Protein AF-0000000084427116 (afdb_homodimer)

Organism: Penicillium patulum (NCBI:txid5078)

Radius of gyration: 33.01 Å; Cα contacts (8 Å, |Δi|>4): 1481; chains: 2; bounding box: 61×115×76 Å

InterPro domains:
  IPR022703 Domain of unknown function DUF3533 [PF12051] (39-429)
  IPR053001 MNNG export permease-like [PTHR34814] (16-445)

Nearest PDB structures (foldseek):
  6zkm-assembly1_L  TM=2.591E-01  e=7.501E+00  Ovis aries
  6zkm-assembly1_L  TM=2.591E-01  e=5.934E+00  Ovis aries
  4whj-assembly1_A  TM=1.745E-01  e=9.472E+00  Homo sapiens

Secondary structure (DSSP, 8-state):
---------S------B-TT-GGGHHHHHHHHHHHHHHHHHHHHHHHHHHHHHHHHTTTTGGGGGGSEEEEEE-TTTSTT---S--SHHHHHHHHHHHHHHSSS---EEEEE-GGGGTT-HHHHHHHHHTTSSSEEEEE-TTHHHHHHHHHHTT-TT--GGGSEEEEE-GGG-HHHIIIIIHHHHHHHHHHHHHHHHHHHHHHHHTT--TTTS-HHHHTTS--EEEEESS----GGGHHHHTTHHHHHHHHHHHHHHHHHHHHHTTTS-SSSPPBPHHHHHHHHHHHHHHHHHHHHHHHHHHHHHTT----PPP--SSS--SS--TTGGGHHHHHHHHHHHHHHHHHHHHHHHHHHH-TTHHHHHHHHHHHHHHHHHSS-GGGS-GGGGGGGGSHHHHHHHHHHHHHH--S--HHHHHHHHHHHHHHHHHHHHHHHHHHHHHHHHT-/---------S------B-TT-GGGHHHHHHHHHHHHHHHHHHHHHHHHHHHHHHHHTTTTGGGGGGSEEEEEE-TTTSTT---S--SHHHHHHHHHHHHHHSSS---EEEEE-GGGGTT-HHHHHHHHHTTSSSEEEEE-TTHHHHHHHHHHTT-TT--GGGSEEEEE-GGG-HHHIIIIIHHHHHHHHHHHHHHHHHHHHHHHHTT--TTTS-HHHHTT---EEEEESS----GGGHHHHTTHHHHHHHHHHHHHHHHHHHHHTTTS-SSSPPBPHHHHHHHHHHHHHHHHHHHHHHHHHHHHHTT----PPP--SSS--SS--TTGGGHHHHHHHHHHHHHHHHHHHHHHHHHHH-TTHHHHHHHHHHHHHHHHHSS-GGGS-GGGGGGGGSHHHHHHHHHHHHHH--S--HHHHHHHHHHHHHHHHHHHHHHHHHHHHHHHHT-

Solvent-accessible surface area (backbone atoms only — not comparable to full-atom values): 45428 Å² total; per-residue (Å²): 126,75,27,36,73,52,71,77,72,88,73,66,75,64,66,58,34,61,81,83,36,75,81,41,46,68,58,47,51,50,32,50,50,53,44,50,50,51,50,49,50,49,32,53,47,49,38,57,49,51,41,55,39,49,47,36,31,43,64,31,70,78,28,31,47,63,49,30,27,38,36,32,52,27,37,22,68,31,90,89,39,64,46,92,83,57,59,58,39,58,44,50,54,50,49,50,50,52,54,71,70,42,92,61,87,52,61,21,71,40,83,46,62,37,71,85,37,74,64,34,76,64,47,52,40,41,38,39,43,69,61,76,30,62,30,34,39,38,31,30,34,51,32,39,61,52,43,52,45,18,47,75,64,44,37,77,80,64,62,31,47,69,26,26,38,34,43,38,44,32,42,80,44,49,67,56,34,38,67,49,49,50,57,51,50,48,53,51,52,51,52,34,51,62,53,44,23,28,54,51,43,58,59,36,63,74,72,50,69,68,79,62,25,31,37,46,52,62,13,58,33,54,33,73,35,80,45,43,36,23,51,70,53,61,66,48,52,48,42,75,60,42,70,48,49,54,50,48,48,52,52,32,48,50,45,47,65,65,46,43,66,45,57,48,58,47,56,48,65,78,90,40,53,28,51,35,65,71,55,49,50,50,48,51,53,50,49,48,53,51,47,32,45,51,42,22,41,34,57,44,46,44,48,51,72,68,64,52,73,36,62,32,49,58,60,62,69,69,41,63,38,80,53,18,7,50,51,16,72,50,24,50,59,53,51,28,49,49,39,23,47,44,34,41,30,53,16,42,51,41,48,36,41,33,38,59,59,28,90,59,55,27,54,56,48,49,53,46,52,51,41,61,32,49,43,34,40,74,43,65,58,67,34,22,49,79,83,53,64,64,25,78,73,35,58,50,25,31,47,35,54,38,47,34,17,40,48,42,44,44,64,80,55,50,67,60,29,52,48,52,30,50,49,44,36,49,52,34,58,67,43,37,62,57,23,51,50,45,33,50,55,31,56,76,67,72,98,108,71,30,39,78,58,68,79,70,87,73,67,75,64,66,59,35,62,82,83,35,76,81,42,47,67,57,48,52,49,33,50,50,52,44,50,50,52,50,50,52,50,32,54,47,49,39,57,51,51,41,54,40,49,48,36,29,42,64,31,72,78,27,30,47,62,49,31,28,40,36,32,53,27,36,20,69,30,91,90,40,64,46,93,82,58,59,58,38,59,44,50,53,50,51,49,52,52,55,70,72,40,93,61,87,53,61,22,72,40,82,46,62,36,72,83,38,74,65,35,75,62,48,51,39,40,39,38,45,67,61,78,29,62,29,35,39,39,31,33,36,50,32,41,60,51,42,51,44,18,46,75,65,44,37,78,80,63,62,31,48,69,26,27,38,33,40,37,45,34,43,80,45,49,67,56,34,38,67,47,49,49,56,52,48,48,52,50,52,51,54,35,49,63,53,43,23,29,53,51,42,58,60,36,63,74,73,50,68,68,77,63,26,33,36,45,53,61,12,58,33,56,34,74,34,79,44,44,36,22,49,70,52,61,66,46,54,49,43,74,59,43,70,48,49,56,50,48,49,52,51,32,48,52,46,46,65,65,47,44,64,45,57,46,58,48,55,48,65,79,90,38,54,29,51,34,66,70,55,48,50,51,47,51,52,50,51,49,54,51,46,32,45,51,43,21,42,33,57,44,46,44,48,51,71,68,65,50,72,36,62,32,48,58,62,62,70,67,40,65,36,82,54,18,6,49,50,17,71,49,24,50,59,52,51,29,50,47,40,22,47,44,34,42,31,54,16,43,51,41,48,37,42,33,39,58,61,28,90,58,56,28,54,56,49,49,53,47,52,51,42,62,32,50,42,33,40,74,44,65,58,68,33,23,51,79,83,52,62,64,26,79,72,35,57,50,26,30,47,34,54,38,46,35,18,38,48,41,43,43,62,79,54,49,68,60,31,51,49,53,29,48,49,45,35,51,52,35,58,66,44,37,63,57,22,50,48,46,32,51,54,31,56,74,67,71,97

Foldseek 3Di:
DPPPPPPPDDPPPPPDDDPPDPVCVVVVVVVVVVVVVVVVVVVVLCVVLVCLQVQQLPQLLVLQQLQEEEEEELALVDPPSNDPDAQLNVLLVVLVVVVVPDPDRAHNYDYDYCVVQVSDPLSVLLCCLLVVHAKYKYFDHCLRVLLVCQQVVVPQPDDQAPGIEMEHACLQAVCCCVVRVVVRVVVSQVSSQVVSLVVVVVVCVVPGDPVSGHPVSNPSVHHYDYFHQFDPDDPLCVLVQAVVVLVLLVCLLVVQVVCVVVLCVQQPPPPDDRDDPVVSLVCVLVVSLVVLLVVLVVSLVVCVVVPQDQAADADDSRHHDYFHFQHHNCLSVVLSVLSSLLSLLSNLVLNLVCLQVPPPVSVSVSSSSSSLQNSLANDPSSSGPPVNPCNVLRLSNLSSSCSSCGGRVGNDPVVVNSVSSVVSNVVSSVCSVVSNVNSVVCVVVVD/DPPPPPPPDDPPPPDDDDPPDPVCVVVVVVVVVVVVVVVVVVVVLCVVLVCLQVQQLPQLLVLQQLQEEEEEELALVDPPSNDPDAQLNVLLVVLVVVVVPDPDRAHNYDYDYCVVQVSDPLSVLLCCLLVVHAKYKYFDHCQRVLLVCQQVVVPQVDDQAPGIEMEHACLQAVCCCVVRVVVRVVVSQVSSQVVSLVVVVVVCVVPGDPVSGHPVSNPSVHHYDYFHQFDPDDPLCVLVQAVVVLVLLVCLLVVQVVCVVVLCVQQPPPPDDRDDPVVSLVCVLVVSLVVLLVVLVVSLVVCVVVPQDQAADADDSRHHDYFHFQHHNCLSVVLSVLSSLLSLLSNLVLNLVCLQVPPPCSVSVSSSSSSLQNSLANDPSSSGPPVNPCNVLRLSNLSSSCSSCGGRVGNDPVVVNSVSSVVSNVVSSVCSVVSNVNSVVCVVVVD

pLDDT: mean 87.54, std 12.49, range [20.28, 98.56]

Structure (mmCIF, N/CA/C/O backbone):
data_AF-0000000084427116-model_v1
#
loop_
_entity.id
_entity.type
_entity.pdbx_description
1 polymer 'DUF3533 domain-containing protein'
#
loop_
_atom_site.group_PDB
_atom_site.id
_atom_site.type_symbol
_atom_site.label_atom_id
_atom_site.label_alt_id
_atom_site.label_comp_id
_atom_site.label_asym_id
_atom_site.label_entity_id
_atom_site.label_seq_id
_atom_site.pdbx_PDB_ins_code
_atom_site.Cartn_x
_atom_site.Cartn_y
_atom_site.Cartn_z
_atom_site.occupancy
_atom_site.B_iso_or_equiv
_atom_site.auth_seq_id
_atom_site.auth_comp_id
_atom_site.auth_asym_id
_atom_site.auth_atom_id
_atom_site.pdbx_PDB_model_num
ATOM 1 N N . MET A 1 1 ? 1.533 65.188 28.297 1 20.28 1 MET A N 1
ATOM 2 C CA . MET A 1 1 ? 0.159 64.75 28.188 1 20.28 1 MET A CA 1
ATOM 3 C C . MET A 1 1 ? 0.121 63.188 28.094 1 20.28 1 MET A C 1
ATOM 5 O O . MET A 1 1 ? 0.51 62.625 27.062 1 20.28 1 MET A O 1
ATOM 9 N N . THR A 1 2 ? 0.407 62.469 29.188 1 22.05 2 THR A N 1
ATOM 10 C CA . THR A 1 2 ? 0.474 61.094 29.734 1 22.05 2 THR A CA 1
ATOM 11 C C . THR A 1 2 ? -0.844 60.375 29.516 1 22.05 2 THR A C 1
ATOM 13 O O . THR A 1 2 ? -1.873 60.75 30.078 1 22.05 2 THR A O 1
ATOM 16 N N . ALA A 1 3 ? -1.116 60.094 28.312 1 28.48 3 ALA A N 1
ATOM 17 C CA . ALA A 1 3 ? -2.482 59.625 28.062 1 28.48 3 ALA A CA 1
ATOM 18 C C . ALA A 1 3 ? -2.887 58.562 29.062 1 28.48 3 ALA A C 1
ATOM 20 O O . ALA A 1 3 ? -2.217 57.531 29.172 1 28.48 3 ALA A O 1
ATOM 21 N N . LYS A 1 4 ? -3.453 58.938 30.234 1 29.41 4 LYS A N 1
ATOM 22 C CA . LYS A 1 4 ? -4.129 58.188 31.297 1 29.41 4 LYS A CA 1
ATOM 23 C C . LYS A 1 4 ? -4.992 57.062 30.703 1 29.41 4 LYS A C 1
ATOM 25 O O . LYS A 1 4 ? -5.914 57.344 29.938 1 29.41 4 LYS A O 1
ATOM 30 N N . VAL A 1 5 ? -4.355 56 30.344 1 29.88 5 VAL A N 1
ATOM 31 C CA . VAL A 1 5 ? -5.062 54.719 30.219 1 29.88 5 VAL A CA 1
ATOM 32 C C . VAL A 1 5 ? -6.211 54.656 31.219 1 29.88 5 VAL A C 1
ATOM 34 O O . VAL A 1 5 ? -5.984 54.562 32.438 1 29.88 5 VAL A O 1
ATOM 37 N N . GLU A 1 6 ? -7.117 55.656 31.25 1 28.17 6 GLU A N 1
ATOM 38 C CA . GLU A 1 6 ? -8.32 55.688 32.062 1 28.17 6 GLU A CA 1
ATOM 39 C C . GLU A 1 6 ? -8.859 54.281 32.312 1 28.17 6 GLU A C 1
ATOM 41 O O . GLU A 1 6 ? -9.156 53.562 31.359 1 28.17 6 GLU A O 1
ATOM 46 N N . LEU A 1 7 ? -8.5 53.531 33.344 1 32 7 LEU A N 1
ATOM 47 C CA . LEU A 1 7 ? -9.023 52.5 34.219 1 32 7 LEU A CA 1
ATOM 48 C C . LEU A 1 7 ? -10.547 52.531 34.25 1 32 7 LEU A C 1
ATOM 50 O O . LEU A 1 7 ? -11.148 53.469 34.75 1 32 7 LEU A O 1
ATOM 54 N N . LEU A 1 8 ? -11.148 52.312 33.062 1 33.34 8 LEU A N 1
ATOM 55 C CA . LEU A 1 8 ? -12.602 52.375 32.969 1 33.34 8 LEU A CA 1
ATOM 56 C C . LEU A 1 8 ? -13.234 52.094 34.344 1 33.34 8 LEU A C 1
ATOM 58 O O . LEU A 1 8 ? -12.828 51.156 35.031 1 33.34 8 LEU A O 1
ATOM 62 N N . ASP A 1 9 ? -13.758 53 35.062 1 33.19 9 ASP A N 1
ATOM 63 C CA . ASP A 1 9 ? -14.43 53.156 36.344 1 33.19 9 ASP A CA 1
ATOM 64 C C . ASP A 1 9 ? -15.133 51.875 36.75 1 33.19 9 ASP A C 1
ATOM 66 O O . ASP A 1 9 ? -15.297 50.969 35.938 1 33.19 9 ASP A O 1
ATOM 70 N N . ASP A 1 10 ? -16.125 51.969 37.812 1 35.47 10 ASP A N 1
ATOM 71 C CA . ASP A 1 10 ? -16.875 51.188 38.812 1 35.47 10 ASP A CA 1
ATOM 72 C C . ASP A 1 10 ? -17.766 50.156 38.156 1 35.47 10 ASP A C 1
ATOM 74 O O . ASP A 1 10 ? -18.75 49.719 38.75 1 35.47 10 ASP A O 1
ATOM 78 N N . ALA A 1 11 ? -18.109 50.219 36.844 1 41.19 11 ALA A N 1
ATOM 79 C CA . ALA A 1 11 ? -19.156 49.438 36.219 1 41.19 11 ALA A CA 1
ATOM 80 C C . ALA A 1 11 ? -18.922 47.938 36.406 1 41.19 11 ALA A C 1
ATOM 82 O O . ALA A 1 11 ? -17.828 47.438 36.156 1 41.19 11 ALA A O 1
ATOM 83 N N . SER A 1 12 ? -19.672 47.281 37.344 1 41.81 12 SER A N 1
ATOM 84 C CA . SER A 1 12 ? -19.797 45.875 37.781 1 41.81 12 SER A CA 1
ATOM 85 C C . SER A 1 12 ? -19.562 44.906 36.625 1 41.81 12 SER A C 1
ATOM 87 O O . SER A 1 12 ? -20 45.156 35.5 1 41.81 12 SER A O 1
ATOM 89 N N . PRO A 1 13 ? -18.438 44.219 36.688 1 49 13 PRO A N 1
ATOM 90 C CA . PRO A 1 13 ? -18.156 43.188 35.656 1 49 13 PRO A CA 1
ATOM 91 C C . PRO A 1 13 ? -19.422 42.562 35.094 1 49 13 PRO A C 1
ATOM 93 O O . PRO A 1 13 ? -20.344 42.219 35.844 1 49 13 PRO A O 1
ATOM 96 N N . PRO A 1 14 ? -19.938 43.125 33.969 1 53.84 14 PRO A N 1
ATOM 97 C CA . PRO A 1 14 ? -21.203 42.594 33.438 1 53.84 14 PRO A CA 1
ATOM 98 C C . PRO A 1 14 ? -21.391 41.125 33.812 1 53.84 14 PRO A C 1
ATOM 100 O O . PRO A 1 14 ? -20.438 40.344 33.875 1 53.84 14 PRO A O 1
ATOM 103 N N . VAL A 1 15 ? -22.297 40.781 34.625 1 57.59 15 VAL A N 1
ATOM 104 C CA . VAL A 1 15 ? -22.734 39.469 35.125 1 57.59 15 VAL A CA 1
ATOM 105 C C . VAL A 1 15 ? -22.828 38.469 33.938 1 57.59 15 VAL A C 1
ATOM 107 O O . VAL A 1 15 ? -23.391 38.781 32.906 1 57.59 15 VAL A O 1
ATOM 110 N N . ALA A 1 16 ? -21.859 37.469 33.875 1 65.5 16 ALA A N 1
ATOM 111 C CA . ALA A 1 16 ? -21.875 36.344 32.938 1 65.5 16 ALA A CA 1
ATOM 112 C C . ALA A 1 16 ? -23.297 35.844 32.688 1 65.5 16 ALA A C 1
ATOM 114 O O . ALA A 1 16 ? -24.078 35.719 33.625 1 65.5 16 ALA A O 1
ATOM 115 N N . ALA A 1 17 ? -23.781 36.031 31.484 1 67.94 17 ALA A N 1
ATOM 116 C CA . ALA A 1 17 ? -25.141 35.625 31.156 1 67.94 17 ALA A CA 1
ATOM 117 C C . ALA A 1 17 ? -25.172 34.188 30.672 1 67.94 17 ALA A C 1
ATOM 119 O O . ALA A 1 17 ? -24.141 33.625 30.266 1 67.94 17 ALA A O 1
ATOM 120 N N . SER A 1 18 ? -26.266 33.531 30.984 1 71.88 18 SER A N 1
ATOM 121 C CA . SER A 1 18 ? -26.5 32.156 30.531 1 71.88 18 SER A CA 1
ATOM 122 C C . SER A 1 18 ? -26.625 32.094 29.016 1 71.88 18 SER A C 1
ATOM 124 O O . SER A 1 18 ? -26.875 33.094 28.359 1 71.88 18 SER A O 1
ATOM 126 N N . PHE A 1 19 ? -26.344 31.047 28.391 1 73.31 19 PHE A N 1
ATOM 127 C CA . PHE A 1 19 ? -26.328 30.859 26.938 1 73.31 19 PHE A CA 1
ATOM 128 C C . PHE A 1 19 ? -27.672 31.219 26.328 1 73.31 19 PHE A C 1
ATOM 130 O O . PHE A 1 19 ? -27.719 31.766 25.219 1 73.31 19 PHE A O 1
ATOM 137 N N . PHE A 1 20 ? -28.766 31.031 27.078 1 72.69 20 PHE A N 1
ATOM 138 C CA . PHE A 1 20 ? -30.094 31.25 26.5 1 72.69 20 PHE A CA 1
ATOM 139 C C . PHE A 1 20 ? -30.641 32.594 26.906 1 72.69 20 PHE A C 1
ATOM 141 O O . PHE A 1 20 ? -31.828 32.875 26.703 1 72.69 20 PHE A O 1
ATOM 148 N N . ASP A 1 21 ? -29.75 33.375 27.422 1 73.5 21 ASP A N 1
ATOM 149 C CA . ASP A 1 21 ? -30.188 34.719 27.828 1 73.5 21 ASP A CA 1
ATOM 150 C C . ASP A 1 21 ? -30.531 35.562 26.609 1 73.5 21 ASP A C 1
ATOM 152 O O . ASP A 1 21 ? -29.875 35.469 25.578 1 73.5 21 ASP A O 1
ATOM 156 N N . GLN A 1 22 ? -31.578 36.25 26.641 1 72.69 22 GLN A N 1
ATOM 157 C CA . GLN A 1 22 ? -32.125 37.062 25.547 1 72.69 22 GLN A CA 1
ATOM 158 C C . GLN A 1 22 ? -31.109 38.125 25.078 1 72.69 22 GLN A C 1
ATOM 160 O O . GLN A 1 22 ? -31.109 38.5 23.906 1 72.69 22 GLN A O 1
ATOM 165 N N . SER A 1 23 ? -30.219 38.5 25.891 1 69.94 23 SER A N 1
ATOM 166 C CA . SER A 1 23 ? -29.25 39.531 25.531 1 69.94 23 SER A CA 1
ATOM 167 C C . SER A 1 23 ? -28.188 38.969 24.578 1 69.94 23 SER A C 1
ATOM 169 O O . SER A 1 23 ? -27.562 39.75 23.844 1 69.94 23 SER A O 1
ATOM 171 N N . LEU A 1 24 ? -28.172 37.75 24.531 1 75.38 24 LEU A N 1
ATOM 172 C CA . LEU A 1 24 ? -27.125 37.156 23.703 1 75.38 24 LEU A CA 1
ATOM 173 C C . LEU A 1 24 ? -27.703 36.594 22.406 1 75.38 24 LEU A C 1
ATOM 175 O O . LEU A 1 24 ? -27.016 35.906 21.656 1 75.38 24 LEU A O 1
ATOM 179 N N . LYS A 1 25 ? -28.922 36.906 22.109 1 77.69 25 LYS A N 1
ATOM 180 C CA . LYS A 1 25 ? -29.609 36.344 20.938 1 77.69 25 LYS A CA 1
ATOM 181 C C . LYS A 1 25 ? -28.938 36.812 19.656 1 77.69 25 LYS A C 1
ATOM 183 O O . LYS A 1 25 ? -28.719 36 18.75 1 77.69 25 LYS A O 1
ATOM 188 N N . GLU A 1 26 ? -28.594 38.094 19.578 1 78.31 26 GLU A N 1
ATOM 189 C CA . GLU A 1 26 ? -27.969 38.594 18.359 1 78.31 26 GLU A CA 1
ATOM 190 C C . GLU A 1 26 ? -26.578 38 18.156 1 78.31 26 GLU A C 1
ATOM 192 O O . GLU A 1 26 ? -26.203 37.625 17.047 1 78.31 26 GLU A O 1
ATOM 197 N N . VAL A 1 27 ? -25.844 37.875 19.266 1 79.75 27 VAL A N 1
ATOM 198 C CA . VAL A 1 27 ? -24.5 37.312 19.203 1 79.75 27 VAL A CA 1
ATOM 199 C C . VAL A 1 27 ? -24.578 35.812 18.844 1 79.75 27 VAL A C 1
ATOM 201 O O . VAL A 1 27 ? -23.781 35.312 18.047 1 79.75 27 VAL A O 1
ATOM 204 N N . ARG A 1 28 ? -25.594 35.219 19.406 1 82.19 28 ARG A N 1
ATOM 205 C CA . ARG A 1 28 ? -25.781 33.781 19.109 1 82.19 28 ARG A CA 1
ATOM 206 C C . ARG A 1 28 ? -26.078 33.594 17.625 1 82.19 28 ARG A C 1
ATOM 208 O O . ARG A 1 28 ? -25.531 32.656 17.016 1 82.19 28 ARG A O 1
ATOM 215 N N . ARG A 1 29 ? -26.875 34.375 17.094 1 82.5 29 ARG A N 1
ATOM 216 C CA . ARG A 1 29 ? -27.219 34.25 15.68 1 82.5 29 ARG A CA 1
ATOM 217 C C . ARG A 1 29 ? -26.016 34.531 14.797 1 82.5 29 ARG A C 1
ATOM 219 O O . ARG A 1 29 ? -25.797 33.844 13.797 1 82.5 29 ARG A O 1
ATOM 226 N N . ARG A 1 30 ? -25.297 35.438 15.172 1 80.81 30 ARG A N 1
ATOM 227 C CA . ARG A 1 30 ? -24.109 35.781 14.398 1 80.81 30 ARG A CA 1
ATOM 228 C C . ARG A 1 30 ? -23.078 34.656 14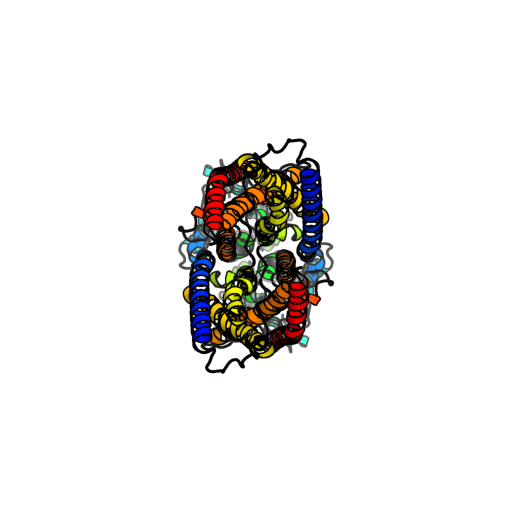.477 1 80.81 30 ARG A C 1
ATOM 230 O O . ARG A 1 30 ? -22.453 34.281 13.477 1 80.81 30 ARG A O 1
ATOM 237 N N . VAL A 1 31 ? -22.906 34.156 15.672 1 83.44 31 VAL A N 1
ATOM 238 C CA . VAL A 1 31 ? -21.953 33.094 15.875 1 83.44 31 VAL A CA 1
ATOM 239 C C . VAL A 1 31 ? -22.406 31.844 15.109 1 83.44 31 VAL A C 1
ATOM 241 O O . VAL A 1 31 ? -21.594 31.188 14.445 1 83.44 31 VAL A O 1
ATOM 244 N N . PHE A 1 32 ? -23.688 31.578 15.164 1 86.38 32 PHE A N 1
ATOM 245 C CA . PHE A 1 32 ? -24.219 30.422 14.461 1 86.38 32 PHE A CA 1
ATOM 246 C C . PHE A 1 32 ? -24.062 30.578 12.953 1 86.38 32 PHE A C 1
ATOM 248 O O . PHE A 1 32 ? -23.734 29.625 12.25 1 86.38 32 PHE A O 1
ATOM 255 N N . TYR A 1 33 ? -24.281 31.75 12.453 1 87.31 33 TYR A N 1
ATOM 256 C CA . TYR A 1 33 ? -24.141 31.984 11.023 1 87.31 33 TYR A CA 1
ATOM 257 C C . TYR A 1 33 ? -22.703 31.859 10.586 1 87.31 33 TYR A C 1
ATOM 259 O O . TYR A 1 33 ? -22.406 31.203 9.578 1 87.31 33 TYR A O 1
ATOM 267 N N . GLN A 1 34 ? -21.828 32.438 11.359 1 85.62 34 GLN A N 1
ATOM 268 C CA . GLN A 1 34 ? -20.422 32.344 11.016 1 85.62 34 GLN A CA 1
ATOM 269 C C . GLN A 1 34 ? -19.922 30.906 11.125 1 85.62 34 GLN A C 1
ATOM 271 O O . GLN A 1 34 ? -19.125 30.438 10.297 1 85.62 34 GLN A O 1
ATOM 276 N N . TRP A 1 35 ? -20.344 30.297 12.141 1 88.31 35 TRP A N 1
ATOM 277 C CA . TRP A 1 35 ? -19.984 28.906 12.352 1 88.31 35 TRP A CA 1
ATOM 278 C C . TRP A 1 35 ? -20.516 28.031 11.219 1 88.31 35 TRP A C 1
ATOM 280 O O . TRP A 1 35 ? -19.781 27.203 10.664 1 88.31 35 TRP A O 1
ATOM 290 N N . ALA A 1 36 ? -21.719 28.188 10.836 1 90.31 36 ALA A N 1
ATOM 291 C CA . ALA A 1 36 ? -22.344 27.406 9.773 1 90.31 36 ALA A CA 1
ATOM 292 C C . ALA A 1 36 ? -21.688 27.703 8.422 1 90.31 36 ALA A C 1
ATOM 294 O O . ALA A 1 36 ? -21.5 26.797 7.609 1 90.31 36 ALA A O 1
ATOM 295 N N . ARG A 1 37 ? -21.438 28.922 8.219 1 90.12 37 ARG A N 1
ATOM 296 C CA . ARG A 1 37 ? -20.797 29.312 6.969 1 90.12 37 ARG A CA 1
ATOM 297 C C . ARG A 1 37 ? -19.406 28.688 6.852 1 90.12 37 ARG A C 1
ATOM 299 O O . ARG A 1 37 ? -19.047 28.141 5.809 1 90.12 37 ARG A O 1
ATOM 306 N N . THR A 1 38 ? -18.656 28.797 7.941 1 88.19 38 THR A N 1
ATOM 307 C CA . THR A 1 38 ? -17.328 28.203 7.945 1 88.19 38 THR A CA 1
ATOM 308 C C . THR A 1 38 ? -17.406 26.703 7.746 1 88.19 38 THR A C 1
ATOM 310 O O . THR A 1 38 ? -16.625 26.125 6.98 1 88.19 38 THR A O 1
ATOM 313 N N . LEU A 1 39 ? -18.312 26.109 8.398 1 90.44 39 LEU A N 1
ATOM 314 C CA . LEU A 1 39 ? -18.5 24.656 8.273 1 90.44 39 LEU A CA 1
ATOM 315 C C . LEU A 1 39 ? -18.875 24.281 6.844 1 90.44 39 LEU A C 1
ATOM 317 O O . LEU A 1 39 ? -18.375 23.297 6.305 1 90.44 39 LEU A O 1
ATOM 321 N N . PHE A 1 40 ? -19.688 25.062 6.242 1 92.69 40 PHE A N 1
ATOM 322 C CA . PHE A 1 40 ? -20.125 24.797 4.871 1 92.69 40 PHE A CA 1
ATOM 323 C C . PHE A 1 40 ? -18.938 24.922 3.908 1 92.69 40 PHE A C 1
ATOM 325 O O . PHE A 1 40 ? -18.781 24.109 3 1 92.69 40 PHE A O 1
ATOM 332 N N . ILE A 1 41 ? -18.141 25.906 4.117 1 90.81 41 ILE A N 1
ATOM 333 C CA . ILE A 1 41 ? -16.984 26.109 3.268 1 90.81 41 ILE A CA 1
ATOM 334 C C . ILE A 1 41 ? -16.016 24.938 3.426 1 90.81 41 ILE A C 1
ATOM 336 O O . ILE A 1 41 ? -15.484 24.422 2.438 1 90.81 41 ILE A O 1
ATOM 340 N N . LEU A 1 42 ? -15.828 24.578 4.637 1 90.06 42 LEU A N 1
ATOM 341 C CA . LEU A 1 42 ? -14.93 23.453 4.895 1 90.06 42 LEU A CA 1
ATOM 342 C C . LEU A 1 42 ? -15.469 22.172 4.285 1 90.06 42 LEU A C 1
ATOM 344 O O . LEU A 1 42 ? -14.711 21.391 3.684 1 90.06 42 LEU A O 1
ATOM 348 N N . CYS A 1 43 ? -16.703 21.953 4.418 1 92.06 43 CYS A N 1
ATOM 349 C CA . CYS A 1 43 ? -17.344 20.766 3.859 1 92.06 43 CYS A CA 1
ATOM 350 C C . CYS A 1 43 ? -17.203 20.734 2.342 1 92.06 43 CYS A C 1
ATOM 352 O O . CYS A 1 43 ? -16.828 19.703 1.767 1 92.06 43 CYS A O 1
ATOM 354 N N . ALA A 1 44 ? -17.516 21.844 1.743 1 92.75 44 ALA A N 1
ATOM 355 C CA . ALA A 1 44 ? -17.406 21.938 0.29 1 92.75 44 ALA A CA 1
ATOM 356 C C . ALA A 1 44 ? -15.961 21.734 -0.166 1 92.75 44 ALA A C 1
ATOM 358 O O . ALA A 1 44 ? -15.703 21.062 -1.169 1 92.75 44 ALA A O 1
ATOM 359 N N . PHE A 1 45 ? -15.078 22.297 0.538 1 92.31 45 PHE A N 1
ATOM 360 C CA . PHE A 1 45 ? -13.656 22.172 0.22 1 92.31 45 PHE A CA 1
ATOM 361 C C . PHE A 1 45 ? -13.203 20.719 0.36 1 92.31 45 PHE A C 1
ATOM 363 O O . PHE A 1 45 ? -12.539 20.188 -0.532 1 92.31 45 PHE A O 1
ATOM 370 N N . ILE A 1 46 ? -13.562 20.125 1.433 1 89.06 46 ILE A N 1
ATOM 371 C CA . ILE A 1 46 ? -13.148 18.75 1.698 1 89.06 46 ILE A CA 1
ATOM 372 C C . ILE A 1 46 ? -13.742 17.828 0.645 1 89.06 46 ILE A C 1
ATOM 374 O O . ILE A 1 46 ? -13.055 16.938 0.13 1 89.06 46 ILE A O 1
ATOM 378 N N . PHE A 1 47 ? -14.961 18.062 0.305 1 92.62 47 PHE A N 1
ATOM 379 C CA . PHE A 1 47 ? -15.609 17.25 -0.718 1 92.62 47 PHE A CA 1
ATOM 380 C C . PHE A 1 47 ? -14.891 17.375 -2.053 1 92.62 47 PHE A C 1
ATOM 382 O O . PHE A 1 47 ? -14.625 16.375 -2.725 1 92.62 47 PHE A O 1
ATOM 389 N N . GLY A 1 48 ? -14.516 18.578 -2.393 1 92.75 48 GLY A N 1
ATOM 390 C CA . GLY A 1 48 ? -13.828 18.828 -3.65 1 92.75 48 GLY A CA 1
ATOM 391 C C . GLY A 1 48 ? -12.422 18.25 -3.68 1 92.75 48 GLY A C 1
ATOM 392 O O . GLY A 1 48 ? -12.047 17.562 -4.625 1 92.75 48 GLY A O 1
ATOM 393 N N . VAL A 1 49 ? -11.688 18.422 -2.67 1 92.25 49 VAL A N 1
ATOM 394 C CA . VAL A 1 49 ? -10.273 18.047 -2.641 1 92.25 49 VAL A CA 1
ATOM 395 C C . VAL A 1 49 ? -10.148 16.547 -2.463 1 92.25 49 VAL A C 1
ATOM 397 O O . VAL A 1 49 ? -9.305 15.906 -3.098 1 92.25 49 VAL A O 1
ATOM 400 N N . LEU A 1 50 ? -10.969 15.945 -1.625 1 91.75 50 LEU A N 1
ATOM 401 C CA . LEU A 1 50 ? -10.914 14.5 -1.414 1 91.75 50 LEU A CA 1
ATOM 402 C C . LEU A 1 50 ? -11.359 13.75 -2.666 1 91.75 50 LEU A C 1
ATOM 404 O O . LEU A 1 50 ? -10.914 12.625 -2.91 1 91.75 50 LEU A O 1
ATOM 408 N N . SER A 1 51 ? -12.211 14.375 -3.443 1 93.38 51 SER A N 1
ATOM 409 C CA . SER A 1 51 ? -12.648 13.758 -4.691 1 93.38 51 SER A CA 1
ATOM 410 C C . SER A 1 51 ? -11.477 13.57 -5.652 1 93.38 51 SER A C 1
ATOM 412 O O . SER A 1 51 ? -11.477 12.633 -6.453 1 93.38 51 SER A O 1
ATOM 414 N N . LEU A 1 52 ? -10.477 14.375 -5.512 1 92 52 LEU A N 1
ATOM 415 C CA . LEU A 1 52 ? -9.297 14.234 -6.352 1 92 52 LEU A CA 1
ATOM 416 C C . LEU A 1 52 ? -8.531 12.961 -6.008 1 92 52 LEU A C 1
ATOM 418 O O . LEU A 1 52 ? -7.953 12.32 -6.887 1 92 52 LEU A O 1
ATOM 422 N N . PHE A 1 53 ? -8.57 12.641 -4.816 1 91.81 53 PHE A N 1
ATOM 423 C CA . PHE A 1 53 ? -7.859 11.438 -4.406 1 91.81 53 PHE A CA 1
ATOM 424 C C . PHE A 1 53 ? -8.641 10.188 -4.793 1 91.81 53 PHE A C 1
ATOM 426 O O . PHE A 1 53 ? -8.086 9.25 -5.355 1 91.81 53 PHE A O 1
ATOM 433 N N . TRP A 1 54 ? -9.938 10.18 -4.473 1 92.62 54 TRP A N 1
ATOM 434 C CA . TRP A 1 54 ? -10.781 9.055 -4.859 1 92.62 54 TRP A CA 1
ATOM 435 C C . TRP A 1 54 ? -10.82 8.898 -6.379 1 92.62 54 TRP A C 1
ATOM 437 O O . TRP A 1 54 ? -10.898 7.781 -6.895 1 92.62 54 TRP A O 1
ATOM 447 N N . GLY A 1 55 ? -10.773 9.977 -7.043 1 91.5 55 GLY A N 1
ATOM 448 C CA . GLY A 1 55 ? -10.812 9.961 -8.5 1 91.5 55 GLY A CA 1
ATOM 449 C C . GLY A 1 55 ? -9.602 9.305 -9.117 1 91.5 55 GLY A C 1
ATOM 450 O O . GLY A 1 55 ? -9.68 8.75 -10.219 1 91.5 55 GLY A O 1
ATOM 451 N N . SER A 1 56 ? -8.492 9.312 -8.438 1 91.44 56 SER A N 1
ATOM 452 C CA . SER A 1 56 ? -7.273 8.703 -8.961 1 91.44 56 SER A CA 1
ATOM 453 C C . SER A 1 56 ? -7.391 7.188 -9.016 1 91.44 56 SER A C 1
ATOM 455 O O . SER A 1 56 ? -6.695 6.531 -9.789 1 91.44 56 SER A O 1
ATOM 457 N N . GLN A 1 57 ? -8.258 6.602 -8.203 1 89.06 57 GLN A N 1
ATOM 458 C CA . GLN A 1 57 ? -8.422 5.152 -8.172 1 89.06 57 GLN A CA 1
ATOM 459 C C . GLN A 1 57 ? -9.742 4.73 -8.82 1 89.06 57 GLN A C 1
ATOM 461 O O . GLN A 1 57 ? -10.141 3.568 -8.727 1 89.06 57 GLN A O 1
ATOM 466 N N . TYR A 1 58 ? -10.305 5.785 -9.461 1 88.38 58 TYR A N 1
ATOM 467 C CA . TYR A 1 58 ? -11.578 5.5 -10.109 1 88.38 58 TYR A CA 1
ATOM 468 C C . TYR A 1 58 ? -11.367 4.742 -11.414 1 88.38 58 TYR A C 1
ATOM 470 O O . TYR A 1 58 ? -10.562 5.152 -12.25 1 88.38 58 TYR A O 1
ATOM 478 N N . HIS A 1 59 ? -11.914 3.555 -11.617 1 86.06 59 HIS A N 1
ATOM 479 C CA . HIS A 1 59 ? -11.859 2.697 -12.797 1 86.06 59 HIS A CA 1
ATOM 480 C C . HIS A 1 59 ? -10.438 2.211 -13.055 1 86.06 59 HIS A C 1
ATOM 482 O O . HIS A 1 59 ? -9.953 2.268 -14.188 1 86.06 59 HIS A O 1
ATOM 488 N N . THR A 1 60 ? -9.719 1.9 -12.055 1 89.12 60 THR A N 1
ATOM 489 C CA . THR A 1 60 ? -8.375 1.338 -12.133 1 89.12 60 THR A CA 1
ATOM 490 C C . THR A 1 60 ? -8.375 0.034 -12.93 1 89.12 60 THR A C 1
ATOM 492 O O . THR A 1 60 ? -7.457 -0.225 -13.711 1 89.12 60 THR A O 1
ATOM 495 N N . GLU A 1 61 ? -9.453 -0.756 -12.789 1 89.94 61 GLU A N 1
ATOM 496 C CA . GLU A 1 61 ? -9.555 -2.049 -13.453 1 89.94 61 GLU A CA 1
ATOM 497 C C . GLU A 1 61 ? -9.656 -1.881 -14.969 1 89.94 61 GLU A C 1
ATOM 499 O O . GLU A 1 61 ? -9.156 -2.711 -15.727 1 89.94 61 GLU A O 1
ATOM 504 N N . ALA A 1 62 ? -10.281 -0.801 -15.391 1 90 62 ALA A N 1
ATOM 505 C CA . ALA A 1 62 ? -10.438 -0.535 -16.812 1 90 62 ALA A CA 1
ATOM 506 C C . ALA A 1 62 ? -9.102 -0.148 -17.453 1 90 62 ALA A C 1
ATOM 508 O O . ALA A 1 62 ? -8.922 -0.276 -18.656 1 90 62 ALA A O 1
ATOM 509 N N . ASN A 1 63 ? -8.141 0.222 -16.656 1 93.12 63 ASN A N 1
ATOM 510 C CA . ASN A 1 63 ? -6.855 0.678 -17.172 1 93.12 63 ASN A CA 1
ATOM 511 C C . ASN A 1 63 ? -5.773 -0.388 -17.016 1 93.12 63 ASN A C 1
ATOM 513 O O . ASN A 1 63 ? -4.586 -0.099 -17.156 1 93.12 63 ASN A O 1
ATOM 517 N N . TYR A 1 64 ? -6.141 -1.6 -16.75 1 93.5 64 TYR A N 1
ATOM 518 C CA . TYR A 1 64 ? -5.207 -2.713 -16.609 1 93.5 64 TYR A CA 1
ATOM 519 C C . TYR A 1 64 ? -4.363 -2.881 -17.859 1 93.5 64 TYR A C 1
ATOM 521 O O . TYR A 1 64 ? -3.164 -3.166 -17.781 1 93.5 64 TYR A O 1
ATOM 529 N N . PRO A 1 65 ? -5 -2.643 -19.062 1 94.25 65 PRO A N 1
ATOM 530 C CA . PRO A 1 65 ? -4.223 -2.848 -20.297 1 94.25 65 PRO A CA 1
ATOM 531 C C . PRO A 1 65 ? -3.084 -1.841 -20.453 1 94.25 65 PRO A C 1
ATOM 533 O O . PRO A 1 65 ? -2.205 -2.021 -21.297 1 94.25 65 PRO A O 1
ATOM 536 N N . ALA A 1 66 ? -3.084 -0.791 -19.641 1 94.31 66 ALA A N 1
ATOM 537 C CA . ALA A 1 66 ? -1.984 0.171 -19.672 1 94.31 66 ALA A CA 1
ATOM 538 C C . ALA A 1 66 ? -0.703 -0.446 -19.109 1 94.31 66 ALA A C 1
ATOM 540 O O . ALA A 1 66 ? 0.398 0.025 -19.406 1 94.31 66 ALA A O 1
ATOM 541 N N . LEU A 1 67 ? -0.818 -1.456 -18.266 1 96.38 67 LEU A N 1
ATOM 542 C CA . LEU A 1 67 ? 0.33 -2.205 -17.766 1 96.38 67 LEU A CA 1
ATOM 543 C C . LEU A 1 67 ? 0.812 -3.215 -18.797 1 96.38 67 LEU A C 1
ATOM 545 O O . LEU A 1 67 ? 0.338 -4.352 -18.828 1 96.38 67 LEU A O 1
ATOM 549 N N . LYS A 1 68 ? 1.73 -2.818 -19.531 1 97.25 68 LYS A N 1
ATOM 550 C CA . LYS A 1 68 ? 2.203 -3.621 -20.656 1 97.25 68 LYS A CA 1
ATOM 551 C C . LYS A 1 68 ? 3.08 -4.773 -20.172 1 97.25 68 LYS A C 1
ATOM 553 O O . LYS A 1 68 ? 3.982 -4.578 -19.359 1 97.25 68 LYS A O 1
ATOM 558 N N . VAL A 1 69 ? 2.807 -5.922 -20.656 1 98.19 69 VAL A N 1
ATOM 559 C CA . VAL A 1 69 ? 3.584 -7.133 -20.406 1 98.19 69 VAL A CA 1
ATOM 560 C C . VAL A 1 69 ? 3.98 -7.777 -21.734 1 98.19 69 VAL A C 1
ATOM 562 O O . VAL A 1 69 ? 3.121 -8.102 -22.547 1 98.19 69 VAL A O 1
ATOM 565 N N . TRP A 1 70 ? 5.25 -7.973 -21.984 1 98.5 70 TRP A N 1
ATOM 566 C CA . TRP A 1 70 ? 5.746 -8.539 -23.234 1 98.5 70 TRP A CA 1
ATOM 567 C C . TRP A 1 70 ? 5.777 -10.062 -23.172 1 98.5 70 TRP A C 1
ATOM 569 O O . TRP A 1 70 ? 6.164 -10.641 -22.156 1 98.5 70 TRP A O 1
ATOM 579 N N . ILE A 1 71 ? 5.242 -10.648 -24.141 1 98.44 71 ILE A N 1
ATOM 580 C CA . ILE A 1 71 ? 5.422 -12.078 -24.375 1 98.44 71 ILE A CA 1
ATOM 581 C C . ILE A 1 71 ? 6.367 -12.289 -25.547 1 98.44 71 ILE A C 1
ATOM 583 O O . ILE A 1 71 ? 6.055 -11.906 -26.688 1 98.44 71 ILE A O 1
ATOM 587 N N . VAL A 1 72 ? 7.492 -12.805 -25.312 1 98.25 72 VAL A N 1
ATOM 588 C CA . VAL A 1 72 ? 8.484 -13 -26.359 1 98.25 72 VAL A CA 1
ATOM 589 C C . VAL A 1 72 ? 8.812 -14.484 -26.5 1 98.25 72 VAL A C 1
ATOM 591 O O . VAL A 1 72 ? 9.336 -15.102 -25.562 1 98.25 72 VAL A O 1
ATOM 594 N N . ASP A 1 73 ? 8.539 -15.039 -27.594 1 97.5 73 ASP A N 1
ATOM 595 C CA . ASP A 1 73 ? 8.758 -16.453 -27.875 1 97.5 73 ASP A CA 1
ATOM 596 C C . ASP A 1 73 ? 10.086 -16.656 -28.609 1 97.5 73 ASP A C 1
ATOM 598 O O . ASP A 1 73 ? 10.18 -16.422 -29.812 1 97.5 73 ASP A O 1
ATOM 602 N N . PHE A 1 74 ? 11.102 -17.172 -27.922 1 96.88 74 PHE A N 1
ATOM 603 C CA . PHE A 1 74 ? 12.398 -17.469 -28.516 1 96.88 74 PHE A CA 1
ATOM 604 C C . PHE A 1 74 ? 12.5 -18.953 -28.859 1 96.88 74 PHE A C 1
ATOM 606 O O . PHE A 1 74 ? 13.539 -19.406 -29.344 1 96.88 74 PHE A O 1
ATOM 613 N N . ASP A 1 75 ? 11.461 -19.672 -28.562 1 95.94 75 ASP A N 1
ATOM 614 C CA . ASP A 1 75 ? 11.477 -21.125 -28.719 1 95.94 75 ASP A CA 1
ATOM 615 C C . ASP A 1 75 ? 11.75 -21.516 -30.172 1 95.94 75 ASP A C 1
ATOM 617 O O . ASP A 1 75 ? 10.938 -21.234 -31.062 1 95.94 75 ASP A O 1
ATOM 621 N N . GLY A 1 76 ? 12.867 -22.062 -30.422 1 93.44 76 GLY A N 1
ATOM 622 C CA . GLY A 1 76 ? 13.234 -22.531 -31.75 1 93.44 76 GLY A CA 1
ATOM 623 C C . GLY A 1 76 ? 13.586 -21.406 -32.719 1 93.44 76 GLY A C 1
ATOM 624 O O . GLY A 1 76 ? 13.586 -21.594 -33.938 1 93.44 76 GLY A O 1
ATOM 625 N N . GLN A 1 77 ? 13.867 -20.25 -32.188 1 91.81 77 GLN A N 1
ATOM 626 C CA . GLN A 1 77 ? 14.062 -19.094 -33.062 1 91.81 77 GLN A CA 1
ATOM 627 C C . GLN A 1 77 ? 15.516 -18.625 -33.031 1 91.81 77 GLN A C 1
ATOM 629 O O . GLN A 1 77 ? 15.898 -17.734 -33.781 1 91.81 77 GLN A O 1
ATOM 634 N N . VAL A 1 78 ? 16.312 -19.172 -32.188 1 90.06 78 VAL A N 1
ATOM 635 C CA . VAL A 1 78 ? 17.703 -18.734 -32.031 1 90.06 78 VAL A CA 1
ATOM 636 C C . VAL A 1 78 ? 18.656 -19.891 -32.344 1 90.06 78 VAL A C 1
ATOM 638 O O . VAL A 1 78 ? 18.359 -21.047 -32.031 1 90.06 78 VAL A O 1
ATOM 641 N N . ASP A 1 79 ? 19.766 -19.594 -32.969 1 86.44 79 ASP A N 1
ATOM 642 C CA . ASP A 1 79 ? 20.781 -20.594 -33.219 1 86.44 79 ASP A CA 1
ATOM 643 C C . ASP A 1 79 ? 21.422 -21.094 -31.938 1 86.44 79 ASP A C 1
ATOM 645 O O . ASP A 1 79 ? 21.672 -20.312 -31.031 1 86.44 79 ASP A O 1
ATOM 649 N N . PRO A 1 80 ? 21.562 -22.359 -31.875 1 87.56 80 PRO A N 1
ATOM 650 C CA . PRO A 1 80 ? 21.453 -23.516 -32.781 1 87.56 80 PRO A CA 1
ATOM 651 C C . PRO A 1 80 ? 20.156 -24.297 -32.562 1 87.56 80 PRO A C 1
ATOM 653 O O . PRO A 1 80 ? 20.062 -25.469 -32.969 1 87.56 80 PRO A O 1
ATOM 656 N N . TYR A 1 81 ? 19.234 -23.688 -32 1 85.75 81 TYR A N 1
ATOM 657 C CA . TYR A 1 81 ? 18 -24.391 -31.641 1 85.75 81 TYR A CA 1
ATOM 658 C C . TYR A 1 81 ? 16.906 -24.125 -32.656 1 85.75 81 TYR A C 1
ATOM 660 O O . TYR A 1 81 ? 15.711 -24.234 -32.344 1 85.75 81 TYR A O 1
ATOM 668 N N . HIS A 1 82 ? 17.234 -23.828 -33.844 1 88 82 HIS A N 1
ATOM 669 C CA . HIS A 1 82 ? 16.219 -23.5 -34.844 1 88 82 HIS A CA 1
ATOM 670 C C . HIS A 1 82 ? 15.367 -24.703 -35.188 1 88 82 HIS A C 1
ATOM 672 O O . HIS A 1 82 ? 15.898 -25.781 -35.469 1 88 82 HIS A O 1
ATOM 678 N N . SER A 1 83 ? 14.156 -24.562 -34.906 1 87.75 83 SER A N 1
ATOM 679 C CA . SER A 1 83 ? 13.219 -25.641 -35.219 1 87.75 83 SER A CA 1
ATOM 680 C C . SER A 1 83 ? 11.852 -25.094 -35.594 1 87.75 83 SER A C 1
ATOM 682 O O . SER A 1 83 ? 11.406 -24.078 -35.062 1 87.75 83 SER A O 1
ATOM 684 N N . ASP A 1 84 ? 11.219 -25.734 -36.594 1 84.88 84 ASP A N 1
ATOM 685 C CA . ASP A 1 84 ? 9.883 -25.312 -37.031 1 84.88 84 ASP A CA 1
ATOM 686 C C . ASP A 1 84 ? 8.797 -26.062 -36.25 1 84.88 84 ASP A C 1
ATOM 688 O O . ASP A 1 84 ? 7.621 -25.703 -36.344 1 84.88 84 ASP A O 1
ATOM 692 N N . ASN A 1 85 ? 9.203 -27 -35.469 1 89.19 85 ASN A N 1
ATOM 693 C CA . ASN A 1 85 ? 8.242 -27.812 -34.719 1 89.19 85 ASN A CA 1
ATOM 694 C C . ASN A 1 85 ? 8.359 -27.562 -33.219 1 89.19 85 ASN A C 1
ATOM 696 O O . ASN A 1 85 ? 8.867 -28.406 -32.5 1 89.19 85 ASN A O 1
ATOM 700 N N . THR A 1 86 ? 7.934 -26.469 -32.781 1 94 86 THR A N 1
ATOM 701 C CA . THR A 1 86 ? 7.98 -26.125 -31.359 1 94 86 THR A CA 1
ATOM 702 C C . THR A 1 86 ? 6.602 -26.281 -30.734 1 94 86 THR A C 1
ATOM 704 O O . THR A 1 86 ? 5.578 -26.141 -31.406 1 94 86 THR A O 1
ATOM 707 N N . ILE A 1 87 ? 6.52 -26.594 -29.484 1 94.19 87 ILE A N 1
ATOM 708 C CA . ILE A 1 87 ? 5.242 -26.812 -28.812 1 94.19 87 ILE A CA 1
ATOM 709 C C . ILE A 1 87 ? 5.086 -25.812 -27.656 1 94.19 87 ILE A C 1
ATOM 711 O O . ILE A 1 87 ? 3.979 -25.344 -27.375 1 94.19 87 ILE A O 1
ATOM 715 N N . VAL A 1 88 ? 6.148 -25.516 -26.938 1 95.81 88 VAL A N 1
ATOM 716 C CA . VAL A 1 88 ? 6.078 -24.672 -25.75 1 95.81 88 VAL A CA 1
ATOM 717 C C . VAL A 1 88 ? 5.707 -23.25 -26.141 1 95.81 88 VAL A C 1
ATOM 719 O O . VAL A 1 88 ? 4.758 -22.672 -25.594 1 95.81 88 VAL A O 1
ATOM 722 N N . GLY A 1 89 ? 6.383 -22.609 -27.062 1 95.75 89 GLY A N 1
ATOM 723 C CA . GLY A 1 89 ? 6.156 -21.234 -27.516 1 95.75 89 GLY A CA 1
ATOM 724 C C . GLY A 1 89 ? 4.738 -21 -27.984 1 95.75 89 GLY A C 1
ATOM 725 O O . GLY A 1 89 ? 4.039 -20.125 -27.469 1 95.75 89 GLY A O 1
ATOM 726 N N . PRO A 1 90 ? 4.277 -21.812 -28.922 1 95.5 90 PRO A N 1
ATOM 727 C CA . PRO A 1 90 ? 2.934 -21.625 -29.469 1 95.5 90 PRO A CA 1
ATOM 728 C C . PRO A 1 90 ? 1.838 -21.75 -28.422 1 95.5 90 PRO A C 1
ATOM 730 O O . PRO A 1 90 ? 0.828 -21.047 -28.484 1 95.5 90 PRO A O 1
ATOM 733 N N . VAL A 1 91 ? 1.986 -22.625 -27.406 1 96.5 91 VAL A N 1
ATOM 734 C CA . VAL A 1 91 ? 0.967 -22.781 -26.375 1 96.5 91 VAL A CA 1
ATOM 735 C C . VAL A 1 91 ? 0.854 -21.5 -25.562 1 96.5 91 VAL A C 1
ATOM 737 O O . VAL A 1 91 ? -0.251 -21.047 -25.266 1 96.5 91 VAL A O 1
ATOM 740 N N . VAL A 1 92 ? 1.994 -20.891 -25.188 1 97.5 92 VAL A N 1
ATOM 741 C CA . VAL A 1 92 ? 2 -19.656 -24.406 1 97.5 92 VAL A CA 1
ATOM 742 C C . VAL A 1 92 ? 1.354 -18.531 -25.219 1 97.5 92 VAL A C 1
ATOM 744 O O . VAL A 1 92 ? 0.527 -17.781 -24.703 1 97.5 92 VAL A O 1
ATOM 747 N N . THR A 1 93 ? 1.711 -18.391 -26.5 1 97.19 93 THR A N 1
ATOM 748 C CA . THR A 1 93 ? 1.171 -17.328 -27.344 1 97.19 93 THR A CA 1
ATOM 749 C C . THR A 1 93 ? -0.321 -17.547 -27.578 1 97.19 93 THR A C 1
ATOM 751 O O . THR A 1 93 ? -1.092 -16.578 -27.609 1 97.19 93 THR A O 1
ATOM 754 N N . ASP A 1 94 ? -0.735 -18.797 -27.734 1 96.81 94 ASP A N 1
ATOM 755 C CA . ASP A 1 94 ? -2.143 -19.094 -27.969 1 96.81 94 ASP A CA 1
ATOM 756 C C . ASP A 1 94 ? -2.988 -18.75 -26.75 1 96.81 94 ASP A C 1
ATOM 758 O O . ASP A 1 94 ? -4.062 -18.156 -26.875 1 96.81 94 ASP A O 1
ATOM 762 N N . VAL A 1 95 ? -2.52 -19.156 -25.594 1 96.75 95 VAL A N 1
ATOM 763 C CA . VAL A 1 95 ? -3.238 -18.875 -24.359 1 96.75 95 VAL A CA 1
ATOM 764 C C . VAL A 1 95 ? -3.34 -17.359 -24.156 1 96.75 95 VAL A C 1
ATOM 766 O O . VAL A 1 95 ? -4.387 -16.859 -23.766 1 96.75 95 VAL A O 1
ATOM 769 N N . THR A 1 96 ? -2.248 -16.625 -24.438 1 97.31 96 THR A N 1
ATOM 770 C CA . THR A 1 96 ? -2.23 -15.18 -24.297 1 97.31 96 THR A CA 1
ATOM 771 C C . THR A 1 96 ? -3.244 -14.531 -25.25 1 97.31 96 THR A C 1
ATOM 773 O O . THR A 1 96 ? -3.975 -13.625 -24.844 1 97.31 96 THR A O 1
ATOM 776 N N . ASN A 1 97 ? -3.273 -15.039 -26.469 1 96.56 97 ASN A N 1
ATOM 777 C CA . ASN A 1 97 ? -4.227 -14.523 -27.453 1 96.56 97 ASN A CA 1
ATOM 778 C C . ASN A 1 97 ? -5.668 -14.758 -27 1 96.56 97 ASN A C 1
ATOM 780 O O . ASN A 1 97 ? -6.535 -13.914 -27.219 1 96.56 97 ASN A O 1
ATOM 784 N N . ARG A 1 98 ? -5.93 -15.844 -26.375 1 95.25 98 ARG A N 1
ATOM 785 C CA . ARG A 1 98 ? -7.27 -16.141 -25.875 1 95.25 98 ARG A CA 1
ATOM 786 C C . ARG A 1 98 ? -7.648 -15.195 -24.734 1 95.25 98 ARG A C 1
ATOM 788 O O . ARG A 1 98 ? -8.805 -14.773 -24.625 1 95.25 98 ARG A O 1
ATOM 795 N N . ILE A 1 99 ? -6.664 -14.898 -23.891 1 94.44 99 ILE A N 1
ATOM 796 C CA . ILE A 1 99 ? -6.906 -13.969 -22.797 1 94.44 99 ILE A CA 1
ATOM 797 C C . ILE A 1 99 ? -7.227 -12.586 -23.359 1 94.44 99 ILE A C 1
ATOM 799 O O . ILE A 1 99 ? -8.148 -11.914 -22.891 1 94.44 99 ILE A O 1
ATOM 803 N N . LEU A 1 100 ? -6.504 -12.156 -24.391 1 93.94 100 LEU A N 1
ATOM 804 C CA . LEU A 1 100 ? -6.668 -10.844 -25 1 93.94 100 LEU A CA 1
ATOM 805 C C . LEU A 1 100 ? -8.023 -10.727 -25.703 1 93.94 100 LEU A C 1
ATOM 807 O O . LEU A 1 100 ? -8.594 -9.641 -25.781 1 93.94 100 LEU A O 1
ATOM 811 N N . ARG A 1 101 ? -8.555 -11.781 -26.172 1 92.38 101 ARG A N 1
ATOM 812 C CA . ARG A 1 101 ? -9.828 -11.789 -26.891 1 92.38 101 ARG A CA 1
ATOM 813 C C . ARG A 1 101 ? -11 -11.938 -25.938 1 92.38 101 ARG A C 1
ATOM 815 O O . ARG A 1 101 ? -12.148 -11.68 -26.297 1 92.38 101 ARG A O 1
ATOM 822 N N . SER A 1 102 ? -10.633 -12.32 -24.734 1 90.12 102 SER A N 1
ATOM 823 C CA . SER A 1 102 ? -11.688 -12.492 -23.734 1 90.12 102 SER A CA 1
ATOM 824 C C . SER A 1 102 ? -12.148 -11.148 -23.188 1 90.12 102 SER A C 1
ATOM 826 O O . SER A 1 102 ? -11.43 -10.148 -23.281 1 90.12 102 SER A O 1
ATOM 828 N N . ASP A 1 103 ? -13.398 -11.047 -22.672 1 85.69 103 ASP A N 1
ATOM 829 C CA . ASP A 1 103 ? -13.992 -9.836 -22.125 1 85.69 103 ASP A CA 1
ATOM 830 C C . ASP A 1 103 ? -13.57 -9.641 -20.656 1 85.69 103 ASP A C 1
ATOM 832 O O . ASP A 1 103 ? -13.977 -8.664 -20.016 1 85.69 103 ASP A O 1
ATOM 836 N N . GLY A 1 104 ? -12.758 -10.492 -20.172 1 84 104 GLY A N 1
ATOM 837 C CA . GLY A 1 104 ? -12.336 -10.375 -18.797 1 84 104 GLY A CA 1
ATOM 838 C C . GLY A 1 104 ? -11.25 -9.344 -18.578 1 84 104 GLY A C 1
ATOM 839 O O . GLY A 1 104 ? -10.695 -8.812 -19.547 1 84 104 GLY A O 1
ATOM 840 N N . LEU A 1 105 ? -11.07 -8.953 -17.328 1 87.44 105 LEU A N 1
ATOM 841 C CA . LEU A 1 105 ? -10 -8.023 -16.953 1 87.44 105 LEU A CA 1
ATOM 842 C C . LEU A 1 105 ? -8.633 -8.672 -17.156 1 87.44 105 LEU A C 1
ATOM 844 O O . LEU A 1 105 ? -8.422 -9.82 -16.75 1 87.44 105 LEU A O 1
ATOM 848 N N . HIS A 1 106 ? -7.824 -8.062 -17.906 1 91.31 106 HIS A N 1
ATOM 849 C CA . HIS A 1 106 ? -6.473 -8.57 -18.109 1 91.31 106 HIS A CA 1
ATOM 850 C C . HIS A 1 106 ? -5.477 -7.43 -18.281 1 91.31 106 HIS A C 1
ATOM 852 O O . HIS A 1 106 ? -5.867 -6.297 -18.562 1 91.31 106 HIS A O 1
ATOM 858 N N . LEU A 1 107 ? -4.223 -7.746 -18.125 1 95.81 107 LEU A N 1
ATOM 859 C CA . LEU A 1 107 ? -3.154 -6.773 -18.344 1 95.81 107 LEU A CA 1
ATOM 860 C C . LEU A 1 107 ? -2.943 -6.516 -19.844 1 95.81 107 LEU A C 1
ATOM 862 O O . LEU A 1 107 ? -3.623 -7.113 -20.672 1 95.81 107 LEU A O 1
ATOM 866 N N . GLY A 1 108 ? -2.117 -5.543 -20.141 1 96.12 108 GLY A N 1
ATOM 867 C CA . GLY A 1 108 ? -1.804 -5.246 -21.531 1 96.12 108 GLY A CA 1
ATOM 868 C C . GLY A 1 108 ? -0.745 -6.164 -22.109 1 96.12 108 GLY A C 1
ATOM 869 O O . GLY A 1 108 ? 0.36 -5.719 -22.438 1 96.12 108 GLY A O 1
ATOM 870 N N . TYR A 1 109 ? -1.117 -7.426 -22.375 1 97.44 109 TYR A N 1
ATOM 871 C CA . TYR A 1 109 ? -0.199 -8.391 -22.969 1 97.44 109 TYR A CA 1
ATOM 872 C C . TYR A 1 109 ? 0.098 -8.031 -24.422 1 97.44 109 TYR A C 1
ATOM 874 O O . TYR A 1 109 ? -0.817 -7.734 -25.188 1 97.44 109 TYR A O 1
ATOM 882 N N . THR A 1 110 ? 1.36 -7.969 -24.797 1 97.25 110 THR A N 1
ATOM 883 C CA . THR A 1 110 ? 1.79 -7.703 -26.156 1 97.25 110 THR A CA 1
ATOM 884 C C . THR A 1 110 ? 2.785 -8.766 -26.625 1 97.25 110 THR A C 1
ATOM 886 O O . THR A 1 110 ? 3.863 -8.906 -26.047 1 97.25 110 THR A O 1
ATOM 889 N N . ILE A 1 111 ? 2.391 -9.555 -27.625 1 97.19 111 ILE A N 1
ATOM 890 C CA . ILE A 1 111 ? 3.283 -10.555 -28.188 1 97.19 111 ILE A CA 1
ATOM 891 C C . ILE A 1 111 ? 4.301 -9.875 -29.109 1 97.19 111 ILE A C 1
ATOM 893 O O . ILE A 1 111 ? 3.934 -9.289 -30.125 1 97.19 111 ILE A O 1
ATOM 897 N N . LYS A 1 112 ? 5.547 -9.898 -28.719 1 97.12 112 LYS A N 1
ATOM 898 C CA . LYS A 1 112 ? 6.617 -9.266 -29.469 1 97.12 112 LYS A CA 1
ATOM 899 C C . LYS A 1 112 ? 7.461 -10.305 -30.203 1 97.12 112 LYS A C 1
ATOM 901 O O . LYS A 1 112 ? 7.59 -11.438 -29.75 1 97.12 112 LYS A O 1
ATOM 906 N N . SER A 1 113 ? 8.023 -9.898 -31.312 1 96.19 113 SER A N 1
ATOM 907 C CA . SER A 1 113 ? 8.898 -10.773 -32.094 1 96.19 113 SER A CA 1
ATOM 908 C C . SER A 1 113 ? 10.312 -10.781 -31.5 1 96.19 113 SER A C 1
ATOM 910 O O . SER A 1 113 ? 10.805 -9.75 -31.031 1 96.19 113 SER A O 1
ATOM 912 N N . PRO A 1 114 ? 10.938 -11.961 -31.469 1 95.94 114 PRO A N 1
ATOM 913 C CA . PRO A 1 114 ? 12.328 -12.008 -31.016 1 95.94 114 PRO A CA 1
ATOM 914 C C . PRO A 1 114 ? 13.242 -11.086 -31.828 1 95.94 114 PRO A C 1
ATOM 916 O O . PRO A 1 114 ? 14.281 -10.648 -31.328 1 95.94 114 PRO A O 1
ATOM 919 N N . ALA A 1 115 ? 12.828 -10.75 -33 1 94.88 115 ALA A N 1
ATOM 920 C CA . ALA A 1 115 ? 13.609 -9.875 -33.875 1 94.88 115 ALA A CA 1
ATOM 921 C C . ALA A 1 115 ? 13.719 -8.469 -33.281 1 94.88 115 ALA A C 1
ATOM 923 O O . ALA A 1 115 ? 14.711 -7.773 -33.5 1 94.88 115 ALA A O 1
ATOM 924 N N . ASP A 1 116 ? 12.711 -8.031 -32.562 1 95.88 116 ASP A N 1
ATOM 925 C CA . ASP A 1 116 ? 12.695 -6.715 -31.938 1 95.88 116 ASP A CA 1
ATOM 926 C C . ASP A 1 116 ? 13.781 -6.602 -30.859 1 95.88 116 ASP A C 1
ATOM 928 O O . ASP A 1 116 ? 14.172 -5.496 -30.484 1 95.88 116 ASP A O 1
ATOM 932 N N . PHE A 1 117 ? 14.305 -7.793 -30.438 1 96.94 117 PHE A N 1
ATOM 933 C CA . PHE A 1 117 ? 15.297 -7.812 -29.359 1 96.94 117 PHE A CA 1
ATOM 934 C C . PHE A 1 117 ? 16.594 -8.438 -29.844 1 96.94 117 PHE A C 1
ATOM 936 O O . PHE A 1 117 ? 17.328 -9.039 -29.062 1 96.94 117 PHE A O 1
ATOM 943 N N . ASN A 1 118 ? 16.844 -8.5 -31.172 1 95 118 ASN A N 1
ATOM 944 C CA . ASN A 1 118 ? 18.062 -9.047 -31.781 1 95 118 ASN A CA 1
ATOM 945 C C . ASN A 1 118 ? 18.266 -10.508 -31.406 1 95 118 ASN A C 1
ATOM 947 O O . ASN A 1 118 ? 19.391 -10.953 -31.188 1 95 118 ASN A O 1
ATOM 951 N N . TYR A 1 119 ? 17.203 -11.227 -31.125 1 94.94 119 TYR A N 1
ATOM 952 C CA . TYR A 1 119 ? 17.203 -12.648 -30.812 1 94.94 119 TYR A CA 1
ATOM 953 C C . TYR A 1 119 ? 18 -12.93 -29.547 1 94.94 119 TYR A C 1
ATOM 955 O O . TYR A 1 119 ? 18.703 -13.945 -29.453 1 94.94 119 TYR A O 1
ATOM 963 N N . ASP A 1 120 ? 17.984 -11.945 -28.641 1 94.75 120 ASP A N 1
ATOM 964 C CA . ASP A 1 120 ? 18.703 -12.055 -27.375 1 94.75 120 ASP A CA 1
ATOM 965 C C . ASP A 1 120 ? 17.766 -11.883 -26.188 1 94.75 120 ASP A C 1
ATOM 967 O O . ASP A 1 120 ? 17.234 -10.789 -25.969 1 94.75 120 ASP A O 1
ATOM 971 N N . PRO A 1 121 ? 17.609 -12.938 -25.406 1 94.5 121 PRO A N 1
ATOM 972 C CA . PRO A 1 121 ? 16.734 -12.828 -24.219 1 94.5 121 PRO A CA 1
ATOM 973 C C . PRO A 1 121 ? 17.203 -11.758 -23.25 1 94.5 121 PRO A C 1
ATOM 975 O O . PRO A 1 121 ? 16.391 -11.172 -22.516 1 94.5 121 PRO A O 1
ATOM 978 N N . TRP A 1 122 ? 18.469 -11.43 -23.203 1 95.38 122 TRP A N 1
ATOM 979 C CA . TRP A 1 122 ? 19 -10.422 -22.297 1 95.38 122 TRP A CA 1
ATOM 980 C C . TRP A 1 122 ? 18.531 -9.023 -22.688 1 95.38 122 TRP A C 1
ATOM 982 O O . TRP A 1 122 ? 18.391 -8.148 -21.828 1 95.38 122 TRP A O 1
ATOM 992 N N . ALA A 1 123 ? 18.281 -8.852 -23.938 1 96.5 123 ALA A N 1
ATOM 993 C CA . ALA A 1 123 ? 17.781 -7.57 -24.422 1 96.5 123 ALA A CA 1
ATOM 994 C C . ALA A 1 123 ? 16.359 -7.305 -23.906 1 96.5 123 ALA A C 1
ATOM 996 O O . ALA A 1 123 ? 15.992 -6.152 -23.672 1 96.5 123 ALA A O 1
ATOM 997 N N . VAL A 1 124 ? 15.594 -8.391 -23.734 1 97.44 124 VAL A N 1
ATOM 998 C CA . VAL A 1 124 ? 14.258 -8.25 -23.188 1 97.44 124 VAL A CA 1
ATOM 999 C C . VAL A 1 124 ? 14.352 -7.777 -21.734 1 97.44 124 VAL A C 1
ATOM 1001 O O . VAL A 1 124 ? 13.617 -6.875 -21.312 1 97.44 124 VAL A O 1
ATOM 1004 N N . ARG A 1 125 ? 15.281 -8.375 -20.969 1 96.88 125 ARG A N 1
ATOM 1005 C CA . ARG A 1 125 ? 15.5 -7.965 -19.578 1 96.88 125 ARG A CA 1
ATOM 1006 C C . ARG A 1 125 ? 15.898 -6.496 -19.5 1 96.88 125 ARG A C 1
ATOM 1008 O O . ARG A 1 125 ? 15.438 -5.766 -18.625 1 96.88 125 ARG A O 1
ATOM 1015 N N . GLN A 1 126 ? 16.75 -6.117 -20.453 1 96.31 126 GLN A N 1
ATOM 1016 C CA . GLN A 1 126 ? 17.172 -4.723 -20.5 1 96.31 126 GLN A CA 1
ATOM 1017 C C . GLN A 1 126 ? 15.984 -3.793 -20.766 1 96.31 126 GLN A C 1
ATOM 1019 O O . GLN A 1 126 ? 15.906 -2.703 -20.203 1 96.31 126 GLN A O 1
ATOM 1024 N N . GLY A 1 127 ? 15.102 -4.254 -21.625 1 96.5 127 GLY A N 1
ATOM 1025 C CA . GLY A 1 127 ? 13.914 -3.465 -21.906 1 96.5 127 GLY A CA 1
ATOM 1026 C C . GLY A 1 127 ? 13.023 -3.277 -20.703 1 96.5 127 GLY A C 1
ATOM 1027 O O . GLY A 1 127 ? 12.453 -2.203 -20.5 1 96.5 127 GLY A O 1
ATOM 1028 N N . ILE A 1 128 ? 12.906 -4.336 -19.891 1 96.62 128 ILE A N 1
ATOM 1029 C CA . ILE A 1 128 ? 12.109 -4.266 -18.672 1 96.62 128 ILE A CA 1
ATOM 1030 C C . ILE A 1 128 ? 12.805 -3.355 -17.656 1 96.62 128 ILE A C 1
ATOM 1032 O O . ILE A 1 128 ? 12.148 -2.553 -17 1 96.62 128 ILE A O 1
ATOM 1036 N N . TYR A 1 129 ? 14.148 -3.432 -17.562 1 95.75 129 TYR A N 1
ATOM 1037 C CA . TYR A 1 129 ? 14.906 -2.564 -16.656 1 95.75 129 TYR A CA 1
ATOM 1038 C C . TYR A 1 129 ? 14.758 -1.103 -17.062 1 95.75 129 TYR A C 1
ATOM 1040 O O . TYR A 1 129 ? 14.648 -0.225 -16.203 1 95.75 129 TYR A O 1
ATOM 1048 N N . ASP A 1 130 ? 14.68 -0.849 -18.391 1 95.31 130 ASP A N 1
ATOM 1049 C CA . ASP A 1 130 ? 14.539 0.505 -18.922 1 95.31 130 ASP A CA 1
ATOM 1050 C C . ASP A 1 130 ? 13.094 0.989 -18.812 1 95.31 130 ASP A C 1
ATOM 1052 O O . ASP A 1 130 ? 12.773 2.105 -19.219 1 95.31 130 ASP A O 1
ATOM 1056 N N . GLN A 1 131 ? 12.219 0.152 -18.266 1 94.56 131 GLN A N 1
ATOM 1057 C CA . GLN A 1 131 ? 10.828 0.487 -17.953 1 94.56 131 GLN A CA 1
ATOM 1058 C C . GLN A 1 131 ? 10.023 0.734 -19.219 1 94.56 131 GLN A C 1
ATOM 1060 O O . GLN A 1 131 ? 9.172 1.629 -19.266 1 94.56 131 GLN A O 1
ATOM 1065 N N . HIS A 1 132 ? 10.32 -0.015 -20.297 1 95.88 132 HIS A N 1
ATOM 1066 C CA . HIS A 1 132 ? 9.516 0.036 -21.516 1 95.88 132 HIS A CA 1
ATOM 1067 C C . HIS A 1 132 ? 8.242 -0.798 -21.359 1 95.88 132 HIS A C 1
ATOM 1069 O O . HIS A 1 132 ? 7.262 -0.572 -22.078 1 95.88 132 HIS A O 1
ATOM 1075 N N . ALA A 1 133 ? 8.305 -1.768 -20.5 1 97.12 133 ALA A N 1
ATOM 1076 C CA . ALA A 1 133 ? 7.176 -2.6 -20.094 1 97.12 133 ALA A CA 1
ATOM 1077 C C . ALA A 1 133 ? 7.281 -2.973 -18.609 1 97.12 133 ALA A C 1
ATOM 1079 O O . ALA A 1 133 ? 8.336 -2.797 -18 1 97.12 133 ALA A O 1
ATOM 1080 N N . TYR A 1 134 ? 6.227 -3.326 -18.047 1 97.38 134 TYR A N 1
ATOM 1081 C CA . TYR A 1 134 ? 6.23 -3.641 -16.609 1 97.38 134 TYR A CA 1
ATOM 1082 C C . TYR A 1 134 ? 6.801 -5.031 -16.359 1 97.38 134 TYR A C 1
ATOM 1084 O O . TYR A 1 134 ? 7.441 -5.27 -15.336 1 97.38 134 TYR A O 1
ATOM 1092 N N . ALA A 1 135 ? 6.547 -5.965 -17.219 1 98.25 135 ALA A N 1
ATOM 1093 C CA . ALA A 1 135 ? 7.004 -7.344 -17.078 1 98.25 135 ALA A CA 1
ATOM 1094 C C . ALA A 1 135 ? 7.152 -8.008 -18.453 1 98.25 135 ALA A C 1
ATOM 1096 O O . ALA A 1 135 ? 6.762 -7.441 -19.469 1 98.25 135 ALA A O 1
ATOM 1097 N N . ALA A 1 136 ? 7.797 -9.125 -18.469 1 98.56 136 ALA A N 1
ATOM 1098 C CA . ALA A 1 136 ? 7.965 -9.898 -19.703 1 98.56 136 ALA A CA 1
ATOM 1099 C C . ALA A 1 136 ? 7.957 -11.398 -19.406 1 98.56 136 ALA A C 1
ATOM 1101 O O . ALA A 1 136 ? 8.422 -11.836 -18.359 1 98.56 136 ALA A O 1
ATOM 1102 N N . VAL A 1 137 ? 7.34 -12.094 -20.203 1 98.44 137 VAL A N 1
ATOM 1103 C CA . VAL A 1 137 ? 7.391 -13.555 -20.219 1 98.44 137 VAL A CA 1
ATOM 1104 C C . VAL A 1 137 ? 8.258 -14.031 -21.391 1 98.44 137 VAL A C 1
ATOM 1106 O O . VAL A 1 137 ? 7.93 -13.797 -22.547 1 98.44 137 VAL A O 1
ATOM 1109 N N . ILE A 1 138 ? 9.352 -14.648 -21.094 1 98.12 138 ILE A N 1
ATOM 1110 C CA . ILE A 1 138 ? 10.344 -15.047 -22.094 1 98.12 138 ILE A CA 1
ATOM 1111 C C . ILE A 1 138 ? 10.359 -16.562 -22.219 1 98.12 138 ILE A C 1
ATOM 1113 O O . ILE A 1 138 ? 10.672 -17.266 -21.25 1 98.12 138 ILE A O 1
ATOM 1117 N N . ILE A 1 139 ? 9.938 -17.109 -23.312 1 97.88 139 ILE A N 1
ATOM 1118 C CA . ILE A 1 139 ? 10.117 -18.516 -23.609 1 97.88 139 ILE A CA 1
ATOM 1119 C C . ILE A 1 139 ? 11.531 -18.766 -24.141 1 97.88 139 ILE A C 1
ATOM 1121 O O . ILE A 1 139 ? 11.914 -18.203 -25.172 1 97.88 139 ILE A O 1
ATOM 1125 N N . LYS A 1 140 ? 12.258 -19.594 -23.484 1 96.31 140 LYS A N 1
ATOM 1126 C CA . LYS A 1 140 ? 13.664 -19.797 -23.812 1 96.31 140 LYS A CA 1
ATOM 1127 C C . LYS A 1 140 ? 13.82 -20.438 -25.172 1 96.31 140 LYS A C 1
ATOM 1129 O O . LYS A 1 140 ? 12.953 -21.188 -25.625 1 96.31 140 LYS A O 1
ATOM 1134 N N . PRO A 1 141 ? 14.938 -20.141 -25.812 1 95.06 141 PRO A N 1
ATOM 1135 C CA . PRO A 1 141 ? 15.141 -20.641 -27.172 1 95.06 141 PRO A CA 1
ATOM 1136 C C . PRO A 1 141 ? 15.203 -22.172 -27.234 1 95.06 141 PRO A C 1
ATOM 1138 O O . PRO A 1 141 ? 14.852 -22.766 -28.25 1 95.06 141 PRO A O 1
ATOM 1141 N N . ASN A 1 142 ? 15.602 -22.797 -26.156 1 93.19 142 ASN A N 1
ATOM 1142 C CA . ASN A 1 142 ? 15.805 -24.234 -26.156 1 93.19 142 ASN A CA 1
ATOM 1143 C C . ASN A 1 142 ? 14.711 -24.953 -25.375 1 93.19 142 ASN A C 1
ATOM 1145 O O . ASN A 1 142 ? 14.891 -26.094 -24.938 1 93.19 142 ASN A O 1
ATOM 1149 N N . ALA A 1 143 ? 13.555 -24.344 -25.234 1 94.69 143 ALA A N 1
ATOM 1150 C CA . ALA A 1 143 ? 12.523 -24.906 -24.375 1 94.69 143 ALA A CA 1
ATOM 1151 C C . ALA A 1 143 ? 11.984 -26.219 -24.938 1 94.69 143 ALA A C 1
ATOM 1153 O O . ALA A 1 143 ? 11.984 -27.234 -24.25 1 94.69 143 ALA A O 1
ATOM 1154 N N . THR A 1 144 ? 11.562 -26.234 -26.219 1 94.5 144 THR A N 1
ATOM 1155 C CA . THR A 1 144 ? 10.992 -27.438 -26.828 1 94.5 144 THR A CA 1
ATOM 1156 C C . THR A 1 144 ? 12.078 -28.469 -27.109 1 94.5 144 THR A C 1
ATOM 1158 O O . THR A 1 144 ? 11.891 -29.656 -26.859 1 94.5 144 THR A O 1
ATOM 1161 N N . VAL A 1 145 ? 13.242 -28.047 -27.594 1 92.19 145 VAL A N 1
ATOM 1162 C CA . VAL A 1 145 ? 14.32 -28.938 -27.984 1 92.19 145 VAL A CA 1
ATOM 1163 C C . VAL A 1 145 ? 14.844 -29.688 -26.766 1 92.19 145 VAL A C 1
ATOM 1165 O O . VAL A 1 145 ? 15.062 -30.906 -26.812 1 92.19 145 VAL A O 1
ATOM 1168 N N . LEU A 1 146 ? 15.023 -28.984 -25.688 1 91.94 146 LEU A N 1
ATOM 1169 C CA . LEU A 1 146 ? 15.531 -29.625 -24.469 1 91.94 146 LEU A CA 1
ATOM 1170 C C . LEU A 1 146 ? 14.5 -30.594 -23.891 1 91.94 146 LEU A C 1
ATOM 1172 O O . LEU A 1 146 ? 14.859 -31.625 -23.328 1 91.94 146 LEU A O 1
ATOM 1176 N N . LEU A 1 147 ? 13.227 -30.219 -23.984 1 93.31 147 LEU A N 1
ATOM 1177 C CA . LEU A 1 147 ? 12.156 -31.078 -23.516 1 93.31 147 LEU A CA 1
ATOM 1178 C C . LEU A 1 147 ? 12.094 -32.375 -24.328 1 93.31 147 LEU A C 1
ATOM 1180 O O . LEU A 1 147 ? 12.008 -33.469 -23.781 1 93.31 147 LEU A O 1
ATOM 1184 N N . ARG A 1 148 ? 12.18 -32.312 -25.625 1 90.38 148 ARG A N 1
ATOM 1185 C CA . ARG A 1 148 ? 12.148 -33.5 -26.5 1 90.38 148 ARG A CA 1
ATOM 1186 C C . ARG A 1 148 ? 13.406 -34.344 -26.328 1 90.38 148 ARG A C 1
ATOM 1188 O O . ARG A 1 148 ? 13.336 -35.562 -26.375 1 90.38 148 ARG A O 1
ATOM 1195 N N . ASP A 1 149 ? 14.523 -33.656 -26.141 1 89.56 149 ASP A N 1
ATOM 1196 C CA . ASP A 1 149 ? 15.773 -34.344 -25.906 1 89.56 149 ASP A CA 1
ATOM 1197 C C . ASP A 1 149 ? 15.727 -35.125 -24.594 1 89.56 149 ASP A C 1
ATOM 1199 O O . ASP A 1 149 ? 16.312 -36.219 -24.5 1 89.56 149 ASP A O 1
ATOM 1203 N N . ALA A 1 150 ? 15.078 -34.531 -23.625 1 91.62 150 ALA A N 1
ATOM 1204 C CA . ALA A 1 150 ? 14.953 -35.188 -22.328 1 91.62 150 ALA A CA 1
ATOM 1205 C C . ALA A 1 150 ? 14.148 -36.5 -22.453 1 91.62 150 ALA A C 1
ATOM 1207 O O . ALA A 1 150 ? 14.469 -37.5 -21.828 1 91.62 150 ALA A O 1
ATOM 1208 N N . VAL A 1 151 ? 13.133 -36.5 -23.281 1 89 151 VAL A N 1
ATOM 1209 C CA . VAL A 1 151 ? 12.273 -37.656 -23.484 1 89 151 VAL A CA 1
ATOM 1210 C C . VAL A 1 151 ? 12.969 -38.688 -24.375 1 89 151 VAL A C 1
ATOM 1212 O O . VAL A 1 151 ? 12.922 -39.906 -24.109 1 89 151 VAL A O 1
ATOM 1215 N N . SER A 1 152 ? 13.695 -38.219 -25.391 1 86.44 152 SER A N 1
ATOM 1216 C CA . SER A 1 152 ? 14.297 -39.125 -26.375 1 86.44 152 SER A CA 1
ATOM 1217 C C . SER A 1 152 ? 15.578 -39.75 -25.844 1 86.44 152 SER A C 1
ATOM 1219 O O . SER A 1 152 ? 15.891 -40.906 -26.141 1 86.44 152 SER A O 1
ATOM 1221 N N . ASN A 1 153 ? 16.312 -38.969 -25.062 1 86.81 153 ASN A N 1
ATOM 1222 C CA . ASN A 1 153 ? 17.625 -39.438 -24.609 1 86.81 153 ASN A CA 1
ATOM 1223 C C . ASN A 1 153 ? 17.609 -39.781 -23.125 1 86.81 153 ASN A C 1
ATOM 1225 O O . ASN A 1 153 ? 18.672 -39.969 -22.531 1 86.81 153 ASN A O 1
ATOM 1229 N N . ASP A 1 154 ? 16.5 -39.781 -22.516 1 84.88 154 ASP A N 1
ATOM 1230 C CA . ASP A 1 154 ? 16.359 -40.156 -21.109 1 84.88 154 ASP A CA 1
ATOM 1231 C C . ASP A 1 154 ? 17.25 -39.281 -20.219 1 84.88 154 ASP A C 1
ATOM 1233 O O . ASP A 1 154 ? 18.031 -39.812 -19.422 1 84.88 154 ASP A O 1
ATOM 1237 N N . ASN A 1 155 ? 17.266 -38.062 -20.453 1 87.12 155 ASN A N 1
ATOM 1238 C CA . ASN A 1 155 ? 18.062 -37.125 -19.656 1 87.12 155 ASN A CA 1
ATOM 1239 C C . ASN A 1 155 ? 17.438 -36.906 -18.281 1 87.12 155 ASN A C 1
ATOM 1241 O O . ASN A 1 155 ? 16.516 -36.094 -18.156 1 87.12 155 ASN A O 1
ATOM 1245 N N . THR A 1 156 ? 18.016 -37.406 -17.234 1 86.38 156 THR A N 1
ATOM 1246 C CA . THR A 1 156 ? 17.453 -37.344 -15.891 1 86.38 156 THR A CA 1
ATOM 1247 C C . THR A 1 156 ? 17.797 -36.031 -15.234 1 86.38 156 THR A C 1
ATOM 1249 O O . THR A 1 156 ? 17.219 -35.656 -14.203 1 86.38 156 THR A O 1
ATOM 1252 N N . THR A 1 157 ? 18.594 -35.219 -15.883 1 89.25 157 THR A N 1
ATOM 1253 C CA . THR A 1 157 ? 18.984 -33.938 -15.289 1 89.25 157 THR A CA 1
ATOM 1254 C C . THR A 1 157 ? 18.156 -32.812 -15.859 1 89.25 157 THR A C 1
ATOM 1256 O O . THR A 1 157 ? 18.406 -31.641 -15.562 1 89.25 157 THR A O 1
ATOM 1259 N N . TYR A 1 158 ? 17.156 -33.094 -16.609 1 92.5 158 TYR A N 1
ATOM 1260 C CA . TYR A 1 158 ? 16.266 -32.094 -17.203 1 92.5 158 TYR A CA 1
ATOM 1261 C C . TYR A 1 158 ? 15.562 -31.297 -16.109 1 92.5 158 TYR A C 1
ATOM 1263 O O . TYR A 1 158 ? 15.008 -31.875 -15.172 1 92.5 158 TYR A O 1
ATOM 1271 N N . ASP A 1 159 ? 15.672 -29.938 -16.219 1 90.81 159 ASP A N 1
ATOM 1272 C CA . ASP A 1 159 ? 14.992 -29.031 -15.281 1 90.81 159 ASP A CA 1
ATOM 1273 C C . ASP A 1 159 ? 13.828 -28.312 -15.961 1 90.81 159 ASP A C 1
ATOM 1275 O O . ASP A 1 159 ? 14.039 -27.438 -16.797 1 90.81 159 ASP A O 1
ATOM 1279 N N . PRO A 1 160 ? 12.641 -28.688 -15.578 1 93 160 PRO A N 1
ATOM 1280 C CA . PRO A 1 160 ? 11.469 -28.094 -16.219 1 93 160 PRO A CA 1
ATOM 1281 C C . PRO A 1 160 ? 11.359 -26.594 -15.969 1 93 160 PRO A C 1
ATOM 1283 O O . PRO A 1 160 ? 10.672 -25.875 -16.703 1 93 160 PRO A O 1
ATOM 1286 N N . THR A 1 161 ? 11.938 -26.016 -14.906 1 89.5 161 THR A N 1
ATOM 1287 C CA . THR A 1 161 ? 11.766 -24.625 -14.5 1 89.5 161 THR A CA 1
ATOM 1288 C C . THR A 1 161 ? 12.539 -23.703 -15.422 1 89.5 161 THR A C 1
ATOM 1290 O O . THR A 1 161 ? 12.352 -22.484 -15.383 1 89.5 161 THR A O 1
ATOM 1293 N N . GLY A 1 162 ? 13.336 -24.188 -16.312 1 89.94 162 GLY A N 1
ATOM 1294 C CA . GLY A 1 162 ? 14.156 -23.375 -17.203 1 89.94 162 GLY A CA 1
ATOM 1295 C C . GLY A 1 162 ? 13.477 -23.062 -18.516 1 89.94 162 GLY A C 1
ATOM 1296 O O . GLY A 1 162 ? 14.016 -22.312 -19.344 1 89.94 162 GLY A O 1
ATOM 1297 N N . ALA A 1 163 ? 12.25 -23.516 -18.719 1 95.06 163 ALA A N 1
ATOM 1298 C CA . ALA A 1 163 ? 11.586 -23.406 -20.016 1 95.06 163 ALA A CA 1
ATOM 1299 C C . ALA A 1 163 ? 11.062 -21.984 -20.234 1 95.06 163 ALA A C 1
ATOM 1301 O O . ALA A 1 163 ? 11.25 -21.406 -21.297 1 95.06 163 ALA A O 1
ATOM 1302 N N . ILE A 1 164 ? 10.414 -21.391 -19.266 1 97 164 ILE A N 1
ATOM 1303 C CA . ILE A 1 164 ? 9.797 -20.078 -19.391 1 97 164 ILE A CA 1
ATOM 1304 C C . ILE A 1 164 ? 10.234 -19.188 -18.234 1 97 164 ILE A C 1
ATOM 1306 O O . ILE A 1 164 ? 10.242 -19.641 -17.078 1 97 164 ILE A O 1
ATOM 1310 N N . GLU A 1 165 ? 10.594 -17.969 -18.547 1 96.94 165 GLU A N 1
ATOM 1311 C CA . GLU A 1 165 ? 11.055 -17.016 -17.547 1 96.94 165 GLU A CA 1
ATOM 1312 C C . GLU A 1 165 ? 10.164 -15.781 -17.516 1 96.94 165 GLU A C 1
ATOM 1314 O O . GLU A 1 165 ? 9.812 -15.242 -18.562 1 96.94 165 GLU A O 1
ATOM 1319 N N . ILE A 1 166 ? 9.75 -15.43 -16.312 1 97.31 166 ILE A N 1
ATOM 1320 C CA . ILE A 1 166 ? 9.016 -14.188 -16.109 1 97.31 166 ILE A CA 1
ATOM 1321 C C . ILE A 1 166 ? 9.945 -13.148 -15.477 1 97.31 166 ILE A C 1
ATOM 1323 O O . ILE A 1 166 ? 10.57 -13.406 -14.445 1 97.31 166 ILE A O 1
ATOM 1327 N N . VAL A 1 167 ? 10.102 -12.055 -16.125 1 97.81 167 VAL A N 1
ATOM 1328 C CA . VAL A 1 167 ? 10.984 -10.992 -15.641 1 97.81 167 VAL A CA 1
ATOM 1329 C C . VAL A 1 167 ? 10.148 -9.828 -15.102 1 97.81 167 VAL A C 1
ATOM 1331 O O . VAL A 1 167 ? 9.258 -9.32 -15.797 1 97.81 167 VAL A O 1
ATOM 1334 N N . ILE A 1 168 ? 10.398 -9.422 -13.867 1 96.62 168 ILE A N 1
ATOM 1335 C CA . ILE A 1 168 ? 9.68 -8.312 -13.266 1 9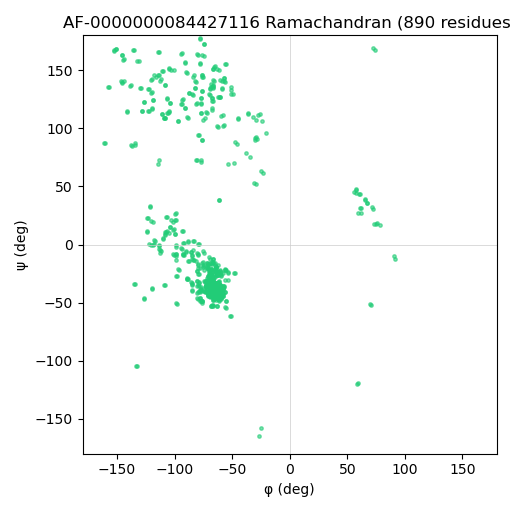6.62 168 ILE A CA 1
ATOM 1336 C C . ILE A 1 168 ? 10.664 -7.398 -12.531 1 96.62 168 ILE A C 1
ATOM 1338 O O . ILE A 1 168 ? 11.836 -7.738 -12.375 1 96.62 168 ILE A O 1
ATOM 1342 N N . ILE A 1 169 ? 10.289 -6.258 -12.148 1 96.19 169 ILE A N 1
ATOM 1343 C CA . ILE A 1 169 ? 10.992 -5.301 -11.297 1 96.19 169 ILE A CA 1
ATOM 1344 C C . ILE A 1 169 ? 10.039 -4.754 -10.242 1 96.19 169 ILE A C 1
ATOM 1346 O O . ILE A 1 169 ? 9.445 -3.686 -10.422 1 96.19 169 ILE A O 1
ATOM 1350 N N . SER A 1 170 ? 9.922 -5.418 -9.141 1 94.12 170 SER A N 1
ATOM 1351 C CA . SER A 1 170 ? 8.906 -5.086 -8.141 1 94.12 170 SER A CA 1
ATOM 1352 C C . SER A 1 170 ? 9.227 -3.768 -7.445 1 94.12 170 SER A C 1
ATOM 1354 O O . SER A 1 170 ? 8.32 -3.049 -7.02 1 94.12 170 SER A O 1
ATOM 1356 N N . ALA A 1 171 ? 10.57 -3.377 -7.383 1 93.62 171 ALA A N 1
ATOM 1357 C CA . ALA A 1 171 ? 10.984 -2.174 -6.664 1 93.62 171 ALA A CA 1
ATOM 1358 C C . ALA A 1 171 ? 10.562 -0.916 -7.418 1 93.62 171 ALA A C 1
ATOM 1360 O O . ALA A 1 171 ? 10.586 0.184 -6.859 1 93.62 171 ALA A O 1
ATOM 1361 N N . ARG A 1 172 ? 10.203 -1.056 -8.742 1 93.12 172 ARG A N 1
ATOM 1362 C CA . ARG A 1 172 ? 9.719 0.081 -9.523 1 93.12 172 ARG A CA 1
ATOM 1363 C C . ARG A 1 172 ? 8.43 0.64 -8.938 1 93.12 172 ARG A C 1
ATOM 1365 O O . ARG A 1 172 ? 8.273 1.856 -8.812 1 93.12 172 ARG A O 1
ATOM 1372 N N . ASP A 1 173 ? 7.52 -0.219 -8.609 1 92.75 173 ASP A N 1
ATOM 1373 C CA . ASP A 1 173 ? 6.219 0.111 -8.031 1 92.75 173 ASP A CA 1
ATOM 1374 C C . ASP A 1 173 ? 5.605 -1.101 -7.332 1 92.75 173 ASP A C 1
ATOM 1376 O O . ASP A 1 173 ? 4.77 -1.799 -7.906 1 92.75 173 ASP A O 1
ATOM 1380 N N . GLN A 1 174 ? 5.934 -1.278 -6.105 1 90.69 174 GLN A N 1
ATOM 1381 C CA . GLN A 1 174 ? 5.645 -2.521 -5.398 1 90.69 174 GLN A CA 1
ATOM 1382 C C . GLN A 1 174 ? 4.141 -2.746 -5.27 1 90.69 174 GLN A C 1
ATOM 1384 O O . GLN A 1 174 ? 3.658 -3.867 -5.453 1 90.69 174 GLN A O 1
ATOM 1389 N N . PRO A 1 175 ? 3.318 -1.743 -4.996 1 88.5 175 PRO A N 1
ATOM 1390 C CA . PRO A 1 175 ? 1.886 -2.029 -4.891 1 88.5 175 PRO A CA 1
ATOM 1391 C C . PRO A 1 175 ? 1.273 -2.486 -6.211 1 88.5 175 PRO A C 1
ATOM 1393 O O . PRO A 1 175 ? 0.427 -3.385 -6.227 1 88.5 175 PRO A O 1
ATOM 1396 N N . THR A 1 176 ? 1.671 -1.924 -7.309 1 92.19 176 THR A N 1
ATOM 1397 C CA . THR A 1 176 ? 1.146 -2.283 -8.617 1 92.19 176 THR A CA 1
ATOM 1398 C C . THR A 1 176 ? 1.545 -3.709 -8.992 1 92.19 176 THR A C 1
ATOM 1400 O O . THR A 1 176 ? 0.729 -4.473 -9.508 1 92.19 176 THR A O 1
ATOM 1403 N N . TYR A 1 177 ? 2.791 -4.062 -8.742 1 94.38 177 TYR A N 1
ATOM 1404 C CA . TYR A 1 177 ? 3.273 -5.398 -9.078 1 94.38 177 TYR A CA 1
ATOM 1405 C C . TYR A 1 177 ? 2.58 -6.461 -8.234 1 94.38 177 TYR A C 1
ATOM 1407 O O . TYR A 1 177 ? 2.104 -7.469 -8.758 1 94.38 177 TYR A O 1
ATOM 1415 N N . TYR A 1 178 ? 2.432 -6.195 -6.98 1 91.25 178 TYR A N 1
ATOM 1416 C CA . TYR A 1 178 ? 1.917 -7.211 -6.066 1 91.25 178 TYR A CA 1
ATOM 1417 C C . TYR A 1 178 ? 0.398 -7.305 -6.156 1 91.25 178 TYR A C 1
ATOM 1419 O O . TYR A 1 178 ? -0.169 -8.398 -6.066 1 91.25 178 TYR A O 1
ATOM 1427 N N . SER A 1 179 ? -0.25 -6.227 -6.441 1 89.62 179 SER A N 1
ATOM 1428 C CA . SER A 1 179 ? -1.708 -6.211 -6.402 1 89.62 179 SER A CA 1
ATOM 1429 C C . SER A 1 179 ? -2.299 -6.609 -7.754 1 89.62 179 SER A C 1
ATOM 1431 O O . SER A 1 179 ? -3.391 -7.18 -7.816 1 89.62 179 SER A O 1
ATOM 1433 N N . TYR A 1 180 ? -1.558 -6.312 -8.82 1 92.19 180 TYR A N 1
ATOM 1434 C CA . TYR A 1 180 ? -2.207 -6.457 -10.125 1 92.19 180 TYR A CA 1
ATOM 1435 C C . TYR A 1 180 ? -1.386 -7.348 -11.047 1 92.19 180 TYR A C 1
ATOM 1437 O O . TYR A 1 180 ? -1.911 -8.297 -11.625 1 92.19 180 TYR A O 1
ATOM 1445 N N . ILE A 1 181 ? -0.113 -7.156 -11.141 1 95.06 181 ILE A N 1
ATOM 1446 C CA . ILE A 1 181 ? 0.711 -7.797 -12.164 1 95.06 181 ILE A CA 1
ATOM 1447 C C . ILE A 1 181 ? 0.956 -9.258 -11.781 1 95.06 181 ILE A C 1
ATOM 1449 O O . ILE A 1 181 ? 0.695 -10.164 -12.57 1 95.06 181 ILE A O 1
ATOM 1453 N N . LEU A 1 182 ? 1.349 -9.484 -10.547 1 93.69 182 LEU A N 1
ATOM 1454 C CA . LEU A 1 182 ? 1.72 -10.836 -10.133 1 93.69 182 LEU A CA 1
ATOM 1455 C C . LEU A 1 182 ? 0.503 -11.758 -10.117 1 93.69 182 LEU A C 1
ATOM 1457 O O . LEU A 1 182 ? 0.566 -12.883 -10.617 1 93.69 182 LEU A O 1
ATOM 1461 N N . PRO A 1 183 ? -0.622 -11.273 -9.609 1 89.75 183 PRO A N 1
ATOM 1462 C CA . PRO A 1 183 ? -1.798 -12.148 -9.656 1 89.75 183 PRO A CA 1
ATOM 1463 C C . PRO A 1 183 ? -2.234 -12.469 -11.086 1 89.75 183 PRO A C 1
ATOM 1465 O O . PRO A 1 183 ? -2.635 -13.602 -11.367 1 89.75 183 PRO A O 1
ATOM 1468 N N . ASP A 1 184 ? -2.162 -11.547 -11.953 1 93.5 184 ASP A N 1
ATOM 1469 C CA . ASP A 1 184 ? -2.549 -11.773 -13.344 1 93.5 184 ASP A CA 1
ATOM 1470 C C . ASP A 1 184 ? -1.57 -12.711 -14.047 1 93.5 184 ASP A C 1
ATOM 1472 O O . ASP A 1 184 ? -1.974 -13.531 -14.875 1 93.5 184 ASP A O 1
ATOM 1476 N N . LEU A 1 185 ? -0.309 -12.578 -13.742 1 94.94 185 LEU A N 1
ATOM 1477 C CA . LEU A 1 185 ? 0.697 -13.469 -14.305 1 94.94 185 LEU A CA 1
ATOM 1478 C C . LEU A 1 185 ? 0.515 -14.891 -13.789 1 94.94 185 LEU A C 1
ATOM 1480 O O . LEU A 1 185 ? 0.775 -15.852 -14.516 1 94.94 185 LEU A O 1
ATOM 1484 N N . ALA A 1 186 ? 0.083 -14.984 -12.57 1 91.25 186 ALA A N 1
ATOM 1485 C CA . ALA A 1 186 ? -0.203 -16.297 -12.016 1 91.25 186 ALA A CA 1
ATOM 1486 C C . ALA A 1 186 ? -1.349 -16.969 -12.773 1 91.25 186 ALA A C 1
ATOM 1488 O O . ALA A 1 186 ? -1.306 -18.188 -13.031 1 91.25 186 ALA A O 1
ATOM 1489 N N . ILE A 1 187 ? -2.34 -16.203 -13.117 1 90.06 187 ILE A N 1
ATOM 1490 C CA . ILE A 1 187 ? -3.463 -16.734 -13.891 1 90.06 187 ILE A CA 1
ATOM 1491 C C . ILE A 1 187 ? -2.973 -17.203 -15.266 1 90.06 187 ILE A C 1
ATOM 1493 O O . ILE A 1 187 ? -3.348 -18.281 -15.727 1 90.06 187 ILE A O 1
ATOM 1497 N N . LEU A 1 188 ? -2.15 -16.438 -15.867 1 94.69 188 LEU A N 1
ATOM 1498 C CA . LEU A 1 188 ? -1.576 -16.812 -17.156 1 94.69 188 LEU A CA 1
ATOM 1499 C C . LEU A 1 188 ? -0.782 -18.109 -17.031 1 94.69 188 LEU A C 1
ATOM 1501 O O . LEU A 1 188 ? -0.914 -19 -17.875 1 94.69 188 LEU A O 1
ATOM 1505 N N . GLN A 1 189 ? 0.05 -18.219 -16.016 1 94.12 189 GLN A N 1
ATOM 1506 C CA . GLN A 1 189 ? 0.856 -19.406 -15.789 1 94.12 189 GLN A CA 1
ATOM 1507 C C . GLN A 1 189 ? -0.025 -20.641 -15.641 1 94.12 189 GLN A C 1
ATOM 1509 O O . G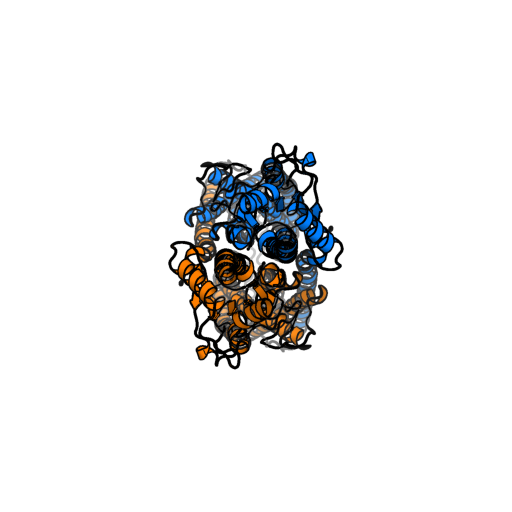LN A 1 189 ? 0.25 -21.688 -16.234 1 94.12 189 GLN A O 1
ATOM 1514 N N . HIS A 1 190 ? -1.056 -20.469 -14.883 1 90 190 HIS A N 1
ATOM 1515 C CA . HIS A 1 190 ? -1.961 -21.578 -14.648 1 90 190 HIS A CA 1
ATOM 1516 C C . HIS A 1 190 ? -2.652 -22.016 -15.938 1 90 190 HIS A C 1
ATOM 1518 O O . HIS A 1 190 ? -2.789 -23.219 -16.203 1 90 190 HIS A O 1
ATOM 1524 N N . LYS A 1 191 ? -3.076 -21.125 -16.703 1 92.62 191 LYS A N 1
ATOM 1525 C CA . LYS A 1 191 ? -3.76 -21.438 -17.953 1 92.62 191 LYS A CA 1
ATOM 1526 C C . LYS A 1 191 ? -2.811 -22.094 -18.953 1 92.62 191 LYS A C 1
ATOM 1528 O O . LYS A 1 191 ? -3.203 -23.016 -19.672 1 92.62 191 LYS A O 1
ATOM 1533 N N . VAL A 1 192 ? -1.576 -21.641 -18.969 1 95.81 192 VAL A N 1
ATOM 1534 C CA . VAL A 1 192 ? -0.58 -22.203 -19.875 1 95.81 192 VAL A CA 1
ATOM 1535 C C . VAL A 1 192 ? -0.282 -23.656 -19.484 1 95.81 192 VAL A C 1
ATOM 1537 O O . VAL A 1 192 ? -0.263 -24.531 -20.328 1 95.81 192 VAL A O 1
ATOM 1540 N N . LEU A 1 193 ? -0.05 -23.906 -18.234 1 93.25 193 LEU A N 1
ATOM 1541 C CA . LEU A 1 193 ? 0.266 -25.25 -17.766 1 93.25 193 LEU A CA 1
ATOM 1542 C C . LEU A 1 193 ? -0.917 -26.203 -17.969 1 93.25 193 LEU A C 1
ATOM 1544 O O . LEU A 1 193 ? -0.734 -27.375 -18.312 1 93.25 193 LEU A O 1
ATOM 1548 N N . ALA A 1 194 ? -2.121 -25.672 -17.75 1 90.5 194 ALA A N 1
ATOM 1549 C CA . ALA A 1 194 ? -3.328 -26.484 -17.906 1 90.5 194 ALA A CA 1
ATOM 1550 C C . ALA A 1 194 ? -3.529 -26.891 -19.375 1 90.5 194 ALA A C 1
ATOM 1552 O O . ALA A 1 194 ? -4.035 -27.984 -19.656 1 90.5 194 ALA A O 1
ATOM 1553 N N . GLU A 1 195 ? -3.166 -26.047 -20.25 1 93.25 195 GLU A N 1
ATOM 1554 C CA . GLU A 1 195 ? -3.326 -26.344 -21.672 1 93.25 195 GLU A CA 1
ATOM 1555 C C . GLU A 1 195 ? -2.148 -27.156 -22.203 1 93.25 195 GLU A C 1
ATOM 1557 O O . GLU A 1 195 ? -2.326 -28.047 -23.031 1 93.25 195 GLU A O 1
ATOM 1562 N N . PHE A 1 196 ? -0.978 -26.875 -21.812 1 95.44 196 PHE A N 1
ATOM 1563 C CA . PHE A 1 196 ? 0.236 -27.531 -22.297 1 95.44 196 PHE A CA 1
ATOM 1564 C C . PHE A 1 196 ? 0.261 -29 -21.906 1 95.44 196 PHE A C 1
ATOM 1566 O O . PHE A 1 196 ? 0.643 -29.859 -22.703 1 95.44 196 PHE A O 1
ATOM 1573 N N . GLY A 1 197 ? -0.102 -29.328 -20.672 1 93.25 197 GLY A N 1
ATOM 1574 C CA . GLY A 1 197 ? -0.015 -30.672 -20.156 1 93.25 197 GLY A CA 1
ATOM 1575 C C . GLY A 1 197 ? -0.668 -31.703 -21.047 1 93.25 197 GLY A C 1
ATOM 1576 O O . GLY A 1 197 ? 0.007 -32.594 -21.578 1 93.25 197 GLY A O 1
ATOM 1577 N N . PRO A 1 198 ? -1.965 -31.594 -21.281 1 91.5 198 PRO A N 1
ATOM 1578 C CA . PRO A 1 198 ? -2.656 -32.562 -22.141 1 91.5 198 PRO A CA 1
ATOM 1579 C C . PRO A 1 198 ? -2.115 -32.562 -23.578 1 91.5 198 PRO A C 1
ATOM 1581 O O . PRO A 1 198 ? -2.01 -33.625 -24.188 1 91.5 198 PRO A O 1
ATOM 1584 N N . LYS A 1 199 ? -1.799 -31.406 -24.094 1 91.75 199 LYS A N 1
ATOM 1585 C CA . LYS A 1 199 ? -1.254 -31.328 -25.453 1 91.75 199 LYS A CA 1
ATOM 1586 C C . LYS A 1 199 ? 0.077 -32.062 -25.547 1 91.75 199 LYS A C 1
ATOM 1588 O O . LYS A 1 199 ? 0.345 -32.75 -26.547 1 91.75 199 LYS A O 1
ATOM 1593 N N . TRP A 1 200 ? 0.951 -31.906 -24.609 1 92.62 200 TRP A N 1
ATOM 1594 C CA . TRP A 1 200 ? 2.252 -32.562 -24.547 1 92.62 200 TRP A CA 1
ATOM 1595 C C . TRP A 1 200 ? 2.092 -34.062 -24.469 1 92.62 200 TRP A C 1
ATOM 1597 O O . TRP A 1 200 ? 2.758 -34.812 -25.188 1 92.62 200 TRP A O 1
ATOM 1607 N N . ILE A 1 201 ? 1.152 -34.531 -23.625 1 89.38 201 ILE A N 1
ATOM 1608 C CA . ILE A 1 201 ? 0.921 -35.969 -23.438 1 89.38 201 ILE A CA 1
ATOM 1609 C C . ILE A 1 201 ? 0.403 -36.594 -24.734 1 89.38 201 ILE A C 1
ATOM 1611 O O . ILE A 1 201 ? 0.801 -37.688 -25.109 1 89.38 201 ILE A O 1
ATOM 1615 N N . ARG A 1 202 ? -0.489 -35.906 -25.391 1 86.94 202 ARG A N 1
ATOM 1616 C CA . ARG A 1 202 ? -1.006 -36.375 -26.656 1 86.94 202 ARG A CA 1
ATOM 1617 C C . ARG A 1 202 ? 0.107 -36.469 -27.703 1 86.94 202 ARG A C 1
ATOM 1619 O O . ARG A 1 202 ? 0.105 -37.406 -28.531 1 86.94 202 ARG A O 1
ATOM 1626 N N . SER A 1 203 ? 1.021 -35.562 -27.625 1 86.38 203 SER A N 1
ATOM 1627 C CA . SER A 1 203 ? 2.133 -35.562 -28.578 1 86.38 203 SER A CA 1
ATOM 1628 C C . SER A 1 203 ? 3.086 -36.719 -28.297 1 86.38 203 SER A C 1
ATOM 1630 O O . SER A 1 203 ? 3.736 -37.25 -29.203 1 86.38 203 SER A O 1
ATOM 1632 N N . LEU A 1 204 ? 3.268 -37.156 -27.016 1 84.19 204 LEU A N 1
ATOM 1633 C CA . LEU A 1 204 ? 4.152 -38.219 -26.609 1 84.19 204 LEU A CA 1
ATOM 1634 C C . LEU A 1 204 ? 3.525 -39.594 -26.922 1 84.19 204 LEU A C 1
ATOM 1636 O O . LEU A 1 204 ? 4.234 -40.531 -27.266 1 84.19 204 LEU A O 1
ATOM 1640 N N . ALA A 1 205 ? 2.305 -39.75 -26.531 1 73.56 205 ALA A N 1
ATOM 1641 C CA . ALA A 1 205 ? 1.612 -41 -26.703 1 73.56 205 ALA A CA 1
ATOM 1642 C C . ALA A 1 205 ? 1.781 -41.531 -28.125 1 73.56 205 ALA A C 1
ATOM 1644 O O . ALA A 1 205 ? 1.802 -42.75 -28.344 1 73.56 205 ALA A O 1
ATOM 1645 N N . SER A 1 206 ? 2.018 -40.688 -28.969 1 64.94 206 SER A N 1
ATOM 1646 C CA . SER A 1 206 ? 2.137 -41.094 -30.359 1 64.94 206 SER A CA 1
ATOM 1647 C C . SER A 1 206 ? 3.549 -41.594 -30.688 1 64.94 206 SER A C 1
ATOM 1649 O O . SER A 1 206 ? 3.76 -42.312 -31.656 1 64.94 206 SER A O 1
ATOM 1651 N N . SER A 1 207 ? 4.516 -41.344 -29.797 1 60.47 207 SER A N 1
ATOM 1652 C CA . SER A 1 207 ? 5.867 -41.562 -30.281 1 60.47 207 SER A CA 1
ATOM 1653 C C . SER A 1 207 ? 6.711 -42.312 -29.266 1 60.47 207 SER A C 1
ATOM 1655 O O . SER A 1 207 ? 7.711 -42.938 -29.609 1 60.47 207 SER A O 1
ATOM 1657 N N . VAL A 1 208 ? 6.5 -42.094 -27.969 1 61.56 208 VAL A N 1
ATOM 1658 C CA . VAL A 1 208 ? 7.543 -42.438 -27 1 61.56 208 VAL A CA 1
ATOM 1659 C C . VAL A 1 208 ? 6.98 -43.406 -25.969 1 61.56 208 VAL A C 1
ATOM 1661 O O . VAL A 1 208 ? 5.797 -43.344 -25.625 1 61.56 208 VAL A O 1
ATOM 1664 N N . ASN A 1 209 ? 7.781 -44.375 -25.766 1 62.66 209 ASN A N 1
ATOM 1665 C CA . ASN A 1 209 ? 7.508 -45.219 -24.609 1 62.66 209 ASN A CA 1
ATOM 1666 C C . ASN A 1 209 ? 7.625 -44.438 -23.312 1 62.66 209 ASN A C 1
ATOM 1668 O O . ASN A 1 209 ? 8.711 -44 -22.938 1 62.66 209 ASN A O 1
ATOM 1672 N N . LEU A 1 210 ? 6.602 -44.031 -22.688 1 66.06 210 LEU A N 1
ATOM 1673 C CA . LEU A 1 210 ? 6.5 -43.219 -21.484 1 66.06 210 LEU A CA 1
ATOM 1674 C C . LEU A 1 210 ? 7.305 -43.812 -20.344 1 66.06 210 LEU A C 1
ATOM 1676 O O . LEU A 1 210 ? 7.785 -43.094 -19.469 1 66.06 210 LEU A O 1
ATOM 1680 N N . SER A 1 211 ? 7.539 -45.094 -20.391 1 68.06 211 SER A N 1
ATOM 1681 C CA . SER A 1 211 ? 8.211 -45.75 -19.281 1 68.06 211 SER A CA 1
ATOM 1682 C C . SER A 1 211 ? 9.711 -45.438 -19.281 1 68.06 211 SER A C 1
ATOM 1684 O O . SER A 1 211 ? 10.367 -45.562 -18.25 1 68.06 211 SER A O 1
ATOM 1686 N N . SER A 1 212 ? 10.188 -45.031 -20.359 1 74.94 212 SER A N 1
ATOM 1687 C CA . SER A 1 212 ? 11.617 -44.781 -20.438 1 74.94 212 SER A CA 1
ATOM 1688 C C . SER A 1 212 ? 11.938 -43.312 -20.266 1 74.94 212 SER A C 1
ATOM 1690 O O . SER A 1 212 ? 13.078 -42.938 -20 1 74.94 212 SER A O 1
ATOM 1692 N N . ALA A 1 213 ? 10.961 -42.531 -20.344 1 82.88 213 ALA A N 1
ATOM 1693 C CA . ALA A 1 213 ? 11.172 -41.094 -20.25 1 82.88 213 ALA A CA 1
ATOM 1694 C C . ALA A 1 213 ? 11.273 -40.625 -18.797 1 82.88 213 ALA A C 1
ATOM 1696 O O . ALA A 1 213 ? 10.602 -41.188 -17.922 1 82.88 213 ALA A O 1
ATOM 1697 N N . PRO A 1 214 ? 12.289 -39.75 -18.516 1 89.44 214 PRO A N 1
ATOM 1698 C CA . PRO A 1 214 ? 12.344 -39.188 -17.156 1 89.44 214 PRO A CA 1
ATOM 1699 C C . PRO A 1 214 ? 11.016 -38.594 -16.703 1 89.44 214 PRO A C 1
ATOM 1701 O O . PRO A 1 214 ? 10.367 -37.875 -17.453 1 89.44 214 PRO A O 1
ATOM 1704 N N . PRO A 1 215 ? 10.57 -38.906 -15.492 1 89.25 215 PRO A N 1
ATOM 1705 C CA . PRO A 1 215 ? 9.25 -38.469 -15.023 1 89.25 215 PRO A CA 1
ATOM 1706 C C . PRO A 1 215 ? 9.07 -36.969 -15.062 1 89.25 215 PRO A C 1
ATOM 1708 O O . PRO A 1 215 ? 7.965 -36.469 -15.32 1 89.25 215 PRO A O 1
ATOM 1711 N N . GLN A 1 216 ? 10.133 -36.156 -14.781 1 91.25 216 GLN A N 1
ATOM 1712 C CA . GLN A 1 216 ? 10.031 -34.688 -14.758 1 91.25 216 GLN A CA 1
ATOM 1713 C C . GLN A 1 216 ? 9.789 -34.125 -16.156 1 91.25 216 GLN A C 1
ATOM 1715 O O . GLN A 1 216 ? 9.328 -33 -16.312 1 91.25 216 GLN A O 1
ATOM 1720 N N . ALA A 1 217 ? 10.125 -34.906 -17.172 1 91.81 217 ALA A N 1
ATOM 1721 C CA . ALA A 1 217 ? 9.914 -34.5 -18.547 1 91.81 217 ALA A CA 1
ATOM 1722 C C . ALA A 1 217 ? 8.477 -34.781 -18.984 1 91.81 217 ALA A C 1
ATOM 1724 O O . ALA A 1 217 ? 8.031 -34.25 -20.016 1 91.81 217 ALA A O 1
ATOM 1725 N N . ILE A 1 218 ? 7.762 -35.531 -18.234 1 89.38 218 ILE A N 1
ATOM 1726 C CA . ILE A 1 218 ? 6.371 -35.844 -18.547 1 89.38 218 ILE A CA 1
ATOM 1727 C C . ILE A 1 218 ? 5.453 -34.938 -17.734 1 89.38 218 ILE A C 1
ATOM 1729 O O . ILE A 1 218 ? 4.555 -34.281 -18.281 1 89.38 218 ILE A O 1
ATOM 1733 N N . ASN A 1 219 ? 5.703 -34.906 -16.562 1 91.06 219 ASN A N 1
ATOM 1734 C CA . ASN A 1 219 ? 4.996 -34.031 -15.602 1 91.06 219 ASN A CA 1
ATOM 1735 C C . ASN A 1 219 ? 5.945 -33.469 -14.562 1 91.06 219 ASN A C 1
ATOM 1737 O O . ASN A 1 219 ? 6.484 -34.188 -13.734 1 91.06 219 ASN A O 1
ATOM 1741 N N . PRO A 1 220 ? 6.102 -32.094 -14.625 1 92.12 220 PRO A N 1
ATOM 1742 C CA . PRO A 1 220 ? 5.32 -31.016 -15.25 1 92.12 220 PRO A CA 1
ATOM 1743 C C . PRO A 1 220 ? 5.789 -30.703 -16.672 1 92.12 220 PRO A C 1
ATOM 1745 O O . PRO A 1 220 ? 5.094 -30 -17.406 1 92.12 220 PRO A O 1
ATOM 1748 N N . ALA A 1 221 ? 6.91 -31.25 -17.141 1 93.56 221 ALA A N 1
ATOM 1749 C CA . ALA A 1 221 ? 7.473 -31.047 -18.469 1 93.56 221 ALA A CA 1
ATOM 1750 C C . ALA A 1 221 ? 8.023 -29.641 -18.625 1 93.56 221 ALA A C 1
ATOM 1752 O O . ALA A 1 221 ? 9.164 -29.453 -19.062 1 93.56 221 ALA A O 1
ATOM 1753 N N . ILE A 1 222 ? 7.176 -28.625 -18.297 1 94.75 222 ILE A N 1
ATOM 1754 C CA . ILE A 1 222 ? 7.641 -27.25 -18.359 1 94.75 222 ILE A CA 1
ATOM 1755 C C . ILE A 1 222 ? 7.27 -26.531 -17.062 1 94.75 222 ILE A C 1
ATOM 1757 O O . ILE A 1 222 ? 6.426 -27 -16.297 1 94.75 222 ILE A O 1
ATOM 1761 N N . GLY A 1 223 ? 7.992 -25.453 -16.781 1 92.38 223 GLY A N 1
ATOM 1762 C CA . GLY A 1 223 ? 7.723 -24.641 -15.602 1 92.38 223 GLY A CA 1
ATOM 1763 C C . GLY A 1 223 ? 8.102 -23.188 -15.797 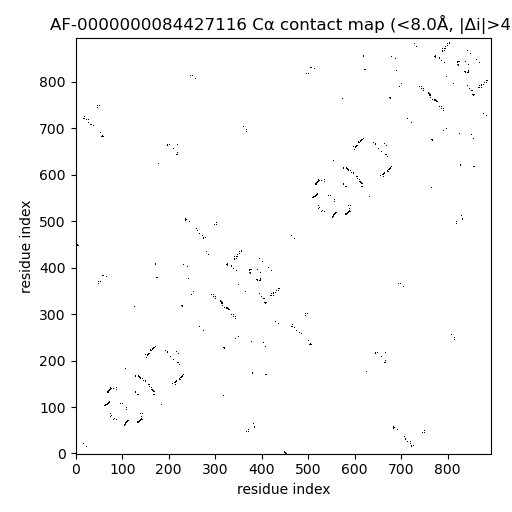1 92.38 223 GLY A C 1
ATOM 1764 O O . GLY A 1 223 ? 8.68 -22.812 -16.828 1 92.38 223 GLY A O 1
ATOM 1765 N N . PHE A 1 224 ? 7.664 -22.375 -14.875 1 93.81 224 PHE A N 1
ATOM 1766 C CA . PHE A 1 224 ? 7.945 -20.938 -14.891 1 93.81 224 PHE A CA 1
ATOM 1767 C C . PHE A 1 224 ? 8.938 -20.578 -13.797 1 93.81 224 PHE A C 1
ATOM 1769 O O . PHE A 1 224 ? 8.891 -21.125 -12.695 1 93.81 224 PHE A O 1
ATOM 1776 N N . THR A 1 225 ? 9.852 -19.766 -14.125 1 93.69 225 THR A N 1
ATOM 1777 C CA . THR A 1 225 ? 10.742 -19.156 -13.141 1 93.69 225 THR A CA 1
ATOM 1778 C C . THR A 1 225 ? 10.602 -17.641 -13.148 1 93.69 225 THR A C 1
ATOM 1780 O O . THR A 1 225 ? 10.641 -17.016 -14.203 1 93.69 225 THR A O 1
ATOM 1783 N N . THR A 1 226 ? 10.312 -17.047 -12.031 1 93.69 226 THR A N 1
ATOM 1784 C CA . THR A 1 226 ? 10.164 -15.602 -11.93 1 93.69 226 THR A CA 1
ATOM 1785 C C . THR A 1 226 ? 11.477 -14.953 -11.5 1 93.69 226 THR A C 1
ATOM 1787 O O . THR A 1 226 ? 12.047 -15.32 -10.477 1 93.69 226 THR A O 1
ATOM 1790 N N . VAL A 1 227 ? 11.969 -14.094 -12.297 1 94.5 227 VAL A N 1
ATOM 1791 C CA . VAL A 1 227 ? 13.188 -13.352 -11.992 1 94.5 227 VAL A CA 1
ATOM 1792 C C . VAL A 1 227 ? 12.844 -11.891 -11.711 1 94.5 227 VAL A C 1
ATOM 1794 O O . VAL A 1 227 ? 12.422 -11.164 -12.617 1 94.5 227 VAL A O 1
ATOM 1797 N N . ASP A 1 228 ? 12.945 -11.477 -10.5 1 94.62 228 ASP A N 1
ATOM 1798 C CA . ASP A 1 228 ? 12.805 -10.078 -10.109 1 94.62 228 ASP A CA 1
ATOM 1799 C C . ASP A 1 228 ? 14.148 -9.352 -10.18 1 94.62 228 ASP A C 1
ATOM 1801 O O . ASP A 1 228 ? 15.062 -9.648 -9.414 1 94.62 228 ASP A O 1
ATOM 1805 N N . LEU A 1 229 ? 14.336 -8.461 -11.141 1 94.75 229 LEU A N 1
ATOM 1806 C CA . LEU A 1 229 ? 15.602 -7.766 -11.352 1 94.75 229 LEU A CA 1
ATOM 1807 C C . LEU A 1 229 ? 15.969 -6.918 -10.141 1 94.75 229 LEU A C 1
ATOM 1809 O O . LEU A 1 229 ? 17.141 -6.789 -9.797 1 94.75 229 LEU A O 1
ATOM 1813 N N . ARG A 1 230 ? 14.945 -6.301 -9.547 1 95.12 230 ARG A N 1
ATOM 1814 C CA . ARG A 1 230 ? 15.102 -5.484 -8.352 1 95.12 230 ARG A CA 1
ATOM 1815 C C . ARG A 1 230 ? 13.977 -5.758 -7.352 1 95.12 230 ARG A C 1
ATOM 1817 O O . ARG A 1 230 ? 12.992 -5.02 -7.297 1 95.12 230 ARG A O 1
ATOM 1824 N N . PRO A 1 231 ? 14.156 -6.781 -6.516 1 91.81 231 PRO A N 1
ATOM 1825 C CA . PRO A 1 231 ? 13.109 -7.102 -5.547 1 91.81 231 PRO A CA 1
ATOM 1826 C C . PRO A 1 231 ? 12.93 -6.012 -4.492 1 91.81 231 PRO A C 1
ATOM 1828 O O . PRO A 1 231 ? 13.906 -5.406 -4.051 1 91.81 231 PRO A O 1
ATOM 1831 N N . PHE A 1 232 ? 11.672 -5.738 -4.242 1 91.12 232 PHE A N 1
ATOM 1832 C CA . PHE A 1 232 ? 11.391 -4.785 -3.178 1 91.12 232 PHE A CA 1
ATOM 1833 C C . PHE A 1 232 ? 11.578 -5.426 -1.809 1 91.12 232 PHE A C 1
ATOM 1835 O O . PHE A 1 232 ? 10.641 -6.02 -1.265 1 91.12 232 PHE A O 1
ATOM 1842 N N . ALA A 1 233 ? 12.672 -5.383 -1.271 1 84.19 233 ALA A N 1
ATOM 1843 C CA . ALA A 1 233 ? 13.102 -5.883 0.034 1 84.19 233 ALA A CA 1
ATOM 1844 C C . ALA A 1 233 ? 14.352 -5.156 0.521 1 84.19 233 ALA A C 1
ATOM 1846 O O . ALA A 1 233 ? 15.18 -4.727 -0.285 1 84.19 233 ALA A O 1
ATOM 1847 N N . PRO A 1 234 ? 14.328 -4.812 1.732 1 84.94 234 PRO A N 1
ATOM 1848 C CA . PRO A 1 234 ? 13.516 -5.23 2.875 1 84.94 234 PRO A CA 1
ATOM 1849 C C . PRO A 1 234 ? 12.297 -4.332 3.092 1 84.94 234 PRO A C 1
ATOM 1851 O O . PRO A 1 234 ? 12.234 -3.23 2.537 1 84.94 234 PRO A O 1
ATOM 1854 N N . ALA A 1 235 ? 11.336 -4.836 3.904 1 84.62 235 ALA A N 1
ATOM 1855 C CA . ALA A 1 235 ? 10.078 -4.141 4.137 1 84.62 235 ALA A CA 1
ATOM 1856 C C . ALA A 1 235 ? 10.305 -2.785 4.797 1 84.62 235 ALA A C 1
ATOM 1858 O O . ALA A 1 235 ? 9.5 -1.866 4.645 1 84.62 235 ALA A O 1
ATOM 1859 N N . VAL A 1 236 ? 11.406 -2.623 5.441 1 86.44 236 VAL A N 1
ATOM 1860 C CA . VAL A 1 236 ? 11.703 -1.413 6.203 1 86.44 236 VAL A CA 1
ATOM 1861 C C . VAL A 1 236 ? 11.867 -0.23 5.254 1 86.44 236 VAL A C 1
ATOM 1863 O O . VAL A 1 236 ? 11.812 0.927 5.676 1 86.44 236 VAL A O 1
ATOM 1866 N N . ALA A 1 237 ? 12.062 -0.453 3.941 1 87.81 237 ALA A N 1
ATOM 1867 C CA . ALA A 1 237 ? 12.219 0.622 2.965 1 87.81 237 ALA A CA 1
ATOM 1868 C C . ALA A 1 237 ? 10.867 1.212 2.572 1 87.81 237 ALA A C 1
ATOM 1870 O O . ALA A 1 237 ? 10.805 2.285 1.968 1 87.81 237 ALA A O 1
ATOM 1871 N N . ALA A 1 238 ? 9.758 0.606 2.992 1 87.75 238 ALA A N 1
ATOM 1872 C CA . ALA A 1 238 ? 8.422 0.995 2.557 1 87.75 238 ALA A CA 1
ATOM 1873 C C . ALA A 1 238 ? 8.07 2.4 3.039 1 87.75 238 ALA A C 1
ATOM 1875 O O . ALA A 1 238 ? 7.586 3.227 2.264 1 87.75 238 ALA A O 1
ATOM 1876 N N . PRO A 1 239 ? 8.352 2.699 4.281 1 87.19 239 PRO A N 1
ATOM 1877 C CA . PRO A 1 239 ? 8.016 4.051 4.742 1 87.19 239 PRO A CA 1
ATOM 1878 C C . PRO A 1 239 ? 8.773 5.137 3.979 1 87.19 239 PRO A C 1
ATOM 1880 O O . PRO A 1 239 ? 8.227 6.215 3.732 1 87.19 239 PRO A O 1
ATOM 1883 N N . ALA A 1 240 ? 9.961 4.867 3.572 1 88.94 240 ALA A N 1
ATOM 1884 C CA . ALA A 1 240 ? 10.789 5.871 2.916 1 88.94 240 ALA A CA 1
ATOM 1885 C C . ALA A 1 240 ? 10.273 6.184 1.515 1 88.94 240 ALA A C 1
ATOM 1887 O O . ALA A 1 240 ? 10.531 7.262 0.976 1 88.94 240 ALA A O 1
ATOM 1888 N N . VAL A 1 241 ? 9.484 5.289 0.942 1 90.56 241 VAL A N 1
ATOM 1889 C CA . VAL A 1 241 ? 9.062 5.512 -0.437 1 90.56 241 VAL A CA 1
ATOM 1890 C C . VAL A 1 241 ? 7.551 5.758 -0.482 1 90.56 241 VAL A C 1
ATOM 1892 O O . VAL A 1 241 ? 6.988 5.996 -1.553 1 90.56 241 VAL A O 1
ATOM 1895 N N . THR A 1 242 ? 6.824 5.73 0.632 1 89.75 242 THR A N 1
ATOM 1896 C CA . THR A 1 242 ? 5.375 5.895 0.615 1 89.75 242 THR A CA 1
ATOM 1897 C C . THR A 1 242 ? 4.93 6.895 1.676 1 89.75 242 THR A C 1
ATOM 1899 O O . THR A 1 242 ? 5.137 8.102 1.522 1 89.75 242 THR A O 1
ATOM 1902 N N . ILE A 1 243 ? 4.352 6.355 2.811 1 85.88 243 ILE A N 1
ATOM 1903 C CA . ILE A 1 243 ? 3.641 7.176 3.787 1 85.88 243 ILE A CA 1
ATOM 1904 C C . ILE A 1 243 ? 4.629 8.07 4.531 1 85.88 243 ILE A C 1
ATOM 1906 O O . ILE A 1 243 ? 4.277 9.164 4.965 1 85.88 243 ILE A O 1
ATOM 1910 N N . GLY A 1 244 ? 5.918 7.625 4.633 1 86.56 244 GLY A N 1
ATOM 1911 C CA . GLY A 1 244 ? 6.914 8.469 5.277 1 86.56 244 GLY A CA 1
ATOM 1912 C C . GLY A 1 244 ? 7.105 9.805 4.586 1 86.56 244 GLY A C 1
ATOM 1913 O O . GLY A 1 244 ? 7.473 10.789 5.227 1 86.56 244 GLY A O 1
ATOM 1914 N N . LEU A 1 245 ? 6.773 9.891 3.373 1 89.94 245 LEU A N 1
ATOM 1915 C CA . LEU A 1 245 ? 6.969 11.109 2.598 1 89.94 245 LEU A CA 1
ATOM 1916 C C . LEU A 1 245 ? 5.852 12.117 2.869 1 89.94 245 LEU A C 1
ATOM 1918 O O . LEU A 1 245 ? 6.012 13.312 2.619 1 89.94 245 LEU A O 1
ATOM 1922 N N . ILE A 1 246 ? 4.691 11.625 3.336 1 87.31 246 ILE A N 1
ATOM 1923 C CA . ILE A 1 246 ? 3.613 12.516 3.742 1 87.31 246 ILE A CA 1
ATOM 1924 C C . ILE A 1 246 ? 4.059 13.352 4.938 1 87.31 246 ILE A C 1
ATOM 1926 O O . ILE A 1 246 ? 3.764 14.547 5.012 1 87.31 246 ILE A O 1
ATOM 1930 N N . TYR A 1 247 ? 4.863 12.773 5.742 1 86.5 247 TYR A N 1
ATOM 1931 C CA . TYR A 1 247 ? 5.352 13.477 6.922 1 86.5 247 TYR A CA 1
ATOM 1932 C C . TYR A 1 247 ? 6.348 14.562 6.543 1 86.5 247 TYR A C 1
ATOM 1934 O O . TYR A 1 247 ? 6.449 15.586 7.219 1 86.5 247 TYR A O 1
ATOM 1942 N N . LEU A 1 248 ? 7.031 14.312 5.438 1 85.19 248 LEU A N 1
ATOM 1943 C CA . LEU A 1 248 ? 7.938 15.336 4.938 1 85.19 248 LEU A CA 1
ATOM 1944 C C . LEU A 1 248 ? 7.18 16.609 4.598 1 85.19 248 LEU A C 1
ATOM 1946 O O . LEU A 1 248 ? 7.645 17.719 4.902 1 85.19 248 LEU A O 1
ATOM 1950 N N . ILE A 1 249 ? 5.98 16.469 4.059 1 88 249 ILE A N 1
ATOM 1951 C CA . ILE A 1 249 ? 5.152 17.609 3.688 1 88 249 ILE A CA 1
ATOM 1952 C C . ILE A 1 249 ? 4.641 18.312 4.945 1 88 249 ILE A C 1
ATOM 1954 O O . ILE A 1 249 ? 4.703 19.531 5.059 1 88 249 ILE A O 1
ATOM 1958 N N . ILE A 1 250 ? 4.219 17.516 5.891 1 86.88 250 ILE A N 1
ATOM 1959 C CA . ILE A 1 250 ? 3.639 18.062 7.113 1 86.88 250 ILE A CA 1
ATOM 1960 C C . ILE A 1 250 ? 4.707 18.812 7.902 1 86.88 250 ILE A C 1
ATOM 1962 O O . ILE A 1 250 ? 4.477 19.938 8.367 1 86.88 250 ILE A O 1
ATOM 1966 N N . ILE A 1 251 ? 5.875 18.25 7.992 1 86 251 ILE A N 1
ATOM 1967 C CA . ILE A 1 251 ? 6.98 18.875 8.719 1 86 251 ILE A CA 1
ATOM 1968 C C . ILE A 1 251 ? 7.387 20.172 8.031 1 86 251 ILE A C 1
ATOM 1970 O O . ILE A 1 251 ? 7.629 21.188 8.695 1 86 251 ILE A O 1
ATOM 1974 N N . ALA A 1 252 ? 7.434 20.109 6.75 1 85.06 252 ALA A N 1
ATOM 1975 C CA . ALA A 1 252 ? 7.797 21.297 5.992 1 85.06 252 ALA A CA 1
ATOM 1976 C C . ALA A 1 252 ? 6.773 22.406 6.199 1 85.06 252 ALA A C 1
ATOM 1978 O O . ALA A 1 252 ? 7.141 23.578 6.312 1 85.06 252 ALA A O 1
ATOM 1979 N N . PHE A 1 253 ? 5.52 22.078 6.309 1 83.94 253 PHE A N 1
ATOM 1980 C CA . PHE A 1 253 ? 4.449 23.047 6.5 1 83.94 253 PHE A CA 1
ATOM 1981 C C . PHE A 1 253 ? 4.559 23.719 7.863 1 83.94 253 PHE A C 1
ATOM 1983 O O . PHE A 1 253 ? 4.414 24.938 7.98 1 83.94 253 PHE A O 1
ATOM 1990 N N . PHE A 1 254 ? 4.871 22.922 8.828 1 83.81 254 PHE A N 1
ATOM 1991 C CA . PHE A 1 254 ? 4.848 23.453 10.188 1 83.81 254 PHE A CA 1
ATOM 1992 C C . PHE A 1 254 ? 6.172 24.125 10.531 1 83.81 254 PHE A C 1
ATOM 1994 O O . PHE A 1 254 ? 6.309 24.734 11.594 1 83.81 254 PHE A O 1
ATOM 2001 N N . ASN A 1 255 ? 7.051 23.984 9.656 1 82.81 255 ASN A N 1
ATOM 2002 C CA . ASN A 1 255 ? 8.312 24.703 9.844 1 82.81 255 ASN A CA 1
ATOM 2003 C C . ASN A 1 255 ? 8.102 26.203 9.875 1 82.81 255 ASN A C 1
ATOM 2005 O O . ASN A 1 255 ? 8.734 26.906 10.664 1 82.81 255 ASN A O 1
ATOM 2009 N N . PHE A 1 256 ? 7.152 26.656 9.164 1 80.81 256 PHE A N 1
ATOM 2010 C CA . PHE A 1 256 ? 6.895 28.078 9.023 1 80.81 256 PHE A CA 1
ATOM 2011 C C . PHE A 1 256 ? 6.406 28.672 10.336 1 80.81 256 PHE A C 1
ATOM 2013 O O . PHE A 1 256 ? 7.008 29.625 10.859 1 80.81 256 PHE A O 1
ATOM 2020 N N . PRO A 1 257 ? 5.441 28.141 10.898 1 78.75 257 PRO A N 1
ATOM 2021 C CA . PRO A 1 257 ? 4.949 28.719 12.148 1 78.75 257 PRO A CA 1
ATOM 2022 C C . PRO A 1 257 ? 5.93 28.547 13.305 1 78.75 257 PRO A C 1
ATOM 2024 O O . PRO A 1 257 ? 5.941 29.375 14.234 1 78.75 257 PRO A O 1
ATOM 2027 N N . PHE A 1 258 ? 6.742 27.625 13.32 1 81.81 258 PHE A N 1
ATOM 2028 C CA . PHE A 1 258 ? 7.715 27.422 14.383 1 81.81 258 PHE A CA 1
ATOM 2029 C C . PHE A 1 258 ? 8.828 28.453 14.312 1 81.81 258 PHE A C 1
ATOM 2031 O O . PHE A 1 258 ? 9.352 28.891 15.344 1 81.81 258 PHE A O 1
ATOM 2038 N N . LEU A 1 259 ? 9.156 28.906 13.109 1 80.81 259 LEU A N 1
ATOM 2039 C CA . LEU A 1 259 ? 10.297 29.797 12.953 1 80.81 259 LEU A CA 1
ATOM 2040 C C . LEU A 1 259 ? 9.844 31.25 12.875 1 80.81 259 LEU A C 1
ATOM 2042 O O . LEU A 1 259 ? 10.664 32.156 12.992 1 80.81 259 LEU A O 1
ATOM 2046 N N . MET A 1 260 ? 8.57 31.484 12.789 1 78.81 260 MET A N 1
ATOM 2047 C CA . MET A 1 260 ? 8.047 32.844 12.586 1 78.81 260 MET A CA 1
ATOM 2048 C C . MET A 1 260 ? 8.375 33.719 13.773 1 78.81 260 MET A C 1
ATOM 2050 O O . MET A 1 260 ? 8.773 34.875 13.586 1 78.81 260 MET A O 1
ATOM 2054 N N . PRO A 1 261 ? 8.289 33.188 15.008 1 75.5 261 PRO A N 1
ATOM 2055 C CA . PRO A 1 261 ? 8.633 34.062 16.141 1 75.5 261 PRO A CA 1
ATOM 2056 C C . PRO A 1 261 ? 10.078 34.531 16.094 1 75.5 261 PRO A C 1
ATOM 2058 O O . PRO A 1 261 ? 10.367 35.688 16.484 1 75.5 261 PRO A O 1
ATOM 2061 N N . ALA A 1 262 ? 10.922 33.719 15.609 1 76.06 262 ALA A N 1
ATOM 2062 C CA . ALA A 1 262 ? 12.32 34.125 15.492 1 76.06 262 ALA A CA 1
ATOM 2063 C C . ALA A 1 262 ? 12.484 35.219 14.43 1 76.06 262 ALA A C 1
ATOM 2065 O O . ALA A 1 262 ? 13.32 36.125 14.578 1 76.06 262 ALA A O 1
ATOM 2066 N N . HIS A 1 263 ? 11.664 35.219 13.445 1 78.19 263 HIS A N 1
ATOM 2067 C CA . HIS A 1 263 ? 11.766 36.188 12.359 1 78.19 263 HIS A CA 1
ATOM 2068 C C . HIS A 1 263 ? 11.18 37.531 12.773 1 78.19 263 HIS A C 1
ATOM 2070 O O . HIS A 1 263 ? 11.633 38.562 12.305 1 78.19 263 HIS A O 1
ATOM 2076 N N . THR A 1 264 ? 10.172 37.438 13.617 1 76.81 264 THR A N 1
ATOM 2077 C CA . THR A 1 264 ? 9.492 38.656 14 1 76.81 264 THR A CA 1
ATOM 2078 C C . THR A 1 264 ? 10.336 39.438 14.992 1 76.81 264 THR A C 1
ATOM 2080 O O . THR A 1 264 ? 10.125 40.656 15.18 1 76.81 264 THR A O 1
ATOM 2083 N N . MET A 1 265 ? 11.297 38.812 15.609 1 73.31 265 MET A N 1
ATOM 2084 C CA . MET A 1 265 ? 12.18 39.531 16.531 1 73.31 265 MET A CA 1
ATOM 2085 C C . MET A 1 265 ? 13.008 40.562 15.797 1 73.31 265 MET A C 1
ATOM 2087 O O . MET A 1 265 ? 13.367 41.594 16.375 1 73.31 265 MET A O 1
ATOM 2091 N N . PHE A 1 266 ? 13.172 40.344 14.516 1 71.31 266 PHE A N 1
ATOM 2092 C CA . PHE A 1 266 ? 13.93 41.312 13.711 1 71.31 266 PHE A CA 1
ATOM 2093 C C . PHE A 1 266 ? 13.094 42.531 13.383 1 71.31 266 PHE A C 1
ATOM 2095 O O . PHE A 1 266 ? 13.633 43.625 13.125 1 71.31 266 PHE A O 1
ATOM 2102 N N . LEU A 1 267 ? 11.797 42.312 13.492 1 67.25 267 LEU A N 1
ATOM 2103 C CA . LEU A 1 267 ? 10.914 43.406 13.07 1 67.25 267 LEU A CA 1
ATOM 2104 C C . LEU A 1 267 ? 10.445 44.219 14.266 1 67.25 267 LEU A C 1
ATOM 2106 O O . LEU A 1 267 ? 10.078 45.375 14.117 1 67.25 267 LEU A O 1
ATOM 2110 N N . LYS A 1 268 ? 10.398 43.594 15.414 1 63.09 268 LYS A N 1
ATOM 2111 C CA . LYS A 1 268 ? 9.914 44.281 16.594 1 63.09 268 LYS A CA 1
ATOM 2112 C C . LYS A 1 268 ? 10.93 45.312 17.078 1 63.09 268 LYS A C 1
ATOM 2114 O O . LYS A 1 268 ? 12.125 45.031 17.141 1 63.09 268 LYS A O 1
ATOM 2119 N N . ALA A 1 269 ? 10.555 46.594 16.984 1 56.5 269 ALA A N 1
ATOM 2120 C CA . ALA A 1 269 ? 11.352 47.781 17.359 1 56.5 269 ALA A CA 1
ATOM 2121 C C . ALA A 1 269 ? 11.672 47.75 18.844 1 56.5 269 ALA A C 1
ATOM 2123 O O . ALA A 1 269 ? 10.992 48.406 19.641 1 56.5 269 ALA A O 1
ATOM 2124 N N . ASP A 1 270 ? 11.945 46.594 19.375 1 56.97 270 ASP A N 1
ATOM 2125 C CA . ASP A 1 270 ? 12.266 46.719 20.797 1 56.97 270 ASP A CA 1
ATOM 2126 C C . ASP A 1 270 ? 13.688 47.25 20.984 1 56.97 270 ASP A C 1
ATOM 2128 O O . ASP A 1 270 ? 14.57 46.531 21.438 1 56.97 270 ASP A O 1
ATOM 2132 N N . GLY A 1 271 ? 13.953 48.469 20.703 1 58.06 271 GLY A N 1
ATOM 2133 C CA . GLY A 1 271 ? 15.203 49.188 20.969 1 58.06 271 GLY A CA 1
ATOM 2134 C C . GLY A 1 271 ? 16.188 49.094 19.812 1 58.06 271 GLY A C 1
ATOM 2135 O O . GLY A 1 271 ? 17.312 49.562 19.906 1 58.06 271 GLY A O 1
ATOM 2136 N N . HIS A 1 272 ? 15.977 48.25 18.781 1 61.22 272 HIS A N 1
ATOM 2137 C CA . HIS A 1 272 ? 16.859 48.188 17.625 1 61.22 272 HIS A CA 1
ATOM 2138 C C . HIS A 1 272 ? 16.109 48.562 16.344 1 61.22 272 HIS A C 1
ATOM 2140 O O . HIS A 1 272 ? 14.883 48.469 16.281 1 61.22 272 HIS A O 1
ATOM 2146 N N . PRO A 1 273 ? 16.859 49.188 15.492 1 64.12 273 PRO A N 1
ATOM 2147 C CA . PRO A 1 273 ? 16.219 49.5 14.211 1 64.12 273 PRO A CA 1
ATOM 2148 C C . PRO A 1 273 ? 15.719 48.281 13.469 1 64.12 273 PRO A C 1
ATOM 2150 O O . PRO A 1 273 ? 16.312 47.188 13.57 1 64.12 273 PRO A O 1
ATOM 2153 N N . PRO A 1 274 ? 14.492 48.406 12.969 1 70.88 274 PRO A N 1
ATOM 2154 C CA . PRO A 1 274 ? 13.953 47.312 12.195 1 70.88 274 PRO A CA 1
ATOM 2155 C C . PRO A 1 274 ? 14.797 46.969 10.969 1 70.88 274 PRO A C 1
ATOM 2157 O O . PRO A 1 274 ? 15.484 47.844 10.43 1 70.88 274 PRO A O 1
ATOM 2160 N N . LEU A 1 275 ? 14.961 45.719 10.656 1 71.69 275 LEU A N 1
ATOM 2161 C CA . LEU A 1 275 ? 15.727 45.219 9.523 1 71.69 275 LEU A CA 1
ATOM 2162 C C . LEU A 1 275 ? 15.07 45.625 8.203 1 71.69 275 LEU A C 1
ATOM 2164 O O . LEU A 1 275 ? 13.844 45.719 8.117 1 71.69 275 LEU A O 1
ATOM 2168 N N . LYS A 1 276 ? 15.977 45.969 7.289 1 76.12 276 LYS A N 1
ATOM 2169 C CA . LYS A 1 276 ? 15.477 46.25 5.945 1 76.12 276 LYS A CA 1
ATOM 2170 C C . LYS A 1 276 ? 14.703 45.062 5.387 1 76.12 276 LYS A C 1
ATOM 2172 O O . LYS A 1 276 ? 15.094 43.906 5.598 1 76.12 276 LYS A O 1
ATOM 2177 N N . MET A 1 277 ? 13.703 45.312 4.695 1 77.5 277 MET A N 1
ATOM 2178 C CA . MET A 1 277 ? 12.758 44.312 4.219 1 77.5 277 MET A CA 1
ATOM 2179 C C . MET A 1 277 ? 13.453 43.312 3.303 1 77.5 277 MET A C 1
ATOM 2181 O O . MET A 1 277 ? 13.273 42.094 3.447 1 77.5 277 MET A O 1
ATOM 2185 N N . PRO A 1 278 ? 14.305 43.75 2.42 1 80.06 278 PRO A N 1
ATOM 2186 C CA . PRO A 1 278 ? 14.961 42.75 1.562 1 80.06 278 PRO A CA 1
ATOM 2187 C C . PRO A 1 278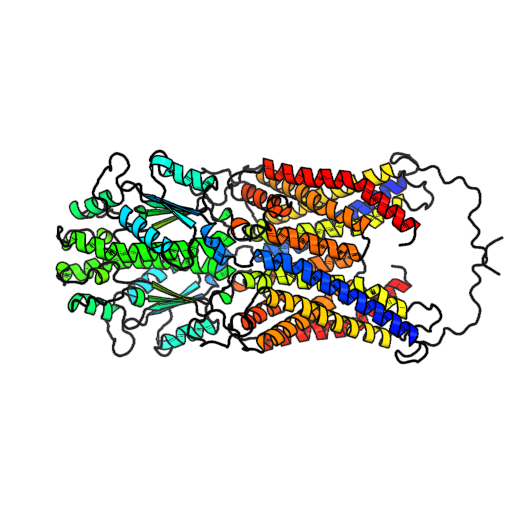 ? 15.93 41.844 2.33 1 80.06 278 PRO A C 1
ATOM 2189 O O . PRO A 1 278 ? 16.047 40.656 2.025 1 80.06 278 PRO A O 1
ATOM 2192 N N . HIS A 1 279 ? 16.531 42.438 3.303 1 81.25 279 HIS A N 1
ATOM 2193 C CA . HIS A 1 279 ? 17.438 41.625 4.109 1 81.25 279 HIS A CA 1
ATOM 2194 C C . HIS A 1 279 ? 16.656 40.625 4.98 1 81.25 279 HIS A C 1
ATOM 2196 O O . HIS A 1 279 ? 17.125 39.5 5.23 1 81.25 279 HIS A O 1
ATOM 2202 N N . TRP A 1 280 ? 15.539 41.062 5.379 1 81.44 280 TRP A N 1
ATOM 2203 C CA . TRP A 1 280 ? 14.688 40.188 6.172 1 81.44 280 TRP A CA 1
ATOM 2204 C C . TRP A 1 280 ? 14.188 39.031 5.336 1 81.44 280 TRP A C 1
ATOM 2206 O O . TRP A 1 280 ? 14.164 37.875 5.805 1 81.44 280 TRP A O 1
ATOM 2216 N N . LEU A 1 281 ? 13.898 39.344 4.133 1 83.94 281 LEU A N 1
ATOM 2217 C CA . LEU A 1 281 ? 13.406 38.312 3.238 1 83.94 281 LEU A CA 1
ATOM 2218 C C . LEU A 1 281 ? 14.516 37.281 2.924 1 83.94 281 LEU A C 1
ATOM 2220 O O . LEU A 1 281 ? 14.266 36.094 2.873 1 83.94 281 LEU A O 1
ATOM 2224 N N . ILE A 1 282 ? 15.656 37.781 2.734 1 87.06 282 ILE A N 1
ATOM 2225 C CA . ILE A 1 282 ? 16.797 36.906 2.439 1 87.06 282 ILE A CA 1
ATOM 2226 C C . ILE A 1 282 ? 17.094 36.031 3.652 1 87.06 282 ILE A C 1
ATOM 2228 O O . ILE A 1 282 ? 17.406 34.844 3.508 1 87.06 282 ILE A O 1
ATOM 2232 N N . TRP A 1 283 ? 17 36.594 4.766 1 85.69 283 TRP A N 1
ATOM 2233 C CA . TRP A 1 283 ? 17.219 35.844 5.992 1 85.69 283 TRP A CA 1
ATOM 2234 C C . TRP A 1 283 ? 16.188 34.719 6.141 1 85.69 283 TRP A C 1
ATOM 2236 O O . TRP A 1 283 ? 16.516 33.594 6.516 1 85.69 283 TRP A O 1
ATOM 2246 N N . ARG A 1 284 ? 14.977 35.062 5.824 1 87 284 ARG A N 1
ATOM 2247 C CA . ARG A 1 284 ? 13.906 34.094 5.961 1 87 284 ARG A CA 1
ATOM 2248 C C . ARG A 1 284 ? 14.117 32.906 5.004 1 87 284 ARG A C 1
ATOM 2250 O O . ARG A 1 284 ? 13.953 31.75 5.383 1 87 284 ARG A O 1
ATOM 2257 N N . VAL A 1 285 ? 14.438 33.25 3.84 1 89.88 285 VAL A N 1
ATOM 2258 C CA . VAL A 1 285 ? 14.641 32.219 2.82 1 89.88 285 VAL A CA 1
ATOM 2259 C C . VAL A 1 285 ? 15.844 31.375 3.189 1 89.88 285 VAL A C 1
ATOM 2261 O O . VAL A 1 285 ? 15.766 30.141 3.154 1 89.88 285 VAL A O 1
ATOM 2264 N N . LEU A 1 286 ? 16.891 31.984 3.617 1 90.12 286 LEU A N 1
ATOM 2265 C CA . LEU A 1 286 ? 18.109 31.266 3.969 1 90.12 286 LEU A CA 1
ATOM 2266 C C . LEU A 1 286 ? 17.891 30.406 5.219 1 90.12 286 LEU A C 1
ATOM 2268 O O . LEU A 1 286 ? 18.406 29.297 5.312 1 90.12 286 LEU A O 1
ATOM 2272 N N . SER A 1 287 ? 17.219 30.984 6.117 1 90.25 287 SER A N 1
ATOM 2273 C CA . SER A 1 287 ? 16.938 30.234 7.336 1 90.25 287 SER A CA 1
ATOM 2274 C C . SER A 1 287 ? 16.078 29 7.043 1 90.25 287 SER A C 1
ATOM 2276 O O . SER A 1 287 ? 16.281 27.953 7.648 1 90.25 287 SER A O 1
ATOM 2278 N N . SER A 1 288 ? 15.117 29.156 6.137 1 91.44 288 SER A N 1
ATOM 2279 C CA . SER A 1 288 ? 14.273 28.016 5.773 1 91.44 288 SER A CA 1
ATOM 2280 C C . SER A 1 288 ? 15.078 26.938 5.051 1 91.44 288 SER A C 1
ATOM 2282 O O . SER A 1 288 ? 14.906 25.75 5.312 1 91.44 288 SER A O 1
ATOM 2284 N N . ILE A 1 289 ? 15.93 27.344 4.199 1 93.44 289 ILE A N 1
ATOM 2285 C CA . ILE A 1 289 ? 16.766 26.406 3.449 1 93.44 289 ILE A CA 1
ATOM 2286 C C . ILE A 1 289 ? 17.641 25.625 4.41 1 93.44 289 ILE A C 1
ATOM 2288 O O . ILE A 1 289 ? 17.781 24.406 4.285 1 93.44 289 ILE A O 1
ATOM 2292 N N . VAL A 1 290 ? 18.172 26.312 5.379 1 93.25 290 VAL A N 1
ATOM 2293 C CA . VAL A 1 290 ? 19.047 25.672 6.352 1 93.25 290 VAL A CA 1
ATOM 2294 C C . VAL A 1 290 ? 18.234 24.766 7.262 1 93.25 290 VAL A C 1
ATOM 2296 O O . VAL A 1 290 ? 18.688 23.672 7.625 1 93.25 290 VAL A O 1
ATOM 2299 N N . ALA A 1 291 ? 17.109 25.25 7.602 1 92.62 291 ALA A N 1
ATOM 2300 C CA . ALA A 1 291 ? 16.234 24.422 8.43 1 92.62 291 ALA A CA 1
ATOM 2301 C C . ALA A 1 291 ? 15.875 23.125 7.707 1 92.62 291 ALA A C 1
ATOM 2303 O O . ALA A 1 291 ? 15.914 22.031 8.305 1 92.62 291 ALA A O 1
ATOM 2304 N N . TYR A 1 292 ? 15.539 23.266 6.445 1 93.62 292 TYR A N 1
ATOM 2305 C CA . TYR A 1 292 ? 15.211 22.078 5.66 1 93.62 292 TYR A CA 1
ATOM 2306 C C . TYR A 1 292 ? 16.406 21.141 5.555 1 93.62 292 TYR A C 1
ATOM 2308 O O . TYR A 1 292 ? 16.25 19.922 5.496 1 93.62 292 TYR A O 1
ATOM 2316 N N . PHE A 1 293 ? 17.547 21.703 5.523 1 95.06 293 PHE A N 1
ATOM 2317 C CA . PHE A 1 293 ? 18.781 20.922 5.445 1 95.06 293 PHE A CA 1
ATOM 2318 C C . PHE A 1 293 ? 18.922 20.031 6.668 1 95.06 293 PHE A C 1
ATOM 2320 O O . PHE A 1 293 ? 19.172 18.828 6.531 1 95.06 293 PHE A O 1
ATOM 2327 N N . PHE A 1 294 ? 18.688 20.562 7.816 1 93.56 294 PHE A N 1
ATOM 2328 C CA . PHE A 1 294 ? 18.875 19.812 9.047 1 93.56 294 PHE A CA 1
ATOM 2329 C C . PHE A 1 294 ? 17.688 18.875 9.281 1 93.56 294 PHE A C 1
ATOM 2331 O O . PHE A 1 294 ? 17.875 17.734 9.727 1 93.56 294 PHE A O 1
ATOM 2338 N N . LEU A 1 295 ? 16.562 19.359 8.992 1 92.75 295 LEU A N 1
ATOM 2339 C CA . LEU A 1 295 ? 15.391 18.5 9.156 1 92.75 295 LEU A CA 1
ATOM 2340 C C . LEU A 1 295 ? 15.453 17.297 8.234 1 92.75 295 LEU A C 1
ATOM 2342 O O . LEU A 1 295 ? 15.125 16.172 8.633 1 92.75 295 LEU A O 1
ATOM 2346 N N . SER A 1 296 ? 15.852 17.562 7.008 1 93.81 296 SER A N 1
ATOM 2347 C CA . SER A 1 296 ? 15.984 16.453 6.055 1 93.81 296 SER A CA 1
ATOM 2348 C C . SER A 1 296 ? 17.094 15.492 6.473 1 93.81 296 SER A C 1
ATOM 2350 O O . SER A 1 296 ? 17 14.297 6.211 1 93.81 296 SER A O 1
ATOM 2352 N N . LEU A 1 297 ? 18.141 16 7.082 1 93.94 297 LEU A N 1
ATOM 2353 C CA . LEU A 1 297 ? 19.203 15.141 7.586 1 93.94 297 LEU A CA 1
ATOM 2354 C C . LEU A 1 297 ? 18.672 14.203 8.672 1 93.94 297 LEU A C 1
ATOM 2356 O O . LEU A 1 297 ? 18.969 13.008 8.664 1 93.94 297 LEU A O 1
ATOM 2360 N N . CYS A 1 298 ? 17.906 14.781 9.547 1 92.25 298 CYS A N 1
ATOM 2361 C CA . CYS A 1 298 ? 17.328 13.961 10.609 1 92.25 298 CYS A CA 1
ATOM 2362 C C . CYS A 1 298 ? 16.391 12.906 10.031 1 92.25 298 CYS A C 1
ATOM 2364 O O . CYS A 1 298 ? 16.406 11.758 10.469 1 92.25 298 CYS A O 1
ATOM 2366 N N . TYR A 1 299 ? 15.656 13.344 9.102 1 90.38 299 TYR A N 1
ATOM 2367 C CA . TYR A 1 299 ? 14.773 12.406 8.414 1 90.38 299 TYR A CA 1
ATOM 2368 C C . TYR A 1 299 ? 15.57 11.281 7.762 1 90.38 299 TYR A C 1
ATOM 2370 O O . TYR A 1 299 ? 15.203 10.109 7.867 1 90.38 299 TYR A O 1
ATOM 2378 N N . SER A 1 300 ? 16.656 11.625 7.113 1 92.44 300 SER A N 1
ATOM 2379 C CA . SER A 1 300 ? 17.484 10.648 6.41 1 92.44 300 SER A CA 1
ATOM 2380 C C . SER A 1 300 ? 18.234 9.742 7.391 1 92.44 300 SER A C 1
ATOM 2382 O O . SER A 1 300 ? 18.484 8.57 7.098 1 92.44 300 SER A O 1
ATOM 2384 N N . LEU A 1 301 ? 18.547 10.281 8.547 1 92.88 301 LEU A N 1
ATOM 2385 C CA . LEU A 1 301 ? 19.266 9.508 9.555 1 92.88 301 LEU A CA 1
ATOM 2386 C C . LEU A 1 301 ? 18.375 8.43 10.156 1 92.88 301 LEU A C 1
ATOM 2388 O O . LEU A 1 301 ? 18.859 7.379 10.578 1 92.88 301 LEU A O 1
ATOM 2392 N N . VAL A 1 302 ? 17.109 8.648 10.156 1 91.19 302 VAL A N 1
ATOM 2393 C CA . VAL A 1 302 ? 16.188 7.637 10.648 1 91.19 302 VAL A CA 1
ATOM 2394 C C . VAL A 1 302 ? 16.25 6.395 9.758 1 91.19 302 VAL A C 1
ATOM 2396 O O . VAL A 1 302 ? 16.297 5.27 10.258 1 91.19 302 VAL A O 1
ATOM 2399 N N . SER A 1 303 ? 16.281 6.621 8.461 1 89.31 303 SER A N 1
ATOM 2400 C CA . SER A 1 303 ? 16.375 5.508 7.516 1 89.31 303 SER A CA 1
ATOM 2401 C C . SER A 1 303 ? 17.688 4.75 7.68 1 89.31 303 SER A C 1
ATOM 2403 O O . SER A 1 303 ? 17.719 3.523 7.543 1 89.31 303 SER A O 1
ATOM 2405 N N . LEU A 1 304 ? 18.703 5.465 8.016 1 88.06 304 LEU A N 1
ATOM 2406 C CA . LEU A 1 304 ? 20 4.836 8.242 1 88.06 304 LEU A CA 1
ATOM 2407 C C . LEU A 1 304 ? 20 4.066 9.562 1 88.06 304 LEU A C 1
ATOM 2409 O O . LEU A 1 304 ? 20.594 2.988 9.656 1 88.06 304 LEU A O 1
ATOM 2413 N N . ALA A 1 305 ? 19.344 4.578 10.547 1 88.5 305 ALA A N 1
ATOM 2414 C CA . ALA A 1 305 ? 19.297 3.957 11.867 1 88.5 305 ALA A CA 1
ATOM 2415 C C . ALA A 1 305 ? 18.531 2.629 11.82 1 88.5 305 ALA A C 1
ATOM 2417 O O . ALA A 1 305 ? 18.859 1.703 12.57 1 88.5 305 ALA A O 1
ATOM 2418 N N . PHE A 1 306 ? 17.609 2.502 10.953 1 88.06 306 PHE A N 1
ATOM 2419 C CA . PHE A 1 306 ? 16.812 1.276 10.867 1 88.06 306 PHE A CA 1
ATOM 2420 C C . PHE A 1 306 ? 17.328 0.383 9.75 1 88.06 306 PHE A C 1
ATOM 2422 O O . PHE A 1 306 ? 16.578 -0.392 9.164 1 88.06 306 PHE A O 1
ATOM 2429 N N . GLN A 1 307 ? 18.547 0.574 9.352 1 78.69 307 GLN A N 1
ATOM 2430 C CA . GLN A 1 307 ? 19.375 -0.347 8.586 1 78.69 307 GLN A CA 1
ATOM 2431 C C . GLN A 1 307 ? 18.906 -0.452 7.137 1 78.69 307 GLN A C 1
ATOM 2433 O O . GLN A 1 307 ? 18.891 -1.541 6.559 1 78.69 307 GLN A O 1
ATOM 2438 N N . ILE A 1 308 ? 18.391 0.583 6.688 1 83.69 308 ILE A N 1
ATOM 2439 C CA . ILE A 1 308 ? 18.25 0.637 5.238 1 83.69 308 ILE A CA 1
ATOM 2440 C C . ILE A 1 308 ? 19.641 0.724 4.59 1 83.69 308 ILE A C 1
ATOM 2442 O O . ILE A 1 308 ? 20.484 1.494 5.035 1 83.69 308 ILE A O 1
ATOM 2446 N N . THR A 1 309 ? 19.938 -0.107 3.729 1 81.81 309 THR A N 1
ATOM 2447 C CA . THR A 1 309 ? 21.281 -0.229 3.178 1 81.81 309 THR A CA 1
ATOM 2448 C C . THR A 1 309 ? 21.562 0.883 2.172 1 81.81 309 THR A C 1
ATOM 2450 O O . THR A 1 309 ? 20.75 1.125 1.269 1 81.81 309 THR A O 1
ATOM 2453 N N . PHE A 1 310 ? 22.641 1.555 2.43 1 84.31 310 PHE A N 1
ATOM 2454 C CA . PHE A 1 310 ? 23.062 2.623 1.528 1 84.31 310 PHE A CA 1
ATOM 2455 C C . PHE A 1 310 ? 24.469 2.387 1.027 1 84.31 310 PHE A C 1
ATOM 2457 O O . PHE A 1 310 ? 25.078 3.266 0.405 1 84.31 310 PHE A O 1
ATOM 2464 N N . ASP A 1 311 ? 24.984 1.187 1.298 1 81.94 311 ASP A N 1
ATOM 2465 C CA . ASP A 1 311 ? 26.406 1 1.026 1 81.94 311 ASP A CA 1
ATOM 2466 C C . ASP A 1 311 ? 26.625 -0.068 -0.042 1 81.94 311 ASP A C 1
ATOM 2468 O O . ASP A 1 311 ? 27.75 -0.296 -0.476 1 81.94 311 ASP A O 1
ATOM 2472 N N . ASN A 1 312 ? 25.547 -0.55 -0.547 1 85.75 312 ASN A N 1
ATOM 2473 C CA . ASN A 1 312 ? 25.734 -1.582 -1.562 1 85.75 312 ASN A CA 1
ATOM 2474 C C . ASN A 1 312 ? 26 -0.976 -2.936 1 85.75 312 ASN A C 1
ATOM 2476 O O . ASN A 1 312 ? 25.609 0.166 -3.199 1 85.75 312 ASN A O 1
ATOM 2480 N N . GLY A 1 313 ? 26.781 -1.58 -3.721 1 83.94 313 GLY A N 1
ATOM 2481 C CA . GLY A 1 313 ? 27.062 -1.097 -5.062 1 83.94 313 GLY A CA 1
ATOM 2482 C C . GLY A 1 313 ? 25.938 -1.354 -6.047 1 83.94 313 GLY A C 1
ATOM 2483 O O . GLY A 1 313 ? 24.969 -2.049 -5.727 1 83.94 313 GLY A O 1
ATOM 2484 N N . SER A 1 314 ? 26.016 -0.639 -7.125 1 83.94 314 SER A N 1
ATOM 2485 C CA . SER A 1 314 ? 25.047 -0.867 -8.195 1 83.94 314 SER A CA 1
ATOM 2486 C C . SER A 1 314 ? 25.172 -2.277 -8.766 1 83.94 314 SER A C 1
ATOM 2488 O O . SER A 1 314 ? 26.203 -2.939 -8.578 1 83.94 314 SER A O 1
ATOM 2490 N N . ALA A 1 315 ? 24.109 -2.797 -9.258 1 88.25 315 ALA A N 1
ATOM 2491 C CA . ALA A 1 315 ? 24.094 -4.156 -9.789 1 88.25 315 ALA A CA 1
ATOM 2492 C C . ALA A 1 315 ? 23.844 -4.16 -11.289 1 88.25 315 ALA A C 1
ATOM 2494 O O . ALA A 1 315 ? 23.562 -3.115 -11.883 1 88.25 315 ALA A O 1
ATOM 2495 N N . SER A 1 316 ? 24.125 -5.316 -11.828 1 87.44 316 SER A N 1
ATOM 2496 C CA . SER A 1 316 ? 23.859 -5.484 -13.258 1 87.44 316 SER A CA 1
ATOM 2497 C C . SER A 1 316 ? 22.391 -5.203 -13.578 1 87.44 316 SER A C 1
ATOM 2499 O O . SER A 1 316 ? 21.5 -5.52 -12.789 1 87.44 316 SER A O 1
ATOM 2501 N N . GLU A 1 317 ? 22.141 -4.551 -14.695 1 88.12 317 GLU A N 1
ATOM 2502 C CA . GLU A 1 317 ? 20.797 -4.156 -15.109 1 88.12 317 GLU A CA 1
ATOM 2503 C C . GLU A 1 317 ? 19.969 -5.367 -15.5 1 88.12 317 GLU A C 1
ATOM 2505 O O . GLU A 1 317 ? 18.734 -5.32 -15.461 1 88.12 317 GLU A O 1
ATOM 2510 N N . VAL A 1 318 ? 20.625 -6.445 -15.828 1 88.88 318 VAL A N 1
ATOM 2511 C CA . VAL A 1 318 ? 19.875 -7.562 -16.406 1 88.88 318 VAL A CA 1
ATOM 2512 C C . VAL A 1 318 ? 19.891 -8.75 -15.438 1 88.88 318 VAL A C 1
ATOM 2514 O O . VAL A 1 318 ? 19.219 -9.75 -15.672 1 88.88 318 VAL A O 1
ATOM 2517 N N . MET A 1 319 ? 20.594 -8.633 -14.328 1 89.31 319 MET A N 1
ATOM 2518 C CA . MET A 1 319 ? 20.625 -9.688 -13.32 1 89.31 319 MET A CA 1
ATOM 2519 C C . MET A 1 319 ? 19.891 -9.258 -12.055 1 89.31 319 MET A C 1
ATOM 2521 O O . MET A 1 319 ? 19.875 -8.07 -11.719 1 89.31 319 MET A O 1
ATOM 2525 N N . SER A 1 320 ? 19.359 -10.195 -11.453 1 89.88 320 SER A N 1
ATOM 2526 C CA . SER A 1 320 ? 18.672 -9.914 -10.195 1 89.88 320 SER A CA 1
ATOM 2527 C C . SER A 1 320 ? 19.656 -9.539 -9.102 1 89.88 320 SER A C 1
ATOM 2529 O O . SER A 1 320 ? 20.734 -10.125 -9 1 89.88 320 SER A O 1
ATOM 2531 N N . ALA A 1 321 ? 19.375 -8.555 -8.406 1 87.5 321 ALA A N 1
ATOM 2532 C CA . ALA A 1 321 ? 20.234 -8.117 -7.305 1 87.5 321 ALA A CA 1
ATOM 2533 C C . ALA A 1 321 ? 19.406 -7.719 -6.086 1 87.5 321 ALA A C 1
ATOM 2535 O O . ALA A 1 321 ? 18.375 -7.055 -6.219 1 87.5 321 ALA A O 1
ATOM 2536 N N . ARG A 1 322 ? 19.906 -8.164 -4.93 1 84.75 322 ARG A N 1
ATOM 2537 C CA . ARG A 1 322 ? 19.219 -7.828 -3.686 1 84.75 322 ARG A CA 1
ATOM 2538 C C . ARG A 1 322 ? 19.812 -6.562 -3.068 1 84.75 322 ARG A C 1
ATOM 2540 O O . ARG A 1 322 ? 21.016 -6.461 -2.883 1 84.75 322 ARG A O 1
ATOM 2547 N N . ASN A 1 323 ? 19.109 -5.648 -2.822 1 80.56 323 ASN A N 1
ATOM 2548 C CA . ASN A 1 323 ? 19.422 -4.41 -2.119 1 80.56 323 ASN A CA 1
ATOM 2549 C C . ASN A 1 323 ? 20.578 -3.66 -2.795 1 80.56 323 ASN A C 1
ATOM 2551 O O . ASN A 1 323 ? 21.531 -3.256 -2.135 1 80.56 323 ASN A O 1
ATOM 2555 N N . PRO A 1 324 ? 20.453 -3.539 -4.102 1 82.62 324 PRO A N 1
ATOM 2556 C CA . PRO A 1 324 ? 21.469 -2.684 -4.727 1 82.62 324 PRO A CA 1
ATOM 2557 C C . PRO A 1 324 ? 21.203 -1.195 -4.508 1 82.62 324 PRO A C 1
ATOM 2559 O O . PRO A 1 324 ? 20.062 -0.797 -4.289 1 82.62 324 PRO A O 1
ATOM 2562 N N . ASN A 1 325 ? 22.281 -0.499 -4.383 1 84.25 325 ASN A N 1
ATOM 2563 C CA . ASN A 1 325 ? 22.156 0.953 -4.32 1 84.25 325 ASN A CA 1
ATOM 2564 C C . ASN A 1 325 ? 22.734 1.621 -5.559 1 84.25 325 ASN A C 1
ATOM 2566 O O . ASN A 1 325 ? 23.781 1.197 -6.062 1 84.25 325 ASN A O 1
ATOM 2570 N N . ALA A 1 326 ? 22.156 2.602 -6.016 1 81.5 326 ALA A N 1
ATOM 2571 C CA . ALA A 1 326 ? 22.5 3.203 -7.301 1 81.5 326 ALA A CA 1
ATOM 2572 C C . ALA A 1 326 ? 23.891 3.85 -7.25 1 81.5 326 ALA A C 1
ATOM 2574 O O . ALA A 1 326 ? 24.609 3.85 -8.242 1 81.5 326 ALA A O 1
ATOM 2575 N N . TYR A 1 327 ? 24.281 4.418 -6.062 1 86.56 327 TYR A N 1
ATOM 2576 C CA . TYR A 1 327 ? 25.5 5.23 -6.027 1 86.56 327 TYR A CA 1
ATOM 2577 C C . TYR A 1 327 ? 26.484 4.695 -4.992 1 86.56 327 TYR A C 1
ATOM 2579 O O . TYR A 1 327 ? 27.266 5.457 -4.43 1 86.56 327 TYR A O 1
ATOM 2587 N N . GLY A 1 328 ? 26.344 3.408 -4.645 1 86.94 328 GLY A N 1
ATOM 2588 C CA . GLY A 1 328 ? 27.25 2.781 -3.701 1 86.94 328 GLY A CA 1
ATOM 2589 C C . GLY A 1 328 ? 27.266 3.465 -2.346 1 86.94 328 GLY A C 1
ATOM 2590 O O . GLY A 1 328 ? 26.219 3.699 -1.749 1 86.94 328 GLY A O 1
ATOM 2591 N N . ARG A 1 329 ? 28.453 3.988 -1.911 1 84.38 329 ARG A N 1
ATOM 2592 C CA . ARG A 1 329 ? 28.625 4.598 -0.595 1 84.38 329 ARG A CA 1
ATOM 2593 C C . ARG A 1 329 ? 28.094 6.027 -0.58 1 84.38 329 ARG A C 1
ATOM 2595 O O . ARG A 1 329 ? 27.828 6.582 0.487 1 84.38 329 ARG A O 1
ATOM 2602 N N . ALA A 1 330 ? 27.922 6.586 -1.728 1 89.12 330 ALA A N 1
ATOM 2603 C CA . ALA A 1 330 ? 27.438 7.957 -1.841 1 89.12 330 ALA A CA 1
ATOM 2604 C C . ALA A 1 330 ? 25.906 7.996 -1.884 1 89.12 330 ALA A C 1
ATOM 2606 O O . ALA A 1 330 ? 25.312 9.07 -1.946 1 89.12 330 ALA A O 1
ATOM 2607 N N . SER A 1 331 ? 25.328 6.84 -1.758 1 90.25 331 SER A N 1
ATOM 2608 C CA . SER A 1 331 ? 23.875 6.77 -1.876 1 90.25 331 SER A CA 1
ATOM 2609 C C . SER A 1 331 ? 23.188 7.496 -0.722 1 90.25 331 SER A C 1
ATOM 2611 O O . SER A 1 331 ? 22.141 8.117 -0.906 1 90.25 331 SER A O 1
ATOM 2613 N N . PHE A 1 332 ? 23.812 7.473 0.445 1 92.81 332 PHE A N 1
ATOM 2614 C CA . PHE A 1 332 ? 23.203 8.156 1.582 1 92.81 332 PHE A CA 1
ATOM 2615 C C . PHE A 1 332 ? 23.203 9.664 1.375 1 92.81 332 PHE A C 1
ATOM 2617 O O . PHE A 1 332 ? 22.203 10.336 1.657 1 92.81 332 PHE A O 1
ATOM 2624 N N . VAL A 1 333 ? 24.312 10.164 0.881 1 93.56 333 VAL A N 1
ATOM 2625 C CA . VAL A 1 333 ? 24.422 11.602 0.672 1 93.56 333 VAL A CA 1
ATOM 2626 C C . VAL A 1 333 ? 23.438 12.055 -0.393 1 93.56 333 VAL A C 1
ATOM 2628 O O . VAL A 1 333 ? 22.797 13.102 -0.251 1 93.56 333 VAL A O 1
ATOM 2631 N N . VAL A 1 334 ? 23.312 11.281 -1.455 1 93.31 334 VAL A N 1
ATOM 2632 C CA . VAL A 1 334 ? 22.375 11.617 -2.512 1 93.31 334 VAL A CA 1
ATOM 2633 C C . VAL A 1 334 ? 20.938 11.531 -1.976 1 93.31 334 VAL A C 1
ATOM 2635 O O . VAL A 1 334 ? 20.078 12.344 -2.336 1 93.31 334 VAL A O 1
ATOM 2638 N N . PHE A 1 335 ? 20.75 10.523 -1.146 1 93.75 335 PHE A N 1
ATOM 2639 C CA . PHE A 1 335 ? 19.453 10.352 -0.486 1 93.75 335 PHE A CA 1
ATOM 2640 C C . PHE A 1 335 ? 19.125 11.57 0.369 1 93.75 335 PHE A C 1
ATOM 2642 O O . PHE A 1 335 ? 18.016 12.102 0.297 1 93.75 335 PHE A O 1
ATOM 2649 N N . TRP A 1 336 ? 20.047 12.023 1.1 1 95.12 336 TRP A N 1
ATOM 2650 C CA . TRP A 1 336 ? 19.891 13.203 1.951 1 95.12 336 TRP A CA 1
ATOM 2651 C C . TRP A 1 336 ? 19.656 14.453 1.112 1 95.12 336 TRP A C 1
ATOM 2653 O O . TRP A 1 336 ? 18.766 15.25 1.408 1 95.12 336 TRP A O 1
ATOM 2663 N N . MET A 1 337 ? 20.422 14.633 0.075 1 96.31 337 MET A N 1
ATOM 2664 C CA . MET A 1 337 ? 20.266 15.797 -0.794 1 96.31 337 MET A CA 1
ATOM 2665 C C . MET A 1 337 ? 18.891 15.812 -1.452 1 96.31 337 MET A C 1
ATOM 2667 O O . MET A 1 337 ? 18.297 16.875 -1.612 1 96.31 337 MET A O 1
ATOM 2671 N N . LEU A 1 338 ? 18.453 14.609 -1.835 1 95.5 338 LEU A N 1
ATOM 2672 C CA . LEU A 1 338 ? 17.125 14.531 -2.43 1 95.5 338 LEU A CA 1
ATOM 2673 C C . LEU A 1 338 ? 16.062 14.984 -1.438 1 95.5 338 LEU A C 1
ATOM 2675 O O . LEU A 1 338 ? 15.156 15.742 -1.795 1 95.5 338 LEU A O 1
ATOM 2679 N N . ASN A 1 339 ? 16.203 14.523 -0.222 1 94.81 339 ASN A N 1
ATOM 2680 C CA . ASN A 1 339 ? 15.234 14.914 0.803 1 94.81 339 ASN A CA 1
ATOM 2681 C C . ASN A 1 339 ? 15.32 16.406 1.099 1 94.81 339 ASN A C 1
ATOM 2683 O O . ASN A 1 339 ? 14.305 17.047 1.395 1 94.81 339 ASN A O 1
ATOM 2687 N N . TRP A 1 340 ? 16.484 16.906 1.062 1 96.12 340 TRP A N 1
ATOM 2688 C CA . TRP A 1 340 ? 16.672 18.344 1.286 1 96.12 340 TRP A CA 1
ATOM 2689 C C . TRP A 1 340 ? 15.977 19.156 0.204 1 96.12 340 TRP A C 1
ATOM 2691 O O . TRP A 1 340 ? 15.148 20.016 0.505 1 96.12 340 TRP A O 1
ATOM 2701 N N . VAL A 1 341 ? 16.281 18.828 -1.011 1 96.38 341 VAL A N 1
ATOM 2702 C CA . VAL A 1 341 ? 15.688 19.547 -2.133 1 96.38 341 VAL A CA 1
ATOM 2703 C C . VAL A 1 341 ? 14.18 19.281 -2.176 1 96.38 341 VAL A C 1
ATOM 2705 O O . VAL A 1 341 ? 13.398 20.172 -2.502 1 96.38 341 VAL A O 1
ATOM 2708 N N . GLY A 1 342 ? 13.805 18.031 -1.892 1 95.31 342 GLY A N 1
ATOM 2709 C CA . GLY A 1 342 ? 12.391 17.688 -1.844 1 95.31 342 GLY A CA 1
ATOM 2710 C C . GLY A 1 342 ? 11.617 18.484 -0.81 1 95.31 342 GLY A C 1
ATOM 2711 O O . GLY A 1 342 ? 10.531 18.984 -1.094 1 95.31 342 GLY A O 1
ATOM 2712 N N . MET A 1 343 ? 12.195 18.594 0.363 1 94.56 343 MET A N 1
ATOM 2713 C CA . MET A 1 343 ? 11.539 19.375 1.413 1 94.56 343 MET A CA 1
ATOM 2714 C C . MET A 1 343 ? 11.43 20.844 1.015 1 94.56 343 MET A C 1
ATOM 2716 O O . MET A 1 343 ? 10.445 21.516 1.344 1 94.56 343 MET A O 1
ATOM 2720 N N . ALA A 1 344 ? 12.422 21.328 0.384 1 95.5 344 ALA A N 1
ATOM 2721 C CA . ALA A 1 344 ? 12.383 22.703 -0.088 1 95.5 344 ALA A CA 1
ATOM 2722 C C . ALA A 1 344 ? 11.289 22.891 -1.144 1 95.5 344 ALA A C 1
ATOM 2724 O O . ALA A 1 344 ? 10.555 23.875 -1.117 1 95.5 344 ALA A O 1
ATOM 2725 N N . ALA A 1 345 ? 11.234 21.938 -2.039 1 96.69 345 ALA A N 1
ATOM 2726 C CA . ALA A 1 345 ? 10.242 22.031 -3.111 1 96.69 345 ALA A CA 1
ATOM 2727 C C . ALA A 1 345 ? 8.828 21.922 -2.557 1 96.69 345 ALA A C 1
ATOM 2729 O O . ALA A 1 345 ? 7.902 22.547 -3.092 1 96.69 345 ALA A O 1
ATOM 2730 N N . LEU A 1 346 ? 8.68 21.156 -1.559 1 95.38 346 LEU A N 1
ATOM 2731 C CA . LEU A 1 346 ? 7.363 20.984 -0.953 1 95.38 346 LEU A CA 1
ATOM 2732 C C . LEU A 1 346 ? 7.078 22.078 0.061 1 95.38 346 LEU A C 1
ATOM 2734 O O . LEU A 1 346 ? 5.926 22.484 0.245 1 95.38 346 LEU A O 1
ATOM 2738 N N . GLY A 1 347 ? 8.07 22.547 0.736 1 93.88 347 GLY A N 1
ATOM 2739 C CA . GLY A 1 347 ? 7.922 23.469 1.847 1 93.88 347 GLY A CA 1
ATOM 2740 C C . GLY A 1 347 ? 7.734 24.906 1.402 1 93.88 347 GLY A C 1
ATOM 2741 O O . GLY A 1 347 ? 6.895 25.625 1.951 1 93.88 347 GLY A O 1
ATOM 2742 N N . PHE A 1 348 ? 8.438 25.359 0.434 1 94.81 348 PHE A N 1
ATOM 2743 C CA . PHE A 1 348 ? 8.383 26.766 0.026 1 94.81 348 PHE A CA 1
ATOM 2744 C C . PHE A 1 348 ? 7 27.125 -0.494 1 94.81 348 PHE A C 1
ATOM 2746 O O . PHE A 1 348 ? 6.469 28.188 -0.175 1 94.81 348 PHE A O 1
ATOM 2753 N N . PRO A 1 349 ? 6.41 26.234 -1.328 1 94.31 349 PRO A N 1
ATOM 2754 C CA . PRO A 1 349 ? 5.035 26.547 -1.716 1 94.31 349 PRO A CA 1
ATOM 2755 C C . PRO A 1 349 ? 4.098 26.688 -0.516 1 94.31 349 PRO A C 1
ATOM 2757 O O . PRO A 1 349 ? 3.184 27.5 -0.527 1 94.31 349 PRO A O 1
ATOM 2760 N N . CYS A 1 350 ? 4.297 25.906 0.485 1 92 350 CYS A N 1
ATOM 2761 C CA . CYS A 1 350 ? 3.49 26 1.695 1 92 350 CYS A CA 1
ATOM 2762 C C . CYS A 1 350 ? 3.725 27.312 2.412 1 92 350 CYS A C 1
ATOM 2764 O O . CYS A 1 350 ? 2.783 27.938 2.92 1 92 350 CYS A O 1
ATOM 2766 N N . GLU A 1 351 ? 4.949 27.75 2.484 1 90.94 351 GLU A N 1
ATOM 2767 C CA . GLU A 1 351 ? 5.262 29.031 3.109 1 90.94 351 GLU A CA 1
ATOM 2768 C C . GLU A 1 351 ? 4.648 30.203 2.332 1 90.94 351 GLU A C 1
ATOM 2770 O O . GLU A 1 351 ? 4.098 31.125 2.924 1 90.94 351 GLU A O 1
ATOM 2775 N N . ASN A 1 352 ? 4.762 30.094 1.056 1 93.5 352 ASN A N 1
ATOM 2776 C CA . ASN A 1 352 ? 4.18 31.125 0.209 1 93.5 352 ASN A CA 1
ATOM 2777 C C . ASN A 1 352 ? 2.67 31.234 0.411 1 93.5 352 ASN A C 1
ATOM 2779 O O . ASN A 1 352 ? 2.135 32.344 0.578 1 93.5 352 ASN A O 1
ATOM 2783 N N . MET A 1 353 ? 2.053 30.141 0.456 1 92.12 353 MET A N 1
ATOM 2784 C CA . MET A 1 353 ? 0.601 30.172 0.601 1 92.12 353 MET A CA 1
ATOM 2785 C C . MET A 1 353 ? 0.201 30.547 2.023 1 92.12 353 MET A C 1
ATOM 2787 O O . MET A 1 353 ? -0.866 31.125 2.24 1 92.12 353 MET A O 1
ATOM 2791 N N . ALA A 1 354 ? 1.025 30.156 2.949 1 88.31 354 ALA A N 1
ATOM 2792 C CA . ALA A 1 354 ? 0.765 30.578 4.32 1 88.31 354 ALA A CA 1
ATOM 2793 C C . ALA A 1 354 ? 0.81 32.094 4.438 1 88.31 354 ALA A C 1
ATOM 2795 O O . ALA A 1 354 ? 0.019 32.688 5.176 1 88.31 354 ALA A O 1
ATOM 2796 N N . MET A 1 355 ? 1.697 32.75 3.713 1 88.81 355 MET A N 1
ATOM 2797 C CA . MET A 1 355 ? 1.813 34.188 3.73 1 88.81 355 MET A CA 1
ATOM 2798 C C . MET A 1 355 ? 0.644 34.844 2.998 1 88.81 355 MET A C 1
ATOM 2800 O O . MET A 1 355 ? 0.12 35.875 3.438 1 88.81 355 MET A O 1
ATOM 2804 N N . ILE A 1 356 ? 0.224 34.188 1.991 1 90.75 356 ILE A N 1
ATOM 2805 C CA . ILE A 1 356 ? -0.826 34.781 1.165 1 90.75 356 ILE A CA 1
ATOM 2806 C C . ILE A 1 356 ? -2.184 34.562 1.828 1 90.75 356 ILE A C 1
ATOM 2808 O O . ILE A 1 356 ? -2.984 35.5 1.931 1 90.75 356 ILE A O 1
ATOM 2812 N N . LEU A 1 357 ? -2.48 33.375 2.309 1 89.25 357 LEU A N 1
ATOM 2813 C CA . LEU A 1 357 ? -3.801 33.031 2.82 1 89.25 357 LEU A CA 1
ATOM 2814 C C . LEU A 1 357 ? -3.908 33.344 4.309 1 89.25 357 LEU A C 1
ATOM 2816 O O . LEU A 1 357 ? -4.98 33.719 4.793 1 89.25 357 LEU A O 1
ATOM 2820 N N . GLY A 1 358 ? -2.83 33.281 5.055 1 82.31 358 GLY A N 1
ATOM 2821 C CA . GLY A 1 358 ? -2.877 33.469 6.496 1 82.31 358 GLY A CA 1
ATOM 2822 C C . GLY A 1 358 ? -3.479 32.281 7.23 1 82.31 358 GLY A C 1
ATOM 2823 O O . GLY A 1 358 ? -4.031 31.375 6.609 1 82.31 358 GLY A O 1
ATOM 2824 N N . PHE A 1 359 ? -3.322 32.281 8.516 1 77.94 359 PHE A N 1
ATOM 2825 C CA . PHE A 1 359 ? -3.939 31.25 9.336 1 77.94 359 PHE A CA 1
ATOM 2826 C C . PHE A 1 359 ? -5.383 31.609 9.664 1 77.94 359 PHE A C 1
ATOM 2828 O O . PHE A 1 359 ? -5.699 32.781 9.914 1 77.94 359 PHE A O 1
ATOM 2835 N N . PRO A 1 360 ? -6.375 30.641 9.398 1 81.94 360 PRO A N 1
ATOM 2836 C CA . PRO A 1 360 ? -6.301 29.188 9.297 1 81.94 360 PRO A CA 1
ATOM 2837 C C . PRO A 1 360 ? -6.5 28.672 7.871 1 81.94 360 PRO A C 1
ATOM 2839 O O . PRO A 1 360 ? -6.441 27.469 7.629 1 81.94 360 PRO A O 1
ATOM 2842 N N . TRP A 1 361 ? -6.594 29.531 6.957 1 86.38 361 TRP A N 1
ATOM 2843 C CA . TRP A 1 361 ? -6.879 29.141 5.578 1 86.38 361 TRP A CA 1
ATOM 2844 C C . TRP A 1 361 ? -5.68 28.438 4.949 1 86.38 361 TRP A C 1
ATOM 2846 O O . TRP A 1 361 ? -5.82 27.719 3.963 1 86.38 361 TRP A O 1
ATOM 2856 N N . SER A 1 362 ? -4.48 28.688 5.547 1 88.56 362 SER A N 1
ATOM 2857 C CA . SER A 1 362 ? -3.287 28 5.066 1 88.56 362 SER A CA 1
ATOM 2858 C C . SER A 1 362 ? -3.404 26.484 5.27 1 88.56 362 SER A C 1
ATOM 2860 O O . SER A 1 362 ? -2.773 25.703 4.547 1 88.56 362 SER A O 1
ATOM 2862 N N . ALA A 1 363 ? -4.23 26.109 6.219 1 86.81 363 ALA A N 1
ATOM 2863 C CA . ALA A 1 363 ? -4.441 24.688 6.465 1 86.81 363 ALA A CA 1
ATOM 2864 C C . ALA A 1 363 ? -5.148 24.016 5.285 1 86.81 363 ALA A C 1
ATOM 2866 O O . ALA A 1 363 ? -4.887 22.859 4.965 1 86.81 363 ALA A O 1
ATOM 2867 N N . CYS A 1 364 ? -6.031 24.781 4.645 1 90.31 364 CYS A N 1
ATOM 2868 C CA . CYS A 1 364 ? -6.707 24.25 3.465 1 90.31 364 CYS A CA 1
ATOM 2869 C C . CYS A 1 364 ? -5.711 23.969 2.346 1 90.31 364 CYS A C 1
ATOM 2871 O O . CYS A 1 364 ? -5.852 22.984 1.618 1 90.31 364 CYS A O 1
ATOM 2873 N N . PHE A 1 365 ? -4.719 24.844 2.275 1 92.38 365 PHE A N 1
ATOM 2874 C CA . PHE A 1 365 ? -3.699 24.609 1.259 1 92.38 365 PHE A CA 1
ATOM 2875 C C . PHE A 1 365 ? -2.873 23.375 1.593 1 92.38 365 PHE A C 1
ATOM 2877 O O . PHE A 1 365 ? -2.521 22.594 0.703 1 92.38 365 PHE A O 1
ATOM 2884 N N . LEU A 1 366 ? -2.539 23.234 2.838 1 90.44 366 LEU A N 1
ATOM 2885 C CA . LEU A 1 366 ? -1.8 22.047 3.238 1 90.44 366 LEU A CA 1
ATOM 2886 C C . LEU A 1 366 ? -2.547 20.781 2.832 1 90.44 366 LEU A C 1
ATOM 2888 O O . LEU A 1 366 ? -1.957 19.859 2.254 1 90.44 366 LEU A O 1
ATOM 2892 N N . ILE A 1 367 ? -3.84 20.734 3.145 1 90.56 367 ILE A N 1
ATOM 2893 C CA . ILE A 1 367 ? -4.66 19.578 2.83 1 90.56 367 ILE A CA 1
ATOM 2894 C C . ILE A 1 367 ? -4.672 19.344 1.32 1 90.56 367 ILE A C 1
ATOM 2896 O O . ILE A 1 367 ? -4.453 18.219 0.854 1 90.56 367 ILE A O 1
ATOM 2900 N N . PHE A 1 368 ? -4.879 20.422 0.612 1 93.62 368 PHE A N 1
ATOM 2901 C CA . PHE A 1 368 ? -4.883 20.359 -0.844 1 93.62 368 PHE A CA 1
ATOM 2902 C C . PHE A 1 368 ? -3.541 19.859 -1.368 1 93.62 368 PHE A C 1
ATOM 2904 O O . PHE A 1 368 ? -3.494 18.969 -2.23 1 93.62 368 PHE A O 1
ATOM 2911 N N . TRP A 1 369 ? -2.482 20.422 -0.801 1 94.25 369 TRP A N 1
ATOM 2912 C CA . TRP A 1 369 ? -1.123 20.125 -1.237 1 94.25 369 TRP A CA 1
ATOM 2913 C C . TRP A 1 369 ? -0.766 18.672 -0.939 1 94.25 369 TRP A C 1
ATOM 2915 O O . TRP A 1 369 ? -0.192 17.984 -1.785 1 94.25 369 TRP A O 1
ATOM 2925 N N . VAL A 1 370 ? -1.138 18.172 0.149 1 92.62 370 VAL A N 1
ATOM 2926 C CA . VAL A 1 370 ? -0.855 16.797 0.533 1 92.62 370 VAL A CA 1
ATOM 2927 C C . VAL A 1 370 ? -1.646 15.836 -0.357 1 92.62 370 VAL A C 1
ATOM 2929 O O . VAL A 1 370 ? -1.084 14.891 -0.916 1 92.62 370 VAL A O 1
ATOM 2932 N N . ILE A 1 371 ? -2.922 16.141 -0.586 1 93.06 371 ILE A N 1
ATOM 2933 C CA . ILE A 1 371 ? -3.809 15.227 -1.303 1 93.06 371 ILE A CA 1
ATOM 2934 C C . ILE A 1 371 ? -3.4 15.156 -2.771 1 93.06 371 ILE A C 1
ATOM 2936 O O . ILE A 1 371 ? -3.316 14.07 -3.35 1 93.06 371 ILE A O 1
ATOM 2940 N N . THR A 1 372 ? -3.115 16.266 -3.385 1 94.19 372 THR A N 1
ATOM 2941 C CA . THR A 1 372 ? -2.758 16.281 -4.797 1 94.19 372 THR A CA 1
ATOM 2942 C C . THR A 1 372 ? -1.413 15.602 -5.023 1 94.19 372 THR A C 1
ATOM 2944 O O . THR A 1 372 ? -1.225 14.906 -6.023 1 94.19 372 THR A O 1
ATOM 2947 N N . ASN A 1 373 ? -0.51 15.734 -4.07 1 95 373 ASN A N 1
ATOM 2948 C CA . ASN A 1 373 ? 0.793 15.094 -4.191 1 95 373 ASN A CA 1
ATOM 2949 C C . ASN A 1 373 ? 0.699 13.586 -3.945 1 95 373 ASN A C 1
ATOM 2951 O O . ASN A 1 373 ? 1.323 12.797 -4.656 1 95 373 ASN A O 1
ATOM 2955 N N . VAL A 1 374 ? -0.07 13.219 -3.02 1 91.5 374 VAL A N 1
ATOM 2956 C CA . VAL A 1 374 ? -0.178 11.812 -2.654 1 91.5 374 VAL A CA 1
ATOM 2957 C C . VAL A 1 374 ? -0.951 11.055 -3.734 1 91.5 374 VAL A C 1
ATOM 2959 O O . VAL A 1 374 ? -0.622 9.914 -4.055 1 91.5 374 VAL A O 1
ATOM 2962 N N . ALA A 1 375 ? -1.966 11.664 -4.363 1 91.38 375 ALA A N 1
ATOM 2963 C CA . ALA A 1 375 ? -2.811 11.031 -5.375 1 91.38 375 ALA A CA 1
ATOM 2964 C C . ALA A 1 375 ? -2 10.664 -6.617 1 91.38 375 ALA A C 1
ATOM 2966 O O . ALA A 1 375 ? -2.355 9.734 -7.344 1 91.38 375 ALA A O 1
ATOM 2967 N N . THR A 1 376 ? -0.844 11.266 -6.805 1 92.75 376 THR A N 1
ATOM 2968 C CA . THR A 1 376 ? -0.106 11.047 -8.047 1 92.75 376 THR A CA 1
ATOM 2969 C C . THR A 1 376 ? 1.251 10.406 -7.762 1 92.75 376 THR A C 1
ATOM 2971 O O . THR A 1 376 ? 2.018 10.125 -8.688 1 92.75 376 THR A O 1
ATOM 2974 N N . ALA A 1 377 ? 1.554 10.164 -6.523 1 91.88 377 ALA A N 1
ATOM 2975 C CA . ALA A 1 377 ? 2.896 9.688 -6.203 1 91.88 377 ALA A CA 1
ATOM 2976 C C . ALA A 1 377 ? 2.873 8.219 -5.789 1 91.88 377 ALA A C 1
ATOM 2978 O O . ALA A 1 377 ? 3.773 7.449 -6.137 1 91.88 377 ALA A O 1
ATOM 2979 N N . PHE A 1 378 ? 1.857 7.75 -5.121 1 87.5 378 PHE A N 1
ATOM 2980 C CA . PHE A 1 378 ? 1.895 6.43 -4.496 1 87.5 378 PHE A CA 1
ATOM 2981 C C . PHE A 1 378 ? 1.235 5.391 -5.395 1 87.5 378 PHE A C 1
ATOM 2983 O O . PHE A 1 378 ? 1.479 4.191 -5.242 1 87.5 378 PHE A O 1
ATOM 2990 N N . TYR A 1 379 ? 0.399 5.844 -6.289 1 85.31 379 TYR A N 1
ATOM 2991 C CA . TYR A 1 379 ? -0.248 4.938 -7.23 1 85.31 379 TYR A CA 1
ATOM 2992 C C . TYR A 1 379 ? 0.221 5.203 -8.656 1 85.31 379 TYR A C 1
ATOM 2994 O O . TYR A 1 379 ? 0.534 6.34 -9.008 1 85.31 379 TYR A O 1
ATOM 3002 N N . ALA A 1 380 ? 0.289 4.141 -9.375 1 89.81 380 ALA A N 1
ATOM 3003 C CA . ALA A 1 380 ? 0.756 4.277 -10.758 1 89.81 380 ALA A CA 1
ATOM 3004 C C . ALA A 1 380 ? -0.167 5.188 -11.555 1 89.81 380 ALA A C 1
ATOM 3006 O O . ALA A 1 380 ? -1.368 4.93 -11.664 1 89.81 380 ALA A O 1
ATOM 3007 N N . ILE A 1 381 ? 0.425 6.176 -12.164 1 91.69 381 ILE A N 1
ATOM 3008 C CA . ILE A 1 381 ? -0.331 7.133 -12.961 1 91.69 381 ILE A CA 1
ATOM 3009 C C . ILE A 1 381 ? -0.901 6.438 -14.203 1 91.69 381 ILE A C 1
ATOM 3011 O O . ILE A 1 381 ? -1.953 6.832 -14.711 1 91.69 381 ILE A O 1
ATOM 3015 N N . ASP A 1 382 ? -0.283 5.355 -14.594 1 91.75 382 ASP A N 1
ATOM 3016 C CA . ASP A 1 382 ? -0.734 4.598 -15.758 1 91.75 382 ASP A CA 1
ATOM 3017 C C . ASP A 1 382 ? -2.113 3.986 -15.516 1 91.75 382 ASP A C 1
ATOM 3019 O O . ASP A 1 382 ? -2.865 3.742 -16.453 1 91.75 382 ASP A O 1
ATOM 3023 N N . LEU A 1 383 ? -2.418 3.721 -14.25 1 93 383 LEU A N 1
ATOM 3024 C CA . LEU A 1 383 ? -3.686 3.09 -13.906 1 93 383 LEU A CA 1
ATOM 3025 C C . LEU A 1 383 ? -4.746 4.141 -13.586 1 93 383 LEU A C 1
ATOM 3027 O O . LEU A 1 383 ? -5.922 3.807 -13.406 1 93 383 LEU A O 1
ATOM 3031 N N . ALA A 1 384 ? -4.332 5.391 -13.5 1 92.81 384 ALA A N 1
ATOM 3032 C CA . ALA A 1 384 ? -5.254 6.484 -13.211 1 92.81 384 ALA A CA 1
ATOM 3033 C C . ALA A 1 384 ? -5.816 7.082 -14.5 1 92.81 384 ALA A C 1
ATOM 3035 O O . ALA A 1 384 ? -5.25 6.891 -15.578 1 92.81 384 ALA A O 1
ATOM 3036 N N . PRO A 1 385 ? -6.992 7.715 -14.398 1 92 385 PRO A N 1
ATOM 3037 C CA . PRO A 1 385 ? -7.52 8.406 -15.578 1 92 385 PRO A CA 1
ATOM 3038 C C . PRO A 1 385 ? -6.543 9.43 -16.156 1 92 385 PRO A C 1
ATOM 3040 O O . PRO A 1 385 ? -5.66 9.914 -15.438 1 92 385 PRO A O 1
ATOM 3043 N N . GLY A 1 386 ? -6.66 9.75 -17.438 1 91.81 386 GLY A N 1
ATOM 3044 C CA . GLY A 1 386 ? -5.758 10.648 -18.141 1 91.81 386 GLY A CA 1
ATOM 3045 C C . GLY A 1 386 ? -5.66 12.016 -17.5 1 91.81 386 GLY A C 1
ATOM 3046 O O . GLY A 1 386 ? -4.637 12.695 -17.625 1 91.81 386 GLY A O 1
ATOM 3047 N N . PHE A 1 387 ? -6.625 12.445 -16.703 1 93.62 387 PHE A N 1
ATOM 3048 C CA . PHE A 1 387 ? -6.656 13.734 -16.016 1 93.62 387 PHE A CA 1
ATOM 3049 C C . PHE A 1 387 ? -5.484 13.859 -15.047 1 93.62 387 PHE A C 1
ATOM 3051 O O . PHE A 1 387 ? -4.957 14.953 -14.844 1 93.62 387 PHE A O 1
ATOM 3058 N N . TYR A 1 388 ? -4.953 12.797 -14.57 1 94.62 388 TYR A N 1
ATOM 3059 C CA . TYR A 1 388 ? -3.963 12.828 -13.5 1 94.62 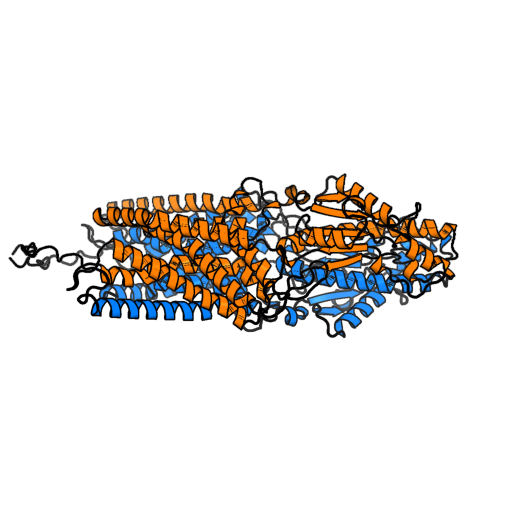388 TYR A CA 1
ATOM 3060 C C . TYR A 1 388 ? -2.549 12.852 -14.062 1 94.62 388 TYR A C 1
ATOM 3062 O O . TYR A 1 388 ? -1.571 12.758 -13.32 1 94.62 388 TYR A O 1
ATOM 3070 N N . ARG A 1 389 ? -2.361 13.078 -15.352 1 94.56 389 ARG A N 1
ATOM 3071 C CA . ARG A 1 389 ? -1.041 13.125 -15.969 1 94.56 389 ARG A CA 1
ATOM 3072 C C . ARG A 1 389 ? -0.273 14.367 -15.531 1 94.56 389 ARG A C 1
ATOM 3074 O O . ARG A 1 389 ? 0.942 14.453 -15.719 1 94.56 389 ARG A O 1
ATOM 3081 N N . TRP A 1 390 ? -0.939 15.297 -14.883 1 94.69 390 TRP A N 1
ATOM 3082 C CA . TRP A 1 390 ? -0.256 16.453 -14.32 1 94.69 390 TRP A CA 1
ATOM 3083 C C . TRP A 1 390 ? 0.65 16.047 -13.164 1 94.69 390 TRP A C 1
ATOM 3085 O O . TRP A 1 390 ? 1.542 16.797 -12.766 1 94.69 390 TRP A O 1
ATOM 3095 N N . GLY A 1 391 ? 0.44 14.844 -12.68 1 93.69 391 GLY A N 1
ATOM 3096 C CA . GLY A 1 391 ? 1.203 14.328 -11.555 1 93.69 391 GLY A CA 1
ATOM 3097 C C . GLY A 1 391 ? 2.684 14.18 -11.852 1 93.69 391 GLY A C 1
ATOM 3098 O O . GLY A 1 391 ? 3.514 14.203 -10.945 1 93.69 391 GLY A O 1
ATOM 3099 N N . TYR A 1 392 ? 3.029 14.133 -13.133 1 94.12 392 TYR A N 1
ATOM 3100 C CA . TYR A 1 392 ? 4.43 13.969 -13.5 1 94.12 392 TYR A CA 1
ATOM 3101 C C . TYR A 1 392 ? 5.23 15.219 -13.164 1 94.12 392 TYR A C 1
ATOM 3103 O O . TYR A 1 392 ? 6.457 15.172 -13.055 1 94.12 392 TYR A O 1
ATOM 3111 N N . ALA A 1 393 ? 4.531 16.25 -12.953 1 95.06 393 ALA A N 1
ATOM 3112 C CA . ALA A 1 393 ? 5.211 17.516 -12.656 1 95.06 393 ALA A CA 1
ATOM 3113 C C . ALA A 1 393 ? 5.188 17.812 -11.156 1 95.06 393 ALA A C 1
ATOM 3115 O O . ALA A 1 393 ? 5.82 18.766 -10.703 1 95.06 393 ALA A O 1
ATOM 3116 N N . TRP A 1 394 ? 4.457 17.031 -10.398 1 95.44 394 TRP A N 1
ATOM 3117 C CA . TRP A 1 394 ? 4.352 17.25 -8.969 1 95.44 394 TRP A CA 1
ATOM 3118 C C . TRP A 1 394 ? 5.605 16.781 -8.242 1 95.44 394 TRP A C 1
ATOM 3120 O O . TRP A 1 394 ? 6.219 15.789 -8.641 1 95.44 394 TRP A O 1
ATOM 3130 N N . PRO A 1 395 ? 6.023 17.453 -7.211 1 96.06 395 PRO A N 1
ATOM 3131 C CA . PRO A 1 395 ? 7.305 17.188 -6.551 1 96.06 395 PRO A CA 1
ATOM 3132 C C . PRO A 1 395 ? 7.348 15.812 -5.875 1 96.06 395 PRO A C 1
ATOM 3134 O O . PRO A 1 395 ? 8.375 15.125 -5.93 1 96.06 395 PRO A O 1
ATOM 3137 N N . LEU A 1 396 ? 6.289 15.445 -5.258 1 95.88 396 LEU A N 1
ATOM 3138 C CA . LEU A 1 396 ? 6.328 14.203 -4.5 1 95.88 396 LEU A CA 1
ATOM 3139 C C . LEU A 1 396 ? 6.539 13.008 -5.43 1 95.88 396 LEU A C 1
ATOM 3141 O O . LEU A 1 396 ? 7.238 12.055 -5.074 1 95.88 396 LEU A O 1
ATOM 3145 N N . HIS A 1 397 ? 5.875 13.062 -6.594 1 95.75 397 HIS A N 1
ATOM 3146 C CA . HIS A 1 397 ? 6.066 12 -7.57 1 95.75 397 HIS A CA 1
ATOM 3147 C C . HIS A 1 397 ? 7.539 11.852 -7.934 1 95.75 397 HIS A C 1
ATOM 3149 O O . HIS A 1 397 ? 8.055 10.727 -8.008 1 95.75 397 HIS A O 1
ATOM 3155 N N . ARG A 1 398 ? 8.172 12.914 -8.078 1 96.69 398 ARG A N 1
ATOM 3156 C CA . ARG A 1 398 ? 9.586 12.922 -8.469 1 96.69 398 ARG A CA 1
ATOM 3157 C C . ARG A 1 398 ? 10.469 12.461 -7.312 1 96.69 398 ARG A C 1
ATOM 3159 O O . ARG A 1 398 ? 11.484 11.797 -7.531 1 96.69 398 ARG A O 1
ATOM 3166 N N . ILE A 1 399 ? 10.102 12.797 -6.16 1 96.19 399 ILE A N 1
ATOM 3167 C CA . ILE A 1 399 ? 10.852 12.359 -4.988 1 96.19 399 ILE A CA 1
ATOM 3168 C C . ILE A 1 399 ? 10.773 10.836 -4.871 1 96.19 399 ILE A C 1
ATOM 3170 O O . ILE A 1 399 ? 11.789 10.172 -4.648 1 96.19 399 ILE A O 1
ATOM 3174 N N . VAL A 1 400 ? 9.602 10.32 -5.066 1 95.19 400 VAL A N 1
ATOM 3175 C CA . VAL A 1 400 ? 9.406 8.883 -4.934 1 95.19 400 VAL A CA 1
ATOM 3176 C C . VAL A 1 400 ? 10.203 8.148 -6.008 1 95.19 400 VAL A C 1
ATOM 3178 O O . VAL A 1 400 ? 10.891 7.164 -5.719 1 95.19 400 VAL A O 1
ATOM 3181 N N . GLU A 1 401 ? 10.109 8.625 -7.219 1 94.62 401 GLU A N 1
ATOM 3182 C CA . GLU A 1 401 ? 10.852 8.008 -8.312 1 94.62 401 GLU A CA 1
ATOM 3183 C C . GLU A 1 401 ? 12.352 8.031 -8.047 1 94.62 401 GLU A C 1
ATOM 3185 O O . GLU A 1 401 ? 13.039 7.023 -8.242 1 94.62 401 GLU A O 1
ATOM 3190 N N . ALA A 1 402 ? 12.836 9.117 -7.598 1 95.62 402 ALA A N 1
ATOM 3191 C CA . ALA A 1 402 ? 14.258 9.258 -7.316 1 95.62 402 ALA A CA 1
ATOM 3192 C C . ALA A 1 402 ? 14.672 8.391 -6.129 1 95.62 402 ALA A C 1
ATOM 3194 O O . ALA A 1 402 ? 15.766 7.824 -6.117 1 95.62 402 ALA A O 1
ATOM 3195 N N . MET A 1 403 ? 13.805 8.328 -5.195 1 93.88 403 MET A N 1
ATOM 3196 C CA . MET A 1 403 ? 14.094 7.512 -4.023 1 93.88 403 MET A CA 1
ATOM 3197 C C . MET A 1 403 ? 14.234 6.039 -4.402 1 93.88 403 MET A C 1
ATOM 3199 O O . MET A 1 403 ? 15.133 5.348 -3.918 1 93.88 403 MET A O 1
ATOM 3203 N N . ARG A 1 404 ? 13.375 5.59 -5.23 1 92.94 404 ARG A N 1
ATOM 3204 C CA . ARG A 1 404 ? 13.43 4.199 -5.668 1 92.94 404 ARG A CA 1
ATOM 3205 C C . ARG A 1 404 ? 14.688 3.928 -6.48 1 92.94 404 ARG A C 1
ATOM 3207 O O . ARG A 1 404 ? 15.266 2.838 -6.402 1 92.94 404 ARG A O 1
ATOM 3214 N N . THR A 1 405 ? 15.047 4.906 -7.234 1 93 405 THR A N 1
ATOM 3215 C CA . THR A 1 405 ? 16.281 4.77 -8 1 93 405 THR A CA 1
ATOM 3216 C C . THR A 1 405 ? 17.484 4.672 -7.066 1 93 405 THR A C 1
ATOM 3218 O O . THR A 1 405 ? 18.375 3.842 -7.277 1 93 405 THR A O 1
ATOM 3221 N N . ILE A 1 406 ? 17.516 5.434 -6.055 1 92.69 406 ILE A N 1
ATOM 3222 C CA . ILE A 1 406 ? 18.641 5.496 -5.141 1 92.69 406 ILE A CA 1
ATOM 3223 C C . ILE A 1 406 ? 18.703 4.23 -4.289 1 92.69 406 ILE A C 1
ATOM 3225 O O . ILE A 1 406 ? 19.766 3.641 -4.102 1 92.69 406 ILE A O 1
ATOM 3229 N N . LEU A 1 407 ? 17.594 3.762 -3.855 1 91.44 407 LEU A N 1
ATOM 3230 C CA . LEU A 1 407 ? 17.547 2.672 -2.887 1 91.44 407 LEU A CA 1
ATOM 3231 C C . LEU A 1 407 ? 17.609 1.318 -3.586 1 91.44 407 LEU A C 1
ATOM 3233 O O . LEU A 1 407 ? 18.156 0.36 -3.035 1 91.44 407 LEU A O 1
ATOM 3237 N N . PHE A 1 408 ? 17.031 1.225 -4.836 1 91.81 408 PHE A N 1
ATOM 3238 C CA . PHE A 1 408 ? 16.906 -0.091 -5.453 1 91.81 408 PHE A CA 1
ATOM 3239 C C . PHE A 1 408 ? 17.609 -0.129 -6.801 1 91.81 408 PHE A C 1
ATOM 3241 O O . PHE A 1 408 ? 17.625 -1.16 -7.477 1 91.81 408 PHE A O 1
ATOM 3248 N N . ASP A 1 409 ? 18.188 0.919 -7.191 1 91.25 409 ASP A N 1
ATOM 3249 C CA . ASP A 1 409 ? 18.953 0.99 -8.43 1 91.25 409 ASP A CA 1
ATOM 3250 C C . ASP A 1 409 ? 18.078 0.672 -9.641 1 91.25 409 ASP A C 1
ATOM 3252 O O . ASP A 1 409 ? 18.422 -0.173 -10.461 1 91.25 409 ASP A O 1
ATOM 3256 N N . THR A 1 410 ? 16.906 1.234 -9.617 1 90.94 410 THR A N 1
ATOM 3257 C CA . THR A 1 410 ? 16.031 1.128 -10.781 1 90.94 410 THR A CA 1
ATOM 3258 C C . THR A 1 410 ? 16.453 2.1 -11.875 1 90.94 410 THR A C 1
ATOM 3260 O O . THR A 1 410 ? 17.453 2.801 -11.727 1 90.94 410 THR A O 1
ATOM 3263 N N . HIS A 1 411 ? 15.789 2.051 -12.977 1 90.5 411 HIS A N 1
ATOM 3264 C CA . HIS A 1 411 ? 16.141 2.918 -14.094 1 90.5 411 HIS A CA 1
ATOM 3265 C C . HIS A 1 411 ? 16.281 4.367 -13.641 1 90.5 411 HIS A C 1
ATOM 3267 O O . HIS A 1 411 ? 15.391 4.902 -12.977 1 90.5 411 HIS A O 1
ATOM 3273 N N . SER A 1 412 ? 17.406 4.957 -14.016 1 88.69 412 SER A N 1
ATOM 3274 C CA . SER A 1 412 ? 17.734 6.254 -13.438 1 88.69 412 SER A CA 1
ATOM 3275 C C . SER A 1 412 ? 17.188 7.398 -14.281 1 88.69 412 SER A C 1
ATOM 3277 O O . SER A 1 412 ? 17.453 7.469 -15.484 1 88.69 412 SER A O 1
ATOM 3279 N N . ARG A 1 413 ? 16.344 8.148 -13.75 1 92.06 413 ARG A N 1
ATOM 3280 C CA . ARG A 1 413 ? 15.898 9.453 -14.234 1 92.06 413 ARG A CA 1
ATOM 3281 C C . ARG A 1 413 ? 16.156 10.539 -13.195 1 92.06 413 ARG A C 1
ATOM 3283 O O . ARG A 1 413 ? 15.312 11.422 -12.992 1 92.06 413 ARG A O 1
ATOM 3290 N N . ILE A 1 414 ? 17.203 10.328 -12.492 1 92.19 414 ILE A N 1
ATOM 3291 C CA . ILE A 1 414 ? 17.5 11.18 -11.336 1 92.19 414 ILE A CA 1
ATOM 3292 C C . ILE A 1 414 ? 17.719 12.617 -11.797 1 92.19 414 ILE A C 1
ATOM 3294 O O . ILE A 1 414 ? 17.328 13.562 -11.102 1 92.19 414 ILE A O 1
ATOM 3298 N N . GLY A 1 415 ? 18.328 12.805 -12.984 1 93.5 415 GLY A N 1
ATOM 3299 C CA . GLY A 1 415 ? 18.484 14.148 -13.516 1 93.5 415 GLY A CA 1
ATOM 3300 C C . GLY A 1 415 ? 17.172 14.875 -13.727 1 93.5 415 GLY A C 1
ATOM 3301 O O . GLY A 1 415 ? 17.047 16.047 -13.367 1 93.5 415 GLY A O 1
ATOM 3302 N N . LEU A 1 416 ? 16.25 14.211 -14.273 1 95.44 416 LEU A N 1
ATOM 3303 C CA . LEU A 1 416 ? 14.93 14.789 -14.5 1 95.44 416 LEU A CA 1
ATOM 3304 C C . LEU A 1 416 ? 14.219 15.07 -13.18 1 95.44 416 LEU A C 1
ATOM 3306 O O . LEU A 1 416 ? 13.578 16.109 -13.031 1 95.44 416 LEU A O 1
ATOM 3310 N N . ASP A 1 417 ? 14.344 14.156 -12.25 1 96.44 417 ASP A N 1
ATOM 3311 C CA . ASP A 1 417 ? 13.703 14.32 -10.945 1 96.44 417 ASP A CA 1
ATOM 3312 C C . ASP A 1 417 ? 14.242 15.547 -10.219 1 96.44 417 ASP A C 1
ATOM 3314 O O . ASP A 1 417 ? 13.469 16.391 -9.766 1 96.44 417 ASP A O 1
ATOM 3318 N N . PHE A 1 418 ? 15.539 15.727 -10.203 1 96.44 418 PHE A N 1
ATOM 3319 C CA . PHE A 1 418 ? 16.141 16.875 -9.547 1 96.44 418 PHE A CA 1
ATOM 3320 C C . PHE A 1 418 ? 15.812 18.156 -10.289 1 96.44 418 PHE A C 1
ATOM 3322 O O . PHE A 1 418 ? 15.602 19.203 -9.68 1 96.44 418 PHE A O 1
ATOM 3329 N N . ALA A 1 419 ? 15.766 18.047 -11.609 1 97.31 419 ALA A N 1
ATOM 3330 C CA . ALA A 1 419 ? 15.461 19.219 -12.406 1 97.31 419 ALA A CA 1
ATOM 3331 C C . ALA A 1 419 ? 14.078 19.766 -12.07 1 97.31 419 ALA A C 1
ATOM 3333 O O . ALA A 1 419 ? 13.914 20.969 -11.852 1 97.31 419 ALA A O 1
ATOM 3334 N N . ILE A 1 420 ? 13.117 18.938 -12.023 1 97.25 420 ILE A N 1
ATOM 3335 C CA . ILE A 1 420 ? 11.758 19.359 -11.727 1 97.25 420 ILE A CA 1
ATOM 3336 C C . ILE A 1 420 ? 11.68 19.906 -10.297 1 97.25 420 ILE A C 1
ATOM 3338 O O . ILE A 1 420 ? 11.008 20.906 -10.047 1 97.25 420 ILE A O 1
ATOM 3342 N N . LEU A 1 421 ? 12.344 19.266 -9.367 1 97.62 421 LEU A N 1
ATOM 3343 C CA . LEU A 1 421 ? 12.352 19.734 -7.988 1 97.62 421 LEU A CA 1
ATOM 3344 C C . LEU A 1 421 ? 12.992 21.109 -7.887 1 97.62 421 LEU A C 1
ATOM 3346 O O . LEU A 1 421 ? 12.477 21.984 -7.184 1 97.62 421 LEU A O 1
ATOM 3350 N N . PHE A 1 422 ? 14.078 21.344 -8.641 1 97.62 422 PHE A N 1
ATOM 3351 C CA . PHE A 1 422 ? 14.742 22.641 -8.625 1 97.62 422 PHE A CA 1
ATOM 3352 C C . PHE A 1 422 ? 13.859 23.719 -9.266 1 97.62 422 PHE A C 1
ATOM 3354 O O . PHE A 1 422 ? 13.875 24.875 -8.852 1 97.62 422 PHE A O 1
ATOM 3361 N N . ILE A 1 423 ? 13.125 23.312 -10.258 1 97.62 423 ILE A N 1
ATOM 3362 C CA . ILE A 1 423 ? 12.195 24.25 -10.891 1 97.62 423 ILE A CA 1
ATOM 3363 C C . ILE A 1 423 ? 11.141 24.688 -9.875 1 97.62 423 ILE A C 1
ATOM 3365 O O . ILE A 1 423 ? 10.805 25.875 -9.797 1 97.62 423 ILE A O 1
ATOM 3369 N N . TRP A 1 424 ? 10.586 23.734 -9.086 1 97.25 424 TRP A N 1
ATOM 3370 C CA . TRP A 1 424 ? 9.602 24.062 -8.062 1 97.25 424 TRP A CA 1
ATOM 3371 C C . TRP A 1 424 ? 10.195 25 -7.02 1 97.25 424 TRP A C 1
ATOM 3373 O O . TRP A 1 424 ? 9.547 25.953 -6.586 1 97.25 424 TRP A O 1
ATOM 3383 N N . VAL A 1 425 ? 11.445 24.75 -6.613 1 96.88 425 VAL A N 1
ATOM 3384 C CA . VAL A 1 425 ? 12.117 25.609 -5.641 1 96.88 425 VAL A CA 1
ATOM 3385 C C . VAL A 1 425 ? 12.328 27 -6.242 1 96.88 425 VAL A C 1
ATOM 3387 O O . VAL A 1 425 ? 12.031 28.016 -5.602 1 96.88 425 VAL A O 1
ATOM 3390 N N . ALA A 1 426 ? 12.766 27.062 -7.496 1 96.88 426 ALA A N 1
ATOM 3391 C CA . ALA A 1 426 ? 13.047 28.328 -8.156 1 96.88 426 ALA A CA 1
ATOM 3392 C C . ALA A 1 426 ? 11.773 29.141 -8.328 1 96.88 426 ALA A C 1
ATOM 3394 O O . ALA A 1 426 ? 11.758 30.359 -8.062 1 96.88 426 ALA A O 1
ATOM 3395 N N . VAL A 1 427 ? 10.758 28.516 -8.711 1 96.38 427 VAL A N 1
ATOM 3396 C CA . VAL A 1 427 ? 9.484 29.188 -8.914 1 96.38 427 VAL A CA 1
ATOM 3397 C C . VAL A 1 427 ? 8.961 29.719 -7.578 1 96.38 427 VAL A C 1
ATOM 3399 O O . VAL A 1 427 ? 8.43 30.828 -7.5 1 96.38 427 VAL A O 1
ATOM 3402 N N . SER A 1 428 ? 9.07 28.922 -6.574 1 96 428 SER A N 1
ATOM 3403 C CA . SER A 1 428 ? 8.602 29.328 -5.254 1 96 428 SER A CA 1
ATOM 3404 C C . SER A 1 428 ? 9.43 30.484 -4.711 1 96 428 SER A C 1
ATOM 3406 O O . SER A 1 428 ? 8.898 31.391 -4.062 1 96 428 SER A O 1
ATOM 3408 N N . LEU A 1 429 ? 10.742 30.453 -4.969 1 94.25 429 LEU A N 1
ATOM 3409 C CA . LEU A 1 429 ? 11.602 31.547 -4.523 1 94.25 429 LEU A CA 1
ATOM 3410 C C . LEU A 1 429 ? 11.312 32.812 -5.297 1 94.25 429 LEU A C 1
ATOM 3412 O O . LEU A 1 429 ? 11.383 33.906 -4.738 1 94.25 429 LEU A O 1
ATOM 3416 N N . ALA A 1 430 ? 10.977 32.656 -6.551 1 94.25 430 ALA A N 1
ATOM 3417 C CA . ALA A 1 430 ? 10.617 33.812 -7.367 1 94.25 430 ALA A CA 1
ATOM 3418 C C . ALA A 1 430 ? 9.305 34.438 -6.898 1 94.25 430 ALA A C 1
ATOM 3420 O O . ALA A 1 430 ? 9.117 35.625 -6.984 1 94.25 430 ALA A O 1
ATOM 3421 N N . PHE A 1 431 ? 8.461 33.625 -6.414 1 93.88 431 PHE A N 1
ATOM 3422 C CA . PHE A 1 431 ? 7.145 34.062 -5.961 1 93.88 431 PHE A CA 1
ATOM 3423 C C . PHE A 1 431 ? 7.211 34.562 -4.531 1 93.88 431 PHE A C 1
ATOM 3425 O O . PHE A 1 431 ? 6.273 35.219 -4.055 1 93.88 431 PHE A O 1
ATOM 3432 N N . TYR A 1 432 ? 8.258 34.406 -3.842 1 92.06 432 TYR A N 1
ATOM 3433 C CA . TYR A 1 432 ? 8.406 34.656 -2.414 1 92.06 432 TYR A CA 1
ATOM 3434 C C . TYR A 1 432 ? 8.242 36.156 -2.115 1 92.06 432 TYR A C 1
ATOM 3436 O O . TYR A 1 432 ? 7.516 36.531 -1.19 1 92.06 432 TYR A O 1
ATOM 3444 N N . PRO A 1 433 ? 8.891 37.062 -2.965 1 89.56 433 PRO A N 1
ATOM 3445 C CA . PRO A 1 433 ? 8.703 38.5 -2.701 1 89.56 433 PRO A CA 1
ATOM 3446 C C . PRO A 1 433 ? 7.258 38.938 -2.881 1 89.56 433 PRO A C 1
ATOM 3448 O O . PRO A 1 433 ? 6.789 39.844 -2.156 1 89.56 433 PRO A O 1
ATOM 3451 N N . PHE A 1 434 ? 6.641 38.344 -3.814 1 91.31 434 PHE A N 1
ATOM 3452 C CA . PHE A 1 434 ? 5.238 38.688 -4.02 1 91.31 434 PHE A CA 1
ATOM 3453 C C . PHE A 1 434 ? 4.398 38.25 -2.824 1 91.31 434 PHE A C 1
ATOM 3455 O O . PHE A 1 434 ? 3.525 39 -2.369 1 91.31 434 PHE A O 1
ATOM 3462 N N . ALA A 1 435 ? 4.594 37.062 -2.33 1 91.25 435 ALA A N 1
ATOM 3463 C CA . ALA A 1 435 ? 3.865 36.562 -1.164 1 91.25 435 ALA A CA 1
ATOM 3464 C C . ALA A 1 435 ? 4.137 37.438 0.062 1 91.25 435 ALA A C 1
ATOM 3466 O O . ALA A 1 435 ? 3.227 37.719 0.847 1 91.25 435 ALA A O 1
ATOM 3467 N N . ALA A 1 436 ? 5.359 37.906 0.173 1 86.25 436 ALA A N 1
ATOM 3468 C CA . ALA A 1 436 ? 5.719 38.781 1.293 1 86.25 436 ALA A CA 1
ATOM 3469 C C . ALA A 1 436 ? 5.016 40.125 1.188 1 86.25 436 ALA A C 1
ATOM 3471 O O . ALA A 1 436 ? 4.609 40.688 2.201 1 86.25 436 ALA A O 1
ATOM 3472 N N . PHE A 1 437 ? 4.895 40.531 -0.061 1 87.38 437 PHE A N 1
ATOM 3473 C CA . PHE A 1 437 ? 4.195 41.812 -0.292 1 87.38 437 PHE A CA 1
ATOM 3474 C C . PHE A 1 437 ? 2.727 41.688 0.094 1 87.38 437 PHE A C 1
ATOM 3476 O O . PHE A 1 437 ? 2.172 42.594 0.72 1 87.38 437 PHE A O 1
ATOM 3483 N N . VAL A 1 438 ? 2.186 40.625 -0.206 1 89.56 438 VAL A N 1
ATOM 3484 C CA . VAL A 1 438 ? 0.781 40.375 0.117 1 89.56 438 VAL A CA 1
ATOM 3485 C C . VAL A 1 438 ? 0.609 40.281 1.631 1 89.56 438 VAL A C 1
ATOM 3487 O O . VAL A 1 438 ? -0.362 40.781 2.189 1 89.56 438 VAL A O 1
ATOM 3490 N N . MET A 1 439 ? 1.462 39.594 2.264 1 85.62 439 MET A N 1
ATOM 3491 C CA . MET A 1 439 ? 1.407 39.469 3.717 1 85.62 439 MET A CA 1
ATOM 3492 C C . MET A 1 439 ? 1.479 40.812 4.398 1 85.62 439 MET A C 1
ATOM 3494 O O . MET A 1 439 ? 0.726 41.094 5.336 1 85.62 439 MET A O 1
ATOM 3498 N N . ARG A 1 440 ? 2.355 41.688 3.916 1 81.5 440 ARG A N 1
ATOM 3499 C CA . ARG A 1 440 ? 2.492 43.031 4.469 1 81.5 440 ARG A CA 1
ATOM 3500 C C . ARG A 1 440 ? 1.242 43.875 4.203 1 81.5 440 ARG A C 1
ATOM 3502 O O . ARG A 1 440 ? 0.799 44.625 5.066 1 81.5 440 ARG A O 1
ATOM 3509 N N . TRP A 1 441 ? 0.844 43.719 2.969 1 85.06 441 TRP A N 1
ATOM 3510 C CA . TRP A 1 441 ? -0.368 44.438 2.596 1 85.06 441 TRP A CA 1
ATOM 3511 C C . TRP A 1 441 ? -1.538 44.031 3.486 1 85.06 441 TRP A C 1
ATOM 3513 O O . TRP A 1 441 ? -2.297 44.875 3.951 1 85.06 441 TRP A O 1
ATOM 3523 N N . ARG A 1 442 ? -1.66 42.781 3.844 1 85.31 442 ARG A N 1
ATOM 3524 C CA . ARG A 1 442 ? -2.719 42.281 4.715 1 85.31 442 ARG A CA 1
ATOM 3525 C C . ARG A 1 442 ? -2.514 42.75 6.152 1 85.31 442 ARG A C 1
ATOM 3527 O O . ARG A 1 442 ? -3.477 43.094 6.84 1 85.31 442 ARG A O 1
ATOM 3534 N N . ALA A 1 443 ? -1.356 42.688 6.648 1 77.19 443 ALA A N 1
ATOM 3535 C CA . ALA A 1 443 ? -1.043 43.156 8.008 1 77.19 443 ALA A CA 1
ATOM 3536 C C . ALA A 1 443 ? -1.371 44.625 8.188 1 77.19 443 ALA A C 1
ATOM 3538 O O . ALA A 1 443 ? -1.864 45.031 9.242 1 77.19 443 ALA A O 1
ATOM 3539 N N . LYS A 1 444 ? -1.086 45.438 7.188 1 76.75 444 LYS A N 1
ATOM 3540 C CA . LYS A 1 444 ? -1.362 46.875 7.242 1 76.75 444 LYS A CA 1
ATOM 3541 C C . LYS A 1 444 ? -2.865 47.125 7.242 1 76.75 444 LYS A C 1
ATOM 3543 O O . LYS A 1 444 ? -3.328 48.094 7.859 1 76.75 444 LYS A O 1
ATOM 3548 N N . ARG A 1 445 ? -3.482 46.219 6.664 1 77.56 445 ARG A N 1
ATOM 3549 C CA . ARG A 1 445 ? -4.926 46.406 6.57 1 77.56 445 ARG A CA 1
ATOM 3550 C C . ARG A 1 445 ? -5.645 45.719 7.727 1 77.56 445 ARG A C 1
ATOM 3552 O O . ARG A 1 445 ? -6.859 45.875 7.879 1 77.56 445 ARG A O 1
ATOM 3559 N N . GLY A 1 446 ? -4.98 45 8.602 1 66.94 446 GLY A N 1
ATOM 3560 C CA . GLY A 1 446 ? -5.551 44.344 9.766 1 66.94 446 GLY A CA 1
ATOM 3561 C C . GLY A 1 446 ? -6.312 43.094 9.43 1 66.94 446 GLY A C 1
ATOM 3562 O O . GLY A 1 446 ? -7.305 42.75 10.094 1 66.94 446 GLY A O 1
ATOM 3563 N N . ILE A 1 447 ? -6.094 42.562 8.328 1 64.31 447 ILE A N 1
ATOM 3564 C CA . ILE A 1 447 ? -6.742 41.312 7.949 1 64.31 447 ILE A CA 1
ATOM 3565 C C . ILE A 1 447 ? -5.848 40.125 8.312 1 64.31 447 ILE A C 1
ATOM 3567 O O . ILE A 1 447 ? -4.629 40.188 8.148 1 64.31 447 ILE A O 1
ATOM 3571 N N . MET B 1 1 ? -9.961 61.438 32.438 1 20.41 1 MET B N 1
ATOM 3572 C CA . MET B 1 1 ? -8.539 61.188 32.219 1 20.41 1 MET B CA 1
ATOM 3573 C C . MET B 1 1 ? -8.344 60.094 31.156 1 20.41 1 MET B C 1
ATOM 3575 O O . MET B 1 1 ? -8.602 58.938 31.406 1 20.41 1 MET B O 1
ATOM 3579 N N . THR B 1 2 ? -8.688 60.406 29.875 1 22.38 2 THR B N 1
ATOM 3580 C CA . THR B 1 2 ? -8.633 59.938 28.5 1 22.38 2 THR B CA 1
ATOM 3581 C C . THR B 1 2 ? -7.219 59.469 28.141 1 22.38 2 THR B C 1
ATOM 3583 O O . THR B 1 2 ? -6.289 60.281 28.141 1 22.38 2 THR B O 1
ATOM 3586 N N . ALA B 1 3 ? -6.875 58.406 28.703 1 30.3 3 ALA B N 1
ATOM 3587 C CA . ALA B 1 3 ? -5.457 58.094 28.578 1 30.3 3 ALA B CA 1
ATOM 3588 C C . ALA B 1 3 ? -4.98 58.281 27.141 1 30.3 3 ALA B C 1
ATOM 3590 O O . ALA B 1 3 ? -5.543 57.719 26.203 1 30.3 3 ALA B O 1
ATOM 3591 N N . LYS B 1 4 ? -4.578 59.562 26.812 1 31.08 4 LYS B N 1
ATOM 3592 C CA . LYS B 1 4 ? -3.867 60.031 25.641 1 31.08 4 LYS B CA 1
ATOM 3593 C C . LYS B 1 4 ? -2.852 59 25.141 1 31.08 4 LYS B C 1
ATOM 3595 O O . LYS B 1 4 ? -1.914 58.656 25.875 1 31.08 4 LYS B O 1
ATOM 3600 N N . VAL B 1 5 ? -3.334 57.969 24.5 1 31.28 5 VAL B N 1
ATOM 3601 C CA . VAL B 1 5 ? -2.5 57.219 23.562 1 31.28 5 VAL B CA 1
ATOM 3602 C C . VAL B 1 5 ? -1.455 58.156 22.938 1 31.28 5 VAL B C 1
ATOM 3604 O O . VAL B 1 5 ? -1.79 59.031 22.141 1 31.28 5 VAL B O 1
ATOM 3607 N N . GLU B 1 6 ? -0.679 58.906 23.766 1 28.02 6 GLU B N 1
ATOM 3608 C CA . GLU B 1 6 ? 0.468 59.688 23.312 1 28.02 6 GLU B CA 1
ATOM 3609 C C . GLU B 1 6 ? 1.133 59.031 22.094 1 28.02 6 GLU B C 1
ATOM 3611 O O . GLU B 1 6 ? 1.562 57.875 22.156 1 28.02 6 GLU B O 1
ATOM 3616 N N . LEU B 1 7 ? 0.783 59.344 20.891 1 31.94 7 LEU B N 1
ATOM 3617 C CA . LEU B 1 7 ? 1.386 59.406 19.562 1 31.94 7 LEU B CA 1
ATOM 3618 C C . LEU B 1 7 ? 2.896 59.594 19.672 1 31.94 7 LEU B C 1
ATOM 3620 O O . LEU B 1 7 ? 3.371 60.625 20.156 1 31.94 7 LEU B O 1
ATOM 3624 N N . LEU B 1 8 ? 3.582 58.594 20.266 1 32.75 8 LEU B N 1
ATOM 3625 C CA . LEU B 1 8 ? 5.031 58.719 20.359 1 32.75 8 LEU B CA 1
ATOM 3626 C C . LEU B 1 8 ? 5.543 59.719 19.328 1 32.75 8 LEU B C 1
ATOM 3628 O O . LEU B 1 8 ? 5.211 59.625 18.141 1 32.75 8 LEU B O 1
ATOM 3632 N N . ASP B 1 9 ? 5.766 60.938 19.609 1 33.19 9 ASP B N 1
ATOM 3633 C CA . ASP B 1 9 ? 6.262 62.156 18.969 1 33.19 9 ASP B CA 1
ATOM 3634 C C . ASP B 1 9 ? 7.168 61.812 17.781 1 33.19 9 ASP B C 1
ATOM 3636 O O . ASP B 1 9 ? 7.574 60.656 17.625 1 33.19 9 ASP B O 1
ATOM 3640 N N . ASP B 1 10 ? 8.117 62.844 17.359 1 35.66 10 ASP B N 1
ATOM 3641 C CA . ASP B 1 10 ? 8.961 63.312 16.281 1 35.66 10 ASP B CA 1
ATOM 3642 C C . ASP B 1 10 ? 10.07 62.344 15.953 1 35.66 10 ASP B C 1
ATOM 3644 O O . ASP B 1 10 ? 11.094 62.688 15.367 1 35.66 10 ASP B O 1
ATOM 3648 N N . ALA B 1 11 ? 10.461 61.406 16.812 1 41.56 11 ALA B N 1
ATOM 3649 C CA . ALA B 1 11 ? 11.664 60.594 16.672 1 41.56 11 ALA B CA 1
ATOM 3650 C C . ALA B 1 11 ? 11.664 59.812 15.352 1 41.56 11 ALA B C 1
ATOM 3652 O O . ALA B 1 11 ? 10.672 59.188 14.992 1 41.56 11 ALA B O 1
ATOM 3653 N N . SER B 1 12 ? 12.422 60.281 14.352 1 42.31 12 SER B N 1
ATOM 3654 C CA . SER B 1 12 ? 12.734 59.812 13.008 1 42.31 12 SER B CA 1
ATOM 3655 C C . SER B 1 12 ? 12.688 58.281 12.922 1 42.31 12 SER B C 1
ATOM 3657 O O . SER B 1 12 ? 13.164 57.594 13.828 1 42.31 12 SER B O 1
ATOM 3659 N N . PRO B 1 13 ? 11.664 57.75 12.281 1 49.06 13 PRO B N 1
ATOM 3660 C CA . PRO B 1 13 ? 11.57 56.312 12.102 1 49.06 13 PRO B CA 1
ATOM 3661 C C . PRO B 1 13 ? 12.938 55.625 12.062 1 49.06 13 PRO B C 1
ATOM 3663 O O . PRO B 1 13 ? 13.844 56.094 11.367 1 49.06 13 PRO B O 1
ATOM 3666 N N . PRO B 1 14 ? 13.438 55.188 13.234 1 53.97 14 PRO B N 1
ATOM 3667 C CA . PRO B 1 14 ? 14.781 54.594 13.227 1 53.97 14 PRO B CA 1
ATOM 3668 C C . PRO B 1 14 ? 15.141 54 11.875 1 53.97 14 PRO B C 1
ATOM 3670 O O . PRO B 1 14 ? 14.281 53.438 11.195 1 53.97 14 PRO B O 1
ATOM 3673 N N . VAL B 1 15 ? 16.047 54.531 11.18 1 57.72 15 VAL B N 1
ATOM 3674 C CA . VAL B 1 15 ? 16.609 54.156 9.883 1 57.72 15 VAL B CA 1
ATOM 3675 C C . VAL B 1 15 ? 16.875 52.656 9.844 1 57.72 15 VAL B C 1
ATOM 3677 O O . VAL B 1 15 ? 17.453 52.094 10.773 1 57.72 15 VAL B O 1
ATOM 3680 N N . ALA B 1 16 ? 16.047 51.844 9.062 1 66.62 16 ALA B N 1
ATOM 3681 C CA . ALA B 1 16 ? 16.234 50.438 8.781 1 66.62 16 ALA B CA 1
ATOM 3682 C C . ALA B 1 16 ? 17.719 50.094 8.625 1 66.62 16 ALA B C 1
ATOM 3684 O O . ALA B 1 16 ? 18.453 50.844 7.977 1 66.62 16 ALA B O 1
ATOM 3685 N N . ALA B 1 17 ? 18.234 49.312 9.547 1 68.44 17 ALA B N 1
ATOM 3686 C CA . ALA B 1 17 ? 19.656 48.969 9.508 1 68.44 17 ALA B CA 1
ATOM 3687 C C . ALA B 1 17 ? 19.875 47.688 8.695 1 68.44 17 ALA B C 1
ATOM 3689 O O . ALA B 1 17 ? 18.938 46.906 8.477 1 68.44 17 ALA B O 1
ATOM 3690 N N . SER B 1 18 ? 21.047 47.656 8.047 1 72 18 SER B N 1
ATOM 3691 C CA . SER B 1 18 ? 21.438 46.469 7.277 1 72 18 SER B CA 1
ATOM 3692 C C . SER B 1 18 ? 21.656 45.25 8.18 1 72 18 SER B C 1
ATOM 3694 O O . SER B 1 18 ? 21.828 45.406 9.391 1 72 18 SER B O 1
ATOM 3696 N N . PHE B 1 19 ? 21.5 44.094 7.766 1 73.75 19 PHE B N 1
ATOM 3697 C CA . PHE B 1 19 ? 21.578 42.844 8.516 1 73.75 19 PHE B CA 1
ATOM 3698 C C . PHE B 1 19 ? 22.906 42.75 9.258 1 73.75 19 PHE B C 1
ATOM 3700 O O . PHE B 1 19 ? 22.953 42.25 10.383 1 73.75 19 PHE B O 1
ATOM 3707 N N . PHE B 1 20 ? 23.969 43.344 8.711 1 72.81 20 PHE B N 1
ATOM 3708 C CA . PHE B 1 20 ? 25.281 43.156 9.305 1 72.81 20 PHE B CA 1
ATOM 3709 C C . PHE B 1 20 ? 25.672 44.375 10.133 1 72.81 20 PHE B C 1
ATOM 3711 O O . PHE B 1 20 ? 26.828 44.531 10.531 1 72.81 20 PHE B O 1
ATOM 3718 N N . ASP B 1 21 ? 24.672 45.188 10.352 1 73.75 21 ASP B N 1
ATOM 3719 C CA . ASP B 1 21 ? 24.953 46.375 11.156 1 73.75 21 ASP B CA 1
ATOM 3720 C C . ASP B 1 21 ? 25.25 46 12.602 1 73.75 21 ASP B C 1
ATOM 3722 O O . ASP B 1 21 ? 24.656 45.062 13.148 1 73.75 21 ASP B O 1
ATOM 3726 N N . GLN B 1 22 ? 26.203 46.594 13.18 1 72.75 22 GLN B N 1
ATOM 3727 C CA . GLN B 1 22 ? 26.703 46.281 14.516 1 72.75 22 GLN B CA 1
ATOM 3728 C C . GLN B 1 22 ? 25.609 46.469 15.57 1 72.75 22 GLN B C 1
ATOM 3730 O O . GLN B 1 22 ? 25.641 45.812 16.609 1 72.75 22 GLN B O 1
ATOM 3735 N N . SER B 1 23 ? 24.641 47.219 15.289 1 70.06 23 SER B N 1
ATOM 3736 C CA . SER B 1 23 ? 23.594 47.469 16.266 1 70.06 23 SER B CA 1
ATOM 3737 C C . SER B 1 23 ? 22.656 46.281 16.391 1 70.06 23 SER B C 1
ATOM 3739 O O . SER B 1 23 ? 21.984 46.125 17.422 1 70.06 23 SER B O 1
ATOM 3741 N N . LEU B 1 24 ? 22.766 45.5 15.469 1 75.25 24 LEU B N 1
ATOM 3742 C CA . LEU B 1 24 ? 21.844 44.344 15.469 1 75.25 24 LEU B CA 1
ATOM 3743 C C . LEU B 1 24 ? 22.562 43.062 15.883 1 75.25 24 LEU B C 1
ATOM 3745 O O . LEU B 1 24 ? 21.984 42 15.789 1 75.25 24 LEU B O 1
ATOM 3749 N N . LYS B 1 25 ? 23.75 43.156 16.359 1 77.75 25 LYS B N 1
ATOM 3750 C CA . LYS B 1 25 ? 24.547 41.969 16.703 1 77.75 25 LYS B CA 1
ATOM 3751 C C . LYS B 1 25 ? 23.906 41.188 17.844 1 77.75 25 LYS B C 1
ATOM 3753 O O . LYS B 1 25 ? 23.812 39.969 17.781 1 77.75 25 LYS B O 1
ATOM 3758 N N . GLU B 1 26 ? 23.438 41.875 18.859 1 78.44 26 GLU B N 1
ATOM 3759 C CA . GLU B 1 26 ? 22.828 41.188 20 1 78.44 26 GLU B CA 1
ATOM 3760 C C . GLU B 1 26 ? 21.516 40.531 19.594 1 78.44 26 GLU B C 1
ATOM 3762 O O . GLU B 1 26 ? 21.25 39.375 19.984 1 78.44 26 GLU B O 1
ATOM 3767 N N . VAL B 1 27 ? 20.75 41.219 18.75 1 79.81 27 VAL B N 1
ATOM 3768 C CA . VAL B 1 27 ? 19.484 40.656 18.297 1 79.81 27 VAL B CA 1
ATOM 3769 C C . VAL B 1 27 ? 19.734 39.469 17.375 1 79.81 27 VAL B C 1
ATOM 3771 O O . VAL B 1 27 ? 19.047 38.469 17.453 1 79.81 27 VAL B O 1
ATOM 3774 N N . ARG B 1 28 ? 20.766 39.656 16.594 1 82.19 28 ARG B N 1
ATOM 3775 C CA . ARG B 1 28 ? 21.125 38.562 15.695 1 82.19 28 ARG B CA 1
ATOM 3776 C C . ARG B 1 28 ? 21.516 37.312 16.484 1 82.19 28 ARG B C 1
ATOM 3778 O O . ARG B 1 28 ? 21.125 36.219 16.125 1 82.19 28 ARG B O 1
ATOM 3785 N N . ARG B 1 29 ? 22.266 37.5 17.469 1 82.69 29 ARG B N 1
ATOM 3786 C CA . ARG B 1 29 ? 22.703 36.344 18.297 1 82.69 29 ARG B CA 1
ATOM 3787 C C . ARG B 1 29 ? 21.516 35.719 19 1 82.69 29 ARG B C 1
ATOM 3789 O O . ARG B 1 29 ? 21.438 34.469 19.094 1 82.69 29 ARG B O 1
ATOM 3796 N N . ARG B 1 30 ? 20.688 36.5 19.438 1 80.94 30 ARG B N 1
ATOM 3797 C CA . ARG B 1 30 ? 19.5 35.969 20.109 1 80.94 30 ARG B CA 1
ATOM 3798 C C . ARG B 1 30 ? 18.609 35.219 19.141 1 80.94 30 ARG B C 1
ATOM 3800 O O . ARG B 1 30 ? 18.078 34.156 19.469 1 80.94 30 ARG B O 1
ATOM 3807 N N . VAL B 1 31 ? 18.422 35.812 18 1 83.44 31 VAL B N 1
ATOM 3808 C CA . VAL B 1 31 ? 17.578 35.188 16.984 1 83.44 31 VAL B CA 1
ATOM 3809 C C . VAL B 1 31 ? 18.203 33.875 16.531 1 83.44 31 VAL B C 1
ATOM 3811 O O . VAL B 1 31 ? 17.516 32.844 16.406 1 83.44 31 VAL B O 1
ATOM 3814 N N . PHE B 1 32 ? 19.516 33.875 16.359 1 86.56 32 PHE B N 1
ATOM 3815 C CA . PHE B 1 32 ? 20.203 32.688 15.93 1 86.56 32 PHE B CA 1
ATOM 3816 C C . PHE B 1 32 ? 20.109 31.594 17 1 86.56 32 PHE B C 1
ATOM 3818 O O . PHE B 1 32 ? 19.938 30.406 16.688 1 86.56 32 PHE B O 1
ATOM 3825 N N . TYR B 1 33 ? 20.219 31.969 18.219 1 87.44 33 TYR B N 1
ATOM 3826 C CA . TYR B 1 33 ? 20.125 31 19.312 1 87.44 33 TYR B CA 1
ATOM 3827 C C . TYR B 1 33 ? 18.719 30.422 19.406 1 87.44 33 TYR B C 1
ATOM 3829 O O . TYR B 1 33 ? 18.562 29.203 19.516 1 87.44 33 TYR B O 1
ATOM 3837 N N . GLN B 1 34 ? 17.766 31.281 19.312 1 85.75 34 GLN B N 1
ATOM 3838 C CA . GLN B 1 34 ? 16.391 30.797 19.391 1 85.75 34 GLN B CA 1
ATOM 3839 C C . GLN B 1 34 ? 16.031 29.938 18.172 1 85.75 34 GLN B C 1
ATOM 3841 O O . GLN B 1 34 ? 15.344 28.922 18.312 1 85.75 34 GLN B O 1
ATOM 3846 N N . TRP B 1 35 ? 16.469 30.391 17.094 1 88.31 35 TRP B N 1
ATOM 3847 C CA . TRP B 1 35 ? 16.25 29.641 15.867 1 88.31 35 TRP B CA 1
ATOM 3848 C C . TRP B 1 35 ? 16.938 28.281 15.922 1 88.31 35 TRP B C 1
ATOM 3850 O O . TRP B 1 35 ? 16.328 27.266 15.594 1 88.31 35 TRP B O 1
ATOM 3860 N N . ALA B 1 36 ? 18.141 28.219 16.359 1 90.25 36 ALA B N 1
ATOM 3861 C CA . ALA B 1 36 ? 18.891 26.969 16.453 1 90.25 36 ALA B CA 1
ATOM 3862 C C . ALA B 1 36 ? 18.281 26.047 17.484 1 90.25 36 ALA B C 1
ATOM 3864 O O . ALA B 1 36 ? 18.234 24.828 17.281 1 90.25 36 ALA B O 1
ATOM 3865 N N . ARG B 1 37 ? 17.906 26.609 18.547 1 90.25 37 ARG B N 1
ATOM 3866 C CA . ARG B 1 37 ? 17.297 25.812 19.594 1 90.25 37 ARG B CA 1
ATOM 3867 C C . ARG B 1 37 ? 15.984 25.188 19.125 1 90.25 37 ARG B C 1
ATOM 3869 O O . ARG B 1 37 ? 15.75 24 19.328 1 90.25 37 ARG B O 1
ATOM 3876 N N . THR B 1 38 ? 15.172 26.016 18.484 1 88.25 38 THR B N 1
ATOM 3877 C CA . THR B 1 38 ? 13.914 25.5 17.953 1 88.25 38 THR B CA 1
ATOM 3878 C C . THR B 1 38 ? 14.172 24.422 16.906 1 88.25 38 THR B C 1
ATOM 3880 O O . THR B 1 38 ? 13.5 23.391 16.906 1 88.25 38 THR B O 1
ATOM 3883 N N . LEU B 1 39 ? 15.102 24.672 16.078 1 90.5 39 LEU B N 1
ATOM 3884 C CA . LEU B 1 39 ? 15.445 23.688 15.047 1 90.5 39 LEU B CA 1
ATOM 3885 C C . LEU B 1 39 ? 15.945 22.391 15.672 1 90.5 39 LEU B C 1
ATOM 3887 O O . LEU B 1 39 ? 15.578 21.312 15.219 1 90.5 39 LEU B O 1
ATOM 3891 N N . PHE B 1 40 ? 16.703 22.5 16.703 1 92.75 40 PHE B N 1
ATOM 3892 C CA . PHE B 1 40 ? 17.219 21.312 17.375 1 92.75 40 PHE B CA 1
ATOM 3893 C C . PHE B 1 40 ? 16.094 20.516 18.016 1 92.75 40 PHE B C 1
ATOM 3895 O O . PHE B 1 40 ? 16.078 19.281 17.938 1 92.75 40 PHE B O 1
ATOM 3902 N N . ILE B 1 41 ? 15.188 21.203 18.609 1 90.88 41 ILE B N 1
ATOM 3903 C CA . ILE B 1 41 ? 14.055 20.547 19.234 1 90.88 41 ILE B CA 1
ATOM 3904 C C . ILE B 1 41 ? 13.211 19.828 18.188 1 90.88 41 ILE B C 1
ATOM 3906 O O . ILE B 1 41 ? 12.797 18.688 18.375 1 90.88 41 ILE B O 1
ATOM 3910 N N . LEU B 1 42 ? 13.008 20.516 17.125 1 90.12 42 LEU B N 1
ATOM 3911 C CA . LEU B 1 42 ? 12.219 19.922 16.047 1 90.12 42 LEU B CA 1
ATOM 3912 C C . LEU B 1 42 ? 12.922 18.719 15.453 1 90.12 42 LEU B C 1
ATOM 3914 O O . LEU B 1 42 ? 12.297 17.688 15.195 1 90.12 42 LEU B O 1
ATOM 3918 N N . CYS B 1 43 ? 14.18 18.828 15.273 1 92.12 43 CYS B N 1
ATOM 3919 C CA . CYS B 1 43 ? 14.961 17.719 14.734 1 92.12 43 CYS B CA 1
ATOM 3920 C C . CYS B 1 43 ? 14.914 16.516 15.656 1 92.12 43 CYS B C 1
ATOM 3922 O O . CYS B 1 43 ? 14.688 15.391 15.203 1 92.12 43 CYS B O 1
ATOM 3924 N N . ALA B 1 44 ? 15.117 16.766 16.922 1 92.88 44 ALA B N 1
ATOM 3925 C CA . ALA B 1 44 ? 15.078 15.68 17.891 1 92.88 44 ALA B CA 1
ATOM 3926 C C . ALA B 1 44 ? 13.695 15.047 17.953 1 92.88 44 ALA B C 1
ATOM 3928 O O . ALA B 1 44 ? 13.57 13.82 18.047 1 92.88 44 ALA B O 1
ATOM 3929 N N . PHE B 1 45 ? 12.719 15.852 17.875 1 92.25 45 PHE B N 1
ATOM 3930 C CA . PHE B 1 45 ? 11.344 15.375 17.906 1 92.25 45 PHE B CA 1
ATOM 3931 C C . PHE B 1 45 ? 11.039 14.539 16.672 1 92.25 45 PHE B C 1
ATOM 3933 O O . PHE B 1 45 ? 10.492 13.438 16.781 1 92.25 45 PHE B O 1
ATOM 3940 N N . ILE B 1 46 ? 11.406 15.031 15.57 1 89.19 46 ILE B N 1
ATOM 3941 C CA . ILE B 1 46 ? 11.125 14.336 14.32 1 89.19 46 ILE B CA 1
ATOM 3942 C C . ILE B 1 46 ? 11.875 13.008 14.289 1 89.19 46 ILE B C 1
ATOM 3944 O O . ILE B 1 46 ? 11.312 11.984 13.891 1 89.19 46 ILE B O 1
ATOM 3948 N N . PHE B 1 47 ? 13.078 13.023 14.75 1 92.56 47 PHE B N 1
ATOM 3949 C CA . PHE B 1 47 ? 13.867 11.797 14.805 1 92.56 47 PHE B CA 1
ATOM 3950 C C . PHE B 1 47 ? 13.203 10.766 15.703 1 92.56 47 PHE B C 1
ATOM 3952 O O . PHE B 1 47 ? 13.078 9.602 15.336 1 92.56 47 PHE B O 1
ATOM 3959 N N . GLY B 1 48 ? 12.727 11.203 16.828 1 92.75 48 GLY B N 1
ATOM 3960 C CA . GLY B 1 48 ? 12.078 10.297 17.781 1 92.75 48 GLY B CA 1
ATOM 3961 C C . GLY B 1 48 ? 10.75 9.766 17.281 1 92.75 48 GLY B C 1
ATOM 3962 O O . GLY B 1 48 ? 10.5 8.562 17.312 1 92.75 48 GLY B O 1
ATOM 3963 N N . VAL B 1 49 ? 9.953 10.586 16.734 1 92.25 49 VAL B N 1
ATOM 3964 C CA . VAL B 1 49 ? 8.594 10.219 16.359 1 92.25 49 VAL B CA 1
ATOM 3965 C C . VAL B 1 49 ? 8.625 9.406 15.062 1 92.25 49 VAL B C 1
ATOM 3967 O O . VAL B 1 49 ? 7.887 8.43 14.922 1 92.25 49 VAL B O 1
ATOM 3970 N N . LEU B 1 50 ? 9.438 9.773 14.117 1 91.75 50 LEU B N 1
ATOM 3971 C CA . LEU B 1 50 ? 9.531 9.031 12.867 1 91.75 50 LEU B CA 1
ATOM 3972 C C . LEU B 1 50 ? 10.117 7.648 13.094 1 91.75 50 LEU B C 1
ATOM 3974 O O . LEU B 1 50 ? 9.82 6.711 12.344 1 91.75 50 LEU B O 1
ATOM 3978 N N . SER B 1 51 ? 10.945 7.523 14.109 1 93.44 51 SER B N 1
ATOM 3979 C CA . SER B 1 51 ? 11.516 6.223 14.438 1 93.44 51 SER B CA 1
ATOM 3980 C C . SER B 1 51 ? 10.422 5.227 14.828 1 93.44 51 SER B C 1
ATOM 3982 O O . SER B 1 51 ? 10.562 4.023 14.602 1 93.44 51 SER B O 1
ATOM 3984 N N . LEU B 1 52 ? 9.336 5.734 15.305 1 92 52 LEU B N 1
ATOM 3985 C CA . LEU B 1 52 ? 8.219 4.867 15.664 1 92 52 LEU B CA 1
ATOM 3986 C C . LEU B 1 52 ? 7.582 4.262 14.414 1 92 52 LEU B C 1
ATOM 3988 O O . LEU B 1 52 ? 7.125 3.115 14.438 1 92 52 LEU B O 1
ATOM 3992 N N . PHE B 1 53 ? 7.586 4.996 13.43 1 91.88 53 PHE B N 1
ATOM 3993 C CA . PHE B 1 53 ? 6.996 4.492 12.195 1 91.88 53 PHE B CA 1
ATOM 3994 C C . PHE B 1 53 ? 7.93 3.5 11.508 1 91.88 53 PHE B C 1
ATOM 3996 O O . PHE B 1 53 ? 7.508 2.416 11.109 1 91.88 53 PHE B O 1
ATOM 4003 N N . TRP B 1 54 ? 9.203 3.875 11.367 1 92.62 54 TRP B N 1
ATOM 4004 C CA . TRP B 1 54 ? 10.18 2.965 10.781 1 92.62 54 TRP B CA 1
ATOM 4005 C C . TRP B 1 54 ? 10.32 1.699 11.625 1 92.62 54 TRP B C 1
ATOM 4007 O O . TRP B 1 54 ? 10.555 0.613 11.086 1 92.62 54 TRP B O 1
ATOM 4017 N N . GLY B 1 55 ? 10.188 1.85 12.875 1 91.5 55 GLY B N 1
ATOM 4018 C CA . GLY B 1 55 ? 10.312 0.717 13.781 1 91.5 55 GLY B CA 1
ATOM 4019 C C . GLY B 1 55 ? 9.203 -0.306 13.602 1 91.5 55 GLY B C 1
ATOM 4020 O O . GLY B 1 55 ? 9.398 -1.494 13.867 1 91.5 55 GLY B O 1
ATOM 4021 N N . SER B 1 56 ? 8.078 0.115 13.117 1 91.44 56 SER B N 1
ATOM 4022 C CA . SER B 1 56 ? 6.957 -0.803 12.914 1 91.44 56 SER B CA 1
ATOM 4023 C C . SER B 1 56 ? 7.242 -1.775 11.781 1 91.44 56 SER B C 1
ATOM 4025 O O . SER B 1 56 ? 6.664 -2.863 11.727 1 91.44 56 SER B O 1
ATOM 4027 N N . GLN B 1 57 ? 8.125 -1.424 10.875 1 89 57 GLN B N 1
ATOM 4028 C CA . GLN B 1 57 ? 8.445 -2.279 9.734 1 89 57 GLN B CA 1
ATOM 4029 C C . GLN B 1 57 ? 9.836 -2.898 9.883 1 89 57 GLN B C 1
ATOM 4031 O O . GLN B 1 57 ? 10.359 -3.492 8.938 1 89 57 GLN B O 1
ATOM 4036 N N . TYR B 1 58 ? 10.289 -2.684 11.133 1 88 58 TYR B N 1
ATOM 4037 C CA . TYR B 1 58 ? 11.625 -3.225 11.391 1 88 58 TYR B CA 1
ATOM 4038 C C . TYR B 1 58 ? 11.57 -4.73 11.602 1 88 58 TYR B C 1
ATOM 4040 O O . TYR B 1 58 ? 10.766 -5.223 12.398 1 88 58 TYR B O 1
ATOM 4048 N N . HIS B 1 59 ? 12.242 -5.562 10.836 1 85.94 59 HIS B N 1
ATOM 4049 C CA . HIS B 1 59 ? 12.344 -7.016 10.906 1 85.94 59 HIS B CA 1
ATOM 4050 C C . HIS B 1 59 ? 11 -7.68 10.617 1 85.94 59 HIS B C 1
ATOM 4052 O O . HIS B 1 59 ? 10.578 -8.578 11.344 1 85.94 59 HIS B O 1
ATOM 4058 N N . THR B 1 60 ? 10.266 -7.18 9.719 1 89.19 60 THR B N 1
ATOM 4059 C CA . THR B 1 60 ? 8.992 -7.734 9.258 1 89.19 60 THR B CA 1
ATOM 4060 C C . THR B 1 60 ? 9.188 -9.164 8.75 1 89.19 60 THR B C 1
ATOM 4062 O O . THR B 1 60 ? 8.344 -10.031 8.992 1 89.19 60 THR B O 1
ATOM 4065 N N . GLU B 1 61 ? 10.328 -9.422 8.102 1 89.94 61 GLU B N 1
ATOM 4066 C CA . GLU B 1 61 ? 10.609 -10.734 7.527 1 89.94 61 GLU B CA 1
ATOM 4067 C C . GLU B 1 61 ? 10.773 -11.789 8.617 1 89.94 61 GLU B C 1
ATOM 4069 O O . GLU B 1 61 ? 10.391 -12.953 8.43 1 89.94 61 GLU B O 1
ATOM 4074 N N . ALA B 1 62 ? 11.297 -11.375 9.75 1 89.88 62 ALA B N 1
ATOM 4075 C CA . ALA B 1 62 ? 11.492 -12.297 10.867 1 89.88 62 ALA B CA 1
ATOM 4076 C C . ALA B 1 62 ? 10.156 -12.695 11.492 1 89.88 62 ALA B C 1
ATOM 4078 O O . ALA B 1 62 ? 10.055 -13.734 12.148 1 89.88 62 ALA B O 1
ATOM 4079 N N . ASN B 1 63 ? 9.125 -11.953 11.234 1 93.19 63 ASN B N 1
ATOM 4080 C CA . ASN B 1 63 ? 7.824 -12.211 11.844 1 93.19 63 ASN B CA 1
ATOM 4081 C C . ASN B 1 63 ? 6.863 -12.867 10.859 1 93.19 63 ASN B C 1
ATOM 4083 O O . ASN B 1 63 ? 5.656 -12.93 11.109 1 93.19 63 ASN B O 1
ATOM 4087 N N . TYR B 1 64 ? 7.34 -13.383 9.773 1 93.56 64 TYR B N 1
ATOM 4088 C CA . TYR B 1 64 ? 6.531 -14.062 8.773 1 93.56 64 TYR B CA 1
ATOM 4089 C C . TYR B 1 64 ? 5.773 -15.234 9.383 1 93.56 64 TYR B C 1
ATOM 4091 O O . TYR B 1 64 ? 4.613 -15.477 9.047 1 93.56 64 TYR B O 1
ATOM 4099 N N . PRO B 1 65 ? 6.445 -15.953 10.367 1 94.19 65 PRO B N 1
ATOM 4100 C CA . PRO B 1 65 ? 5.762 -17.109 10.938 1 94.19 65 PRO B CA 1
ATOM 4101 C C . PRO B 1 65 ? 4.527 -16.734 11.75 1 94.19 65 PRO B C 1
ATOM 4103 O O . PRO B 1 65 ? 3.719 -17.594 12.094 1 94.19 65 PRO B O 1
ATOM 4106 N N . ALA B 1 66 ? 4.367 -15.445 12.055 1 94.25 66 ALA B N 1
ATOM 4107 C CA . ALA B 1 66 ? 3.174 -14.992 12.758 1 94.25 66 ALA B CA 1
ATOM 4108 C C . ALA B 1 66 ? 1.94 -15.086 11.867 1 94.25 66 ALA B C 1
ATOM 4110 O O . ALA B 1 66 ? 0.811 -15.133 12.359 1 94.25 66 ALA B O 1
ATOM 4111 N N . LEU B 1 67 ? 2.121 -15.055 10.555 1 96.38 67 LEU B N 1
ATOM 4112 C CA . LEU B 1 67 ? 1.039 -15.25 9.594 1 96.38 67 LEU B CA 1
ATOM 4113 C C . LEU B 1 67 ? 0.725 -16.734 9.438 1 96.38 67 LEU B C 1
ATOM 4115 O O . LEU B 1 67 ? 1.325 -17.422 8.602 1 96.38 67 LEU B O 1
ATOM 4119 N N . LYS B 1 68 ? -0.182 -17.156 10.156 1 97.25 68 LYS B N 1
ATOM 4120 C CA . LYS B 1 68 ? -0.503 -18.578 10.219 1 97.25 68 LYS B CA 1
ATOM 4121 C C . LYS B 1 68 ? -1.274 -19.016 8.977 1 97.25 68 LYS B C 1
ATOM 4123 O O . LYS B 1 68 ? -2.232 -18.359 8.562 1 97.25 68 LYS B O 1
ATOM 4128 N N . VAL B 1 69 ? -0.867 -20.078 8.398 1 98.19 69 VAL B N 1
ATOM 4129 C CA . VAL B 1 69 ? -1.52 -20.719 7.258 1 98.19 69 VAL B CA 1
ATOM 4130 C C . VAL B 1 69 ? -1.776 -22.188 7.574 1 98.19 69 VAL B C 1
ATOM 4132 O O . VAL B 1 69 ? -0.846 -22.938 7.883 1 98.19 69 VAL B O 1
ATOM 4135 N N . TRP B 1 70 ? -2.992 -22.641 7.516 1 98.5 70 TRP B N 1
ATOM 4136 C CA . TRP B 1 70 ? -3.357 -24.016 7.84 1 98.5 70 TRP B CA 1
ATOM 4137 C C . TRP B 1 70 ? -3.223 -24.922 6.617 1 98.5 70 TRP B C 1
ATOM 4139 O O . TRP B 1 70 ? -3.604 -24.531 5.508 1 98.5 70 TRP B O 1
ATOM 4149 N N . ILE B 1 71 ? -2.586 -25.984 6.797 1 98.5 71 ILE B N 1
ATOM 4150 C CA . ILE B 1 71 ? -2.598 -27.062 5.824 1 98.5 71 ILE B CA 1
ATOM 4151 C C . ILE B 1 71 ? -3.445 -28.219 6.348 1 98.5 71 ILE B C 1
ATOM 4153 O O . ILE B 1 71 ? -3.119 -28.828 7.371 1 98.5 71 ILE B O 1
ATOM 4157 N N . VAL B 1 72 ? -4.523 -28.469 5.727 1 98.25 72 VAL B N 1
ATOM 4158 C CA . VAL B 1 72 ? -5.434 -29.516 6.188 1 98.25 72 VAL B CA 1
ATOM 4159 C C . VAL B 1 72 ? -5.586 -30.578 5.102 1 98.25 72 VAL B C 1
ATOM 4161 O O . VAL B 1 72 ? -6.082 -30.297 4.012 1 98.25 72 VAL B O 1
ATOM 4164 N N . ASP B 1 73 ? -5.199 -31.734 5.391 1 97.5 73 ASP B N 1
ATOM 4165 C CA . ASP B 1 73 ? -5.254 -32.844 4.457 1 97.5 73 ASP B CA 1
ATOM 4166 C C . ASP B 1 73 ? -6.508 -33.688 4.684 1 97.5 73 ASP B C 1
ATOM 4168 O O . ASP B 1 73 ? -6.562 -34.5 5.621 1 97.5 73 ASP B O 1
ATOM 4172 N N . PHE B 1 74 ? -7.492 -33.594 3.795 1 96.88 74 PHE B N 1
ATOM 4173 C CA . PHE B 1 74 ? -8.711 -34.375 3.873 1 96.88 74 PHE B CA 1
ATOM 4174 C C . PHE B 1 74 ? -8.641 -35.594 2.943 1 96.88 74 PHE B C 1
ATOM 4176 O O . PHE B 1 74 ? -9.594 -36.344 2.838 1 96.88 74 PHE B O 1
ATOM 4183 N N . ASP B 1 75 ? -7.547 -35.688 2.238 1 96 75 ASP B N 1
ATOM 4184 C CA . ASP B 1 75 ? -7.391 -36.719 1.218 1 96 75 ASP B CA 1
ATOM 4185 C C . ASP B 1 75 ? -7.547 -38.125 1.819 1 96 75 ASP B C 1
ATOM 4187 O O . ASP B 1 75 ? -6.719 -38.531 2.625 1 96 75 ASP B O 1
ATOM 4191 N N . GLY B 1 76 ? -8.57 -38.781 1.484 1 93.62 76 GLY B N 1
ATOM 4192 C CA . GLY B 1 76 ? -8.82 -40.125 1.931 1 93.62 76 GLY B CA 1
ATOM 4193 C C . GLY B 1 76 ? -9.242 -40.219 3.385 1 93.62 76 GLY B C 1
ATOM 4194 O O . GLY B 1 76 ? -9.172 -41.281 3.996 1 93.62 76 GLY B O 1
ATOM 4195 N N . GLN B 1 77 ? -9.664 -39.125 3.947 1 91.94 77 GLN B N 1
ATOM 4196 C CA . GLN B 1 77 ? -9.945 -39.125 5.379 1 91.94 77 GLN B CA 1
ATOM 4197 C C . GLN B 1 77 ? -11.438 -38.969 5.645 1 91.94 77 GLN B C 1
ATOM 4199 O O . GLN B 1 77 ? -11.883 -39.031 6.793 1 91.94 77 GLN B O 1
ATOM 4204 N N . VAL B 1 78 ? -12.219 -38.75 4.656 1 90.12 78 VAL B N 1
ATOM 4205 C CA . VAL B 1 78 ? -13.648 -38.469 4.805 1 90.12 78 VAL B CA 1
ATOM 4206 C C . VAL B 1 78 ? -14.453 -39.531 4.066 1 90.12 78 VAL B C 1
ATOM 4208 O O . VAL B 1 78 ? -14.039 -40 3 1 90.12 78 VAL B O 1
ATOM 4211 N N . ASP B 1 79 ? -15.555 -39.938 4.629 1 86.44 79 ASP B N 1
ATOM 4212 C CA . ASP B 1 79 ? -16.438 -40.875 3.973 1 86.44 79 ASP B CA 1
ATOM 4213 C C . ASP B 1 79 ? -17.078 -40.281 2.729 1 86.44 79 ASP B C 1
ATOM 4215 O O . ASP B 1 79 ? -17.469 -39.094 2.736 1 86.44 79 ASP B O 1
ATOM 4219 N N . PRO B 1 80 ? -17.094 -41.031 1.686 1 87.62 80 PRO B N 1
ATOM 4220 C CA . PRO B 1 80 ? -16.812 -42.438 1.371 1 87.62 80 PRO B CA 1
ATOM 4221 C C . PRO B 1 80 ? -15.445 -42.625 0.719 1 87.62 80 PRO B C 1
ATOM 4223 O O . PRO B 1 80 ? -15.203 -43.656 0.064 1 87.62 80 PRO B O 1
ATOM 4226 N N . TYR B 1 81 ? -14.633 -41.688 0.878 1 85.81 81 TYR B N 1
ATOM 4227 C CA . TYR B 1 81 ? -13.352 -41.719 0.171 1 85.81 81 TYR B CA 1
ATOM 4228 C C . TYR B 1 81 ? -12.234 -42.219 1.083 1 85.81 81 TYR B C 1
ATOM 4230 O O . TYR B 1 81 ? -11.062 -41.906 0.866 1 85.81 81 TYR B O 1
ATOM 4238 N N . HIS B 1 82 ? -12.523 -43 2.049 1 88.12 82 HIS B N 1
ATOM 4239 C CA . HIS B 1 82 ? -11.508 -43.469 2.986 1 88.12 82 HIS B CA 1
ATOM 4240 C C . HIS B 1 82 ? -10.508 -44.406 2.303 1 88.12 82 HIS B C 1
ATOM 4242 O O . HIS B 1 82 ? -10.906 -45.344 1.617 1 88.12 82 HIS B O 1
ATOM 4248 N N . SER B 1 83 ? -9.352 -43.938 2.277 1 87.81 83 SER B N 1
ATOM 4249 C CA . SER B 1 83 ? -8.281 -44.75 1.684 1 87.81 83 SER B CA 1
ATOM 4250 C C . SER B 1 83 ? -6.965 -44.562 2.424 1 87.81 83 SER B C 1
ATOM 4252 O O . SER B 1 83 ? -6.66 -43.438 2.875 1 87.81 83 SER B O 1
ATOM 4254 N N . ASP B 1 84 ? -6.207 -45.656 2.598 1 84.81 84 ASP B N 1
ATOM 4255 C CA . ASP B 1 84 ? -4.906 -45.594 3.258 1 84.81 84 ASP B CA 1
ATOM 4256 C C . ASP B 1 84 ? -3.789 -45.344 2.246 1 84.81 84 ASP B C 1
ATOM 4258 O O . ASP B 1 84 ? -2.65 -45.062 2.627 1 84.81 84 ASP B O 1
ATOM 4262 N N . ASN B 1 85 ? -4.129 -45.344 1 1 89.19 85 ASN B N 1
ATOM 4263 C CA . ASN B 1 85 ? -3.127 -45.188 -0.047 1 89.19 85 ASN B CA 1
ATOM 4264 C C . ASN B 1 85 ? -3.336 -43.875 -0.808 1 89.19 85 ASN B C 1
ATOM 4266 O O . ASN B 1 85 ? -3.74 -43.875 -1.972 1 89.19 85 ASN B O 1
ATOM 4270 N N . THR B 1 86 ? -3.102 -42.812 -0.188 1 94.06 86 THR B N 1
ATOM 4271 C CA . THR B 1 86 ? -3.254 -41.5 -0.825 1 94.06 86 THR B CA 1
ATOM 4272 C C . THR B 1 86 ? -1.9 -40.938 -1.266 1 94.06 86 THR B C 1
ATOM 4274 O O . THR B 1 86 ? -0.869 -41.281 -0.675 1 94.06 86 THR B O 1
ATOM 4277 N N . ILE B 1 87 ? -1.841 -40.156 -2.293 1 94.19 87 ILE B N 1
ATOM 4278 C CA . ILE B 1 87 ? -0.579 -39.625 -2.809 1 94.19 87 ILE B CA 1
ATOM 4279 C C . ILE B 1 87 ? -0.591 -38.125 -2.76 1 94.19 87 ILE B C 1
ATOM 4281 O O . ILE B 1 87 ? 0.438 -37.469 -2.502 1 94.19 87 ILE B O 1
ATOM 4285 N N . VAL B 1 88 ? -1.721 -37.469 -3.031 1 95.88 88 VAL B N 1
ATOM 4286 C CA . VAL B 1 88 ? -1.804 -36.031 -3.129 1 95.88 88 VAL B CA 1
ATOM 4287 C C . VAL B 1 88 ? -1.571 -35.406 -1.756 1 95.88 88 VAL B C 1
ATOM 4289 O O . VAL B 1 88 ? -0.718 -34.531 -1.602 1 95.88 88 VAL B O 1
ATOM 4292 N N . GLY B 1 89 ? -2.268 -35.812 -0.71 1 95.81 89 GLY B N 1
ATOM 4293 C CA . GLY B 1 89 ? -2.172 -35.281 0.642 1 95.81 89 GLY B CA 1
ATOM 4294 C C . GLY B 1 89 ? -0.766 -35.344 1.209 1 95.81 89 GLY B C 1
ATOM 4295 O O . GLY B 1 89 ? -0.194 -34.312 1.587 1 95.81 89 GLY B O 1
ATOM 4296 N N . PRO B 1 90 ? -0.167 -36.531 1.187 1 95.44 90 PRO B N 1
ATOM 4297 C CA . PRO B 1 90 ? 1.173 -36.688 1.754 1 95.44 90 PRO B CA 1
ATOM 4298 C C . PRO B 1 90 ? 2.221 -35.812 1.053 1 95.44 90 PRO B C 1
ATOM 4300 O O . PRO B 1 90 ? 3.148 -35.312 1.697 1 95.44 90 PRO B O 1
ATOM 4303 N N . VAL B 1 91 ? 2.121 -35.594 -0.274 1 96.5 91 VAL B N 1
ATOM 4304 C CA . VAL B 1 91 ? 3.096 -34.781 -0.987 1 96.5 91 VAL B CA 1
ATOM 4305 C C . VAL B 1 91 ? 3.027 -33.344 -0.488 1 96.5 91 VAL B C 1
ATOM 4307 O O . VAL B 1 91 ? 4.059 -32.719 -0.262 1 96.5 91 VAL B O 1
ATOM 4310 N N . VAL B 1 92 ? 1.804 -32.812 -0.313 1 97.56 92 VAL B N 1
ATOM 4311 C CA . VAL B 1 92 ? 1.623 -31.438 0.154 1 97.56 92 VAL B CA 1
ATOM 4312 C C . VAL B 1 92 ? 2.184 -31.297 1.566 1 97.56 92 VAL B C 1
ATOM 4314 O O . VAL B 1 92 ? 2.896 -30.328 1.864 1 97.56 92 VAL B O 1
ATOM 4317 N N . THR B 1 93 ? 1.883 -32.25 2.459 1 97.19 93 THR B N 1
ATOM 4318 C CA . THR B 1 93 ? 2.348 -32.188 3.84 1 97.19 93 THR B CA 1
ATOM 4319 C C . THR B 1 93 ? 3.865 -32.344 3.906 1 97.19 93 THR B C 1
ATOM 4321 O O . THR B 1 93 ? 4.527 -31.672 4.711 1 97.19 93 THR B O 1
ATOM 4324 N N . ASP B 1 94 ? 4.418 -33.188 3.053 1 96.81 94 ASP B N 1
ATOM 4325 C CA . ASP B 1 94 ? 5.859 -33.406 3.035 1 96.81 94 ASP B CA 1
ATOM 4326 C C . ASP B 1 94 ? 6.598 -32.156 2.572 1 96.81 94 ASP B C 1
ATOM 4328 O O . ASP B 1 94 ? 7.605 -31.75 3.168 1 96.81 94 ASP B O 1
ATOM 4332 N N . VAL B 1 95 ? 6.117 -31.562 1.504 1 96.75 95 VAL B N 1
ATOM 4333 C CA . VAL B 1 95 ? 6.734 -30.359 0.986 1 96.75 95 VAL B CA 1
ATOM 4334 C C . VAL B 1 95 ? 6.66 -29.25 2.037 1 96.75 95 VAL B C 1
ATOM 4336 O O . VAL B 1 95 ? 7.625 -28.5 2.238 1 96.75 95 VAL B O 1
ATOM 4339 N N . THR B 1 96 ? 5.512 -29.125 2.73 1 97.31 96 THR B N 1
ATOM 4340 C CA . THR B 1 96 ? 5.332 -28.109 3.773 1 97.31 96 THR B CA 1
ATOM 4341 C C . THR B 1 96 ? 6.316 -28.344 4.918 1 97.31 96 THR B C 1
ATOM 4343 O O . THR B 1 96 ? 6.926 -27.391 5.41 1 97.31 96 THR B O 1
ATOM 4346 N N . ASN B 1 97 ? 6.461 -29.594 5.301 1 96.56 97 ASN B N 1
ATOM 4347 C CA . ASN B 1 97 ? 7.402 -29.922 6.363 1 96.56 97 ASN B CA 1
ATOM 4348 C C . ASN B 1 97 ? 8.836 -29.578 5.973 1 96.56 97 ASN B C 1
ATOM 4350 O O . ASN B 1 97 ? 9.617 -29.125 6.812 1 96.56 97 ASN B O 1
ATOM 4354 N N . ARG B 1 98 ? 9.172 -29.719 4.742 1 95.19 98 ARG B N 1
ATOM 4355 C CA . ARG B 1 98 ? 10.508 -29.375 4.27 1 95.19 98 ARG B CA 1
ATOM 4356 C C . ARG B 1 98 ? 10.727 -27.859 4.301 1 95.19 98 ARG B C 1
ATOM 4358 O O . ARG B 1 98 ? 11.82 -27.406 4.625 1 95.19 98 ARG B O 1
ATOM 4365 N N . ILE B 1 99 ? 9.68 -27.156 3.957 1 94.44 99 ILE B N 1
ATOM 4366 C CA . ILE B 1 99 ? 9.766 -25.688 4 1 94.44 99 ILE B CA 1
ATOM 4367 C C . ILE B 1 99 ? 9.961 -25.234 5.441 1 94.44 99 ILE B C 1
ATOM 4369 O O . ILE B 1 99 ? 10.773 -24.344 5.711 1 94.44 99 ILE B O 1
ATOM 4373 N N . LEU B 1 100 ? 9.25 -25.844 6.387 1 93.94 100 LEU B N 1
ATOM 4374 C CA . LEU B 1 100 ? 9.305 -25.484 7.801 1 93.94 100 LEU B CA 1
ATOM 4375 C C . LEU B 1 100 ? 10.672 -25.797 8.391 1 93.94 100 LEU B C 1
ATOM 4377 O O . LEU B 1 100 ? 11.125 -25.125 9.32 1 93.94 100 LEU B O 1
ATOM 4381 N N . ARG B 1 101 ? 11.344 -26.766 7.91 1 92.25 101 ARG B N 1
ATOM 4382 C CA . ARG B 1 101 ? 12.641 -27.188 8.422 1 92.25 101 ARG B CA 1
ATOM 4383 C C . ARG B 1 101 ? 13.773 -26.406 7.758 1 92.25 101 ARG B C 1
ATOM 4385 O O . ARG B 1 101 ? 14.906 -26.422 8.242 1 92.25 101 ARG B O 1
ATOM 4392 N N . SER B 1 102 ? 13.383 -25.75 6.684 1 90 102 SER B N 1
ATOM 4393 C CA . SER B 1 102 ? 14.406 -24.984 5.984 1 90 102 SER B CA 1
ATOM 4394 C C . SER B 1 102 ? 14.688 -23.672 6.703 1 90 102 SER B C 1
ATOM 4396 O O . SER B 1 102 ? 13.875 -23.203 7.496 1 90 102 SER B O 1
ATOM 4398 N N . ASP B 1 103 ? 15.898 -23.062 6.523 1 85.75 103 ASP B N 1
ATOM 4399 C CA . ASP B 1 103 ? 16.328 -21.812 7.148 1 85.75 103 ASP B CA 1
ATOM 4400 C C . ASP B 1 103 ? 15.805 -20.609 6.367 1 85.75 103 ASP B C 1
ATOM 4402 O O . ASP B 1 103 ? 16.062 -19.469 6.742 1 85.75 103 ASP B O 1
ATOM 4406 N N . GLY B 1 104 ? 15.055 -20.859 5.359 1 83.75 104 GLY B N 1
ATOM 4407 C CA . GLY B 1 104 ? 14.555 -19.75 4.559 1 83.75 104 GLY B CA 1
ATOM 4408 C C . GLY B 1 104 ? 13.352 -19.078 5.172 1 83.75 104 GLY B C 1
ATOM 4409 O O . GLY B 1 104 ? 12.797 -19.547 6.168 1 83.75 104 GLY B O 1
ATOM 4410 N N . LEU B 1 105 ? 13.055 -17.875 4.668 1 87.44 105 LEU B N 1
ATOM 4411 C CA . LEU B 1 105 ? 11.867 -17.141 5.105 1 87.44 105 LEU B CA 1
ATOM 4412 C C . LEU B 1 105 ? 10.594 -17.828 4.656 1 87.44 105 LEU B C 1
ATOM 4414 O O . LEU B 1 105 ? 10.484 -18.25 3.5 1 87.44 105 LEU B O 1
ATOM 4418 N N . HIS B 1 106 ? 9.773 -18.125 5.562 1 91.19 106 HIS B N 1
ATOM 4419 C CA . HIS B 1 106 ? 8.5 -18.734 5.23 1 91.19 106 HIS B CA 1
ATOM 4420 C C . HIS B 1 106 ? 7.398 -18.281 6.18 1 91.19 106 HIS B C 1
ATOM 4422 O O . HIS B 1 106 ? 7.68 -17.75 7.258 1 91.19 106 HIS B O 1
ATOM 4428 N N . LEU B 1 107 ? 6.176 -18.484 5.777 1 95.81 107 LEU B N 1
ATOM 4429 C CA . LEU B 1 107 ? 5.023 -18.156 6.613 1 95.81 107 LEU B CA 1
ATOM 4430 C C . LEU B 1 107 ? 4.863 -19.188 7.734 1 95.81 107 LEU B C 1
ATOM 4432 O O . LEU B 1 107 ? 5.641 -20.125 7.828 1 95.81 107 LEU B O 1
ATOM 4436 N N . GLY B 1 108 ? 3.959 -18.906 8.633 1 96.06 108 GLY B N 1
ATOM 4437 C CA . GLY B 1 108 ? 3.686 -19.828 9.719 1 96.06 108 GLY B CA 1
ATOM 4438 C C . GLY B 1 108 ? 2.766 -20.969 9.312 1 96.06 108 GLY B C 1
ATOM 4439 O O . GLY B 1 108 ? 1.64 -21.062 9.805 1 96.06 108 GLY B O 1
ATOM 4440 N N . TYR B 1 109 ? 3.285 -21.906 8.516 1 97.44 109 TYR B N 1
ATOM 4441 C CA . TYR B 1 109 ? 2.512 -23.078 8.094 1 97.44 109 TYR B CA 1
ATOM 4442 C C . TYR B 1 109 ? 2.254 -24.016 9.266 1 97.44 109 TYR B C 1
ATOM 4444 O O . TYR B 1 109 ? 3.172 -24.328 10.023 1 97.44 109 TYR B O 1
ATOM 4452 N N . THR B 1 110 ? 1.016 -24.391 9.477 1 97.25 110 THR B N 1
ATOM 4453 C CA . THR B 1 110 ? 0.63 -25.344 10.523 1 97.25 110 THR B CA 1
ATOM 4454 C C . THR B 1 110 ? -0.219 -26.469 9.945 1 97.25 110 THR B C 1
ATOM 4456 O O . THR B 1 110 ? -1.304 -26.219 9.414 1 97.25 110 THR B O 1
ATOM 4459 N N . ILE B 1 111 ? 0.306 -27.688 9.984 1 97.19 111 ILE B N 1
ATOM 4460 C CA . ILE B 1 111 ? -0.442 -28.844 9.516 1 97.19 111 ILE B CA 1
ATOM 4461 C C . ILE B 1 111 ? -1.479 -29.25 10.562 1 97.19 111 ILE B C 1
ATOM 4463 O O . ILE B 1 111 ? -1.124 -29.641 11.68 1 97.19 111 ILE B O 1
ATOM 4467 N N . LYS B 1 112 ? -2.729 -29.094 10.234 1 97.12 112 LYS B N 1
ATOM 4468 C CA . LYS B 1 112 ? -3.822 -29.406 11.148 1 97.12 112 LYS B CA 1
ATOM 4469 C C . LYS B 1 112 ? -4.512 -30.719 10.758 1 97.12 112 LYS B C 1
ATOM 4471 O O . LYS B 1 112 ? -4.535 -31.078 9.578 1 97.12 112 LYS B O 1
ATOM 4476 N N . SER B 1 113 ? -5.059 -31.375 11.742 1 96.31 113 SER B N 1
ATOM 4477 C CA . SER B 1 113 ? -5.801 -32.625 11.492 1 96.31 113 SER B CA 1
ATOM 4478 C C . SER B 1 113 ? -7.23 -32.312 11.055 1 96.31 113 SER B C 1
ATOM 4480 O O . SER B 1 113 ? -7.852 -31.375 11.539 1 96.31 113 SER B O 1
ATOM 4482 N N . PRO B 1 114 ? -7.727 -33.094 10.078 1 95.94 114 PRO B N 1
ATOM 4483 C CA . PRO B 1 114 ? -9.125 -32.938 9.688 1 95.94 114 PRO B CA 1
ATOM 4484 C C . PRO B 1 114 ? -10.086 -33.094 10.867 1 95.94 114 PRO B C 1
ATOM 4486 O O . PRO B 1 114 ? -11.195 -32.531 10.844 1 95.94 114 PRO B O 1
ATOM 4489 N N . ALA B 1 115 ? -9.648 -33.75 11.883 1 94.94 115 ALA B N 1
ATOM 4490 C CA . ALA B 1 115 ? -10.484 -33.969 13.07 1 94.94 115 ALA B CA 1
ATOM 4491 C C . ALA B 1 115 ? -10.766 -32.625 13.781 1 94.94 115 ALA B C 1
ATOM 4493 O O . ALA B 1 115 ? -11.82 -32.469 14.406 1 94.94 115 ALA B O 1
ATOM 4494 N N . ASP B 1 116 ? -9.859 -31.688 13.719 1 95.88 116 ASP B N 1
ATOM 4495 C CA . ASP B 1 116 ? -10.023 -30.391 14.352 1 95.88 116 ASP B CA 1
ATOM 4496 C C . ASP B 1 116 ? -11.172 -29.609 13.711 1 95.88 116 ASP B C 1
ATOM 4498 O O . ASP B 1 116 ? -11.688 -28.656 14.305 1 95.88 116 ASP B O 1
ATOM 4502 N N . PHE B 1 117 ? -11.578 -30.062 12.477 1 97 117 PHE B N 1
ATOM 4503 C CA . PHE B 1 117 ? -12.617 -29.359 11.734 1 97 117 PHE B CA 1
ATOM 4504 C C . PHE B 1 117 ? -13.812 -30.25 11.484 1 97 117 PHE B C 1
ATOM 4506 O O . PHE B 1 117 ? -14.516 -30.094 10.484 1 97 117 PHE B O 1
ATOM 4513 N N . ASN B 1 118 ? -13.977 -31.359 12.25 1 95 118 ASN B N 1
ATOM 4514 C CA . ASN B 1 118 ? -15.094 -32.281 12.148 1 95 118 ASN B CA 1
ATOM 4515 C C . ASN B 1 118 ? -15.156 -32.938 10.766 1 95 118 ASN B C 1
ATOM 4517 O O . ASN B 1 118 ? -16.25 -33.156 10.234 1 95 118 ASN B O 1
ATOM 4521 N N . TYR B 1 119 ? -14.039 -33.062 10.102 1 94.94 119 TYR B N 1
ATOM 4522 C CA . TYR B 1 119 ? -13.906 -33.688 8.797 1 94.94 119 TYR B CA 1
ATOM 4523 C C . TYR B 1 119 ? -14.734 -32.969 7.742 1 94.94 119 TYR B C 1
ATOM 4525 O O . TYR B 1 119 ? -15.328 -33.625 6.863 1 94.94 119 TYR B O 1
ATOM 4533 N N . ASP B 1 120 ? -14.867 -31.656 7.934 1 94.81 120 ASP B N 1
ATOM 4534 C CA . ASP B 1 120 ? -15.633 -30.812 7.012 1 94.81 120 ASP B CA 1
ATOM 4535 C C . ASP B 1 120 ? -14.781 -29.688 6.457 1 94.81 120 ASP B C 1
ATOM 4537 O O . ASP B 1 120 ? -14.391 -28.766 7.191 1 94.81 120 ASP B O 1
ATOM 4541 N N . PRO B 1 121 ? -14.547 -29.719 5.141 1 94.44 121 PRO B N 1
ATOM 4542 C CA . PRO B 1 121 ? -13.758 -28.641 4.539 1 94.44 121 PRO B CA 1
ATOM 4543 C C . PRO B 1 121 ? -14.391 -27.266 4.727 1 94.44 121 PRO B C 1
ATOM 4545 O O . PRO B 1 121 ? -13.68 -26.25 4.77 1 94.44 121 PRO B O 1
ATOM 4548 N N . TRP B 1 122 ? -15.68 -27.156 4.879 1 95.38 122 TRP B N 1
ATOM 4549 C CA . TRP B 1 122 ? -16.375 -25.875 5.062 1 95.38 122 TRP B CA 1
ATOM 4550 C C . TRP B 1 122 ? -16.031 -25.266 6.418 1 95.38 122 TRP B C 1
ATOM 4552 O O . TRP B 1 122 ? -16.031 -24.047 6.574 1 95.38 122 TRP B O 1
ATOM 4562 N N . ALA B 1 123 ? -15.742 -26.109 7.363 1 96.56 123 ALA B N 1
ATOM 4563 C CA . ALA B 1 123 ? -15.352 -25.641 8.688 1 96.56 123 ALA B CA 1
ATOM 4564 C C . ALA B 1 123 ? -14.008 -24.922 8.641 1 96.56 123 ALA B C 1
ATOM 4566 O O . ALA B 1 123 ? -13.773 -23.969 9.406 1 96.56 123 ALA B O 1
ATOM 4567 N N . VAL B 1 124 ? -13.133 -25.375 7.738 1 97.44 124 VAL B N 1
ATOM 4568 C CA . VAL B 1 124 ? -11.844 -24.719 7.57 1 97.44 124 VAL B CA 1
ATOM 4569 C C . VAL B 1 124 ? -12.062 -23.312 7.016 1 97.44 124 VAL B C 1
ATOM 4571 O O . VAL B 1 124 ? -11.453 -22.344 7.492 1 97.44 124 VAL B O 1
ATOM 4574 N N . ARG B 1 125 ? -12.969 -23.188 6.02 1 96.94 125 ARG B N 1
ATOM 4575 C CA . ARG B 1 125 ? -13.297 -21.875 5.457 1 96.94 125 ARG B CA 1
ATOM 4576 C C . ARG B 1 125 ? -13.867 -20.953 6.523 1 96.94 125 ARG B C 1
ATOM 4578 O O . ARG B 1 125 ? -13.523 -19.766 6.562 1 96.94 125 ARG B O 1
ATOM 4585 N N . GLN B 1 126 ? -14.688 -21.547 7.375 1 96.31 126 GLN B N 1
ATOM 4586 C CA . GLN B 1 126 ? -15.266 -20.766 8.469 1 96.31 126 GLN B CA 1
ATOM 4587 C C . GLN B 1 126 ? -14.18 -20.266 9.414 1 96.31 126 GLN B C 1
ATOM 4589 O O . GLN B 1 126 ? -14.242 -19.125 9.906 1 96.31 126 GLN B O 1
ATOM 4594 N N . GLY B 1 127 ? -13.211 -21.125 9.648 1 96.56 127 GLY B N 1
ATOM 4595 C CA . GLY B 1 127 ? -12.102 -20.719 10.5 1 96.56 127 GLY B CA 1
ATOM 4596 C C . GLY B 1 127 ? -11.305 -19.562 9.93 1 96.56 127 GLY B C 1
ATOM 4597 O O . GLY B 1 127 ? -10.859 -18.688 10.672 1 96.56 127 GLY B O 1
ATOM 4598 N N . ILE B 1 128 ? -11.109 -19.594 8.617 1 96.56 128 ILE B N 1
ATOM 4599 C CA . ILE B 1 128 ? -10.391 -18.516 7.941 1 96.56 128 ILE B CA 1
ATOM 4600 C C . ILE B 1 128 ? -11.219 -17.234 7.973 1 96.56 128 ILE B C 1
ATOM 4602 O O . ILE B 1 128 ? -10.695 -16.156 8.211 1 96.56 128 ILE B O 1
ATOM 4606 N N . TYR B 1 129 ? -12.555 -17.344 7.77 1 95.81 129 TYR B N 1
ATOM 4607 C CA . TYR B 1 129 ? -13.445 -16.188 7.844 1 95.81 129 TYR B CA 1
ATOM 4608 C C . TYR B 1 129 ? -13.438 -15.578 9.242 1 95.81 129 TYR B C 1
ATOM 4610 O O . TYR B 1 129 ? -13.461 -14.359 9.383 1 95.81 129 TYR B O 1
ATOM 4618 N N . ASP B 1 130 ? -13.32 -16.453 10.273 1 95.31 130 ASP B N 1
ATOM 4619 C CA . ASP B 1 130 ? -13.305 -16 11.664 1 95.31 130 ASP B CA 1
ATOM 4620 C C . ASP B 1 130 ? -11.93 -15.461 12.047 1 95.31 130 ASP B C 1
ATOM 4622 O O . ASP B 1 130 ? -11.711 -15.047 13.188 1 95.31 130 ASP B O 1
ATOM 4626 N N . GLN B 1 131 ? -10.992 -15.469 11.102 1 94.56 131 GLN B N 1
ATOM 4627 C CA . GLN B 1 131 ? -9.672 -14.867 11.234 1 94.56 131 GLN B CA 1
ATOM 4628 C C . GLN B 1 131 ? -8.828 -15.609 12.273 1 94.56 131 GLN B C 1
ATOM 4630 O O . GLN B 1 131 ? -8.086 -14.992 13.039 1 94.56 131 GLN B O 1
ATOM 4635 N N . HIS B 1 132 ? -8.984 -16.938 12.352 1 95.88 132 HIS B N 1
ATOM 4636 C CA . HIS B 1 132 ? -8.125 -17.766 13.203 1 95.88 132 HIS B CA 1
ATOM 4637 C C . HIS B 1 132 ? -6.785 -18.031 12.531 1 95.88 132 HIS B C 1
ATOM 4639 O O . HIS B 1 132 ? -5.793 -18.328 13.203 1 95.88 132 HIS B O 1
ATOM 4645 N N . ALA B 1 133 ? -6.781 -17.969 11.234 1 97.19 133 ALA B N 1
ATOM 4646 C CA . ALA B 1 133 ? -5.59 -18.047 10.391 1 97.19 133 ALA B CA 1
ATOM 4647 C C . ALA B 1 133 ? -5.734 -17.141 9.164 1 97.19 133 ALA B C 1
ATOM 4649 O O . ALA B 1 133 ? -6.832 -16.672 8.859 1 97.19 133 ALA B O 1
ATOM 4650 N N . TYR B 1 134 ? -4.676 -16.797 8.594 1 97.38 134 TYR B N 1
ATOM 4651 C CA . TYR B 1 134 ? -4.715 -15.891 7.449 1 97.38 134 TYR B CA 1
ATOM 4652 C C . TYR B 1 134 ? -5.145 -16.625 6.184 1 97.38 134 TYR B C 1
ATOM 4654 O O . TYR B 1 134 ? -5.801 -16.047 5.316 1 97.38 134 TYR B O 1
ATOM 4662 N N . ALA B 1 135 ? -4.75 -17.828 6.012 1 98.25 135 ALA B N 1
ATOM 4663 C CA . ALA B 1 135 ? -5.062 -18.641 4.832 1 98.25 135 ALA B CA 1
ATOM 4664 C C . ALA B 1 135 ? -5.066 -20.125 5.164 1 98.25 135 ALA B C 1
ATOM 4666 O O . ALA B 1 135 ? -4.699 -20.516 6.273 1 98.25 135 ALA B O 1
ATOM 4667 N N . ALA B 1 136 ? -5.574 -20.891 4.273 1 98.56 136 ALA B N 1
ATOM 4668 C CA . ALA B 1 136 ? -5.598 -22.344 4.441 1 98.56 136 ALA B CA 1
ATOM 4669 C C . ALA B 1 136 ? -5.438 -23.047 3.098 1 98.56 136 ALA B C 1
ATOM 4671 O O . ALA B 1 136 ? -5.906 -22.562 2.068 1 98.56 136 ALA B O 1
ATOM 4672 N N . VAL B 1 137 ? -4.715 -24.047 3.084 1 98.44 137 VAL B N 1
ATOM 4673 C CA . VAL B 1 137 ? -4.602 -24.969 1.961 1 98.44 137 VAL B CA 1
ATOM 4674 C C . VAL B 1 137 ? -5.355 -26.266 2.277 1 98.44 137 VAL B C 1
ATOM 4676 O O . VAL B 1 137 ? -4.992 -26.984 3.209 1 98.44 137 VAL B O 1
ATOM 4679 N N . ILE B 1 138 ? -6.387 -26.531 1.558 1 98.12 138 ILE B N 1
ATOM 4680 C CA . ILE B 1 138 ? -7.273 -27.656 1.822 1 98.12 138 ILE B CA 1
ATOM 4681 C C . ILE B 1 138 ? -7.121 -28.703 0.721 1 98.12 138 ILE B C 1
ATOM 4683 O O . ILE B 1 138 ? -7.402 -28.438 -0.448 1 98.12 138 ILE B O 1
ATOM 4687 N N . ILE B 1 139 ? -6.598 -29.844 1.013 1 97.88 139 ILE B N 1
ATOM 4688 C CA . ILE B 1 139 ? -6.605 -30.984 0.096 1 97.88 139 ILE B CA 1
ATOM 4689 C C . ILE B 1 139 ? -7.957 -31.703 0.168 1 97.88 139 ILE B C 1
ATOM 4691 O O . ILE B 1 139 ? -8.344 -32.188 1.228 1 97.88 139 ILE B O 1
ATOM 4695 N N . LYS B 1 140 ? -8.617 -31.781 -0.935 1 96.31 140 LYS B N 1
ATOM 4696 C CA . LYS B 1 140 ? -9.977 -32.312 -0.958 1 96.31 140 LYS B CA 1
ATOM 4697 C C . LYS B 1 140 ? -9.992 -33.781 -0.608 1 96.31 140 LYS B C 1
ATOM 4699 O O . LYS B 1 140 ? -9.016 -34.5 -0.869 1 96.31 140 LYS B O 1
ATOM 4704 N N . PRO B 1 141 ? -11.094 -34.219 -0.022 1 95.06 141 PRO B N 1
ATOM 4705 C CA . PRO B 1 141 ? -11.164 -35.625 0.424 1 95.06 141 PRO B CA 1
ATOM 4706 C C . PRO B 1 141 ? -11.055 -36.625 -0.729 1 95.06 141 PRO B C 1
ATOM 4708 O O . PRO B 1 141 ? -10.586 -37.75 -0.537 1 95.06 141 PRO B O 1
ATOM 4711 N N . ASN B 1 142 ? -11.445 -36.219 -1.913 1 93.31 142 ASN B N 1
ATOM 4712 C CA . ASN B 1 142 ? -11.484 -37.125 -3.047 1 93.31 142 ASN B CA 1
ATOM 4713 C C . ASN B 1 142 ? -10.359 -36.844 -4.039 1 93.31 142 ASN B C 1
ATOM 4715 O O . ASN B 1 142 ? -10.445 -37.219 -5.207 1 93.31 142 ASN B O 1
ATOM 4719 N N . ALA B 1 143 ? -9.305 -36.25 -3.586 1 94.69 143 ALA B N 1
ATOM 4720 C CA . ALA B 1 143 ? -8.258 -35.812 -4.508 1 94.69 143 ALA B CA 1
ATOM 4721 C C . ALA B 1 143 ? -7.551 -37 -5.145 1 94.69 143 ALA B C 1
ATOM 4723 O O . ALA B 1 143 ? -7.48 -37.094 -6.371 1 94.69 143 ALA B O 1
ATOM 4724 N N . THR B 1 144 ? -7.047 -37.938 -4.328 1 94.5 144 THR B N 1
ATOM 4725 C CA . THR B 1 144 ? -6.316 -39.094 -4.848 1 94.5 144 THR B CA 1
ATOM 4726 C C . THR B 1 144 ? -7.27 -40.094 -5.527 1 94.5 144 THR B C 1
ATOM 4728 O O . THR B 1 144 ? -6.961 -40.625 -6.602 1 94.5 144 THR B O 1
ATOM 4731 N N . VAL B 1 145 ? -8.438 -40.312 -4.961 1 92.12 145 VAL B N 1
ATOM 4732 C CA . VAL B 1 145 ? -9.391 -41.312 -5.465 1 92.12 145 VAL B CA 1
ATOM 4733 C C . VAL B 1 145 ? -9.891 -40.875 -6.844 1 92.12 145 VAL B C 1
ATOM 4735 O O . VAL B 1 145 ? -9.977 -41.688 -7.762 1 92.12 145 VAL B O 1
ATOM 4738 N N . LEU B 1 146 ? -10.219 -39.625 -6.98 1 92 146 LEU B N 1
ATOM 4739 C CA . LEU B 1 146 ? -10.711 -39.125 -8.266 1 92 146 LEU B CA 1
ATOM 4740 C C . LEU B 1 146 ? -9.617 -39.156 -9.32 1 92 146 LEU B C 1
ATOM 4742 O O . LEU B 1 146 ? -9.891 -39.406 -10.5 1 92 146 LEU B O 1
ATOM 4746 N N . LEU B 1 147 ? -8.398 -38.875 -8.906 1 93.31 147 LEU B N 1
ATOM 4747 C CA . LEU B 1 147 ? -7.262 -38.938 -9.82 1 93.31 147 LEU B CA 1
ATOM 4748 C C . LEU B 1 147 ? -7.02 -40.344 -10.297 1 93.31 147 LEU B C 1
ATOM 4750 O O . LEU B 1 147 ? -6.84 -40.594 -11.5 1 93.31 147 LEU B O 1
ATOM 4754 N N . ARG B 1 148 ? -7.039 -41.344 -9.461 1 90.38 148 ARG B N 1
ATOM 4755 C CA . ARG B 1 148 ? -6.84 -42.75 -9.82 1 90.38 148 ARG B CA 1
ATOM 4756 C C . ARG B 1 148 ? -8 -43.25 -10.656 1 90.38 148 ARG B C 1
ATOM 4758 O O . ARG B 1 148 ? -7.805 -44.062 -11.578 1 90.38 148 ARG B O 1
ATOM 4765 N N . ASP B 1 149 ? -9.203 -42.812 -10.281 1 89.56 149 ASP B N 1
ATOM 4766 C CA . ASP B 1 149 ? -10.383 -43.188 -11.039 1 89.56 149 ASP B CA 1
ATOM 4767 C C . ASP B 1 149 ? -10.312 -42.656 -12.469 1 89.56 149 ASP B C 1
ATOM 4769 O O . ASP B 1 149 ? -10.773 -43.312 -13.406 1 89.56 149 ASP B O 1
ATOM 4773 N N . ALA B 1 150 ? -9.789 -41.469 -12.578 1 91.62 150 ALA B N 1
ATOM 4774 C CA . ALA B 1 150 ? -9.656 -40.875 -13.898 1 91.62 150 ALA B CA 1
ATOM 4775 C C . ALA B 1 150 ? -8.711 -41.688 -14.781 1 91.62 150 ALA B C 1
ATOM 4777 O O . ALA B 1 150 ? -8.953 -41.844 -15.977 1 91.62 150 ALA B O 1
ATOM 4778 N N . VAL B 1 151 ? -7.656 -42.219 -14.219 1 88.94 151 VAL B N 1
ATOM 4779 C CA . VAL B 1 151 ? -6.664 -43 -14.953 1 88.94 151 VAL B CA 1
ATOM 4780 C C . VAL B 1 151 ? -7.203 -44.406 -15.219 1 88.94 151 VAL B C 1
ATOM 4782 O O . VAL B 1 151 ? -7.039 -44.938 -16.312 1 88.94 151 VAL B O 1
ATOM 4785 N N . SER B 1 152 ? -7.914 -44.969 -14.266 1 86.31 152 SER B N 1
ATOM 4786 C CA . SER B 1 152 ? -8.359 -46.375 -14.367 1 86.31 152 SER B CA 1
ATOM 4787 C C . SER B 1 152 ? -9.602 -46.469 -15.25 1 86.31 152 SER B C 1
ATOM 4789 O O . SER B 1 152 ? -9.766 -47.469 -15.969 1 86.31 152 SER B O 1
ATOM 4791 N N . ASN B 1 153 ? -10.453 -45.469 -15.172 1 86.75 153 ASN B N 1
ATOM 4792 C CA . ASN B 1 153 ? -11.719 -45.562 -15.891 1 86.75 153 ASN B CA 1
ATOM 4793 C C . ASN B 1 153 ? -11.75 -44.625 -17.094 1 86.75 153 ASN B C 1
ATOM 4795 O O . ASN B 1 153 ? -12.812 -44.375 -17.672 1 86.75 153 ASN B O 1
ATOM 4799 N N . ASP B 1 154 ? -10.695 -44.031 -17.438 1 84.94 154 ASP B N 1
ATOM 4800 C CA . ASP B 1 154 ? -10.578 -43.156 -18.594 1 84.94 154 ASP B CA 1
ATOM 4801 C C . ASP B 1 154 ? -11.602 -42.031 -18.547 1 84.94 154 ASP B C 1
ATOM 4803 O O . ASP B 1 154 ? -12.352 -41.812 -19.5 1 84.94 154 ASP B O 1
ATOM 4807 N N . ASN B 1 155 ? -11.734 -41.438 -17.438 1 87.31 155 ASN B N 1
ATOM 4808 C CA . ASN B 1 155 ? -12.664 -40.344 -17.266 1 87.31 155 ASN B CA 1
ATOM 4809 C C . ASN B 1 155 ? -12.148 -39.062 -17.906 1 87.31 155 ASN B C 1
ATOM 4811 O O . ASN B 1 155 ? -11.336 -38.344 -17.297 1 87.31 155 ASN B O 1
ATOM 4815 N N . THR B 1 156 ? -12.711 -38.656 -19 1 86.31 156 THR B N 1
ATOM 4816 C CA . THR B 1 156 ? -12.242 -37.5 -19.766 1 86.31 156 THR B CA 1
ATOM 4817 C C . THR B 1 156 ? -12.75 -36.188 -19.156 1 86.31 156 THR B C 1
ATOM 4819 O O . THR B 1 156 ? -12.273 -35.125 -19.516 1 86.31 156 THR B O 1
ATOM 4822 N N . THR B 1 157 ? -13.602 -36.281 -18.188 1 89.19 157 THR B N 1
ATOM 4823 C CA . THR B 1 157 ? -14.164 -35.062 -17.594 1 89.19 157 THR B CA 1
ATOM 4824 C C . THR B 1 157 ? -13.43 -34.719 -16.297 1 89.19 157 THR B C 1
ATOM 4826 O O . THR B 1 157 ? -13.82 -33.781 -15.602 1 89.19 157 THR B O 1
ATOM 4829 N N . TYR B 1 158 ? -12.359 -35.375 -16 1 92.5 158 TYR B N 1
ATOM 4830 C CA . TYR B 1 158 ? -11.57 -35.125 -14.805 1 92.5 158 TYR B CA 1
ATOM 4831 C C . TYR B 1 158 ? -11.008 -33.688 -14.828 1 92.5 158 TYR B C 1
ATOM 4833 O O . TYR B 1 158 ? -10.438 -33.281 -15.836 1 92.5 158 TYR B O 1
ATOM 4841 N N . ASP B 1 159 ? -11.266 -32.938 -13.727 1 90.81 159 ASP B N 1
ATOM 4842 C CA . ASP B 1 159 ? -10.734 -31.578 -13.578 1 90.81 159 ASP B CA 1
ATOM 4843 C C . ASP B 1 159 ? -9.625 -31.531 -12.531 1 90.81 159 ASP B C 1
ATOM 4845 O O . ASP B 1 159 ? -9.891 -31.656 -11.328 1 90.81 159 ASP B O 1
ATOM 4849 N N . PRO B 1 160 ? -8.43 -31.344 -12.992 1 92.88 160 PRO B N 1
ATOM 4850 C CA . PRO B 1 160 ? -7.301 -31.344 -12.055 1 92.88 160 PRO B CA 1
ATOM 4851 C C . PRO B 1 160 ? -7.363 -30.203 -11.047 1 92.88 160 PRO B C 1
ATOM 4853 O O . PRO B 1 160 ? -6.719 -30.266 -10 1 92.88 160 PRO B O 1
ATOM 4856 N N . THR B 1 161 ? -8.062 -29.094 -11.297 1 89.44 161 THR B N 1
ATOM 4857 C CA . THR B 1 161 ? -8.055 -27.891 -10.469 1 89.44 161 THR B CA 1
ATOM 4858 C C . THR B 1 161 ? -8.883 -28.109 -9.203 1 89.44 161 THR B C 1
ATOM 4860 O O . THR B 1 161 ? -8.836 -27.297 -8.273 1 89.44 161 THR B O 1
ATOM 4863 N N . GLY B 1 162 ? -9.555 -29.203 -9.062 1 89.94 162 GLY B N 1
ATOM 4864 C CA . GLY B 1 162 ? -10.414 -29.469 -7.914 1 89.94 162 GLY B CA 1
ATOM 4865 C C . GLY B 1 162 ? -9.703 -30.219 -6.809 1 89.94 162 GLY B C 1
ATOM 4866 O O . GLY B 1 162 ? -10.281 -30.453 -5.742 1 89.94 162 GLY B O 1
ATOM 4867 N N . ALA B 1 163 ? -8.422 -30.531 -6.973 1 95.06 163 ALA B N 1
ATOM 4868 C CA . ALA B 1 163 ? -7.711 -31.391 -6.031 1 95.06 163 ALA B CA 1
ATOM 4869 C C . ALA B 1 163 ? -7.332 -30.625 -4.766 1 95.06 163 ALA B C 1
ATOM 4871 O O . ALA B 1 163 ? -7.523 -31.109 -3.652 1 95.06 163 ALA B O 1
ATOM 4872 N N . ILE B 1 164 ? -6.801 -29.438 -4.887 1 97 164 ILE B N 1
ATOM 4873 C CA . ILE B 1 164 ? -6.328 -28.656 -3.752 1 97 164 ILE B CA 1
ATOM 4874 C C . ILE B 1 164 ? -6.91 -27.234 -3.822 1 97 164 ILE B C 1
ATOM 4876 O O . ILE B 1 164 ? -6.93 -26.625 -4.891 1 97 164 ILE B O 1
ATOM 4880 N N . GLU B 1 165 ? -7.391 -26.781 -2.697 1 96.94 165 GLU B N 1
ATOM 4881 C CA . GLU B 1 165 ? -8 -25.453 -2.619 1 96.94 165 GLU B CA 1
ATOM 4882 C C . GLU B 1 165 ? -7.254 -24.562 -1.629 1 96.94 165 GLU B C 1
ATOM 4884 O O . GLU B 1 165 ? -6.902 -25 -0.532 1 96.94 165 GLU B O 1
ATOM 4889 N N . ILE B 1 166 ? -6.938 -23.359 -2.078 1 97.38 166 ILE B N 1
ATOM 4890 C CA . ILE B 1 166 ? -6.359 -22.344 -1.205 1 97.38 166 ILE B CA 1
ATOM 4891 C C . ILE B 1 166 ? -7.422 -21.312 -0.842 1 97.38 166 ILE B C 1
ATOM 4893 O O . ILE B 1 166 ? -8.062 -20.75 -1.725 1 97.38 166 ILE B O 1
ATOM 4897 N N . VAL B 1 167 ? -7.664 -21.156 0.405 1 97.81 167 VAL B N 1
ATOM 4898 C CA . VAL B 1 167 ? -8.68 -20.219 0.875 1 97.81 167 VAL B CA 1
ATOM 4899 C C . VAL B 1 167 ? -8.008 -18.984 1.487 1 97.81 167 VAL B C 1
ATOM 4901 O O . VAL B 1 167 ? -7.148 -19.125 2.363 1 97.81 167 VAL B O 1
ATOM 4904 N N . ILE B 1 168 ? -8.359 -17.812 1.008 1 96.62 168 ILE B N 1
ATOM 4905 C CA . ILE B 1 168 ? -7.801 -16.562 1.533 1 96.62 168 ILE B CA 1
ATOM 4906 C C . ILE B 1 168 ? -8.914 -15.539 1.729 1 96.62 168 ILE B C 1
ATOM 4908 O O . ILE B 1 168 ? -10.055 -15.758 1.308 1 96.62 168 ILE B O 1
ATOM 4912 N N . ILE B 1 169 ? -8.695 -14.492 2.389 1 96.19 169 ILE B N 1
ATOM 4913 C CA . ILE B 1 169 ? -9.547 -13.32 2.568 1 96.19 169 ILE B CA 1
ATOM 4914 C C . ILE B 1 169 ? -8.719 -12.047 2.383 1 96.19 169 ILE B C 1
ATOM 4916 O O . ILE B 1 169 ? -8.25 -11.461 3.357 1 96.19 169 ILE B O 1
ATOM 4920 N N . SER B 1 170 ? -8.57 -11.602 1.184 1 94.12 170 SER B N 1
ATOM 4921 C CA . SER B 1 170 ? -7.652 -10.516 0.869 1 94.12 170 SER B CA 1
ATOM 4922 C C . SER B 1 170 ? -8.148 -9.188 1.434 1 94.12 170 SER B C 1
ATOM 4924 O O . SER B 1 170 ? -7.348 -8.312 1.771 1 94.12 170 SER B O 1
ATOM 4926 N N . ALA B 1 171 ? -9.531 -9.039 1.624 1 93.56 171 ALA B N 1
ATOM 4927 C CA . ALA B 1 171 ? -10.109 -7.777 2.084 1 93.56 171 ALA B CA 1
ATOM 4928 C C . ALA B 1 171 ? -9.789 -7.531 3.555 1 93.56 171 ALA B C 1
ATOM 4930 O O . ALA B 1 171 ? -9.953 -6.414 4.055 1 93.56 171 ALA B O 1
ATOM 4931 N N . ARG B 1 172 ? -9.344 -8.617 4.301 1 93.12 172 ARG B N 1
ATOM 4932 C CA . ARG B 1 172 ? -8.953 -8.461 5.699 1 93.12 172 ARG B CA 1
ATOM 4933 C C . ARG B 1 172 ? -7.762 -7.52 5.836 1 93.12 172 ARG B C 1
ATOM 4935 O O . ARG B 1 172 ? -7.75 -6.648 6.707 1 93.12 172 ARG B O 1
ATOM 4942 N N . ASP B 1 173 ? -6.793 -7.691 5.008 1 92.81 173 ASP B N 1
ATOM 4943 C CA . ASP B 1 173 ? -5.57 -6.895 4.973 1 92.81 173 ASP B CA 1
ATOM 4944 C C . ASP B 1 173 ? -4.863 -7.035 3.625 1 92.81 173 ASP B C 1
ATOM 4946 O O . ASP B 1 173 ? -3.922 -7.816 3.488 1 92.81 173 ASP B O 1
ATOM 4950 N N . GLN B 1 174 ? -5.242 -6.227 2.713 1 90.88 174 GLN B N 1
ATOM 4951 C CA . GLN B 1 174 ? -4.863 -6.402 1.314 1 90.88 174 GLN B CA 1
ATOM 4952 C C . GLN B 1 174 ? -3.35 -6.285 1.137 1 90.88 174 GLN B C 1
ATOM 4954 O O . GLN B 1 174 ? -2.744 -7.078 0.413 1 90.88 174 GLN B O 1
ATOM 4959 N N . PRO B 1 175 ? -2.648 -5.367 1.783 1 88.38 175 PRO B N 1
ATOM 4960 C CA . PRO B 1 175 ? -1.201 -5.305 1.568 1 88.38 175 PRO B CA 1
ATOM 4961 C C . PRO B 1 175 ? -0.477 -6.551 2.076 1 88.38 175 PRO B C 1
ATOM 4963 O O . PRO B 1 175 ? 0.459 -7.031 1.431 1 88.38 175 PRO B O 1
ATOM 4966 N N . THR B 1 176 ? -0.873 -7.098 3.176 1 92.12 176 THR B N 1
ATOM 4967 C CA . THR B 1 176 ? -0.244 -8.281 3.746 1 92.12 176 THR B CA 1
ATOM 4968 C C . THR B 1 176 ? -0.467 -9.5 2.852 1 92.12 176 THR B C 1
ATOM 4970 O O . THR B 1 176 ? 0.455 -10.289 2.621 1 92.12 176 THR B O 1
ATOM 4973 N N . TYR B 1 177 ? -1.681 -9.656 2.355 1 94.31 177 TYR B N 1
ATOM 4974 C CA . TYR B 1 177 ? -2 -10.805 1.51 1 94.31 177 TYR B CA 1
ATOM 4975 C C . TYR B 1 177 ? -1.243 -10.734 0.189 1 94.31 177 TYR B C 1
ATOM 4977 O O . TYR B 1 177 ? -0.639 -11.719 -0.24 1 94.31 177 TYR B O 1
ATOM 4985 N N . TYR B 1 178 ? -1.191 -9.594 -0.388 1 91.19 178 TYR B N 1
ATOM 4986 C CA . TYR B 1 178 ? -0.625 -9.461 -1.726 1 91.19 178 TYR B CA 1
ATOM 4987 C C . TYR B 1 178 ? 0.898 -9.414 -1.671 1 91.19 178 TYR B C 1
ATOM 4989 O O . TYR B 1 178 ? 1.574 -9.953 -2.547 1 91.19 178 TYR B O 1
ATOM 4997 N N . SER B 1 179 ? 1.434 -8.891 -0.619 1 89.62 179 SER B N 1
ATOM 4998 C CA . SER B 1 179 ? 2.879 -8.688 -0.56 1 89.62 179 SER B CA 1
ATOM 4999 C C . SER B 1 179 ? 3.584 -9.914 0.011 1 89.62 179 SER B C 1
ATOM 5001 O O . SER B 1 179 ? 4.73 -10.195 -0.342 1 89.62 179 SER B O 1
ATOM 5003 N N . TYR B 1 180 ? 2.879 -10.648 0.876 1 92.19 180 TYR B N 1
ATOM 5004 C CA . TYR B 1 180 ? 3.611 -11.672 1.608 1 92.19 180 TYR B CA 1
ATOM 5005 C C . TYR B 1 180 ? 2.943 -13.031 1.455 1 92.19 180 TYR B C 1
ATOM 5007 O O . TYR B 1 180 ? 3.598 -14.023 1.107 1 92.19 180 TYR B O 1
ATOM 5015 N N . ILE B 1 181 ? 1.667 -13.125 1.609 1 95.06 181 ILE B N 1
ATOM 5016 C CA . ILE B 1 181 ? 0.975 -14.406 1.71 1 95.06 181 ILE B CA 1
ATOM 5017 C C . ILE B 1 181 ? 0.869 -15.047 0.327 1 95.06 181 ILE B C 1
ATOM 5019 O O . ILE B 1 181 ? 1.27 -16.188 0.135 1 95.06 181 ILE B O 1
ATOM 5023 N N . LEU B 1 182 ? 0.436 -14.281 -0.646 1 93.62 182 LEU B N 1
ATOM 5024 C CA . LEU B 1 182 ? 0.193 -14.836 -1.973 1 93.62 182 LEU B CA 1
ATOM 5025 C C . LEU B 1 182 ? 1.501 -15.266 -2.631 1 93.62 182 LEU B C 1
ATOM 5027 O O . LEU B 1 182 ? 1.589 -16.359 -3.195 1 93.62 182 LEU B O 1
ATOM 5031 N N . PRO B 1 183 ? 2.535 -14.445 -2.521 1 89.62 183 PRO B N 1
ATOM 5032 C CA . PRO B 1 183 ? 3.801 -14.891 -3.105 1 89.62 183 PRO B CA 1
ATOM 5033 C C . PRO B 1 183 ? 4.344 -16.156 -2.434 1 89.62 183 PRO B C 1
ATOM 5035 O O . PRO B 1 183 ? 4.883 -17.031 -3.111 1 89.62 183 PRO B O 1
ATOM 5038 N N . ASP B 1 184 ? 4.215 -16.266 -1.174 1 93.44 184 ASP B N 1
ATOM 5039 C CA . ASP B 1 184 ? 4.699 -17.438 -0.453 1 93.44 184 ASP B CA 1
ATOM 5040 C C . ASP B 1 184 ? 3.867 -18.672 -0.796 1 93.44 184 ASP B C 1
ATOM 5042 O O . ASP B 1 184 ? 4.402 -19.781 -0.89 1 93.44 184 ASP B O 1
ATOM 5046 N N . LEU B 1 185 ? 2.588 -18.484 -0.951 1 94.94 185 LEU B N 1
ATOM 5047 C CA . LEU B 1 185 ? 1.717 -19.594 -1.338 1 94.94 185 LEU B CA 1
ATOM 5048 C C . LEU B 1 185 ? 2.025 -20.062 -2.756 1 94.94 185 LEU B C 1
ATOM 5050 O O . LEU B 1 185 ? 1.912 -21.25 -3.062 1 94.94 185 LEU B O 1
ATOM 5054 N N . ALA B 1 186 ? 2.404 -19.125 -3.57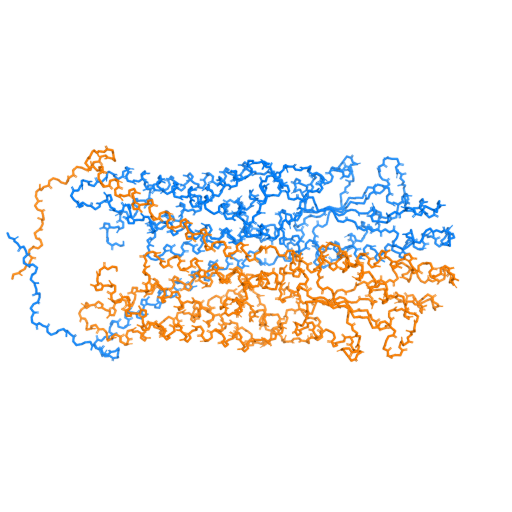4 1 91.25 186 ALA B N 1
ATOM 5055 C CA . ALA B 1 186 ? 2.805 -19.484 -4.93 1 91.25 186 ALA B CA 1
ATOM 5056 C C . ALA B 1 186 ? 4.051 -20.359 -4.918 1 91.25 186 ALA B C 1
ATOM 5058 O O . ALA B 1 186 ? 4.152 -21.328 -5.688 1 91.25 186 ALA B O 1
ATOM 5059 N N . ILE B 1 187 ? 4.977 -20.062 -4.051 1 90 187 ILE B N 1
ATOM 5060 C CA . ILE B 1 187 ? 6.188 -20.859 -3.908 1 90 187 ILE B CA 1
ATOM 5061 C C . ILE B 1 187 ? 5.82 -22.266 -3.438 1 90 187 ILE B C 1
ATOM 5063 O O . ILE B 1 187 ? 6.336 -23.266 -3.961 1 90 187 ILE B O 1
ATOM 5067 N N . LEU B 1 188 ? 4.949 -22.344 -2.512 1 94.69 188 LEU B N 1
ATOM 5068 C CA . LEU B 1 188 ? 4.488 -23.641 -2.027 1 94.69 188 LEU B CA 1
ATOM 5069 C C . LEU B 1 188 ? 3.83 -24.438 -3.15 1 94.69 188 LEU B C 1
ATOM 5071 O O . LEU B 1 188 ? 4.102 -25.625 -3.311 1 94.69 188 LEU B O 1
ATOM 5075 N N . GLN B 1 189 ? 2.963 -23.797 -3.91 1 94.19 189 GLN B N 1
ATOM 5076 C CA . GLN B 1 189 ? 2.279 -24.453 -5.02 1 94.19 189 GLN B CA 1
ATOM 5077 C C . GLN B 1 189 ? 3.279 -25.016 -6.031 1 94.19 189 GLN B C 1
ATOM 5079 O O . GLN B 1 189 ? 3.15 -26.156 -6.48 1 94.19 189 GLN B O 1
ATOM 5084 N N . HIS B 1 190 ? 4.242 -24.203 -6.316 1 90 190 HIS B N 1
ATOM 5085 C CA . HIS B 1 190 ? 5.25 -24.609 -7.289 1 90 190 HIS B CA 1
ATOM 5086 C C . HIS B 1 190 ? 6.051 -25.797 -6.777 1 90 190 HIS B C 1
ATOM 5088 O O . HIS B 1 190 ? 6.328 -26.734 -7.531 1 90 190 HIS B O 1
ATOM 5094 N N . LYS B 1 191 ? 6.418 -25.797 -5.582 1 92.56 191 LYS B N 1
ATOM 5095 C CA . LYS B 1 191 ? 7.195 -26.891 -5.004 1 92.56 191 LYS B CA 1
ATOM 5096 C C . LYS B 1 191 ? 6.379 -28.172 -4.938 1 92.56 191 LYS B C 1
ATOM 5098 O O . LYS B 1 191 ? 6.906 -29.266 -5.176 1 92.56 191 LYS B O 1
ATOM 5103 N N . VAL B 1 192 ? 5.102 -28.047 -4.641 1 95.88 192 VAL B N 1
ATOM 5104 C CA . VAL B 1 192 ? 4.223 -29.203 -4.559 1 95.88 192 VAL B CA 1
ATOM 5105 C C . VAL B 1 192 ? 4.062 -29.828 -5.941 1 95.88 192 VAL B C 1
ATOM 5107 O O . VAL B 1 192 ? 4.184 -31.047 -6.094 1 95.88 192 VAL B O 1
ATOM 5110 N N . LEU B 1 193 ? 3.795 -29.062 -6.938 1 93.25 193 LEU B N 1
ATOM 5111 C CA . LEU B 1 193 ? 3.602 -29.562 -8.289 1 93.25 193 LEU B CA 1
ATOM 5112 C C . LEU B 1 193 ? 4.891 -30.172 -8.836 1 93.25 193 LEU B C 1
ATOM 5114 O O . LEU B 1 193 ? 4.852 -31.188 -9.539 1 93.25 193 LEU B O 1
ATOM 5118 N N . ALA B 1 194 ? 6.02 -29.547 -8.508 1 90.5 194 ALA B N 1
ATOM 5119 C CA . ALA B 1 194 ? 7.312 -30.047 -8.969 1 90.5 194 ALA B CA 1
ATOM 5120 C C . ALA B 1 194 ? 7.633 -31.406 -8.359 1 90.5 194 ALA B C 1
ATOM 5122 O O . ALA B 1 194 ? 8.266 -32.25 -9 1 90.5 194 ALA B O 1
ATOM 5123 N N . GLU B 1 195 ? 7.227 -31.609 -7.176 1 93.31 195 GLU B N 1
ATOM 5124 C CA . GLU B 1 195 ? 7.492 -32.875 -6.508 1 93.31 195 GLU B CA 1
ATOM 5125 C C . GLU B 1 195 ? 6.441 -33.938 -6.863 1 93.31 195 GLU B C 1
ATOM 5127 O O . GLU B 1 195 ? 6.758 -35.094 -7.027 1 93.31 195 GLU B O 1
ATOM 5132 N N . PHE B 1 196 ? 5.227 -33.562 -6.953 1 95.5 196 PHE B N 1
ATOM 5133 C CA . PHE B 1 196 ? 4.117 -34.469 -7.207 1 95.5 196 PHE B CA 1
ATOM 5134 C C . PHE B 1 196 ? 4.227 -35.094 -8.594 1 95.5 196 PHE B C 1
ATOM 5136 O O . PHE B 1 196 ? 3.982 -36.281 -8.773 1 95.5 196 PHE B O 1
ATOM 5143 N N . GLY B 1 197 ? 4.559 -34.312 -9.602 1 93.25 197 GLY B N 1
ATOM 5144 C CA . GLY B 1 197 ? 4.59 -34.75 -10.984 1 93.25 197 GLY B CA 1
ATOM 5145 C C . GLY B 1 197 ? 5.398 -36 -11.188 1 93.25 197 GLY B C 1
ATOM 5146 O O . GLY B 1 197 ? 4.852 -37.062 -11.57 1 93.25 197 GLY B O 1
ATOM 5147 N N . PRO B 1 198 ? 6.688 -35.969 -10.883 1 91.38 198 PRO B N 1
ATOM 5148 C CA . PRO B 1 198 ? 7.523 -37.156 -11.055 1 91.38 198 PRO B CA 1
ATOM 5149 C C . PRO B 1 198 ? 7.066 -38.344 -10.188 1 91.38 198 PRO B C 1
ATOM 5151 O O . PRO B 1 198 ? 7.109 -39.5 -10.625 1 91.38 198 PRO B O 1
ATOM 5154 N N . LYS B 1 199 ? 6.648 -38.062 -8.977 1 91.75 199 LYS B N 1
ATOM 5155 C CA . LYS B 1 199 ? 6.172 -39.125 -8.102 1 91.75 199 LYS B CA 1
ATOM 5156 C C . LYS B 1 199 ? 4.938 -39.812 -8.68 1 91.75 199 LYS B C 1
ATOM 5158 O O . LYS B 1 199 ? 4.797 -41.031 -8.594 1 91.75 199 LYS B O 1
ATOM 5163 N N . TRP B 1 200 ? 3.998 -39.062 -9.18 1 92.62 200 TRP B N 1
ATOM 5164 C CA . TRP B 1 200 ? 2.775 -39.562 -9.797 1 92.62 200 TRP B CA 1
ATOM 5165 C C . TRP B 1 200 ? 3.094 -40.438 -11.016 1 92.62 200 TRP B C 1
ATOM 5167 O O . TRP B 1 200 ? 2.551 -41.531 -11.172 1 92.62 200 TRP B O 1
ATOM 5177 N N . ILE B 1 201 ? 4.035 -39.969 -11.875 1 89.31 201 ILE B N 1
ATOM 5178 C CA . ILE B 1 201 ? 4.41 -40.688 -13.086 1 89.31 201 ILE B CA 1
ATOM 5179 C C . ILE B 1 201 ? 5.062 -42 -12.719 1 89.31 201 ILE B C 1
ATOM 5181 O O . ILE B 1 201 ? 4.809 -43.031 -13.367 1 89.31 201 ILE B O 1
ATOM 5185 N N . ARG B 1 202 ? 5.906 -42 -11.719 1 87 202 ARG B N 1
ATOM 5186 C CA . ARG B 1 202 ? 6.539 -43.25 -11.266 1 87 202 ARG B CA 1
ATOM 5187 C C . ARG B 1 202 ? 5.504 -44.219 -10.75 1 87 202 ARG B C 1
ATOM 5189 O O . ARG B 1 202 ? 5.645 -45.438 -10.938 1 87 202 ARG B O 1
ATOM 5196 N N . SER B 1 203 ? 4.492 -43.688 -10.125 1 86.38 203 SER B N 1
ATOM 5197 C CA . SER B 1 203 ? 3.439 -44.562 -9.594 1 86.38 203 SER B CA 1
ATOM 5198 C C . SER B 1 203 ? 2.605 -45.156 -10.719 1 86.38 203 SER B C 1
ATOM 5200 O O . SER B 1 203 ? 2.068 -46.25 -10.578 1 86.38 203 SER B O 1
ATOM 5202 N N . LEU B 1 204 ? 2.398 -44.469 -11.844 1 84.19 204 LEU B N 1
ATOM 5203 C CA . LEU B 1 204 ? 1.621 -44.906 -12.992 1 84.19 204 LEU B CA 1
ATOM 5204 C C . LEU B 1 204 ? 2.408 -45.938 -13.812 1 84.19 204 LEU B C 1
ATOM 5206 O O . LEU B 1 204 ? 1.827 -46.875 -14.383 1 84.19 204 LEU B O 1
ATOM 5210 N N . ALA B 1 205 ? 3.621 -45.594 -14.117 1 73.94 205 ALA B N 1
ATOM 5211 C CA . ALA B 1 205 ? 4.457 -46.438 -14.961 1 73.94 205 ALA B CA 1
ATOM 5212 C C . ALA B 1 205 ? 4.422 -47.875 -14.477 1 73.94 205 ALA B C 1
ATOM 5214 O O . ALA B 1 205 ? 4.539 -48.812 -15.281 1 73.94 205 ALA B O 1
ATOM 5215 N N . SER B 1 206 ? 4.148 -48.031 -13.289 1 65.44 206 SER B N 1
ATOM 5216 C CA . SER B 1 206 ? 4.152 -49.406 -12.734 1 65.44 206 SER B CA 1
ATOM 5217 C C . SER B 1 206 ? 2.816 -50.094 -12.977 1 65.44 206 SER B C 1
ATOM 5219 O O . SER B 1 206 ? 2.734 -51.312 -12.922 1 65.44 206 SER B O 1
ATOM 5221 N N . SER B 1 207 ? 1.79 -49.344 -13.383 1 60.81 207 SER B N 1
ATOM 5222 C CA . SER B 1 207 ? 0.498 -50.031 -13.312 1 60.81 207 SER B CA 1
ATOM 5223 C C . SER B 1 207 ? -0.312 -49.812 -14.578 1 60.81 207 SER B C 1
ATOM 5225 O O . SER B 1 207 ? -1.214 -50.594 -14.898 1 60.81 207 SER B O 1
ATOM 5227 N N . VAL B 1 208 ? -0.215 -48.625 -15.227 1 61.5 208 VAL B N 1
ATOM 5228 C CA . VAL B 1 208 ? -1.266 -48.219 -16.156 1 61.5 208 VAL B CA 1
ATOM 5229 C C . VAL B 1 208 ? -0.664 -47.969 -17.531 1 61.5 208 VAL B C 1
ATOM 5231 O O . VAL B 1 208 ? 0.49 -47.562 -17.641 1 61.5 208 VAL B O 1
ATOM 5234 N N . ASN B 1 209 ? -1.373 -48.531 -18.469 1 62.47 209 ASN B N 1
ATOM 5235 C CA . ASN B 1 209 ? -1.077 -48.125 -19.828 1 62.47 209 ASN B CA 1
ATOM 5236 C C . ASN B 1 209 ? -1.342 -46.625 -20.047 1 62.47 209 ASN B C 1
ATOM 5238 O O . ASN B 1 209 ? -2.49 -46.188 -19.984 1 62.47 209 ASN B O 1
ATOM 5242 N N . LEU B 1 210 ? -0.407 -45.812 -20.047 1 65.75 210 LEU B N 1
ATOM 5243 C CA . LEU B 1 210 ? -0.452 -44.344 -20.156 1 65.75 210 LEU B CA 1
ATOM 5244 C C . LEU B 1 210 ? -1.232 -43.938 -21.391 1 65.75 210 LEU B C 1
ATOM 5246 O O . LEU B 1 210 ? -1.831 -42.844 -21.422 1 65.75 210 LEU B O 1
ATOM 5250 N N . SER B 1 211 ? -1.32 -44.781 -22.359 1 67.81 211 SER B N 1
ATOM 5251 C CA . SER B 1 211 ? -1.958 -44.406 -23.625 1 67.81 211 SER B CA 1
ATOM 5252 C C . SER B 1 211 ? -3.475 -44.344 -23.469 1 67.81 211 SER B C 1
ATOM 5254 O O . SER B 1 211 ? -4.152 -43.688 -24.25 1 67.81 211 SER B O 1
ATOM 5256 N N . SER B 1 212 ? -3.963 -45 -22.516 1 74.69 212 SER B N 1
ATOM 5257 C CA . SER B 1 212 ? -5.414 -45 -22.375 1 74.69 212 SER B CA 1
ATOM 5258 C C . SER B 1 212 ? -5.887 -44 -21.344 1 74.69 212 SER B C 1
ATOM 5260 O O . SER B 1 212 ? -7.07 -43.656 -21.281 1 74.69 212 SER B O 1
ATOM 5262 N N . ALA B 1 213 ? -5 -43.469 -20.625 1 82.81 213 ALA B N 1
ATOM 5263 C CA . ALA B 1 213 ? -5.367 -42.531 -19.578 1 82.81 213 ALA B CA 1
ATOM 5264 C C . ALA B 1 213 ? -5.594 -41.125 -20.141 1 82.81 213 ALA B C 1
ATOM 5266 O O . ALA B 1 213 ? -4.91 -40.719 -21.078 1 82.81 213 ALA B O 1
ATOM 5267 N N . PRO B 1 214 ? -6.715 -40.469 -19.688 1 89.44 214 PRO B N 1
ATOM 5268 C CA . PRO B 1 214 ? -6.902 -39.094 -20.125 1 89.44 214 PRO B CA 1
ATOM 5269 C C . PRO B 1 214 ? -5.668 -38.219 -19.891 1 89.44 214 PRO B C 1
ATOM 5271 O O . PRO B 1 214 ? -5.062 -38.281 -18.812 1 89.44 214 PRO B O 1
ATOM 5274 N N . PRO B 1 215 ? -5.262 -37.406 -20.844 1 89.31 215 PRO B N 1
ATOM 5275 C CA . PRO B 1 215 ? -4.023 -36.625 -20.75 1 89.31 215 PRO B CA 1
ATOM 5276 C C . PRO B 1 215 ? -4 -35.719 -19.531 1 89.31 215 PRO B C 1
ATOM 5278 O O . PRO B 1 215 ? -2.943 -35.469 -18.938 1 89.31 215 PRO B O 1
ATOM 5281 N N . GLN B 1 216 ? -5.164 -35.094 -19.141 1 91.31 216 GLN B N 1
ATOM 5282 C CA . GLN B 1 216 ? -5.219 -34.156 -18.031 1 91.31 216 GLN B CA 1
ATOM 5283 C C . GLN B 1 216 ? -4.969 -34.875 -16.703 1 91.31 216 GLN B C 1
ATOM 5285 O O . GLN B 1 216 ? -4.617 -34.219 -15.703 1 91.31 216 GLN B O 1
ATOM 5290 N N . ALA B 1 217 ? -5.168 -36.156 -16.672 1 91.88 217 ALA B N 1
ATOM 5291 C CA . ALA B 1 217 ? -4.93 -36.969 -15.469 1 91.88 217 ALA B CA 1
ATOM 5292 C C . ALA B 1 217 ? -3.453 -37.312 -15.328 1 91.88 217 ALA B C 1
ATOM 5294 O O . ALA B 1 217 ? -3.012 -37.75 -14.258 1 91.88 217 ALA B O 1
ATOM 5295 N N . ILE B 1 218 ? -2.703 -37.125 -16.359 1 89.31 218 ILE B N 1
ATOM 5296 C CA . ILE B 1 218 ? -1.27 -37.406 -16.344 1 89.31 218 ILE B CA 1
ATOM 5297 C C . ILE B 1 218 ? -0.5 -36.125 -16.094 1 89.31 218 ILE B C 1
ATOM 5299 O O . ILE B 1 218 ? 0.35 -36.062 -15.203 1 89.31 218 ILE B O 1
ATOM 5303 N N . ASN B 1 219 ? -0.806 -35.219 -16.812 1 91 219 ASN B N 1
ATOM 5304 C CA . ASN B 1 219 ? -0.245 -33.875 -16.719 1 91 219 ASN B CA 1
ATOM 5305 C C . ASN B 1 219 ? -1.304 -32.812 -16.969 1 91 219 ASN B C 1
ATOM 5307 O O . ASN B 1 219 ? -1.808 -32.688 -18.094 1 91 219 ASN B O 1
ATOM 5311 N N . PRO B 1 220 ? -1.604 -32.031 -15.891 1 92.19 220 PRO B N 1
ATOM 5312 C CA . PRO B 1 220 ? -0.911 -31.75 -14.625 1 92.19 220 PRO B CA 1
ATOM 5313 C C . PRO B 1 220 ? -1.339 -32.688 -13.508 1 92.19 220 PRO B C 1
ATOM 5315 O O . PRO B 1 220 ? -0.688 -32.75 -12.461 1 92.19 220 PRO B O 1
ATOM 5318 N N . ALA B 1 221 ? -2.365 -33.531 -13.695 1 93.62 221 ALA B N 1
ATOM 5319 C CA . ALA B 1 221 ? -2.873 -34.5 -12.734 1 93.62 221 ALA B CA 1
ATOM 5320 C C . ALA B 1 221 ? -3.572 -33.812 -11.562 1 93.62 221 ALA B C 1
ATOM 5322 O O . ALA B 1 221 ? -4.695 -34.156 -11.203 1 93.62 221 ALA B O 1
ATOM 5323 N N . ILE B 1 222 ? -2.857 -32.812 -10.945 1 94.81 222 ILE B N 1
ATOM 5324 C CA . ILE B 1 222 ? -3.469 -32.062 -9.859 1 94.81 222 ILE B CA 1
ATOM 5325 C C . ILE B 1 222 ? -3.244 -30.562 -10.094 1 94.81 222 ILE B C 1
ATOM 5327 O O . ILE B 1 222 ? -2.391 -30.172 -10.898 1 94.81 222 ILE B O 1
ATOM 5331 N N . GLY B 1 223 ? -4.086 -29.75 -9.477 1 92.38 223 GLY B N 1
ATOM 5332 C CA . GLY B 1 223 ? -3.969 -28.312 -9.562 1 92.38 223 GLY B CA 1
ATOM 5333 C C . GLY B 1 223 ? -4.5 -27.594 -8.328 1 92.38 223 GLY B C 1
ATOM 5334 O O . GLY B 1 223 ? -5.062 -28.234 -7.434 1 92.38 223 GLY B O 1
ATOM 5335 N N . PHE B 1 224 ? -4.195 -26.328 -8.258 1 93.88 224 PHE B N 1
ATOM 5336 C CA . PHE B 1 224 ? -4.633 -25.484 -7.152 1 93.88 224 PHE B CA 1
ATOM 5337 C C . PHE B 1 224 ? -5.719 -24.516 -7.605 1 93.88 224 PHE B C 1
ATOM 5339 O O . PHE B 1 224 ? -5.664 -23.984 -8.719 1 93.88 224 PHE B O 1
ATOM 5346 N N . THR B 1 225 ? -6.695 -24.375 -6.82 1 93.75 225 THR B N 1
ATOM 5347 C CA . THR B 1 225 ? -7.695 -23.328 -7.016 1 93.75 225 THR B CA 1
ATOM 5348 C C . THR B 1 225 ? -7.719 -22.375 -5.824 1 93.75 225 THR B C 1
ATOM 5350 O O . THR B 1 225 ? -7.754 -22.812 -4.672 1 93.75 225 THR B O 1
ATOM 5353 N N . THR B 1 226 ? -7.551 -21.109 -6.059 1 93.69 226 THR B N 1
ATOM 5354 C CA . THR B 1 226 ? -7.559 -20.125 -4.992 1 93.69 226 THR B CA 1
ATOM 5355 C C . THR B 1 226 ? -8.953 -19.516 -4.828 1 93.69 226 THR B C 1
ATOM 5357 O O . THR B 1 226 ? -9.539 -19.016 -5.789 1 93.69 226 THR B O 1
ATOM 5360 N N . VAL B 1 227 ? -9.492 -19.656 -3.686 1 94.5 227 VAL B N 1
ATOM 5361 C CA . VAL B 1 227 ? -10.797 -19.094 -3.359 1 94.5 227 VAL B CA 1
ATOM 5362 C C . VAL B 1 227 ? -10.633 -17.922 -2.385 1 94.5 227 VAL B C 1
ATOM 5364 O O . VAL B 1 227 ? -10.242 -18.125 -1.23 1 94.5 227 VAL B O 1
ATOM 5367 N N . ASP B 1 228 ? -10.852 -16.734 -2.826 1 94.62 228 ASP B N 1
ATOM 5368 C CA . ASP B 1 228 ? -10.891 -15.555 -1.974 1 94.62 228 ASP B CA 1
ATOM 5369 C C . ASP B 1 228 ? -12.297 -15.305 -1.436 1 94.62 228 ASP B C 1
ATOM 5371 O O . ASP B 1 228 ? -13.211 -15.008 -2.201 1 94.62 228 ASP B O 1
ATOM 5375 N N . LEU B 1 229 ? -12.516 -15.508 -0.16 1 94.81 229 LEU B N 1
ATOM 5376 C CA . LEU B 1 229 ? -13.836 -15.383 0.447 1 94.81 229 LEU B CA 1
ATOM 5377 C C . LEU B 1 229 ? -14.352 -13.953 0.324 1 94.81 229 LEU B C 1
ATOM 5379 O O . LEU B 1 229 ? -15.555 -13.734 0.139 1 94.81 229 LEU B O 1
ATOM 5383 N N . ARG B 1 230 ? -13.453 -12.992 0.488 1 95.12 230 ARG B N 1
ATOM 5384 C CA . ARG B 1 230 ? -13.758 -11.57 0.36 1 95.12 230 ARG B CA 1
ATOM 5385 C C . ARG B 1 230 ? -12.664 -10.844 -0.419 1 95.12 230 ARG B C 1
ATOM 5387 O O . ARG B 1 230 ? -11.773 -10.234 0.174 1 95.12 230 ARG B O 1
ATOM 5394 N N . PRO B 1 231 ? -12.766 -10.867 -1.745 1 91.81 231 PRO B N 1
ATOM 5395 C CA . PRO B 1 231 ? -11.734 -10.203 -2.545 1 91.81 231 PRO B CA 1
ATOM 5396 C C . PRO B 1 231 ? -11.734 -8.688 -2.354 1 91.81 231 PRO B C 1
ATOM 5398 O O . PRO B 1 231 ? -12.797 -8.078 -2.215 1 91.81 231 PRO B O 1
ATOM 5401 N N . PHE B 1 232 ? -10.539 -8.172 -2.236 1 91.06 232 PHE B N 1
ATOM 5402 C CA . PHE B 1 232 ? -10.422 -6.723 -2.15 1 91.06 232 PHE B CA 1
ATOM 5403 C C . PHE B 1 232 ? -10.609 -6.082 -3.52 1 91.06 232 PHE B C 1
ATOM 5405 O O . PHE B 1 232 ? -9.648 -5.926 -4.273 1 91.06 232 PHE B O 1
ATOM 5412 N N . ALA B 1 233 ? -11.734 -5.762 -3.881 1 84.25 233 ALA B N 1
ATOM 5413 C CA . ALA B 1 233 ? -12.172 -5.113 -5.113 1 84.25 233 ALA B CA 1
ATOM 5414 C C . ALA B 1 233 ? -13.516 -4.418 -4.922 1 84.25 233 ALA B C 1
ATOM 5416 O O . ALA B 1 233 ? -14.352 -4.871 -4.133 1 84.25 233 ALA B O 1
ATOM 5417 N N . PRO B 1 234 ? -13.602 -3.264 -5.41 1 85 234 PRO B N 1
ATOM 5418 C CA . PRO B 1 234 ? -12.805 -2.543 -6.402 1 85 234 PRO B CA 1
ATOM 5419 C C . PRO B 1 234 ? -11.703 -1.688 -5.773 1 85 234 PRO B C 1
ATOM 5421 O O . PRO B 1 234 ? -11.734 -1.43 -4.566 1 85 234 PRO B O 1
ATOM 5424 N N . ALA B 1 235 ? -10.75 -1.266 -6.629 1 84.88 235 ALA B N 1
ATOM 5425 C CA . ALA B 1 235 ? -9.578 -0.521 -6.168 1 84.88 235 ALA B CA 1
ATOM 5426 C C . ALA B 1 235 ? -9.992 0.813 -5.551 1 84.88 235 ALA B C 1
ATOM 5428 O O . ALA B 1 235 ? -9.273 1.355 -4.703 1 84.88 235 ALA B O 1
ATOM 5429 N N . VAL B 1 236 ? -11.117 1.3 -5.906 1 86.62 236 VAL B N 1
ATOM 5430 C CA . VAL B 1 236 ? -11.578 2.615 -5.469 1 86.62 236 VAL B CA 1
ATOM 5431 C C . VAL B 1 236 ? -11.828 2.602 -3.961 1 86.62 236 VAL B C 1
ATOM 5433 O O . VAL B 1 236 ? -11.914 3.658 -3.332 1 86.62 236 VAL B O 1
ATOM 5436 N N . ALA B 1 237 ? -11.938 1.426 -3.307 1 87.75 237 ALA B N 1
ATOM 5437 C CA . ALA B 1 237 ? -12.156 1.324 -1.866 1 87.75 237 ALA B CA 1
ATOM 5438 C C . ALA B 1 237 ? -10.859 1.531 -1.092 1 87.75 237 ALA B C 1
ATOM 5440 O O . ALA B 1 237 ? -10.883 1.739 0.124 1 87.75 237 ALA B O 1
ATOM 5441 N N . ALA B 1 238 ? -9.719 1.591 -1.773 1 87.88 238 ALA B N 1
ATOM 5442 C CA . ALA B 1 238 ? -8.406 1.634 -1.131 1 87.88 238 ALA B CA 1
ATOM 5443 C C . ALA B 1 238 ? -8.234 2.918 -0.326 1 87.88 238 ALA B C 1
ATOM 5445 O O . ALA B 1 238 ? -7.797 2.883 0.828 1 87.88 238 ALA B O 1
ATOM 5446 N N . PRO B 1 239 ? -8.609 4.043 -0.89 1 87.19 239 PRO B N 1
ATOM 5447 C CA . PRO B 1 239 ? -8.438 5.273 -0.115 1 87.19 239 PRO B CA 1
ATOM 5448 C C . PRO B 1 239 ? -9.258 5.281 1.173 1 87.19 239 PRO B C 1
ATOM 5450 O O . PRO B 1 239 ? -8.82 5.824 2.189 1 87.19 239 PRO B O 1
ATOM 5453 N N . ALA B 1 240 ? -10.391 4.66 1.167 1 88.88 240 ALA B N 1
ATOM 5454 C CA . ALA B 1 240 ? -11.289 4.695 2.318 1 88.88 240 ALA B CA 1
ATOM 5455 C C . ALA B 1 240 ? -10.742 3.854 3.467 1 88.88 240 ALA B C 1
ATOM 5457 O O . ALA B 1 240 ? -11.078 4.082 4.629 1 88.88 240 ALA B O 1
ATOM 5458 N N . VAL B 1 241 ? -9.82 2.939 3.18 1 90.5 241 VAL B N 1
ATOM 5459 C CA . VAL B 1 241 ? -9.352 2.055 4.242 1 90.5 241 VAL B CA 1
ATOM 5460 C C . VAL B 1 241 ? -7.879 2.342 4.539 1 90.5 241 VAL B C 1
ATOM 5462 O O . VAL B 1 241 ? -7.289 1.729 5.43 1 90.5 241 VAL B O 1
ATOM 5465 N N . THR B 1 242 ? -7.223 3.275 3.85 1 89.81 242 THR B N 1
ATOM 5466 C CA . THR B 1 242 ? -5.801 3.525 4.059 1 89.81 242 THR B CA 1
ATOM 5467 C C . THR B 1 242 ? -5.527 5.02 4.188 1 89.81 242 THR B C 1
ATOM 5469 O O . THR B 1 242 ? -5.855 5.629 5.211 1 89.81 242 THR B O 1
ATOM 5472 N N . ILE B 1 243 ? -4.953 5.625 3.084 1 85.88 243 ILE B N 1
ATOM 5473 C CA . ILE B 1 243 ? -4.391 6.969 3.139 1 85.88 243 ILE B CA 1
ATOM 5474 C C . ILE B 1 243 ? -5.508 7.996 3.312 1 85.88 243 ILE B C 1
ATOM 5476 O O . ILE B 1 243 ? -5.301 9.055 3.914 1 85.88 243 ILE B O 1
ATOM 5480 N N . GLY B 1 244 ? -6.742 7.664 2.842 1 86.62 244 GLY B N 1
ATOM 5481 C CA . GLY B 1 244 ? -7.859 8.57 3.041 1 86.62 244 GLY B CA 1
ATOM 5482 C C . GLY B 1 244 ? -8.148 8.852 4.504 1 86.62 244 GLY B C 1
ATOM 5483 O O . GLY B 1 244 ? -8.648 9.922 4.852 1 86.62 244 GLY B O 1
ATOM 5484 N N . LEU B 1 245 ? -7.766 7.992 5.348 1 90 245 LEU B N 1
ATOM 5485 C CA . LEU B 1 245 ? -8.047 8.133 6.773 1 90 245 LEU B CA 1
ATOM 5486 C C . LEU B 1 245 ? -7.055 9.078 7.438 1 90 245 LEU B C 1
ATOM 5488 O O . LEU B 1 245 ? -7.324 9.617 8.508 1 90 245 LEU B O 1
ATOM 5492 N N . ILE B 1 246 ? -5.875 9.25 6.824 1 87.19 246 ILE B N 1
ATOM 5493 C CA . ILE B 1 246 ? -4.918 10.242 7.312 1 87.19 246 IL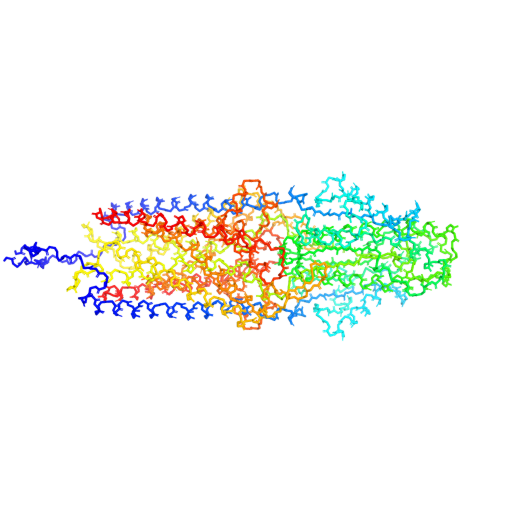E B CA 1
ATOM 5494 C C . ILE B 1 246 ? -5.508 11.641 7.184 1 87.19 246 ILE B C 1
ATOM 5496 O O . ILE B 1 246 ? -5.355 12.477 8.078 1 87.19 246 ILE B O 1
ATOM 5500 N N . TYR B 1 247 ? -6.277 11.82 6.184 1 86.31 247 TYR B N 1
ATOM 5501 C CA . TYR B 1 247 ? -6.902 13.117 5.957 1 86.31 247 TYR B CA 1
ATOM 5502 C C . TYR B 1 247 ? -7.992 13.383 6.988 1 86.31 247 TYR B C 1
ATOM 5504 O O . TYR B 1 247 ? -8.227 14.539 7.359 1 86.31 247 TYR B O 1
ATOM 5512 N N . LEU B 1 248 ? -8.594 12.305 7.434 1 84.94 248 LEU B N 1
ATOM 5513 C CA . LEU B 1 248 ? -9.586 12.453 8.492 1 84.94 248 LEU B CA 1
ATOM 5514 C C . LEU B 1 248 ? -8.961 13.055 9.75 1 84.94 248 LEU B C 1
ATOM 5516 O O . LEU B 1 248 ? -9.562 13.922 10.391 1 84.94 248 LEU B O 1
ATOM 5520 N N . ILE B 1 249 ? -7.723 12.672 10.039 1 87.88 249 ILE B N 1
ATOM 5521 C CA . ILE B 1 249 ? -7.016 13.18 11.211 1 87.88 249 ILE B CA 1
ATOM 5522 C C . ILE B 1 249 ? -6.645 14.641 10.992 1 87.88 249 ILE B C 1
ATOM 5524 O O . ILE B 1 249 ? -6.848 15.477 11.883 1 87.88 249 ILE B O 1
ATOM 5528 N N . ILE B 1 250 ? -6.188 14.945 9.82 1 86.62 250 ILE B N 1
ATOM 5529 C CA . ILE B 1 250 ? -5.734 16.297 9.516 1 86.62 250 ILE B CA 1
ATOM 5530 C C . ILE B 1 250 ? -6.922 17.25 9.547 1 86.62 250 ILE B C 1
ATOM 5532 O O . ILE B 1 250 ? -6.84 18.328 10.148 1 86.62 250 ILE B O 1
ATOM 5536 N N . ILE B 1 251 ? -8.023 16.844 9 1 85.88 251 ILE B N 1
ATOM 5537 C CA . ILE B 1 251 ? -9.227 17.672 8.969 1 85.88 251 ILE B CA 1
ATOM 5538 C C . ILE B 1 251 ? -9.734 17.906 10.391 1 85.88 251 ILE B C 1
ATOM 5540 O O . ILE B 1 251 ? -10.117 19.016 10.75 1 85.88 251 ILE B O 1
ATOM 5544 N N . ALA B 1 252 ? -9.703 16.844 11.133 1 85 252 ALA B N 1
ATOM 5545 C CA . ALA B 1 252 ? -10.156 16.953 12.516 1 85 252 ALA B CA 1
ATOM 5546 C C . ALA B 1 252 ? -9.273 17.922 13.305 1 85 252 ALA B C 1
ATOM 5548 O O . ALA B 1 252 ? -9.773 18.703 14.125 1 85 252 ALA B O 1
ATOM 5549 N N . PHE B 1 253 ? -8.008 17.953 13.047 1 83.88 253 PHE B N 1
ATOM 5550 C CA . PHE B 1 253 ? -7.059 18.812 13.734 1 83.88 253 PHE B CA 1
ATOM 5551 C C . PHE B 1 253 ? -7.316 20.281 13.398 1 83.88 253 PHE B C 1
ATOM 5553 O O . PHE B 1 253 ? -7.312 21.141 14.281 1 83.88 253 PHE B O 1
ATOM 5560 N N . PHE B 1 254 ? -7.582 20.5 12.156 1 84.06 254 PHE B N 1
ATOM 5561 C CA . PHE B 1 254 ? -7.688 21.891 11.719 1 84.06 254 PHE B CA 1
ATOM 5562 C C . PHE B 1 254 ? -9.094 22.422 11.953 1 84.06 254 PHE B C 1
ATOM 5564 O O . PHE B 1 254 ? -9.352 23.625 11.766 1 84.06 254 PHE B O 1
ATOM 5571 N N . ASN B 1 255 ? -9.906 21.562 12.336 1 82.94 255 ASN B N 1
ATOM 5572 C CA . ASN B 1 255 ? -11.25 22.016 12.695 1 82.94 255 ASN B CA 1
ATOM 5573 C C . ASN B 1 255 ? -11.211 22.984 13.859 1 82.94 255 ASN B C 1
ATOM 5575 O O . ASN B 1 255 ? -11.961 23.969 13.883 1 82.94 255 ASN B O 1
ATOM 5579 N N . PHE B 1 256 ? -10.289 22.828 14.711 1 80.94 256 PHE B N 1
ATOM 5580 C CA . PHE B 1 256 ? -10.188 23.625 15.922 1 80.94 256 PHE B CA 1
ATOM 5581 C C . PHE B 1 256 ? -9.836 25.062 15.586 1 80.94 256 PHE B C 1
ATOM 5583 O O . PHE B 1 256 ? -10.57 26 15.953 1 80.94 256 PHE B O 1
ATOM 5590 N N . PRO B 1 257 ? -8.844 25.281 14.867 1 78.75 257 PRO B N 1
ATOM 5591 C CA . PRO B 1 257 ? -8.484 26.672 14.562 1 78.75 257 PRO B CA 1
ATOM 5592 C C . PRO B 1 257 ? -9.5 27.359 13.656 1 78.75 257 PRO B C 1
ATOM 5594 O O . PRO B 1 257 ? -9.641 28.578 13.703 1 78.75 257 PRO B O 1
ATOM 5597 N N . PHE B 1 258 ? -10.203 26.703 12.891 1 81.81 258 PHE B N 1
ATOM 5598 C CA . PHE B 1 258 ? -11.195 27.281 12 1 81.81 258 PHE B CA 1
ATOM 5599 C C . PHE B 1 258 ? -12.422 27.75 12.789 1 81.81 258 PHE B C 1
ATOM 5601 O O . PHE B 1 258 ? -13.039 28.766 12.438 1 81.81 258 PHE B O 1
ATOM 5608 N N . LEU B 1 259 ? -12.711 27.062 13.875 1 80.94 259 LEU B N 1
ATOM 5609 C CA . LEU B 1 259 ? -13.938 27.375 14.609 1 80.94 259 LEU B CA 1
ATOM 5610 C C . LEU B 1 259 ? -13.648 28.266 15.812 1 80.94 259 LEU B C 1
ATOM 5612 O O . LEU B 1 259 ? -14.562 28.844 16.406 1 80.94 259 LEU B O 1
ATOM 5616 N N . MET B 1 260 ? -12.406 28.484 16.109 1 78.88 260 MET B N 1
ATOM 5617 C CA . MET B 1 260 ? -12.023 29.219 17.312 1 78.88 260 MET B CA 1
ATOM 5618 C C . MET B 1 260 ? -12.508 30.656 17.25 1 78.88 260 MET B C 1
ATOM 5620 O O . MET B 1 260 ? -13.023 31.188 18.234 1 78.88 260 MET B O 1
ATOM 5624 N N . PRO B 1 261 ? -12.422 31.297 16.047 1 75.5 261 PRO B N 1
ATOM 5625 C CA . PRO B 1 261 ? -12.914 32.656 16 1 75.5 261 PRO B CA 1
ATOM 5626 C C . PRO B 1 261 ? -14.406 32.781 16.328 1 75.5 261 PRO B C 1
ATOM 5628 O O . PRO B 1 261 ? -14.836 33.75 16.938 1 75.5 261 PRO B O 1
ATOM 5631 N N . ALA B 1 262 ? -15.133 31.812 15.938 1 76 262 ALA B N 1
ATOM 5632 C CA . ALA B 1 262 ? -16.562 31.812 16.25 1 76 262 ALA B CA 1
ATOM 5633 C C . ALA B 1 262 ? -16.797 31.656 17.75 1 76 262 ALA B C 1
ATOM 5635 O O . ALA B 1 262 ? -17.719 32.25 18.312 1 76 262 ALA B O 1
ATOM 5636 N N . HIS B 1 263 ? -15.914 30.969 18.422 1 78.12 263 HIS B N 1
ATOM 5637 C CA . HIS B 1 263 ? -16.062 30.719 19.844 1 78.12 263 HIS B CA 1
ATOM 5638 C C . HIS B 1 263 ? -15.656 31.938 20.672 1 78.12 263 HIS B C 1
ATOM 5640 O O . HIS B 1 263 ? -16.203 32.188 21.75 1 78.12 263 HIS B O 1
ATOM 5646 N N . THR B 1 264 ? -14.68 32.625 20.109 1 76.5 264 THR B N 1
ATOM 5647 C CA . THR B 1 264 ? -14.156 33.781 20.859 1 76.5 264 THR B CA 1
ATOM 5648 C C . THR B 1 264 ? -15.133 34.938 20.797 1 76.5 264 THR B C 1
ATOM 5650 O O . THR B 1 264 ? -15.055 35.844 21.641 1 76.5 264 THR B O 1
ATOM 5653 N N . MET B 1 265 ? -16.047 34.938 19.875 1 73.06 265 MET B N 1
ATOM 5654 C CA . MET B 1 265 ? -17.047 36 19.797 1 73.06 265 MET B CA 1
ATOM 5655 C C . MET B 1 265 ? -17.953 35.969 21.031 1 73.06 265 MET B C 1
ATOM 5657 O O . MET B 1 265 ? -18.438 37.031 21.453 1 73.06 265 MET B O 1
ATOM 5661 N N . PHE B 1 266 ? -18.016 34.844 21.672 1 71.12 266 PHE B N 1
ATOM 5662 C CA . PHE B 1 266 ? -18.844 34.719 22.859 1 71.12 266 PHE B CA 1
ATOM 5663 C C . PHE B 1 266 ? -18.125 35.312 24.078 1 71.12 266 PHE B C 1
ATOM 5665 O O . PHE B 1 266 ? -18.766 35.719 25.047 1 71.12 266 PHE B O 1
ATOM 5672 N N . LEU B 1 267 ? -16.812 35.406 23.906 1 67.25 267 LEU B N 1
ATOM 5673 C CA . LEU B 1 267 ? -16.031 35.844 25.062 1 67.25 267 LEU B CA 1
ATOM 5674 C C . LEU B 1 267 ? -15.711 37.344 24.969 1 67.25 267 LEU B C 1
ATOM 5676 O O . LEU B 1 267 ? -15.469 38 25.984 1 67.25 267 LEU B O 1
ATOM 5680 N N . LYS B 1 268 ? -15.656 37.844 23.75 1 63.09 268 LYS B N 1
ATOM 5681 C CA . LYS B 1 268 ? -15.312 39.25 23.594 1 63.09 268 LYS B CA 1
ATOM 5682 C C . LYS B 1 268 ? -16.453 40.156 24.031 1 63.09 268 LYS B C 1
ATOM 5684 O O . LYS B 1 268 ? -17.625 39.875 23.719 1 63.09 268 LYS B O 1
ATOM 5689 N N . ALA B 1 269 ? -16.219 40.906 25.094 1 56.03 269 ALA B N 1
ATOM 5690 C CA . ALA B 1 269 ? -17.156 41.844 25.734 1 56.03 269 ALA B CA 1
ATOM 5691 C C . ALA B 1 269 ? -17.547 42.938 24.766 1 56.03 269 ALA B C 1
ATOM 5693 O O . ALA B 1 269 ? -17 44.062 24.812 1 56.03 269 ALA B O 1
ATOM 5694 N N . ASP B 1 270 ? -17.719 42.594 23.5 1 56.75 270 ASP B N 1
ATOM 5695 C CA . ASP B 1 270 ? -18.125 43.75 22.688 1 56.75 270 ASP B CA 1
ATOM 5696 C C . ASP B 1 270 ? -19.609 44.062 22.906 1 56.75 270 ASP B C 1
ATOM 5698 O O . ASP B 1 270 ? -20.422 43.875 22 1 56.75 270 ASP B O 1
ATOM 5702 N N . GLY B 1 271 ? -19.984 44.594 24.031 1 57.75 271 GLY B N 1
ATOM 5703 C CA . GLY B 1 271 ? -21.312 45.094 24.328 1 57.75 271 GLY B CA 1
ATOM 5704 C C . GLY B 1 271 ? -22.219 44.062 24.953 1 57.75 271 GLY B C 1
ATOM 5705 O O . GLY B 1 271 ? -23.406 44.312 25.203 1 57.75 271 GLY B O 1
ATOM 5706 N N . HIS B 1 272 ? -21.875 42.781 24.953 1 61.06 272 HIS B N 1
ATOM 5707 C CA . HIS B 1 272 ? -22.672 41.719 25.578 1 61.06 272 HIS B CA 1
ATOM 5708 C C . HIS B 1 272 ? -21.922 41.062 26.719 1 61.06 272 HIS B C 1
ATOM 5710 O O . HIS B 1 272 ? -20.688 41.094 26.75 1 61.06 272 HIS B O 1
ATOM 5716 N N . PRO B 1 273 ? -22.672 40.719 27.688 1 63.84 273 PRO B N 1
ATOM 5717 C CA . PRO B 1 273 ? -22.016 40 28.781 1 63.84 273 PRO B CA 1
ATOM 5718 C C . PRO B 1 273 ? -21.344 38.688 28.328 1 63.84 273 PRO B C 1
ATOM 5720 O O . PRO B 1 273 ? -21.828 38.031 27.406 1 63.84 273 PRO B O 1
ATOM 5723 N N . PRO B 1 274 ? -20.109 38.531 28.812 1 70.69 274 PRO B N 1
ATOM 5724 C CA . PRO B 1 274 ? -19.422 37.281 28.453 1 70.69 274 PRO B CA 1
ATOM 5725 C C . PRO B 1 274 ? -20.156 36.031 28.938 1 70.69 274 PRO B C 1
ATOM 5727 O O . PRO B 1 274 ? -20.891 36.094 29.922 1 70.69 274 PRO B O 1
ATOM 5730 N N . LEU B 1 275 ? -20.172 35 28.156 1 71.5 275 LEU B N 1
ATOM 5731 C CA . LEU B 1 275 ? -20.828 33.75 28.453 1 71.5 275 LEU B CA 1
ATOM 5732 C C . LEU B 1 275 ? -20.156 33.031 29.625 1 71.5 275 LEU B C 1
ATOM 5734 O O . LEU B 1 275 ? -18.938 33.156 29.812 1 71.5 275 LEU B O 1
ATOM 5738 N N . LYS B 1 276 ? -21.047 32.438 30.422 1 76.06 276 LYS B N 1
ATOM 5739 C CA . LYS B 1 276 ? -20.5 31.625 31.5 1 76.06 276 LYS B CA 1
ATOM 5740 C C . LYS B 1 276 ? -19.578 30.531 30.969 1 76.06 276 LYS B C 1
ATOM 5742 O O . LYS B 1 276 ? -19.859 29.938 29.922 1 76.06 276 LYS B O 1
ATOM 5747 N N . MET B 1 277 ? -18.578 30.266 31.656 1 77.5 277 MET B N 1
ATOM 5748 C CA . MET B 1 277 ? -17.516 29.375 31.219 1 77.5 277 MET B CA 1
ATOM 5749 C C . MET B 1 277 ? -18.047 27.969 30.984 1 77.5 277 MET B C 1
ATOM 5751 O O . MET B 1 277 ? -17.734 27.344 29.969 1 77.5 277 MET B O 1
ATOM 5755 N N . PRO B 1 278 ? -18.891 27.469 31.844 1 79.81 278 PRO B N 1
ATOM 5756 C CA . PRO B 1 278 ? -19.391 26.109 31.578 1 79.81 278 PRO B CA 1
ATOM 5757 C C . PRO B 1 278 ? -20.297 26.047 30.359 1 79.81 278 PRO B C 1
ATOM 5759 O O . PRO B 1 278 ? -20.266 25.062 29.609 1 79.81 278 PRO B O 1
ATOM 5762 N N . HIS B 1 279 ? -21.016 27.094 30.156 1 81.25 279 HIS B N 1
ATOM 5763 C CA . HIS B 1 279 ? -21.859 27.109 28.969 1 81.25 279 HIS B CA 1
ATOM 5764 C C . HIS B 1 279 ? -21.031 27.266 27.688 1 81.25 279 HIS B C 1
ATOM 5766 O O . HIS B 1 279 ? -21.391 26.719 26.641 1 81.25 279 HIS B O 1
ATOM 5772 N N . TRP B 1 280 ? -19.984 27.953 27.844 1 81.38 280 TRP B N 1
ATOM 5773 C CA . TRP B 1 280 ? -19.078 28.109 26.703 1 81.38 280 TRP B CA 1
ATOM 5774 C C . TRP B 1 280 ? -18.406 26.797 26.344 1 81.38 280 TRP B C 1
ATOM 5776 O O . TRP B 1 280 ? -18.297 26.453 25.172 1 81.38 280 TRP B O 1
ATOM 5786 N N . LEU B 1 281 ? -18.109 26.094 27.375 1 83.81 281 LEU B N 1
ATOM 5787 C CA . LEU B 1 281 ? -17.469 24.797 27.156 1 83.81 281 LEU B CA 1
ATOM 5788 C C . LEU B 1 281 ? -18.438 23.812 26.516 1 83.81 281 LEU B C 1
ATOM 5790 O O . LEU B 1 281 ? -18.047 23.047 25.625 1 83.81 281 LEU B O 1
ATOM 5794 N N . ILE B 1 282 ? -19.609 23.844 26.938 1 87 282 ILE B N 1
ATOM 5795 C CA . ILE B 1 282 ? -20.625 22.938 26.375 1 87 282 ILE B CA 1
ATOM 5796 C C . ILE B 1 282 ? -20.891 23.312 24.922 1 87 282 ILE B C 1
ATOM 5798 O O . ILE B 1 282 ? -21.062 22.422 24.078 1 87 282 ILE B O 1
ATOM 5802 N N . TRP B 1 283 ? -20.906 24.547 24.672 1 85.62 283 TRP B N 1
ATOM 5803 C CA . TRP B 1 283 ? -21.109 25 23.297 1 85.62 283 TRP B CA 1
ATOM 5804 C C . TRP B 1 283 ? -19.969 24.531 22.406 1 85.62 283 TRP B C 1
ATOM 5806 O O . TRP B 1 283 ? -20.203 24.094 21.266 1 85.62 283 TRP B O 1
ATOM 5816 N N . ARG B 1 284 ? -18.797 24.625 22.922 1 86.94 284 ARG B N 1
ATOM 5817 C CA . ARG B 1 284 ? -17.641 24.234 22.125 1 86.94 284 ARG B CA 1
ATOM 5818 C C . ARG B 1 284 ? -17.672 22.75 21.812 1 86.94 284 ARG B C 1
ATOM 5820 O O . ARG B 1 284 ? -17.406 22.344 20.688 1 86.94 284 ARG B O 1
ATOM 5827 N N . VAL B 1 285 ? -17.953 22.016 22.797 1 89.88 285 VAL B N 1
ATOM 5828 C CA . VAL B 1 285 ? -18 20.578 22.641 1 89.88 285 VAL B CA 1
ATOM 5829 C C . VAL B 1 285 ? -19.125 20.188 21.672 1 89.88 285 VAL B C 1
ATOM 5831 O O . VAL B 1 285 ? -18.906 19.406 20.75 1 89.88 285 VAL B O 1
ATOM 5834 N N . LEU B 1 286 ? -20.25 20.781 21.828 1 90.06 286 LEU B N 1
ATOM 5835 C CA . LEU B 1 286 ? -21.391 20.469 20.969 1 90.06 286 LEU B CA 1
ATOM 5836 C C . LEU B 1 286 ? -21.156 20.938 19.547 1 90.06 286 LEU B C 1
ATOM 5838 O O . LEU B 1 286 ? -21.547 20.266 18.594 1 90.06 286 LEU B O 1
ATOM 5842 N N . SER B 1 287 ? -20.594 22.078 19.453 1 90.19 287 SER B N 1
ATOM 5843 C CA . SER B 1 287 ? -20.281 22.578 18.125 1 90.19 287 SER B CA 1
ATOM 5844 C C . SER B 1 287 ? -19.281 21.688 17.406 1 90.19 287 SER B C 1
ATOM 5846 O O . SER B 1 287 ? -19.391 21.484 16.188 1 90.19 287 SER B O 1
ATOM 5848 N N . SER B 1 288 ? -18.312 21.172 18.141 1 91.5 288 SER B N 1
ATOM 5849 C CA . SER B 1 288 ? -17.328 20.281 17.531 1 91.5 288 SER B CA 1
ATOM 5850 C C . SER B 1 288 ? -17.969 18.969 17.109 1 91.5 288 SER B C 1
ATOM 5852 O O . SER B 1 288 ? -17.688 18.453 16.031 1 91.5 288 SER B O 1
ATOM 5854 N N . ILE B 1 289 ? -18.812 18.469 17.906 1 93.5 289 ILE B N 1
ATOM 5855 C CA . ILE B 1 289 ? -19.5 17.219 17.609 1 93.5 289 ILE B CA 1
ATOM 5856 C C . ILE B 1 289 ? -20.344 17.375 16.359 1 93.5 289 ILE B C 1
ATOM 5858 O O . ILE B 1 289 ? -20.344 16.5 15.484 1 93.5 289 ILE B O 1
ATOM 5862 N N . VAL B 1 290 ? -21 18.5 16.25 1 93.25 290 VAL B N 1
ATOM 5863 C CA . VAL B 1 290 ? -21.844 18.75 15.094 1 93.25 290 VAL B CA 1
ATOM 5864 C C . VAL B 1 290 ? -20.984 18.984 13.859 1 93.25 290 VAL B C 1
ATOM 5866 O O . VAL B 1 290 ? -21.328 18.531 12.758 1 93.25 290 VAL B O 1
ATOM 5869 N N . ALA B 1 291 ? -19.922 19.672 14.078 1 92.62 291 ALA B N 1
ATOM 5870 C CA . ALA B 1 291 ? -19.016 19.891 12.961 1 92.62 291 ALA B CA 1
ATOM 5871 C C . ALA B 1 291 ? -18.469 18.562 12.43 1 92.62 291 ALA B C 1
ATOM 5873 O O . ALA B 1 291 ? -18.422 18.359 11.219 1 92.62 291 ALA B O 1
ATOM 5874 N N . TYR B 1 292 ? -18.094 17.703 13.359 1 93.69 292 TYR B N 1
ATOM 5875 C CA . TYR B 1 292 ? -17.594 16.406 12.953 1 93.69 292 TYR B CA 1
ATOM 5876 C C . TYR B 1 292 ? -18.688 15.602 12.227 1 93.69 292 TYR B C 1
ATOM 5878 O O . TYR B 1 292 ? -18.375 14.82 11.32 1 93.69 292 TYR B O 1
ATOM 5886 N N . PHE B 1 293 ? -19.875 15.805 12.625 1 95 293 PHE B N 1
ATOM 5887 C CA . PHE B 1 293 ? -21 15.125 12 1 95 293 PHE B CA 1
ATOM 5888 C C . PHE B 1 293 ? -21.109 15.492 10.523 1 95 293 PHE B C 1
ATOM 5890 O O . PHE B 1 293 ? -21.219 14.617 9.664 1 95 293 PHE B O 1
ATOM 5897 N N . PHE B 1 294 ? -21 16.75 10.234 1 93.62 294 PHE B N 1
ATOM 5898 C CA . PHE B 1 294 ? -21.156 17.219 8.859 1 93.62 294 PHE B CA 1
ATOM 5899 C C . PHE B 1 294 ? -19.891 16.953 8.055 1 93.62 294 PHE B C 1
ATOM 5901 O O . PHE B 1 294 ? -19.969 16.562 6.879 1 93.62 294 PHE B O 1
ATOM 5908 N N . LEU B 1 295 ? -18.812 17.141 8.664 1 92.81 295 LEU B N 1
ATOM 5909 C CA . LEU B 1 295 ? -17.562 16.875 7.965 1 92.81 295 LEU B CA 1
ATOM 5910 C C . LEU B 1 295 ? -17.438 15.398 7.605 1 92.81 295 LEU B C 1
ATOM 5912 O O . LEU B 1 295 ? -17.016 15.055 6.5 1 92.81 295 LEU B O 1
ATOM 5916 N N . SER B 1 296 ? -17.812 14.562 8.555 1 93.88 296 SER B N 1
ATOM 5917 C CA . SER B 1 296 ? -17.781 13.125 8.297 1 93.88 296 SER B CA 1
ATOM 5918 C C . SER B 1 296 ? -18.781 12.734 7.223 1 93.88 296 SER B C 1
ATOM 5920 O O . SER B 1 296 ? -18.547 11.797 6.457 1 93.88 296 SER B O 1
ATOM 5922 N N . LEU B 1 297 ? -19.906 13.414 7.176 1 93.88 297 LEU B N 1
ATOM 5923 C CA . LEU B 1 297 ? -20.891 13.156 6.129 1 93.88 297 LEU B CA 1
ATOM 5924 C C . LEU B 1 297 ? -20.312 13.477 4.754 1 93.88 297 LEU B C 1
ATOM 5926 O O . LEU B 1 297 ? -20.484 12.695 3.811 1 93.88 297 LEU B O 1
ATOM 5930 N N . CYS B 1 298 ? -19.672 14.594 4.691 1 92.31 298 CYS B N 1
ATOM 5931 C CA . CYS B 1 298 ? -19.062 14.977 3.42 1 92.31 298 CYS B CA 1
ATOM 5932 C C . CYS B 1 298 ? -17.984 13.969 3.014 1 92.31 298 CYS B C 1
ATOM 5934 O O . CYS B 1 298 ? -17.891 13.602 1.842 1 92.31 298 CYS B O 1
ATOM 5936 N N . TYR B 1 299 ? -17.25 13.594 3.965 1 90.38 299 TYR B N 1
ATOM 5937 C CA . TYR B 1 299 ? -16.234 12.57 3.715 1 90.38 299 TYR B CA 1
ATOM 5938 C C . TYR B 1 299 ? -16.875 11.289 3.209 1 90.38 299 TYR B C 1
ATOM 5940 O O . TYR B 1 299 ? -16.391 10.68 2.25 1 90.38 299 TYR B O 1
ATOM 5948 N N . SER B 1 300 ? -17.953 10.883 3.838 1 92.5 300 SER B N 1
ATOM 5949 C CA . SER B 1 300 ? -18.641 9.641 3.479 1 92.5 300 SER B CA 1
ATOM 5950 C C . SER B 1 300 ? -19.328 9.758 2.123 1 92.5 300 SER B C 1
ATOM 5952 O O . SER B 1 300 ? -19.438 8.773 1.389 1 92.5 300 SER B O 1
ATOM 5954 N N . LEU B 1 301 ? -19.766 10.953 1.788 1 92.94 301 LEU B N 1
ATOM 5955 C CA . LEU B 1 301 ? -20.453 11.172 0.52 1 92.94 301 LEU B CA 1
ATOM 5956 C C . LEU B 1 301 ? -19.469 11.062 -0.65 1 92.94 301 LEU B C 1
ATOM 5958 O O . LEU B 1 301 ? -19.875 10.688 -1.757 1 92.94 301 LEU B O 1
ATOM 5962 N N . VAL B 1 302 ? -18.25 11.344 -0.413 1 91.19 302 VAL B N 1
ATOM 5963 C CA . VAL B 1 302 ? -17.234 11.195 -1.463 1 91.19 302 VAL B CA 1
ATOM 5964 C C . VAL B 1 302 ? -17.125 9.727 -1.87 1 91.19 302 VAL B C 1
ATOM 5966 O O . VAL B 1 302 ? -17.062 9.406 -3.061 1 91.19 302 VAL B O 1
ATOM 5969 N N . SER B 1 303 ? -17.109 8.852 -0.873 1 89.31 303 SER B N 1
ATOM 5970 C CA . SER B 1 303 ? -17.031 7.422 -1.148 1 89.31 303 SER B CA 1
ATOM 5971 C C . SER B 1 303 ? -18.266 6.934 -1.909 1 89.31 303 SER B C 1
ATOM 5973 O O . SER B 1 303 ? -18.156 6.062 -2.775 1 89.31 303 SER B O 1
ATOM 5975 N N . LEU B 1 304 ? -19.359 7.531 -1.61 1 88.31 304 LEU B N 1
ATOM 5976 C CA . LEU B 1 304 ? -20.594 7.18 -2.312 1 88.31 304 LEU B CA 1
ATOM 5977 C C . LEU B 1 304 ? -20.578 7.723 -3.738 1 88.31 304 LEU B C 1
ATOM 5979 O O . LEU B 1 304 ? -21.062 7.062 -4.664 1 88.31 304 LEU B O 1
ATOM 5983 N N . ALA B 1 305 ? -20.031 8.875 -3.932 1 88.75 305 ALA B N 1
ATOM 5984 C CA . ALA B 1 305 ? -19.984 9.523 -5.238 1 88.75 305 ALA B CA 1
ATOM 5985 C C . ALA B 1 305 ? -19.094 8.742 -6.203 1 88.75 305 ALA B C 1
ATOM 5987 O O . ALA B 1 305 ? -19.344 8.719 -7.41 1 88.75 305 ALA B O 1
ATOM 5988 N N . PHE B 1 306 ? -18.109 8.094 -5.719 1 88.25 306 PHE B N 1
ATOM 5989 C CA . PHE B 1 306 ? -17.203 7.348 -6.574 1 88.25 306 PHE B CA 1
ATOM 5990 C C . PHE B 1 306 ? -17.562 5.867 -6.59 1 88.25 306 PHE B C 1
ATOM 5992 O O . PHE B 1 306 ? -16.688 5.012 -6.785 1 88.25 306 PHE B O 1
ATOM 5999 N N . GLN B 1 307 ? -18.75 5.547 -6.254 1 78.94 307 GLN B N 1
ATOM 6000 C CA . GLN B 1 307 ? -19.453 4.293 -6.527 1 78.94 307 GLN B CA 1
ATOM 6001 C C . GLN B 1 307 ? -18.891 3.156 -5.68 1 78.94 307 GLN B C 1
ATOM 6003 O O . GLN B 1 307 ? -18.734 2.031 -6.164 1 78.94 307 GLN B O 1
ATOM 6008 N N . ILE B 1 308 ? -18.469 3.498 -4.562 1 83.94 308 ILE B N 1
ATOM 6009 C CA . ILE B 1 308 ? -18.266 2.418 -3.604 1 83.94 308 ILE B CA 1
ATOM 6010 C C . ILE B 1 308 ? -19.609 1.819 -3.201 1 83.94 308 ILE B C 1
ATOM 6012 O O . ILE B 1 308 ? -20.562 2.551 -2.932 1 83.94 308 ILE B O 1
ATOM 6016 N N . THR B 1 309 ? -19.766 0.594 -3.318 1 82.06 309 THR B N 1
ATOM 6017 C CA . THR B 1 309 ? -21.062 -0.057 -3.137 1 82.06 309 THR B CA 1
ATOM 6018 C C . THR B 1 309 ? -21.406 -0.173 -1.654 1 82.06 309 THR B C 1
ATOM 6020 O O . THR B 1 309 ? -20.594 -0.634 -0.856 1 82.06 309 THR B O 1
ATOM 6023 N N . PHE B 1 310 ? -22.562 0.332 -1.355 1 84.38 310 PHE B N 1
ATOM 6024 C CA . PHE B 1 310 ? -23.047 0.255 0.019 1 84.38 310 PHE B CA 1
ATOM 6025 C C . PHE B 1 310 ? -24.406 -0.431 0.078 1 84.38 310 PHE B C 1
ATOM 6027 O O . PHE B 1 310 ? -25.078 -0.414 1.116 1 84.38 310 PHE B O 1
ATOM 6034 N N . ASP B 1 311 ? -24.781 -1.025 -1.038 1 82.19 311 ASP B N 1
ATOM 6035 C CA . ASP B 1 311 ? -26.156 -1.507 -1.083 1 82.19 311 ASP B CA 1
ATOM 6036 C C . ASP B 1 311 ? -26.203 -3.023 -1.253 1 82.19 311 ASP B C 1
ATOM 6038 O O . ASP B 1 311 ? -27.281 -3.625 -1.22 1 82.19 311 ASP B O 1
ATOM 6042 N N . ASN B 1 312 ? -25.062 -3.598 -1.248 1 86 312 ASN B N 1
ATOM 6043 C CA . ASN B 1 312 ? -25.078 -5.047 -1.423 1 86 312 ASN B CA 1
ATOM 6044 C C . ASN B 1 312 ? -25.328 -5.77 -0.102 1 86 312 ASN B C 1
ATOM 6046 O O . ASN B 1 312 ? -25.062 -5.223 0.969 1 86 312 ASN B O 1
ATOM 6050 N N . GLY B 1 313 ? -26.016 -6.824 -0.112 1 84.06 313 GLY B N 1
ATOM 6051 C CA . GLY B 1 313 ? -26.281 -7.598 1.089 1 84.06 313 GLY B CA 1
ATOM 6052 C C . GLY B 1 313 ? -25.078 -8.406 1.56 1 84.06 313 GLY B C 1
ATOM 6053 O O . GLY B 1 313 ? -24.078 -8.5 0.858 1 84.06 313 GLY B O 1
ATOM 6054 N N . SER B 1 314 ? -25.156 -8.812 2.791 1 84.31 314 SER B N 1
ATOM 6055 C CA . SER B 1 314 ? -24.125 -9.688 3.336 1 84.31 314 SER B CA 1
ATOM 6056 C C . SER B 1 314 ? -24.062 -11.008 2.584 1 84.31 314 SER B C 1
ATOM 6058 O O . SER B 1 314 ? -25.016 -11.391 1.907 1 84.31 314 SER B O 1
ATOM 6060 N N . ALA B 1 315 ? -22.922 -11.594 2.529 1 88.44 315 ALA B N 1
ATOM 6061 C CA . ALA B 1 315 ? -22.734 -12.844 1.806 1 88.44 315 ALA B CA 1
ATOM 6062 C C . ALA B 1 315 ? -22.406 -13.984 2.764 1 88.44 315 ALA B C 1
ATOM 6064 O O . ALA B 1 315 ? -22.203 -13.766 3.959 1 88.44 315 ALA B O 1
ATOM 6065 N N . SER B 1 316 ? -22.531 -15.156 2.199 1 88 316 SER B N 1
ATOM 6066 C CA . SER B 1 316 ? -22.172 -16.344 2.975 1 88 316 SER B CA 1
ATOM 6067 C C . SER B 1 316 ? -20.734 -16.266 3.479 1 88 316 SER B C 1
ATOM 6069 O O . SER B 1 316 ? -19.859 -15.75 2.785 1 88 316 SER B O 1
ATOM 6071 N N . GLU B 1 317 ? -20.516 -16.688 4.703 1 88.5 317 GLU B N 1
ATOM 6072 C CA . GLU B 1 317 ? -19.203 -16.625 5.34 1 88.5 317 GLU B CA 1
ATOM 6073 C C . GLU B 1 317 ? -18.219 -17.594 4.691 1 88.5 317 GLU B C 1
ATOM 6075 O O . GLU B 1 317 ? -17 -17.406 4.777 1 88.5 317 GLU B O 1
ATOM 6080 N N . VAL B 1 318 ? -18.734 -18.578 4.027 1 89.25 318 VAL B N 1
ATOM 6081 C CA . VAL B 1 318 ? -17.859 -19.641 3.561 1 89.25 318 VAL B CA 1
ATOM 6082 C C . VAL B 1 318 ? -17.781 -19.625 2.035 1 89.25 318 VAL B C 1
ATOM 6084 O O . VAL B 1 318 ? -17 -20.359 1.436 1 89.25 318 VAL B O 1
ATOM 6087 N N . MET B 1 319 ? -18.547 -18.766 1.38 1 89.88 319 MET B N 1
ATOM 6088 C CA . MET B 1 319 ? -18.5 -18.641 -0.075 1 89.88 319 MET B CA 1
ATOM 6089 C C . MET B 1 319 ? -17.891 -17.312 -0.497 1 89.88 319 MET B C 1
ATOM 6091 O O . MET B 1 319 ? -18.016 -16.312 0.211 1 89.88 319 MET B O 1
ATOM 6095 N N . SER B 1 320 ? -17.281 -17.375 -1.578 1 90.25 320 SER B N 1
ATOM 6096 C CA . SER B 1 320 ? -16.703 -16.141 -2.113 1 90.25 320 SER B CA 1
ATOM 6097 C C . SER B 1 320 ? -17.781 -15.172 -2.561 1 90.25 320 SER B C 1
ATOM 6099 O O . SER B 1 320 ? -18.781 -15.578 -3.141 1 90.25 320 SER B O 1
ATOM 6101 N N . ALA B 1 321 ? -17.641 -13.992 -2.229 1 87.75 321 ALA B N 1
ATOM 6102 C CA . ALA B 1 321 ? -18.594 -12.961 -2.625 1 87.75 321 ALA B CA 1
ATOM 6103 C C . ALA B 1 321 ? -17.891 -11.68 -3.043 1 87.75 321 ALA B C 1
ATOM 6105 O O . ALA B 1 321 ? -16.922 -11.258 -2.393 1 87.75 321 ALA B O 1
ATOM 6106 N N . ARG B 1 322 ? -18.406 -11.133 -4.148 1 84.06 322 ARG B N 1
ATOM 6107 C CA . ARG B 1 322 ? -17.828 -9.883 -4.633 1 84.06 322 ARG B CA 1
ATOM 6108 C C . ARG B 1 322 ? -18.578 -8.68 -4.062 1 84.06 322 ARG B C 1
ATOM 6110 O O . ARG B 1 322 ? -19.797 -8.609 -4.152 1 84.06 322 ARG B O 1
ATOM 6117 N N . ASN B 1 323 ? -18 -7.836 -3.477 1 80.62 323 ASN B N 1
ATOM 6118 C CA . ASN B 1 323 ? -18.484 -6.555 -2.977 1 80.62 323 ASN B CA 1
ATOM 6119 C C . ASN B 1 323 ? -19.672 -6.738 -2.023 1 80.62 323 ASN B C 1
ATOM 6121 O O . ASN B 1 323 ? -20.703 -6.082 -2.17 1 80.62 323 ASN B O 1
ATOM 6125 N N . PRO B 1 324 ? -19.5 -7.664 -1.104 1 83.12 324 PRO B N 1
ATOM 6126 C CA . PRO B 1 324 ? -20.562 -7.727 -0.096 1 83.12 324 PRO B CA 1
ATOM 6127 C C . PRO B 1 324 ? -20.453 -6.602 0.932 1 83.12 324 PRO B C 1
ATOM 6129 O O . PRO B 1 324 ? -19.375 -6.055 1.156 1 83.12 324 PRO B O 1
ATOM 6132 N N . ASN B 1 325 ? -21.609 -6.188 1.354 1 84.69 325 ASN B N 1
ATOM 6133 C CA . ASN B 1 325 ? -21.656 -5.219 2.445 1 84.69 325 ASN B CA 1
ATOM 6134 C C . ASN B 1 325 ? -22.25 -5.828 3.713 1 84.69 325 ASN B C 1
ATOM 6136 O O . ASN B 1 325 ? -23.203 -6.594 3.65 1 84.69 325 ASN B O 1
ATOM 6140 N N . ALA B 1 326 ? -21.75 -5.52 4.801 1 81.62 326 ALA B N 1
ATOM 6141 C CA . ALA B 1 326 ? -22.078 -6.18 6.059 1 81.62 326 ALA B CA 1
ATOM 6142 C C . ALA B 1 326 ? -23.531 -5.891 6.461 1 81.62 326 ALA B C 1
ATOM 6144 O O . ALA B 1 326 ? -24.188 -6.742 7.055 1 81.62 326 ALA B O 1
ATOM 6145 N N . TYR B 1 327 ? -24.047 -4.66 6.141 1 86.88 327 TYR B N 1
ATOM 6146 C CA . TYR B 1 327 ? -25.344 -4.262 6.691 1 86.88 327 TYR B CA 1
ATOM 6147 C C . TYR B 1 327 ? -26.312 -3.895 5.586 1 86.88 327 TYR B C 1
ATOM 6149 O O . TYR B 1 327 ? -27.219 -3.068 5.785 1 86.88 327 TYR B O 1
ATOM 6157 N N . GLY B 1 328 ? -26.062 -4.414 4.371 1 87.06 328 GLY B N 1
ATOM 6158 C CA . GLY B 1 328 ? -26.953 -4.168 3.25 1 87.06 328 GLY B CA 1
ATOM 6159 C C . GLY B 1 328 ? -27.125 -2.693 2.932 1 87.06 328 GLY B C 1
ATOM 6160 O O . GLY B 1 328 ? -26.141 -1.969 2.789 1 87.06 328 GLY B O 1
ATOM 6161 N N . ARG B 1 329 ? -28.375 -2.152 2.994 1 84.81 329 ARG B N 1
ATOM 6162 C CA . ARG B 1 329 ? -28.672 -0.771 2.633 1 84.81 329 ARG B CA 1
ATOM 6163 C C . ARG B 1 329 ? -28.312 0.186 3.758 1 84.81 329 ARG B C 1
ATOM 6165 O O . ARG B 1 329 ? -28.156 1.39 3.535 1 84.81 329 ARG B O 1
ATOM 6172 N N . ALA B 1 330 ? -28.141 -0.347 4.918 1 89.31 330 ALA B N 1
ATOM 6173 C CA . ALA B 1 330 ? -27.781 0.47 6.078 1 89.31 330 ALA B CA 1
ATOM 6174 C C . ALA B 1 330 ? -26.281 0.629 6.203 1 89.31 330 ALA B C 1
ATOM 6176 O O . ALA B 1 330 ? -25.797 1.318 7.105 1 89.31 330 ALA B O 1
ATOM 6177 N N . SER B 1 331 ? -25.578 0.075 5.258 1 90.5 331 SER B N 1
ATOM 6178 C CA . SER B 1 331 ? -24.125 0.1 5.344 1 90.5 331 SER B CA 1
ATOM 6179 C C . SER B 1 331 ? -23.578 1.521 5.215 1 90.5 331 SER B C 1
ATOM 6181 O O . SER B 1 331 ? -22.594 1.879 5.863 1 90.5 331 SER B O 1
ATOM 6183 N N . PHE B 1 332 ? -24.266 2.352 4.438 1 92.94 332 PHE B N 1
ATOM 6184 C CA . PHE B 1 332 ? -23.797 3.721 4.281 1 92.94 332 PHE B CA 1
ATOM 6185 C C . PHE B 1 332 ? -23.953 4.5 5.582 1 92.94 332 PHE B C 1
ATOM 6187 O O . PHE B 1 332 ? -23.047 5.242 5.98 1 92.94 332 PHE B O 1
ATOM 6194 N N . VAL B 1 333 ? -25.078 4.293 6.223 1 93.69 333 VAL B N 1
ATOM 6195 C CA . VAL B 1 333 ? -25.328 5.016 7.465 1 93.69 333 VAL B CA 1
ATOM 6196 C C . VAL B 1 333 ? -24.344 4.578 8.539 1 93.69 333 VAL B C 1
ATOM 6198 O O . VAL B 1 333 ? -23.828 5.406 9.289 1 93.69 333 VAL B O 1
ATOM 6201 N N . VAL B 1 334 ? -24.078 3.289 8.609 1 93.44 334 VAL B N 1
ATOM 6202 C CA . VAL B 1 334 ? -23.125 2.783 9.586 1 93.44 334 VAL B CA 1
ATOM 6203 C C . VAL B 1 334 ? -21.719 3.301 9.258 1 93.44 334 VAL B C 1
ATOM 6205 O O . VAL B 1 334 ? -20.938 3.619 10.156 1 93.44 334 VAL B O 1
ATOM 6208 N N . PHE B 1 335 ? -21.469 3.346 7.953 1 93.69 335 PHE B N 1
ATOM 6209 C CA . PHE B 1 335 ? -20.203 3.895 7.477 1 93.69 335 PHE B CA 1
ATOM 6210 C C . PHE B 1 335 ? -20.047 5.352 7.902 1 93.69 335 PHE B C 1
ATOM 6212 O O . PHE B 1 335 ? -19 5.746 8.414 1 93.69 335 PHE B O 1
ATOM 6219 N N . TRP B 1 336 ? -21.062 6.098 7.75 1 95.25 336 TRP B N 1
ATOM 6220 C CA . TRP B 1 336 ? -21.078 7.504 8.133 1 95.25 336 TRP B CA 1
ATOM 6221 C C . TRP B 1 336 ? -20.938 7.656 9.648 1 95.25 336 TRP B C 1
ATOM 6223 O O . TRP B 1 336 ? -20.156 8.477 10.125 1 95.25 336 TRP B O 1
ATOM 6233 N N . MET B 1 337 ? -21.656 6.879 10.398 1 96.38 337 MET B N 1
ATOM 6234 C CA . MET B 1 337 ? -21.594 6.938 11.859 1 96.38 337 MET B CA 1
ATOM 6235 C C . MET B 1 337 ? -20.188 6.59 12.359 1 96.38 337 MET B C 1
ATOM 6237 O O . MET B 1 337 ? -19.703 7.195 13.312 1 96.38 337 MET B O 1
ATOM 6241 N N . LEU B 1 338 ? -19.609 5.594 11.688 1 95.56 338 LEU B N 1
ATOM 6242 C CA . LEU B 1 338 ? -18.25 5.227 12.062 1 95.56 338 LEU B CA 1
ATOM 6243 C C . LEU B 1 338 ? -17.297 6.395 11.852 1 95.56 338 LEU B C 1
ATOM 6245 O O . LEU B 1 338 ? -16.469 6.688 12.711 1 95.56 338 LEU B O 1
ATOM 6249 N N . ASN B 1 339 ? -17.438 7.039 10.711 1 94.81 339 ASN B N 1
ATOM 6250 C CA . ASN B 1 339 ? -16.578 8.188 10.43 1 94.81 339 ASN B CA 1
ATOM 6251 C C . ASN B 1 339 ? -16.844 9.336 11.398 1 94.81 339 ASN B C 1
ATOM 6253 O O . ASN B 1 339 ? -15.93 10.078 11.758 1 94.81 339 ASN B O 1
ATOM 6257 N N . TRP B 1 340 ? -18.047 9.484 11.75 1 96.19 340 TRP B N 1
ATOM 6258 C CA . TRP B 1 340 ? -18.406 10.523 12.711 1 96.19 340 TRP B CA 1
ATOM 6259 C C . TRP B 1 340 ? -17.75 10.273 14.062 1 96.19 340 TRP B C 1
ATOM 6261 O O . TRP B 1 340 ? -17.047 11.133 14.594 1 96.19 340 TRP B O 1
ATOM 6271 N N . VAL B 1 341 ? -17.953 9.094 14.562 1 96.44 341 VAL B N 1
ATOM 6272 C CA . VAL B 1 341 ? -17.375 8.727 15.852 1 96.44 341 VAL B CA 1
ATOM 6273 C C . VAL B 1 341 ? -15.859 8.695 15.75 1 96.44 341 VAL B C 1
ATOM 6275 O O . VAL B 1 341 ? -15.156 9.086 16.688 1 96.44 341 VAL B O 1
ATOM 6278 N N . GLY B 1 342 ? -15.359 8.18 14.617 1 95.38 342 GLY B N 1
ATOM 6279 C CA . GLY B 1 342 ? -13.922 8.156 14.391 1 95.38 342 GLY B CA 1
ATOM 6280 C C . GLY B 1 342 ? -13.297 9.539 14.406 1 95.38 342 GLY B C 1
ATOM 6281 O O . GLY B 1 342 ? -12.258 9.75 15.031 1 95.38 342 GLY B O 1
ATOM 6282 N N . MET B 1 343 ? -13.938 10.461 13.727 1 94.56 343 MET B N 1
ATOM 6283 C CA . MET B 1 343 ? -13.43 11.836 13.703 1 94.56 343 MET B CA 1
ATOM 6284 C C . MET B 1 343 ? -13.469 12.445 15.102 1 94.56 343 MET B C 1
ATOM 6286 O O . MET B 1 343 ? -12.578 13.227 15.461 1 94.56 343 MET B O 1
ATOM 6290 N N . ALA B 1 344 ? -14.469 12.141 15.82 1 95.5 344 ALA B N 1
ATOM 6291 C CA . ALA B 1 344 ? -14.555 12.633 17.188 1 95.5 344 ALA B CA 1
ATOM 6292 C C . ALA B 1 344 ? -13.438 12.047 18.062 1 95.5 344 ALA B C 1
ATOM 6294 O O . ALA B 1 344 ? -12.812 12.758 18.844 1 95.5 344 ALA B O 1
ATOM 6295 N N . ALA B 1 345 ? -13.234 10.773 17.875 1 96.69 345 ALA B N 1
ATOM 6296 C CA . ALA B 1 345 ? -12.203 10.102 18.672 1 96.69 345 ALA B CA 1
ATOM 6297 C C . ALA B 1 345 ? -10.812 10.625 18.312 1 96.69 345 ALA B C 1
ATOM 6299 O O . ALA B 1 345 ? -9.938 10.688 19.188 1 96.69 345 ALA B O 1
ATOM 6300 N N . LEU B 1 346 ? -10.633 10.945 17.109 1 95.31 346 LEU B N 1
ATOM 6301 C CA . LEU B 1 346 ? -9.336 11.453 16.656 1 95.31 346 LEU B CA 1
ATOM 6302 C C . LEU B 1 346 ? -9.227 12.953 16.891 1 95.31 346 LEU B C 1
ATOM 6304 O O . LEU B 1 346 ? -8.141 13.469 17.156 1 95.31 346 LEU B O 1
ATOM 6308 N N . GLY B 1 347 ? -10.305 13.648 16.766 1 93.81 347 GLY B N 1
ATOM 6309 C CA . GLY B 1 347 ? -10.32 15.102 16.797 1 93.81 347 GLY B CA 1
ATOM 6310 C C . GLY B 1 347 ? -10.266 15.672 18.203 1 93.81 347 GLY B C 1
ATOM 6311 O O . GLY B 1 347 ? -9.539 16.641 18.469 1 93.81 347 GLY B O 1
ATOM 6312 N N . PHE B 1 348 ? -10.953 15.125 19.125 1 94.81 348 PHE B N 1
ATOM 6313 C CA . PHE B 1 348 ? -11.039 15.688 20.469 1 94.81 348 PHE B CA 1
ATOM 6314 C C . PHE B 1 348 ? -9.672 15.656 21.156 1 94.81 348 PHE B C 1
ATOM 6316 O O . PHE B 1 348 ? -9.281 16.625 21.812 1 94.81 348 PHE B O 1
ATOM 6323 N N . PRO B 1 349 ? -8.961 14.516 21.016 1 94.25 349 PRO B N 1
ATOM 6324 C CA . PRO B 1 349 ? -7.605 14.562 21.578 1 94.25 349 PRO B CA 1
ATOM 6325 C C . PRO B 1 349 ? -6.75 15.672 20.969 1 94.25 349 PRO B C 1
ATOM 6327 O O . PRO B 1 349 ? -5.934 16.281 21.672 1 94.25 349 PRO B O 1
ATOM 6330 N N . CYS B 1 350 ? -6.918 15.938 19.734 1 91.81 350 CYS B N 1
ATOM 6331 C CA . CYS B 1 350 ? -6.184 17.016 19.094 1 91.81 350 CYS B CA 1
ATOM 6332 C C . CYS B 1 350 ? -6.602 18.375 19.656 1 91.81 350 CYS B C 1
ATOM 6334 O O . CYS B 1 350 ? -5.762 19.25 19.859 1 91.81 350 CYS B O 1
ATOM 6336 N N . GLU B 1 351 ? -7.863 18.578 19.875 1 90.81 351 GLU B N 1
ATOM 6337 C CA . GLU B 1 351 ? -8.352 19.828 20.453 1 90.81 351 GLU B CA 1
ATOM 6338 C C . GLU B 1 351 ? -7.824 20 21.875 1 90.81 351 GLU B C 1
ATOM 6340 O O . GLU B 1 351 ? -7.414 21.109 22.266 1 90.81 351 GLU B O 1
ATOM 6345 N N . ASN B 1 352 ? -7.863 18.938 22.594 1 93.44 352 ASN B N 1
ATOM 6346 C CA . ASN B 1 352 ? -7.352 18.984 23.969 1 93.44 352 ASN B CA 1
ATOM 6347 C C . ASN B 1 352 ? -5.875 19.375 24 1 93.44 352 ASN B C 1
ATOM 6349 O O . ASN B 1 352 ? -5.473 20.25 24.766 1 93.44 352 ASN B O 1
ATOM 6353 N N . MET B 1 353 ? -5.145 18.797 23.172 1 92.06 353 MET B N 1
ATOM 6354 C CA . MET B 1 353 ? -3.713 19.078 23.172 1 92.06 353 MET B CA 1
ATOM 6355 C C . MET B 1 353 ? -3.434 20.453 22.594 1 92.06 353 MET B C 1
ATOM 6357 O O . MET B 1 353 ? -2.449 21.109 22.953 1 92.06 353 MET B O 1
ATOM 6361 N N . ALA B 1 354 ? -4.262 20.844 21.656 1 88.25 354 ALA B N 1
ATOM 6362 C CA . ALA B 1 354 ? -4.121 22.203 21.141 1 88.25 354 ALA B CA 1
ATOM 6363 C C . ALA B 1 354 ? -4.34 23.234 22.234 1 88.25 354 ALA B C 1
ATOM 6365 O O . ALA B 1 354 ? -3.66 24.266 22.281 1 88.25 354 ALA B O 1
ATOM 6366 N N . MET B 1 355 ? -5.246 22.969 23.141 1 88.69 355 MET B N 1
ATOM 6367 C CA . MET B 1 355 ? -5.523 23.875 24.25 1 88.69 355 MET B CA 1
ATOM 6368 C C . MET B 1 355 ? -4.395 23.844 25.281 1 88.69 355 MET B C 1
ATOM 6370 O O . MET B 1 355 ? -4.016 24.891 25.828 1 88.69 355 MET B O 1
ATOM 6374 N N . ILE B 1 356 ? -3.852 22.703 25.422 1 90.75 356 ILE B N 1
ATOM 6375 C CA . ILE B 1 356 ? -2.83 22.547 26.453 1 90.75 356 ILE B CA 1
ATOM 6376 C C . ILE B 1 356 ? -1.494 23.094 25.938 1 90.75 356 ILE B C 1
ATOM 6378 O O . ILE B 1 356 ? -0.807 23.828 26.641 1 90.75 356 ILE B O 1
ATOM 6382 N N . LEU B 1 357 ? -1.097 22.75 24.734 1 89.12 357 LEU B N 1
ATOM 6383 C CA . LEU B 1 357 ? 0.224 23.078 24.203 1 89.12 357 LEU B CA 1
ATOM 6384 C C . LEU B 1 357 ? 0.214 24.438 23.516 1 89.12 357 LEU B C 1
ATOM 6386 O O . LEU B 1 357 ? 1.209 25.172 23.562 1 89.12 357 LEU B O 1
ATOM 6390 N N . GLY B 1 358 ? -0.891 24.859 22.953 1 82.06 358 GLY B N 1
ATOM 6391 C CA . GLY B 1 358 ? -0.945 26.094 22.188 1 82.06 358 GLY B CA 1
ATOM 6392 C C . GLY B 1 358 ? -0.249 25.984 20.844 1 82.06 358 GLY B C 1
ATOM 6393 O O . GLY B 1 358 ? 0.427 25 20.562 1 82.06 358 GLY B O 1
ATOM 6394 N N . PHE B 1 359 ? -0.455 26.969 20.031 1 77.88 359 PHE B N 1
ATOM 6395 C CA . PHE B 1 359 ? 0.235 27.031 18.75 1 77.88 359 PHE B CA 1
ATOM 6396 C C . PHE B 1 359 ? 1.61 27.672 18.906 1 77.88 359 PHE B C 1
ATOM 6398 O O . PHE B 1 359 ? 1.776 28.625 19.672 1 77.88 359 PHE B O 1
ATOM 6405 N N . PRO B 1 360 ? 2.713 26.969 18.359 1 82 360 PRO B N 1
ATOM 6406 C CA . PRO B 1 360 ? 2.805 25.984 17.281 1 82 360 PRO B CA 1
ATOM 6407 C C . PRO B 1 360 ? 3.129 24.578 17.797 1 82 360 PRO B C 1
ATOM 6409 O O . PRO B 1 360 ? 3.221 23.641 17.016 1 82 360 PRO B O 1
ATOM 6412 N N . TRP B 1 361 ? 3.182 24.406 19.047 1 86.56 361 TRP B N 1
ATOM 6413 C CA . TRP B 1 361 ? 3.576 23.125 19.609 1 86.56 361 TRP B CA 1
ATOM 6414 C C . TRP B 1 361 ? 2.49 22.078 19.406 1 86.56 361 TRP B C 1
ATOM 6416 O O . TRP B 1 361 ? 2.76 20.875 19.469 1 86.56 361 TRP B O 1
ATOM 6426 N N . SER B 1 362 ? 1.248 22.562 19.156 1 88.56 362 SER B N 1
ATOM 6427 C CA . SER B 1 362 ? 0.165 21.625 18.859 1 88.56 362 SER B CA 1
ATOM 6428 C C . SER B 1 362 ? 0.436 20.859 17.578 1 88.56 362 SER B C 1
ATOM 6430 O O . SER B 1 362 ? -0.067 19.75 17.391 1 88.56 362 SER B O 1
ATOM 6432 N N . ALA B 1 363 ? 1.24 21.453 16.719 1 86.81 363 ALA B N 1
ATOM 6433 C CA . ALA B 1 363 ? 1.595 20.781 15.477 1 86.81 363 ALA B CA 1
ATOM 6434 C C . ALA B 1 363 ? 2.432 19.531 15.742 1 86.81 363 ALA B C 1
ATOM 6436 O O . ALA B 1 363 ? 2.318 18.531 15.031 1 86.81 363 ALA B O 1
ATOM 6437 N N . CYS B 1 364 ? 3.248 19.594 16.781 1 90.44 364 CYS B N 1
ATOM 6438 C CA . CYS B 1 364 ? 4.039 18.438 17.156 1 90.44 364 CYS B CA 1
ATOM 6439 C C . CYS B 1 364 ? 3.139 17.281 17.594 1 90.44 364 CYS B C 1
ATOM 6441 O O . CYS B 1 364 ? 3.42 16.125 17.281 1 90.44 364 CYS B O 1
ATOM 6443 N N . PHE B 1 365 ? 2.059 17.656 18.25 1 92.31 365 PHE B N 1
ATOM 6444 C CA . PHE B 1 365 ? 1.128 16.609 18.656 1 92.31 365 PHE B CA 1
ATOM 6445 C C . PHE B 1 365 ? 0.426 16.016 17.438 1 92.31 365 PHE B C 1
ATOM 6447 O O . PHE B 1 365 ? 0.209 14.797 17.375 1 92.31 365 PHE B O 1
ATOM 6454 N N . LEU B 1 366 ? 0.041 16.844 16.531 1 90.5 366 LEU B N 1
ATOM 6455 C CA . LEU B 1 366 ? -0.584 16.344 15.32 1 90.5 366 LEU B CA 1
ATOM 6456 C C . LEU B 1 366 ? 0.319 15.32 14.633 1 90.5 366 LEU B C 1
ATOM 6458 O O . LEU B 1 366 ? -0.134 14.242 14.25 1 90.5 366 LEU B O 1
ATOM 6462 N N . ILE B 1 367 ? 1.599 15.688 14.477 1 90.62 367 ILE B N 1
ATOM 6463 C CA . ILE B 1 367 ? 2.557 14.812 13.805 1 90.62 367 ILE B CA 1
ATOM 6464 C C . ILE B 1 367 ? 2.676 13.5 14.578 1 90.62 367 ILE B C 1
ATOM 6466 O O . ILE B 1 367 ? 2.604 12.414 13.992 1 90.62 367 ILE B O 1
ATOM 6470 N N . PHE B 1 368 ? 2.797 13.641 15.859 1 93.69 368 PHE B N 1
ATOM 6471 C CA . PHE B 1 368 ? 2.883 12.469 16.734 1 93.69 368 PHE B CA 1
ATOM 6472 C C . PHE B 1 368 ? 1.634 11.602 16.594 1 93.69 368 PHE B C 1
ATOM 6474 O O . PHE B 1 368 ? 1.728 10.383 16.453 1 93.69 368 PHE B O 1
ATOM 6481 N N . TRP B 1 369 ? 0.493 12.273 16.625 1 94.19 369 TRP B N 1
ATOM 6482 C CA . TRP B 1 369 ? -0.8 11.602 16.594 1 94.19 369 TRP B CA 1
ATOM 6483 C C . TRP B 1 369 ? -1.009 10.891 15.258 1 94.19 369 TRP B C 1
ATOM 6485 O O . TRP B 1 369 ? -1.456 9.742 15.227 1 94.19 369 TRP B O 1
ATOM 6495 N N . VAL B 1 370 ? -0.652 11.477 14.211 1 92.62 370 VAL B N 1
ATOM 6496 C CA . VAL B 1 370 ? -0.801 10.883 12.883 1 92.62 370 VAL B CA 1
ATOM 6497 C C . VAL B 1 370 ? 0.136 9.688 12.742 1 92.62 370 VAL B C 1
ATOM 6499 O O . VAL B 1 370 ? -0.287 8.609 12.328 1 92.62 370 VAL B O 1
ATOM 6502 N N . ILE B 1 371 ? 1.383 9.836 13.188 1 93.19 371 ILE B N 1
ATOM 6503 C CA . ILE B 1 371 ? 2.4 8.812 12.977 1 93.19 371 ILE B CA 1
ATOM 6504 C C . ILE B 1 371 ? 2.076 7.586 13.828 1 93.19 371 ILE B C 1
ATOM 6506 O O . ILE B 1 371 ? 2.139 6.457 13.336 1 93.19 371 ILE B O 1
ATOM 6510 N N . THR B 1 372 ? 1.708 7.77 15.062 1 94.25 372 THR B N 1
ATOM 6511 C CA . THR B 1 372 ? 1.425 6.641 15.945 1 94.25 372 THR B CA 1
ATOM 6512 C C . THR B 1 372 ? 0.176 5.898 15.484 1 94.25 372 THR B C 1
ATOM 6514 O O . THR B 1 372 ? 0.118 4.668 15.555 1 94.25 372 THR B O 1
ATOM 6517 N N . ASN B 1 373 ? -0.786 6.617 14.945 1 95.12 373 ASN B N 1
ATOM 6518 C CA . ASN B 1 373 ? -2.004 5.98 14.453 1 95.12 373 ASN B CA 1
ATOM 6519 C C . ASN B 1 373 ? -1.765 5.25 13.133 1 95.12 373 ASN B C 1
ATOM 6521 O O . ASN B 1 373 ? -2.262 4.141 12.938 1 95.12 373 ASN B O 1
ATOM 6525 N N . VAL B 1 374 ? -1.016 5.832 12.305 1 91.56 374 VAL B N 1
ATOM 6526 C CA . VAL B 1 374 ? -0.776 5.25 10.984 1 91.56 374 VAL B CA 1
ATOM 6527 C C . VAL B 1 374 ? 0.129 4.027 11.117 1 91.56 374 VAL B C 1
ATOM 6529 O O . VAL B 1 374 ? -0.058 3.033 10.414 1 91.56 374 VAL B O 1
ATOM 6532 N N . ALA B 1 375 ? 1.108 4.02 12.031 1 91.38 375 ALA B N 1
ATOM 6533 C CA . ALA B 1 375 ? 2.066 2.934 12.227 1 91.38 375 ALA B CA 1
ATOM 6534 C C . ALA B 1 375 ? 1.366 1.656 12.68 1 91.38 375 ALA B C 1
ATOM 6536 O O . ALA B 1 375 ? 1.854 0.551 12.43 1 91.38 375 ALA B O 1
ATOM 6537 N N . THR B 1 376 ? 0.167 1.765 13.211 1 92.75 376 THR B N 1
ATOM 6538 C CA . THR B 1 376 ? -0.477 0.59 13.789 1 92.75 376 THR B CA 1
ATOM 6539 C C . THR B 1 376 ? -1.771 0.264 13.047 1 92.75 376 THR B C 1
ATOM 6541 O O . THR B 1 376 ? -2.451 -0.71 13.375 1 92.75 376 THR B O 1
ATOM 6544 N N . ALA B 1 377 ? -2.109 1.029 12.055 1 91.94 377 ALA B N 1
ATOM 6545 C CA . ALA B 1 377 ? -3.408 0.836 11.414 1 91.94 377 ALA B CA 1
ATOM 6546 C C . ALA B 1 377 ? -3.248 0.247 10.016 1 91.94 377 ALA B C 1
ATOM 6548 O O . ALA B 1 377 ? -4.047 -0.591 9.594 1 91.94 377 ALA B O 1
ATOM 6549 N N . PHE B 1 378 ? -2.225 0.589 9.289 1 87.5 378 PHE B N 1
ATOM 6550 C CA . PHE B 1 378 ? -2.15 0.251 7.871 1 87.5 378 PHE B CA 1
ATOM 6551 C C . PHE B 1 378 ? -1.339 -1.022 7.66 1 87.5 378 PHE B C 1
ATOM 6553 O O . PHE B 1 378 ? -1.461 -1.678 6.621 1 87.5 378 PHE B O 1
ATOM 6560 N N . TYR B 1 379 ? -0.512 -1.341 8.625 1 85.44 379 TYR B N 1
ATOM 6561 C CA . TYR B 1 379 ? 0.279 -2.564 8.539 1 85.44 379 TYR B CA 1
ATOM 6562 C C . TYR B 1 379 ? -0.138 -3.555 9.625 1 85.44 379 TYR B C 1
ATOM 6564 O O . TYR B 1 379 ? -0.548 -3.156 10.719 1 85.44 379 TYR B O 1
ATOM 6572 N N . ALA B 1 380 ? -0.057 -4.785 9.242 1 89.81 380 ALA B N 1
ATOM 6573 C CA . ALA B 1 380 ? -0.462 -5.82 10.195 1 89.81 380 ALA B CA 1
ATOM 6574 C C . ALA B 1 380 ? 0.401 -5.773 11.453 1 89.81 380 ALA B C 1
ATOM 6576 O O . ALA B 1 380 ? 1.627 -5.879 11.375 1 89.81 380 ALA B O 1
ATOM 6577 N N . ILE B 1 381 ? -0.26 -5.707 12.57 1 91.75 381 ILE B N 1
ATOM 6578 C CA . ILE B 1 381 ? 0.428 -5.648 13.859 1 91.75 381 ILE B CA 1
ATOM 6579 C C . ILE B 1 381 ? 1.135 -6.973 14.125 1 91.75 381 ILE B C 1
ATOM 6581 O O . ILE B 1 381 ? 2.166 -7.008 14.805 1 91.75 381 ILE B O 1
ATOM 6585 N N . ASP B 1 382 ? 0.668 -8.016 13.508 1 91.75 382 ASP B N 1
ATOM 6586 C CA . ASP B 1 382 ? 1.259 -9.336 13.672 1 91.75 382 ASP B CA 1
ATOM 6587 C C . ASP B 1 382 ? 2.68 -9.383 13.117 1 91.75 382 ASP B C 1
ATOM 6589 O O . ASP B 1 382 ? 3.502 -10.188 13.555 1 91.75 382 ASP B O 1
ATOM 6593 N N . LEU B 1 383 ? 2.939 -8.539 12.133 1 93.06 383 LEU B N 1
ATOM 6594 C CA . LEU B 1 383 ? 4.246 -8.523 11.484 1 93.06 383 LEU B CA 1
ATOM 6595 C C . LEU B 1 383 ? 5.172 -7.508 12.156 1 93.06 383 LEU B C 1
ATOM 6597 O O . LEU B 1 383 ? 6.363 -7.453 11.844 1 93.06 383 LEU B O 1
ATOM 6601 N N . ALA B 1 384 ? 4.625 -6.711 13.047 1 92.81 384 ALA B N 1
ATOM 6602 C CA . ALA B 1 384 ? 5.406 -5.711 13.766 1 92.81 384 ALA B CA 1
ATOM 6603 C C . ALA B 1 384 ? 5.965 -6.277 15.062 1 92.81 384 ALA B C 1
ATOM 6605 O O . ALA B 1 384 ? 5.48 -7.297 15.562 1 92.81 384 ALA B O 1
ATOM 6606 N N . PRO B 1 385 ? 7.051 -5.672 15.562 1 92.12 385 PRO B N 1
ATOM 6607 C CA . PRO B 1 385 ? 7.559 -6.105 16.859 1 92.12 385 PRO B CA 1
ATOM 6608 C C . PRO B 1 385 ? 6.504 -6.02 17.969 1 92.12 385 PRO B C 1
ATOM 6610 O O . PRO B 1 385 ? 5.547 -5.25 17.844 1 92.12 385 PRO B O 1
ATOM 6613 N N . GLY B 1 386 ? 6.645 -6.809 19.031 1 91.81 386 GLY B N 1
ATOM 6614 C CA . GLY B 1 386 ? 5.691 -6.895 20.125 1 91.81 386 GLY B CA 1
ATOM 6615 C C . GLY B 1 386 ? 5.414 -5.555 20.781 1 91.81 386 GLY B C 1
ATOM 6616 O O . GLY B 1 386 ? 4.332 -5.34 21.328 1 91.81 386 GLY B O 1
ATOM 6617 N N . PHE B 1 387 ? 6.297 -4.57 20.672 1 93.69 387 PHE B N 1
ATOM 6618 C CA . PHE B 1 387 ? 6.156 -3.234 21.234 1 93.69 387 PHE B CA 1
ATOM 6619 C C . PHE B 1 387 ? 4.93 -2.533 20.672 1 93.69 387 PHE B C 1
ATOM 6621 O O . PHE B 1 387 ? 4.285 -1.741 21.359 1 93.69 387 PHE B O 1
ATOM 6628 N N . TYR B 1 388 ? 4.477 -2.873 19.516 1 94.69 388 TYR B N 1
ATOM 6629 C CA . TYR B 1 388 ? 3.434 -2.135 18.812 1 94.69 388 TYR B CA 1
ATOM 6630 C C . TYR B 1 388 ? 2.057 -2.713 19.109 1 94.69 388 TYR B C 1
ATOM 6632 O O . TYR B 1 388 ? 1.058 -2.299 18.516 1 94.69 388 TYR B O 1
ATOM 6640 N N . ARG B 1 389 ? 1.914 -3.586 20.078 1 94.5 389 ARG B N 1
ATOM 6641 C CA . ARG B 1 389 ? 0.63 -4.18 20.438 1 94.5 389 ARG B CA 1
ATOM 6642 C C . ARG B 1 389 ? -0.292 -3.15 21.078 1 94.5 389 ARG B C 1
ATOM 6644 O O . ARG B 1 389 ? -1.498 -3.379 21.203 1 94.5 389 ARG B O 1
ATOM 6651 N N . TRP B 1 390 ? 0.245 -2.006 21.438 1 94.75 390 TRP B N 1
ATOM 6652 C CA . TRP B 1 390 ? -0.588 -0.921 21.938 1 94.75 390 TRP B CA 1
ATOM 6653 C C . TRP B 1 390 ? -1.503 -0.378 20.844 1 94.75 390 TRP B C 1
ATOM 6655 O O . TRP B 1 390 ? -2.49 0.302 21.141 1 94.75 390 TRP B O 1
ATOM 6665 N N . GLY B 1 391 ? -1.189 -0.73 19.625 1 93.75 391 GLY B N 1
ATOM 6666 C CA . GLY B 1 391 ? -1.95 -0.263 18.484 1 93.75 391 GLY B CA 1
ATOM 6667 C C . GLY B 1 391 ? -3.387 -0.752 18.469 1 93.75 391 GLY B C 1
ATOM 6668 O O . GLY B 1 391 ? -4.262 -0.121 17.875 1 93.75 391 GLY B O 1
ATOM 6669 N N . TYR B 1 392 ? -3.656 -1.812 19.219 1 94.12 392 TYR B N 1
ATOM 6670 C CA . TYR B 1 392 ? -5.012 -2.352 19.25 1 94.12 392 TYR B CA 1
ATOM 6671 C C . TYR B 1 392 ? -5.961 -1.4 19.969 1 94.12 392 TYR B C 1
ATOM 6673 O O . TYR B 1 392 ? -7.18 -1.481 19.797 1 94.12 392 TYR B O 1
ATOM 6681 N N . ALA B 1 393 ? -5.387 -0.516 20.672 1 95.12 393 ALA B N 1
ATOM 6682 C CA . ALA B 1 393 ? -6.215 0.424 21.422 1 95.12 393 ALA B CA 1
ATOM 6683 C C . ALA B 1 393 ? -6.305 1.77 20.703 1 95.12 393 ALA B C 1
ATOM 6685 O O . ALA B 1 393 ? -7.059 2.652 21.125 1 95.12 393 ALA B O 1
ATOM 6686 N N . TRP B 1 394 ? -5.535 1.96 19.672 1 95.44 394 TRP B N 1
ATOM 6687 C CA . TRP B 1 394 ? -5.527 3.229 18.938 1 95.44 394 TRP B CA 1
ATOM 6688 C C . TRP B 1 394 ? -6.762 3.359 18.062 1 95.44 394 TRP B C 1
ATOM 6690 O O . TRP B 1 394 ? -7.242 2.367 17.5 1 95.44 394 TRP B O 1
ATOM 6700 N N . PRO B 1 395 ? -7.305 4.523 17.906 1 96.06 395 PRO B N 1
ATOM 6701 C CA . PRO B 1 395 ? -8.586 4.734 17.219 1 96.06 395 PRO B CA 1
ATOM 6702 C C . PRO B 1 395 ? -8.516 4.406 15.727 1 96.06 395 PRO B C 1
ATOM 6704 O O . PRO B 1 395 ? -9.453 3.826 15.172 1 96.06 395 PRO B O 1
ATOM 6707 N N . LEU B 1 396 ? -7.453 4.781 15.117 1 95.94 396 LEU B N 1
ATOM 6708 C CA . LEU B 1 396 ? -7.395 4.594 13.672 1 95.94 396 LEU B CA 1
ATOM 6709 C C . LEU B 1 396 ? -7.422 3.113 13.312 1 95.94 396 LEU B C 1
ATOM 6711 O O . LEU B 1 396 ? -8.031 2.723 12.312 1 95.94 396 LEU B O 1
ATOM 6715 N N . HIS B 1 397 ? -6.707 2.309 14.125 1 95.75 397 HIS B N 1
ATOM 6716 C CA . HIS B 1 397 ? -6.73 0.867 13.906 1 95.75 397 HIS B CA 1
ATOM 6717 C C . HIS B 1 397 ? -8.156 0.328 13.938 1 95.75 397 HIS B C 1
ATOM 6719 O O . HIS B 1 397 ? -8.539 -0.476 13.086 1 95.75 397 HIS B O 1
ATOM 6725 N N . ARG B 1 398 ? -8.891 0.81 14.82 1 96.69 398 ARG B N 1
ATOM 6726 C CA . ARG B 1 398 ? -10.273 0.362 14.992 1 96.69 398 ARG B CA 1
ATOM 6727 C C . ARG B 1 398 ? -11.156 0.874 13.859 1 96.69 398 ARG B C 1
ATOM 6729 O O . ARG B 1 398 ? -12.086 0.183 13.43 1 96.69 398 ARG B O 1
ATOM 6736 N N . ILE B 1 399 ? -10.898 2.021 13.422 1 96.12 399 ILE B N 1
ATOM 6737 C CA . ILE B 1 399 ? -11.656 2.578 12.305 1 96.12 399 ILE B CA 1
ATOM 6738 C C . ILE B 1 399 ? -11.414 1.737 11.055 1 96.12 399 ILE B C 1
ATOM 6740 O O . ILE B 1 399 ? -12.367 1.387 10.352 1 96.12 399 ILE B O 1
ATOM 6744 N N . VAL B 1 400 ? -10.188 1.39 10.836 1 95.19 400 VAL B N 1
ATOM 6745 C CA . VAL B 1 400 ? -9.836 0.62 9.648 1 95.19 400 VAL B CA 1
ATOM 6746 C C . VAL B 1 400 ? -10.492 -0.757 9.711 1 95.19 400 VAL B C 1
ATOM 6748 O O . VAL B 1 400 ? -11.078 -1.219 8.727 1 95.19 400 VAL B O 1
ATOM 6751 N N . GLU B 1 401 ? -10.391 -1.388 10.844 1 94.62 401 GLU B N 1
ATOM 6752 C CA . GLU B 1 401 ? -11 -2.703 11.016 1 94.62 401 GLU B CA 1
ATOM 6753 C C . GLU B 1 401 ? -12.508 -2.646 10.789 1 94.62 401 GLU B C 1
ATOM 6755 O O . GLU B 1 401 ? -13.07 -3.496 10.094 1 94.62 401 GLU B O 1
ATOM 6760 N N . ALA B 1 402 ? -13.133 -1.681 11.328 1 95.69 402 ALA B N 1
ATOM 6761 C CA . ALA B 1 402 ? -14.578 -1.532 11.18 1 95.69 402 ALA B CA 1
ATOM 6762 C C . ALA B 1 402 ? -14.945 -1.199 9.734 1 95.69 402 ALA B C 1
ATOM 6764 O O . ALA B 1 402 ? -15.977 -1.659 9.227 1 95.69 402 ALA B O 1
ATOM 6765 N N . MET B 1 403 ? -14.133 -0.411 9.156 1 93.94 403 MET B N 1
ATOM 6766 C CA . MET B 1 403 ? -14.391 -0.041 7.77 1 93.94 403 MET B CA 1
ATOM 6767 C C . MET B 1 403 ? -14.352 -1.266 6.863 1 93.94 403 MET B C 1
ATOM 6769 O O . MET B 1 403 ? -15.188 -1.414 5.973 1 93.94 403 MET B O 1
ATOM 6773 N N . ARG B 1 404 ? -13.406 -2.102 7.082 1 93 404 ARG B N 1
ATOM 6774 C CA . ARG B 1 404 ? -13.281 -3.314 6.277 1 93 404 ARG B CA 1
ATOM 6775 C C . ARG B 1 404 ? -14.469 -4.246 6.512 1 93 404 ARG B C 1
ATOM 6777 O O . ARG B 1 404 ? -14.922 -4.926 5.59 1 93 404 ARG B O 1
ATOM 6784 N N . THR B 1 405 ? -14.898 -4.27 7.723 1 93.06 405 THR B N 1
ATOM 6785 C CA . THR B 1 405 ? -16.062 -5.078 8.031 1 93.06 405 THR B CA 1
ATOM 6786 C C . THR B 1 405 ? -17.297 -4.543 7.305 1 93.06 405 THR B C 1
ATOM 6788 O O . THR B 1 405 ? -18.078 -5.316 6.746 1 93.06 405 THR B O 1
ATOM 6791 N N . ILE B 1 406 ? -17.453 -3.283 7.254 1 92.75 406 ILE B N 1
ATOM 6792 C CA . ILE B 1 406 ? -18.625 -2.658 6.672 1 92.75 406 ILE B CA 1
ATOM 6793 C C . ILE B 1 406 ? -18.594 -2.787 5.148 1 92.75 406 ILE B C 1
ATOM 6795 O O . ILE B 1 406 ? -19.594 -3.125 4.52 1 92.75 406 ILE B O 1
ATOM 6799 N N . LEU B 1 407 ? -17.453 -2.619 4.57 1 91.56 407 LEU B N 1
ATOM 6800 C CA . LEU B 1 407 ? -17.328 -2.537 3.119 1 91.56 407 LEU B CA 1
ATOM 6801 C C . LEU B 1 407 ? -17.234 -3.928 2.504 1 91.56 407 LEU B C 1
ATOM 6803 O O . LEU B 1 407 ? -17.703 -4.16 1.392 1 91.56 407 LEU B O 1
ATOM 6807 N N . PHE B 1 408 ? -16.562 -4.887 3.242 1 91.88 408 PHE B N 1
ATOM 6808 C CA . PHE B 1 408 ? -16.266 -6.172 2.615 1 91.88 408 PHE B CA 1
ATOM 6809 C C . PHE B 1 408 ? -16.906 -7.316 3.395 1 91.88 408 PHE B C 1
ATOM 6811 O O . PHE B 1 408 ? -16.766 -8.484 3.016 1 91.88 408 PHE B O 1
ATOM 6818 N N . ASP B 1 409 ? -17.562 -7.031 4.43 1 91.38 409 ASP B N 1
ATOM 6819 C CA . ASP B 1 409 ? -18.266 -8.031 5.223 1 91.38 409 ASP B CA 1
ATOM 6820 C C . ASP B 1 409 ? -17.297 -9.07 5.781 1 91.38 409 ASP B C 1
ATOM 6822 O O . ASP B 1 409 ? -17.516 -10.273 5.625 1 91.38 409 ASP B O 1
ATOM 6826 N N . THR B 1 410 ? -16.203 -8.578 6.266 1 90.94 410 THR B N 1
ATOM 6827 C CA . THR B 1 410 ? -15.258 -9.453 6.957 1 90.94 410 THR B CA 1
ATOM 6828 C C . THR B 1 410 ? -15.742 -9.742 8.375 1 90.94 410 THR B C 1
ATOM 6830 O O . THR B 1 410 ? -16.828 -9.32 8.773 1 90.94 410 THR B O 1
ATOM 6833 N N . HIS B 1 411 ? -15 -10.555 9.07 1 90.56 411 HIS B N 1
ATOM 6834 C CA . HIS B 1 411 ? -15.398 -10.922 10.422 1 90.56 411 HIS B CA 1
ATOM 6835 C C . HIS B 1 411 ? -15.719 -9.688 11.258 1 90.56 411 HIS B C 1
ATOM 6837 O O . HIS B 1 411 ? -14.922 -8.742 11.305 1 90.56 411 HIS B O 1
ATOM 6843 N N . SER B 1 412 ? -16.875 -9.734 11.891 1 88.69 412 SER B N 1
ATOM 6844 C CA . SER B 1 412 ? -17.375 -8.516 12.516 1 88.69 412 SER B CA 1
ATOM 6845 C C . SER B 1 412 ? -16.922 -8.406 13.961 1 88.69 412 SER B C 1
ATOM 6847 O O . SER B 1 412 ? -17.125 -9.312 14.758 1 88.69 412 SER B O 1
ATOM 6849 N N . ARG B 1 413 ? -16.188 -7.426 14.25 1 91.75 413 ARG B N 1
ATOM 6850 C CA . ARG B 1 413 ? -15.859 -6.941 15.594 1 91.75 413 ARG B CA 1
ATOM 6851 C C . ARG B 1 413 ? -16.297 -5.488 15.766 1 91.75 413 ARG B C 1
ATOM 6853 O O . ARG B 1 413 ? -15.562 -4.688 16.359 1 91.75 413 ARG B O 1
ATOM 6860 N N . ILE B 1 414 ? -17.344 -5.191 15.109 1 92.19 414 ILE B N 1
ATOM 6861 C CA . ILE B 1 414 ? -17.797 -3.805 15.023 1 92.19 414 ILE B CA 1
ATOM 6862 C C . ILE B 1 414 ? -18.141 -3.289 16.422 1 92.19 414 ILE B C 1
ATOM 6864 O O . ILE B 1 414 ? -17.906 -2.121 16.734 1 92.19 414 ILE B O 1
ATOM 6868 N N . GLY B 1 415 ? -18.703 -4.168 17.281 1 93.5 415 GLY B N 1
ATOM 6869 C CA . GLY B 1 415 ? -18.984 -3.768 18.656 1 93.5 415 GLY B CA 1
ATOM 6870 C C . GLY B 1 415 ? -17.75 -3.336 19.422 1 93.5 415 GLY B C 1
ATOM 6871 O O . GLY B 1 415 ? -17.766 -2.314 20.109 1 93.5 415 GLY B O 1
ATOM 6872 N N . LEU B 1 416 ? -16.734 -4.078 19.297 1 95.44 416 LEU B N 1
ATOM 6873 C CA . LEU B 1 416 ? -15.469 -3.75 19.953 1 95.44 416 LEU B CA 1
ATOM 6874 C C . LEU B 1 416 ? -14.867 -2.473 19.375 1 95.44 416 LEU B C 1
ATOM 6876 O O . LEU B 1 416 ? -14.352 -1.637 20.125 1 95.44 416 LEU B O 1
ATOM 6880 N N . ASP B 1 417 ? -14.945 -2.322 18.078 1 96.44 417 ASP B N 1
ATOM 6881 C CA . ASP B 1 417 ? -14.398 -1.141 17.422 1 96.44 417 ASP B CA 1
ATOM 6882 C C . ASP B 1 417 ? -15.102 0.129 17.891 1 96.44 417 ASP B C 1
ATOM 6884 O O . ASP B 1 417 ? -14.445 1.091 18.297 1 96.44 417 ASP B O 1
ATOM 6888 N N . PHE B 1 418 ? -16.406 0.106 17.953 1 96.44 418 PHE B N 1
ATOM 6889 C CA . PHE B 1 418 ? -17.156 1.268 18.406 1 96.44 418 PHE B CA 1
ATOM 6890 C C . PHE B 1 418 ? -16.938 1.52 19.891 1 96.44 418 PHE B C 1
ATOM 6892 O O . PHE B 1 418 ? -16.875 2.67 20.328 1 96.44 418 PHE B O 1
ATOM 6899 N N . ALA B 1 419 ? -16.812 0.423 20.625 1 97.31 419 ALA B N 1
ATOM 6900 C CA . ALA B 1 419 ? -16.594 0.573 22.062 1 97.31 419 ALA B CA 1
ATOM 6901 C C . ALA B 1 419 ? -15.289 1.323 22.344 1 97.31 419 ALA B C 1
ATOM 6903 O O . ALA B 1 419 ? -15.273 2.262 23.141 1 97.31 419 ALA B O 1
ATOM 6904 N N . ILE B 1 420 ? -14.258 0.95 21.703 1 97.31 420 ILE B N 1
ATOM 6905 C CA . ILE B 1 420 ? -12.961 1.593 21.922 1 97.31 420 ILE B CA 1
ATOM 6906 C C . ILE B 1 420 ? -13.023 3.043 21.453 1 97.31 420 ILE B C 1
ATOM 6908 O O . ILE B 1 420 ? -12.484 3.938 22.109 1 97.31 420 ILE B O 1
ATOM 6912 N N . LEU B 1 421 ? -13.664 3.305 20.344 1 97.62 421 LEU B N 1
ATOM 6913 C CA . LEU B 1 421 ? -13.797 4.668 19.828 1 97.62 421 LEU B CA 1
ATOM 6914 C C . LEU B 1 421 ? -14.586 5.531 20.812 1 97.62 421 LEU B C 1
ATOM 6916 O O . LEU B 1 421 ? -14.211 6.676 21.078 1 97.62 421 LEU B O 1
ATOM 6920 N N . PHE B 1 422 ? -15.648 4.961 21.422 1 97.62 422 PHE B N 1
ATOM 6921 C CA . PHE B 1 422 ? -16.453 5.707 22.375 1 97.62 422 PHE B CA 1
ATOM 6922 C C . PHE B 1 422 ? -15.656 5.965 23.656 1 97.62 422 PHE B C 1
ATOM 6924 O O . PHE B 1 422 ? -15.82 7.004 24.297 1 97.62 422 PHE B O 1
ATOM 6931 N N . ILE B 1 423 ? -14.828 5.031 24 1 97.62 423 ILE B N 1
ATOM 6932 C CA . ILE B 1 423 ? -13.984 5.223 25.172 1 97.62 423 ILE B CA 1
ATOM 6933 C C . ILE B 1 423 ? -13.039 6.398 24.938 1 97.62 423 ILE B C 1
ATOM 6935 O O . ILE B 1 423 ? -12.836 7.23 25.828 1 97.62 423 ILE B O 1
ATOM 6939 N N . TRP B 1 424 ? -12.422 6.48 23.734 1 97.19 424 TRP B N 1
ATOM 6940 C CA . TRP B 1 424 ? -11.539 7.594 23.391 1 97.19 424 TRP B CA 1
ATOM 6941 C C . TRP B 1 424 ? -12.289 8.922 23.438 1 97.19 424 TRP B C 1
ATOM 6943 O O . TRP B 1 424 ? -11.766 9.922 23.938 1 97.19 424 TRP B O 1
ATOM 6953 N N . VAL B 1 425 ? -13.516 8.945 22.922 1 96.88 425 VAL B N 1
ATOM 6954 C CA . VAL B 1 425 ? -14.328 10.164 22.938 1 96.88 425 VAL B CA 1
ATOM 6955 C C . VAL B 1 425 ? -14.656 10.531 24.391 1 96.88 425 VAL B C 1
ATOM 6957 O O . VAL B 1 425 ? -14.508 11.695 24.781 1 96.88 425 VAL B O 1
ATOM 6960 N N . ALA B 1 426 ? -15.031 9.547 25.188 1 96.81 426 ALA B N 1
ATOM 6961 C CA . ALA B 1 426 ? -15.414 9.789 26.578 1 96.81 426 ALA B CA 1
ATOM 6962 C C . ALA B 1 426 ? -14.227 10.297 27.391 1 96.81 426 ALA B C 1
ATOM 6964 O O . ALA B 1 426 ? -14.359 11.258 28.156 1 96.81 426 ALA B O 1
ATOM 6965 N N . VAL B 1 427 ? -13.125 9.719 27.188 1 96.38 427 VAL B N 1
ATOM 6966 C CA . VAL B 1 427 ? -11.93 10.125 27.906 1 96.38 427 VAL B CA 1
ATOM 6967 C C . VAL B 1 427 ? -11.531 11.547 27.5 1 96.38 427 VAL B C 1
ATOM 6969 O O . VAL B 1 427 ? -11.133 12.352 28.344 1 96.38 427 VAL B O 1
ATOM 6972 N N . SER B 1 428 ? -11.609 11.82 26.25 1 96 428 SER B N 1
ATOM 6973 C CA . SER B 1 428 ? -11.266 13.148 25.766 1 96 428 SER B CA 1
ATOM 6974 C C . SER B 1 428 ? -12.242 14.203 26.281 1 96 428 SER B C 1
ATOM 6976 O O . SER B 1 428 ? -11.844 15.32 26.609 1 96 428 SER B O 1
ATOM 6978 N N . LEU B 1 429 ? -13.516 13.844 26.344 1 94.19 429 LEU B N 1
ATOM 6979 C CA . LEU B 1 429 ? -14.516 14.766 26.875 1 94.19 429 LEU B CA 1
ATOM 6980 C C . LEU B 1 429 ? -14.328 14.992 28.359 1 94.19 429 LEU B C 1
ATOM 6982 O O . LEU B 1 429 ? -14.547 16.094 28.859 1 94.19 429 LEU B O 1
ATOM 6986 N N . ALA B 1 430 ? -13.906 13.938 29.047 1 94.12 430 ALA B N 1
ATOM 6987 C CA . ALA B 1 430 ? -13.641 14.07 30.469 1 94.12 430 ALA B CA 1
ATOM 6988 C C . ALA B 1 430 ? -12.43 14.961 30.719 1 94.12 430 ALA B C 1
ATOM 6990 O O . ALA B 1 430 ? -12.367 15.664 31.734 1 94.12 430 ALA B O 1
ATOM 6991 N N . PHE B 1 431 ? -11.523 14.93 29.828 1 93.75 431 PHE B N 1
ATOM 6992 C CA . PHE B 1 431 ? -10.289 15.695 29.969 1 93.75 431 PHE B CA 1
ATOM 6993 C C . PHE B 1 431 ? -10.492 17.125 29.469 1 93.75 431 PHE B C 1
ATOM 6995 O O . PHE B 1 431 ? -9.664 18 29.719 1 93.75 431 PHE B O 1
ATOM 7002 N N . TYR B 1 432 ? -11.539 17.438 28.844 1 91.94 432 TYR B N 1
ATOM 7003 C CA . TYR B 1 432 ? -11.797 18.688 28.141 1 91.94 432 TYR B CA 1
ATOM 7004 C C . TYR B 1 432 ? -11.812 19.859 29.109 1 91.94 432 TYR B C 1
ATOM 7006 O O . TYR B 1 432 ? -11.18 20.891 28.859 1 91.94 432 TYR B O 1
ATOM 7014 N N . PRO B 1 433 ? -12.508 19.703 30.328 1 89.44 433 PRO B N 1
ATOM 7015 C CA . PRO B 1 433 ? -12.5 20.812 31.281 1 89.44 433 PRO B CA 1
ATOM 7016 C C . PRO B 1 433 ? -11.102 21.125 31.828 1 89.44 433 PRO B C 1
ATOM 7018 O O . PRO B 1 433 ? -10.773 22.281 32.062 1 89.44 433 PRO B O 1
ATOM 7021 N N . PHE B 1 434 ? -10.375 20.094 31.984 1 91.25 434 PHE B N 1
ATOM 7022 C CA . PHE B 1 434 ? -9 20.297 32.438 1 91.25 434 PHE B CA 1
ATOM 7023 C C . PHE B 1 434 ? -8.188 21.047 31.391 1 91.25 434 PHE B C 1
ATOM 7025 O O . PHE B 1 434 ? -7.426 21.953 31.734 1 91.25 434 PHE B O 1
ATOM 7032 N N . ALA B 1 435 ? -8.273 20.672 30.156 1 91.12 435 ALA B N 1
ATOM 7033 C CA . ALA B 1 435 ? -7.562 21.344 29.078 1 91.12 435 ALA B CA 1
ATOM 7034 C C . ALA B 1 435 ? -7.992 22.812 28.953 1 91.12 435 ALA B C 1
ATOM 7036 O O . ALA B 1 435 ? -7.16 23.688 28.719 1 91.12 435 ALA B O 1
ATOM 7037 N N . ALA B 1 436 ? -9.25 23.047 29.172 1 86.06 436 ALA B N 1
ATOM 7038 C CA . ALA B 1 436 ? -9.758 24.422 29.125 1 86.06 436 ALA B CA 1
ATOM 7039 C C . ALA B 1 436 ? -9.203 25.25 30.281 1 86.06 436 ALA B C 1
ATOM 7041 O O . ALA B 1 436 ? -8.914 26.438 30.109 1 86.06 436 ALA B O 1
ATOM 7042 N N . PHE B 1 437 ? -9.078 24.562 31.406 1 87.19 437 PHE B N 1
ATOM 7043 C CA . PHE B 1 437 ? -8.508 25.234 32.562 1 87.19 437 PHE B CA 1
ATOM 7044 C C . PHE B 1 437 ? -7.059 25.625 32.312 1 87.19 437 PHE B C 1
ATOM 7046 O O . PHE B 1 437 ? -6.641 26.734 32.625 1 87.19 437 PHE B O 1
ATOM 7053 N N . VAL B 1 438 ? -6.391 24.797 31.688 1 89.44 438 VAL B N 1
ATOM 7054 C CA . VAL B 1 438 ? -4.988 25.062 31.391 1 89.44 438 VAL B CA 1
ATOM 7055 C C . VAL B 1 438 ? -4.883 26.188 30.359 1 89.44 438 VAL B C 1
ATOM 7057 O O . VAL B 1 438 ? -4.004 27.047 30.453 1 89.44 438 VAL B O 1
ATOM 7060 N N . MET B 1 439 ? -5.695 26.156 29.375 1 85.56 439 MET B N 1
ATOM 7061 C CA . MET B 1 439 ? -5.703 27.203 28.359 1 85.56 439 MET B CA 1
ATOM 7062 C C . MET B 1 439 ? -5.957 28.578 28.984 1 85.56 439 MET B C 1
ATOM 7064 O O . MET B 1 439 ? -5.285 29.547 28.641 1 85.56 439 MET B O 1
ATOM 7068 N N . ARG B 1 440 ? -6.887 28.641 29.922 1 81.31 440 ARG B N 1
ATOM 7069 C CA . ARG B 1 440 ? -7.199 29.891 30.609 1 81.31 440 ARG B CA 1
ATOM 7070 C C . ARG B 1 440 ? -6.039 30.328 31.484 1 81.31 440 ARG B C 1
ATOM 7072 O O . ARG B 1 440 ? -5.727 31.531 31.562 1 81.31 440 ARG B O 1
ATOM 7079 N N . TRP B 1 441 ? -5.566 29.328 32.156 1 85 441 TRP B N 1
ATOM 7080 C CA . TRP B 1 441 ? -4.426 29.609 33.031 1 85 441 TRP B CA 1
ATOM 7081 C C . TRP B 1 441 ? -3.264 30.188 32.219 1 85 441 TRP B C 1
ATOM 7083 O O . TRP B 1 441 ? -2.627 31.156 32.625 1 85 441 TRP B O 1
ATOM 7093 N N . ARG B 1 442 ? -3.023 29.703 31.016 1 85.06 442 ARG B N 1
ATOM 7094 C CA . ARG B 1 442 ? -1.962 30.172 30.141 1 85.06 442 ARG B CA 1
ATOM 7095 C C . ARG B 1 442 ? -2.287 31.562 29.594 1 85.06 442 ARG B C 1
ATOM 7097 O O . ARG B 1 442 ? -1.404 32.406 29.484 1 85.06 442 ARG B O 1
ATOM 7104 N N . ALA B 1 443 ? -3.459 31.797 29.188 1 77.19 443 ALA B N 1
ATOM 7105 C CA . ALA B 1 443 ? -3.889 33.094 28.656 1 77.19 443 ALA B CA 1
ATOM 7106 C C . ALA B 1 443 ? -3.732 34.188 29.703 1 77.19 443 ALA B C 1
ATOM 7108 O O . ALA B 1 443 ? -3.338 35.312 29.375 1 77.19 443 ALA B O 1
ATOM 7109 N N . LYS B 1 444 ? -4.055 33.875 30.938 1 76.81 444 LYS B N 1
ATOM 7110 C CA . LYS B 1 444 ? -3.939 34.844 32.031 1 76.81 444 LYS B CA 1
ATOM 7111 C C . LYS B 1 444 ? -2.477 35.156 32.312 1 76.81 444 LYS B C 1
ATOM 7113 O O . LYS B 1 444 ? -2.154 36.281 32.688 1 76.81 444 LYS B O 1
ATOM 7118 N N . ARG B 1 445 ? -1.747 34.219 32 1 77.69 445 ARG B N 1
ATOM 7119 C CA . ARG B 1 445 ? -0.33 34.438 32.281 1 77.69 445 ARG B CA 1
ATOM 7120 C C . ARG B 1 445 ? 0.393 34.969 31.062 1 77.69 445 ARG B C 1
ATOM 7122 O O . ARG B 1 445 ? 1.574 35.312 31.125 1 77.69 445 ARG B O 1
ATOM 7129 N N . GLY B 1 446 ? -0.226 35.125 29.922 1 67.06 446 GLY B N 1
ATOM 7130 C CA . GLY B 1 446 ? 0.341 35.719 28.719 1 67.06 446 GLY B CA 1
ATOM 7131 C C . GLY B 1 446 ? 1.252 34.75 27.969 1 67.06 446 GLY B C 1
ATOM 7132 O O . GLY B 1 446 ? 2.234 35.156 27.359 1 67.06 446 GLY B O 1
ATOM 7133 N N . ILE B 1 447 ? 1.133 33.531 28.266 1 64.19 447 ILE B N 1
ATOM 7134 C CA . ILE B 1 447 ? 1.935 32.562 27.562 1 64.19 447 ILE B CA 1
ATOM 7135 C C . ILE B 1 447 ? 1.154 32 26.359 1 64.19 447 ILE B C 1
ATOM 7137 O O . ILE B 1 447 ? -0.054 31.781 26.453 1 64.19 447 ILE B O 1
#

Sequence (894 aa):
MTAKVELLDDASPPVAASFFDQSLKEVRRRVFYQWARTLFILCAFIFGVLSLFWGSQYHTEANYPALKVWIVDFDGQVDPYHSDNTIVGPVVTDVTNRILRSDGLHLGYTIKSPADFNYDPWAVRQGIYDQHAYAAVIIKPNATVLLRDAVSNDNTTYDPTGAIEIVIISARDQPTYYSYILPDLAILQHKVLAEFGPKWIRSLASSVNLSSAPPQAINPAIGFTTVDLRPFAPAVAAPAVTIGLIYLIIIAFFNFPFLMPAHTMFLKADGHPPLKMPHWLIWRVLSSIVAYFFLSLCYSLVSLAFQITFDNGSASEVMSARNPNAYGRASFVVFWMLNWVGMAALGFPCENMAMILGFPWSACFLIFWVITNVATAFYAIDLAPGFYRWGYAWPLHRIVEAMRTILFDTHSRIGLDFAILFIWVAVSLAFYPFAAFVMRWRAKRGIMTAKVELLDDASPPVAASFFDQSLKEVRRRVFYQWARTLFILCAFIFGVLSLFWGSQYHTEANYPALKVWIVDFDGQVDPYHSDNTIVGPVVTDVTNRILRSDGLHLGYTIKSPADFNYDPWAVRQGIYDQHAYAAVIIKPNATVLLRDAVSNDNTTYDPTGAIEIVIISARDQPTYYSYILPDLAILQHKVLAEFGPKWIRSLASSVNLSSAPPQAINPAIGFTTVDLRPFAPAVAAPAVTIGLIYLIIIAFFNFPFLMPAHTMFLKADGHPPLKMPHWLIWRVLSSIVAYFFLSLCYSLVSLAFQITFDNGSASEVMSARNPNAYGRASFVVFWMLNWVGMAALGFPCENMAMILGFPWSACFLIFWVITNVATAFYAIDLAPGFYRWGYAWPLHRIVEAMRTILFDTHSRIGLDFAILFIWVAVSLAFYPFAAFVMRWRAKRGI